Protein AF-A0A2N6SER6-F1 (afdb_monomer)

Radius of gyration: 41.35 Å; Cα contacts (8 Å, |Δi|>4): 1078; chains: 1; bounding box: 98×52×156 Å

Secondary structure (DSSP, 8-state):
--HHHHHHHHHHGGG--TT--EEE-SS-EEEEEEEEE-TTT--EEEEEEEE-TTS-B-TTEEEEEE-----TT-HHHHHHHHHH----TTSHHHHHHHHHHHHHHH-TTSEEEEEEETHHHHHHHHHHHHTT-EEEEESPPP-GGG--HHHHHHHHHSBTTEEEEE-TT-TTTTTT--TTS-EEE-----TT-------STHHHHHHHH-GGG---B-TTS-BB-TTS-B-----EEEE-SS-SSS-SEEEEGGGGS---SS-GGGEEEETTEEEE--SHHHHHHHHHHHHHHHHHHHHHHHHHHHHHHHHHHHHHTHHHHHHHHHHHHHHHHHHTTHHHHHHHHHHHHHHHHHHHHHHHHHHT--THHHHTT---BTTEEEEETTSPBP-HHHHHHHHHHHHHHHHHHHHTTPPPP-TT--PPPTT--S------SHHHHHHHHHHHTTHHHHHHTTS--GGGTT-SSTTHHHHHHHHHHHHHHHHHHHHHHHHHHHHHHHHHHHHHHTTTHHHHHTTTT---------------HHHHHHHHT--S-S-HHHHHHHHHHHHHHHHHHHHHHHHHHHHHHHHHHHHHHHHHHHHHHHHHHHHHTTTT-EEEEEETT-S-EEEEEETGGG-TTHHHHHHHHHHHHHHHHHHTTHHHHHHHHHHHGGGHHHHHHHHHHHHHHSIIIIIHHHHHHHHHHHHHHHHHHHHHHHHHHHHTS--HHHHHHHHHHHHHHHHHHHHHHHHHHHH---

Sequence (750 aa):
MSDKEYKSISEKVYDITNETKKISSDEKKYKVLYKESNSTNGMKAAAVAPVDDNGNVDTSKIIIAYAGTGDLNDVRVDRDEVVFGLKYPGSQIDTSEKFAKKMRQEYPNSDFNFTGHSLGGYLAVHNAAENKSQATVFNAPDASNSMNRDQIDFVLNNPGLIKNYRHPKDIIGNHGGDKLGIAIYVDSDTNGYGIPLISNAFDIGFKYHAIKSWNNFDKDGNLLDKNGNIVRKIDLKELDIDGDGKIDFRLDQKNLEEEPLFSPTFTEKINGGLEIKINYESLKYLSNQLMNAIRDLETALNMLNSAEVYNNELSNKKENRKETLEQYVINHLEQMNVISMIEKLDKLFNDIDDNKEKYSHVGDYNPKTFSIQFHNTGKTMWVEADDHLFNYSSVEGRLVEVVNSSNEVAKSLRRASIVDVIKSHANGPMISLNVRSEMGRAGEGIINSFKDRIRESFKGENNRSGFDDGIVDALKEVIRVEKQNVQTLINCFQYMNSAVQITAYSFNESDTDLGNKLKENQQVVGNYQVPTVTSDYNTFLKQTNVFDDIEVVKAFDKQVDTRTEELSGEMINKLGNYFNSVASRAKDILNKVTENKYYVENVVEKYPIQIYHKTIGSKDKTYYGSVESCISEAASIKEVGEISKGIEEKHSRLLPDIENVLLNLPRLNQSLKGSLEELIYGYDNLSGILKAHNSVNDILNKINRQASGFNSLLKENRGQTINKATVRLEEVINTTNNVNTMIEDCFGGH

Mean predicted aligned error: 17.4 Å

InterPro domains:
  IPR029058 Alpha/Beta hydrolase fold [G3DSA:3.40.50.1820] (3-194)
  IPR029058 Alpha/Beta hydrolase fold [SSF53474] (30-177)
  IPR058590 Tle-like phospholipase domain [PF26363] (9-142)

pLDDT: mean 78.22, std 17.26, range [31.58, 98.56]

Foldseek 3Di:
DFLQVQLQLQVCQVVDDPPDQWGDGPVWIKGFPDWDQDPPAGKTKTKIFTADPVRDTDQQEIEIFIEDDDDPVCVVVVCCCLVQLDDDPPHNLNVLLVVLVVSCVVRVNHAYEYEYAQCRRLSRLQNCLVVVHAYEYELYAANVNNDDPSSLCSLQVDAPSYAYEAEPLQPRSLHPHCSSQRYQYAAAPLVPDDDPDDDDPVVVNVSRRDSVSQDDADPVNAGAHNVRDGRDRQSFPFFDQQLPSDTPDTDGVVLLDFDFLFDPVQWDQDPNFIEGNDFLVRLVSNLVSLVSLLVLLVVLLVLLVVNLVNLVVLVVCLVVLLLLLLVLLVVLCVVLCLLVLLVLLLVLQVLLVVCLVLLVVLLPDQLVLLVVVADDDPWKAKAFPVRHGDPSVVLSVLSNLLNVLSVCSSCLLPDPDPPDQDDDDPPDFSDDDPGDDPLSVSSSSLSRVLSVLSQCLQAADDVRNVPSRSQSVLVSLVSVLLSVLSVVLSVLSVVVSVVSVVSSVCNVCCVPVVVVCVVPVDDDDDDDDDDDFDDDLVVSCVVSVRDPQLQAVVSVLVSLLVSLCVSLVSSLVSSLVSLVVSLVSSVSSLVSLVSSLVSLVVSVVQQATWMWMDTPPDPDIHTDGGSLVSRPCSVSSVVSNVSSVVSCVSCVCSNVSSVSSNVCSNCSSVSSSVSSCCSDCNSSHCVSVLSSLVSSLSSLVSVLVSLVVVLVSLVSYDDPVSVVSNVSSSSSNNSSVSSNSSSCSHRNDD

Solvent-accessible surface area (backbone atoms only — not comparable to full-atom values): 40789 Å² total; per-residue (Å²): 136,38,55,50,52,38,50,38,49,25,58,51,38,67,73,65,52,98,81,61,55,62,51,66,42,101,87,48,43,25,39,49,76,46,72,49,73,40,88,88,59,67,40,29,39,34,34,30,19,47,37,50,99,88,69,50,71,44,64,56,41,34,38,40,26,21,24,38,87,91,53,91,84,54,59,77,66,53,46,54,45,67,73,64,25,63,81,46,97,71,31,51,64,50,51,50,51,51,51,54,53,49,50,43,69,79,43,74,86,35,51,58,34,23,15,6,28,33,60,5,12,24,52,19,51,46,48,15,37,76,63,76,34,39,25,43,26,35,22,28,31,37,40,64,67,67,50,56,68,71,34,51,50,50,43,59,75,39,75,75,45,41,38,27,44,27,38,88,64,12,61,63,21,44,34,78,47,60,82,59,69,33,65,30,68,41,66,56,76,67,86,80,70,91,70,87,84,85,91,60,79,77,61,58,31,54,66,47,48,40,76,74,59,75,71,51,55,52,97,80,23,45,45,31,34,64,85,69,45,73,64,58,83,56,56,54,52,68,38,40,44,70,49,83,77,56,74,76,44,76,44,49,51,74,78,62,52,90,68,60,40,59,63,72,87,40,47,43,82,53,99,89,40,56,41,76,54,89,46,46,69,47,30,50,48,29,31,53,38,35,52,50,53,38,52,50,41,51,49,36,43,51,42,47,51,50,34,49,53,41,43,52,49,51,56,72,43,46,64,59,56,41,53,49,51,56,49,50,52,50,52,52,37,49,76,44,40,50,58,62,44,34,52,54,51,15,48,53,54,41,57,51,60,79,42,23,66,61,25,39,55,47,32,67,54,63,44,62,70,44,36,71,76,67,72,72,51,103,58,34,40,53,19,34,88,86,68,50,74,56,64,50,66,62,55,31,53,36,43,47,48,30,20,52,29,23,36,50,46,43,49,62,79,63,82,77,81,86,82,83,66,86,73,90,66,97,80,63,71,83,67,87,74,102,53,82,29,75,68,16,47,49,47,50,32,54,62,37,65,43,52,66,58,60,56,51,57,49,38,22,60,82,96,35,50,86,29,77,42,30,61,53,59,51,46,54,56,53,46,54,52,52,45,55,50,45,52,50,51,38,54,51,40,52,51,52,31,51,55,36,47,53,49,23,48,44,58,66,42,47,66,61,51,44,59,51,38,70,74,66,80,68,89,87,88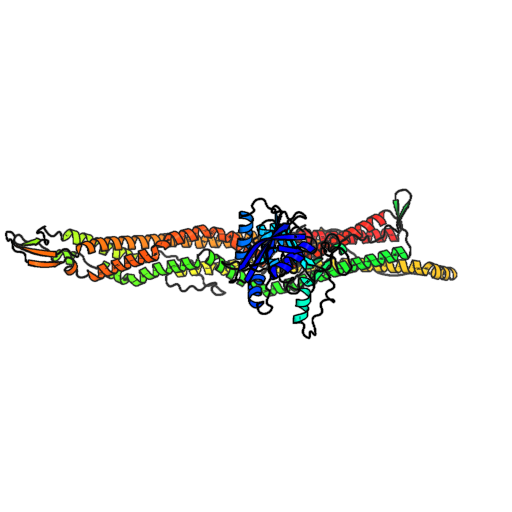,87,88,84,90,81,91,88,82,84,93,49,63,72,60,49,40,69,73,69,69,54,68,95,63,58,42,52,45,63,55,44,54,53,45,51,52,50,40,26,53,53,50,32,49,52,48,41,51,55,53,46,55,47,51,56,54,51,48,56,51,51,50,54,46,50,51,36,30,54,51,25,24,53,33,30,53,65,42,57,72,48,27,81,47,44,39,26,45,29,44,72,94,55,92,64,67,44,86,72,47,31,51,40,79,56,36,95,54,45,66,60,46,52,50,52,23,55,51,25,48,52,51,50,66,74,49,67,58,50,64,65,52,50,51,51,29,60,71,44,43,75,52,44,38,61,56,45,38,54,52,50,44,41,71,48,52,20,62,85,38,38,38,16,39,54,55,37,54,53,52,33,43,54,50,46,54,43,52,37,53,26,47,51,55,46,39,56,51,40,71,62,47,86,48,74,70,47,55,56,49,39,56,52,44,50,52,50,41,51,51,44,49,44,51,42,52,48,48,30,43,27,70,52,78,132

Nearest PDB structures (foldseek):
  9cys-assembly1_A  TM=5.393E-01  e=3.315E-03  Enterobacter cloacae
  8otz-assembly1_C7  TM=2.393E-01  e=9.138E-01  Bos taurus
  7ung-assembly1_D7  TM=1.408E-01  e=3.381E-01  Homo sapiens
  8otz-assembly1_Ct  TM=1.840E-01  e=6.121E+00  Bos taurus

Structure (mmCIF, N/CA/C/O backbone):
data_AF-A0A2N6SER6-F1
#
_entry.id   AF-A0A2N6SER6-F1
#
loop_
_atom_site.group_PDB
_atom_site.id
_atom_site.type_symbol
_atom_site.label_atom_id
_atom_site.label_alt_id
_atom_site.label_comp_id
_atom_site.label_asym_id
_atom_site.label_entity_id
_atom_site.label_seq_id
_atom_site.pdbx_PDB_ins_code
_atom_site.Cartn_x
_atom_site.Cartn_y
_atom_site.Cartn_z
_atom_site.occupancy
_atom_site.B_iso_or_equiv
_atom_site.auth_seq_id
_atom_site.auth_comp_id
_atom_site.auth_asym_id
_atom_site.auth_atom_id
_atom_site.pdbx_PDB_model_num
ATOM 1 N N . MET A 1 1 ? -39.442 9.627 3.695 1.00 77.12 1 MET A N 1
ATOM 2 C CA . MET A 1 1 ? -39.733 8.307 3.111 1.00 77.12 1 MET A CA 1
ATOM 3 C C . MET A 1 1 ? -39.563 7.312 4.228 1.00 77.12 1 MET A C 1
ATOM 5 O O . MET A 1 1 ? -38.607 7.478 4.980 1.00 77.12 1 MET A O 1
ATOM 9 N N . SER A 1 2 ? -40.507 6.398 4.395 1.00 87.00 2 SER A N 1
ATOM 10 C CA . SER A 1 2 ? -40.483 5.418 5.478 1.00 87.00 2 SER A CA 1
ATOM 11 C C . SER A 1 2 ? -39.595 4.220 5.126 1.00 87.00 2 SER A C 1
ATOM 13 O O . SER A 1 2 ? -39.329 3.951 3.950 1.00 87.00 2 SER A O 1
ATOM 15 N N . ASP A 1 3 ? -39.136 3.482 6.136 1.00 89.25 3 ASP A N 1
ATOM 16 C CA . ASP A 1 3 ? -38.327 2.273 5.930 1.00 89.25 3 ASP A CA 1
ATOM 17 C C . ASP A 1 3 ? -39.125 1.217 5.145 1.00 89.25 3 ASP A C 1
ATOM 19 O O . ASP A 1 3 ? -38.587 0.517 4.284 1.00 89.25 3 ASP A O 1
ATOM 23 N N . LYS A 1 4 ? -40.444 1.162 5.372 1.00 89.94 4 LYS A N 1
ATOM 24 C CA . LYS A 1 4 ? -41.382 0.305 4.637 1.00 89.94 4 LYS A CA 1
ATOM 25 C C . LYS A 1 4 ? -41.431 0.621 3.139 1.00 89.94 4 LYS A C 1
ATOM 27 O O . LYS A 1 4 ? -41.451 -0.300 2.317 1.00 89.94 4 LYS A O 1
ATOM 32 N N . GLU A 1 5 ? -41.425 1.904 2.765 1.00 90.00 5 GLU A N 1
ATOM 33 C CA . GLU A 1 5 ? -41.365 2.336 1.361 1.00 90.00 5 GLU A CA 1
ATOM 34 C C . GLU A 1 5 ? -40.058 1.857 0.699 1.00 90.00 5 GLU A C 1
ATOM 36 O O . GLU A 1 5 ? -40.102 1.241 -0.370 1.00 90.00 5 GLU A O 1
ATOM 41 N N . TYR A 1 6 ? -38.910 2.044 1.361 1.00 93.00 6 TYR A N 1
ATOM 42 C CA . TYR A 1 6 ? -37.607 1.582 0.863 1.00 93.00 6 TYR A CA 1
ATOM 43 C C . TYR A 1 6 ? -37.524 0.060 0.719 1.00 93.00 6 TYR A C 1
ATOM 45 O O . TYR A 1 6 ? -37.063 -0.436 -0.314 1.00 93.00 6 TYR A O 1
ATOM 53 N N . LYS A 1 7 ? -38.032 -0.692 1.703 1.00 92.50 7 LYS A N 1
ATOM 54 C CA . LYS A 1 7 ? -38.104 -2.159 1.641 1.00 92.50 7 LYS A CA 1
ATOM 55 C C . LYS A 1 7 ? -38.925 -2.614 0.441 1.00 92.50 7 LYS A C 1
ATOM 57 O O . LYS A 1 7 ? -38.507 -3.503 -0.299 1.00 92.50 7 LYS A O 1
ATOM 62 N N . SER A 1 8 ? -40.091 -2.000 0.230 1.00 91.12 8 SER A N 1
ATOM 63 C CA . SER A 1 8 ? -40.980 -2.354 -0.877 1.00 91.12 8 SER A CA 1
ATOM 64 C C . SER A 1 8 ? -40.336 -2.085 -2.236 1.00 91.12 8 SER A C 1
ATOM 66 O O . SER A 1 8 ? -40.486 -2.892 -3.151 1.00 91.12 8 SER A O 1
ATOM 68 N N . ILE A 1 9 ? -39.631 -0.964 -2.391 1.00 93.00 9 ILE A N 1
ATOM 69 C CA . ILE A 1 9 ? -38.927 -0.641 -3.637 1.00 93.00 9 ILE A CA 1
ATOM 70 C C . ILE A 1 9 ? -37.761 -1.624 -3.857 1.00 93.00 9 ILE A C 1
ATOM 72 O O . ILE A 1 9 ? -37.619 -2.158 -4.959 1.00 93.00 9 ILE A O 1
ATOM 76 N N . SER A 1 10 ? -36.992 -1.925 -2.804 1.00 92.81 10 SER A N 1
ATOM 77 C CA . SER A 1 10 ? -35.892 -2.905 -2.820 1.00 92.81 10 SER A CA 1
ATOM 78 C C . SER A 1 10 ? -36.342 -4.324 -3.176 1.00 92.81 10 SER A C 1
ATOM 80 O O . SER A 1 10 ? -35.598 -5.069 -3.803 1.00 92.81 10 SER A O 1
ATOM 82 N N . GLU A 1 11 ? -37.559 -4.719 -2.804 1.00 90.50 11 GLU A N 1
ATOM 83 C CA . GLU A 1 11 ? -38.125 -6.012 -3.200 1.00 90.50 11 GLU A CA 1
ATOM 84 C C . GLU A 1 11 ? -38.571 -6.006 -4.669 1.00 90.50 11 GLU A C 1
ATOM 86 O O . GLU A 1 11 ? -38.310 -6.948 -5.412 1.00 90.50 11 GLU A O 1
ATOM 91 N N . LYS A 1 12 ? -39.212 -4.923 -5.120 1.00 90.50 12 LYS A N 1
ATOM 92 C CA . LYS A 1 12 ? -39.826 -4.846 -6.455 1.00 90.50 12 LYS A CA 1
ATOM 93 C C . LYS A 1 12 ? -38.830 -4.665 -7.596 1.00 90.50 12 LYS A C 1
ATOM 95 O O . LYS A 1 12 ? -39.171 -4.972 -8.737 1.00 90.50 12 LYS A O 1
ATOM 100 N N . VAL A 1 13 ? -37.620 -4.179 -7.319 1.00 90.62 13 VAL A N 1
ATOM 101 C CA . VAL A 1 13 ? -36.584 -4.010 -8.350 1.00 90.62 13 VAL A CA 1
ATOM 102 C C . VAL A 1 13 ? -36.063 -5.351 -8.893 1.00 90.62 13 VAL A C 1
ATOM 104 O O . VAL A 1 13 ? -35.618 -5.395 -10.035 1.00 90.62 13 VAL A O 1
ATOM 107 N N . TYR A 1 14 ? -36.205 -6.463 -8.157 1.00 86.06 14 TYR A N 1
ATOM 108 C CA . TYR A 1 14 ? -35.884 -7.805 -8.674 1.00 86.06 14 TYR A CA 1
ATOM 109 C C . TYR A 1 14 ? -36.769 -8.202 -9.869 1.00 86.06 14 TYR A C 1
ATOM 111 O O . TYR A 1 14 ? -36.292 -8.837 -10.814 1.00 86.06 14 TYR A O 1
ATOM 119 N N . ASP A 1 15 ? -38.032 -7.763 -9.853 1.00 86.00 15 ASP A N 1
ATOM 120 C CA . ASP A 1 15 ? -39.075 -8.130 -10.819 1.00 86.00 15 ASP A CA 1
ATOM 121 C C . ASP A 1 15 ? -39.231 -7.108 -11.962 1.00 86.00 15 ASP A C 1
ATOM 123 O O . ASP A 1 15 ? -40.224 -7.119 -12.700 1.00 86.00 15 ASP A O 1
ATOM 127 N N . ILE A 1 16 ? -38.294 -6.165 -12.112 1.00 83.12 16 ILE A N 1
ATOM 128 C CA . ILE A 1 16 ? -38.415 -5.136 -13.143 1.00 83.12 16 ILE A CA 1
ATOM 129 C C . ILE A 1 16 ? -38.197 -5.720 -14.544 1.00 83.12 16 ILE A C 1
ATOM 131 O O . ILE A 1 16 ? -37.168 -6.317 -14.852 1.00 83.12 16 ILE A O 1
ATOM 135 N N . THR A 1 17 ? -39.178 -5.512 -15.423 1.00 79.62 17 THR A N 1
ATOM 136 C CA . THR A 1 17 ? -39.129 -5.900 -16.837 1.00 79.62 17 THR A CA 1
ATOM 137 C C . THR A 1 17 ? -39.272 -4.673 -17.731 1.00 79.62 17 THR A C 1
ATOM 139 O O . THR A 1 17 ? -39.630 -3.577 -17.279 1.00 79.62 17 THR A O 1
ATOM 142 N N . ASN A 1 18 ? -39.077 -4.850 -19.039 1.00 72.31 18 ASN A N 1
ATOM 143 C CA . ASN A 1 18 ? -39.295 -3.795 -20.034 1.00 72.31 18 ASN A CA 1
ATOM 144 C C . ASN A 1 18 ? -40.739 -3.257 -20.059 1.00 72.31 18 ASN A C 1
ATOM 146 O O . ASN A 1 18 ? -40.952 -2.114 -20.467 1.00 72.31 18 ASN A O 1
ATOM 150 N N . GLU A 1 19 ? -41.712 -3.975 -19.499 1.00 76.38 19 GLU A N 1
ATOM 151 C CA . GLU A 1 19 ? -43.117 -3.549 -19.438 1.00 76.38 19 GLU A CA 1
ATOM 152 C C . GLU A 1 19 ? -43.499 -2.849 -18.125 1.00 76.38 19 GLU A C 1
ATOM 154 O O . GLU A 1 19 ? -44.518 -2.159 -18.064 1.00 76.38 19 GLU A O 1
ATOM 159 N N . THR A 1 20 ? -42.666 -2.942 -17.082 1.00 82.62 20 THR A N 1
ATOM 160 C CA . THR A 1 20 ? -42.936 -2.313 -15.781 1.00 82.62 20 THR A CA 1
ATOM 161 C C . THR A 1 20 ? -42.982 -0.786 -15.904 1.00 82.62 20 THR A C 1
ATOM 163 O O . THR A 1 20 ? -41.977 -0.151 -16.236 1.00 82.62 20 THR A O 1
ATOM 166 N N . LYS A 1 21 ? -44.153 -0.189 -15.640 1.00 81.00 21 LYS A N 1
ATOM 167 C CA . LYS A 1 21 ? -44.389 1.273 -15.686 1.00 81.00 21 LYS A CA 1
ATOM 168 C C . LYS A 1 21 ? -44.593 1.908 -14.307 1.00 81.00 21 LYS A C 1
ATOM 170 O O . LYS A 1 21 ? -44.461 3.124 -14.164 1.00 81.00 21 LYS A O 1
ATOM 175 N N . LYS A 1 22 ? -44.956 1.110 -13.301 1.00 83.25 22 LYS A N 1
ATOM 176 C CA . LYS A 1 22 ? -45.242 1.557 -11.933 1.00 83.25 22 LYS A CA 1
ATOM 177 C C . LYS A 1 22 ? -44.760 0.513 -10.931 1.00 83.25 22 LYS A C 1
ATOM 179 O O . LYS A 1 22 ? -44.825 -0.678 -11.224 1.00 83.25 22 LYS A O 1
ATOM 184 N N . ILE A 1 23 ? -44.332 0.981 -9.766 1.00 84.19 23 ILE A N 1
ATOM 185 C CA . ILE A 1 23 ? -44.057 0.173 -8.575 1.00 84.19 23 ILE A CA 1
ATOM 186 C C . ILE A 1 23 ? -44.974 0.698 -7.467 1.00 84.19 23 ILE A C 1
ATOM 188 O O . ILE A 1 23 ? -45.236 1.897 -7.400 1.00 84.19 23 ILE A O 1
ATOM 192 N N . SER A 1 24 ? -45.518 -0.174 -6.627 1.00 74.69 24 SER A N 1
ATOM 193 C CA . SER A 1 24 ? -46.372 0.220 -5.502 1.00 74.69 24 SER A CA 1
ATOM 194 C C . SER A 1 24 ? -45.840 -0.373 -4.208 1.00 74.69 24 SER A C 1
ATOM 196 O O . SER A 1 24 ? -45.520 -1.563 -4.184 1.00 74.69 24 SER A O 1
ATOM 198 N N . SER A 1 25 ? -45.795 0.447 -3.160 1.00 69.50 25 SER A N 1
ATOM 199 C CA . SER A 1 25 ? -45.866 -0.024 -1.778 1.00 69.50 25 SER A CA 1
ATOM 200 C C . SER A 1 25 ? -47.334 -0.095 -1.344 1.00 69.50 25 SER A C 1
ATOM 202 O O . SER A 1 25 ? -48.220 0.380 -2.061 1.00 69.50 25 SER A O 1
ATOM 204 N N . ASP A 1 26 ? -47.600 -0.667 -0.170 1.00 63.31 26 ASP A N 1
ATOM 205 C CA . ASP A 1 26 ? -48.953 -0.724 0.404 1.00 63.31 26 ASP A CA 1
ATOM 206 C C . ASP A 1 26 ? -49.545 0.673 0.694 1.00 63.31 26 ASP A C 1
ATOM 208 O O . ASP A 1 26 ? -50.755 0.812 0.853 1.00 63.31 26 ASP A O 1
ATOM 212 N N . GLU A 1 27 ? -48.704 1.713 0.737 1.00 63.69 27 GLU A N 1
ATOM 213 C CA . GLU A 1 27 ? -49.062 3.078 1.151 1.00 63.69 27 GLU A CA 1
ATOM 214 C C . GLU A 1 27 ? -48.926 4.112 0.026 1.00 63.69 27 GLU A C 1
ATOM 216 O O . GLU A 1 27 ? -49.588 5.149 0.062 1.00 63.69 27 GLU A O 1
ATOM 221 N N . LYS A 1 28 ? -48.084 3.857 -0.988 1.00 77.69 28 LYS A N 1
ATOM 222 C CA . LYS A 1 28 ? -47.751 4.855 -2.010 1.00 77.69 28 LYS A CA 1
ATOM 223 C C . LYS A 1 28 ? -47.438 4.239 -3.368 1.00 77.69 28 LYS A C 1
ATOM 225 O O . LYS A 1 28 ? -46.836 3.170 -3.491 1.00 77.69 28 LYS A O 1
ATOM 230 N N . LYS A 1 29 ? -47.844 4.936 -4.430 1.00 86.25 29 LYS A N 1
ATOM 231 C CA . LYS A 1 29 ? -47.550 4.548 -5.816 1.00 86.25 29 LYS A CA 1
ATOM 232 C C . LYS A 1 29 ? -46.336 5.316 -6.316 1.00 86.25 29 LYS A C 1
ATOM 234 O O . LYS A 1 29 ? -46.199 6.505 -6.059 1.00 86.25 29 LYS A O 1
ATOM 239 N N . TYR A 1 30 ? -45.504 4.640 -7.093 1.00 91.38 30 TYR A N 1
ATOM 240 C CA . TYR A 1 30 ? -44.334 5.209 -7.739 1.00 91.38 30 TYR A CA 1
ATOM 241 C C . TYR A 1 30 ? -44.399 4.972 -9.244 1.00 91.38 30 TYR A C 1
ATOM 243 O O . TYR A 1 30 ? -44.766 3.890 -9.717 1.00 91.38 30 TYR A O 1
ATOM 251 N N . LYS A 1 31 ? -44.027 5.987 -10.019 1.00 93.00 31 LYS A N 1
ATOM 252 C CA . LYS A 1 31 ? -43.812 5.857 -11.458 1.00 93.00 31 LYS A CA 1
ATOM 253 C C . LYS A 1 31 ? -42.360 5.469 -11.699 1.00 93.00 31 LYS A C 1
ATOM 255 O O . LYS A 1 31 ? -41.461 6.107 -11.160 1.00 93.00 31 LYS A O 1
ATOM 260 N N . VAL A 1 32 ? -42.142 4.463 -12.542 1.00 93.69 32 VAL A N 1
ATOM 261 C CA . VAL A 1 32 ? -40.800 4.139 -13.038 1.00 93.69 32 VAL A CA 1
ATOM 262 C C . VAL A 1 32 ? -40.430 5.179 -14.090 1.00 93.69 32 VAL A C 1
ATOM 264 O O . VAL A 1 32 ? -41.098 5.276 -15.121 1.00 93.69 32 VAL A O 1
ATOM 267 N N . LEU A 1 33 ? -39.412 5.986 -13.798 1.00 92.81 33 LEU A N 1
ATOM 268 C CA . LEU A 1 33 ? -38.880 7.005 -14.702 1.00 92.81 33 LEU A CA 1
ATOM 269 C C . LEU A 1 33 ? -37.904 6.377 -15.692 1.00 92.81 33 LEU A C 1
ATOM 271 O O . LEU A 1 33 ? -38.012 6.592 -16.897 1.00 92.81 33 LEU A O 1
ATOM 275 N N . TYR A 1 34 ? -36.994 5.558 -15.169 1.00 93.56 34 TYR A N 1
ATOM 276 C CA . TYR A 1 34 ? -35.983 4.864 -15.946 1.00 93.56 34 TYR A CA 1
ATOM 277 C C . TYR A 1 34 ? -35.676 3.500 -15.330 1.00 93.56 34 TYR A C 1
ATOM 279 O O . TYR A 1 34 ? -35.906 3.274 -14.140 1.00 93.56 34 TYR A O 1
ATOM 287 N N . LYS A 1 35 ? -35.173 2.583 -16.151 1.00 92.06 35 LYS A N 1
ATOM 288 C CA . LYS A 1 35 ? -34.791 1.234 -15.738 1.00 92.06 35 LYS A CA 1
ATOM 289 C C . LYS A 1 35 ? -33.661 0.715 -16.598 1.00 92.06 35 LYS A C 1
ATOM 291 O O . LYS A 1 35 ? -33.603 1.025 -17.787 1.00 92.06 35 LYS A O 1
ATOM 296 N N . GLU A 1 36 ? -32.812 -0.094 -15.995 1.00 89.88 36 GLU A N 1
ATOM 297 C CA . GLU A 1 36 ? -31.690 -0.728 -16.666 1.00 89.88 36 GLU A CA 1
ATOM 298 C C . GLU A 1 36 ? -31.584 -2.183 -16.224 1.00 89.88 36 GLU A C 1
ATOM 300 O O . GLU A 1 36 ? -31.822 -2.514 -15.065 1.00 89.88 36 GLU A O 1
ATOM 305 N N . SER A 1 37 ? -31.281 -3.050 -17.186 1.00 87.50 37 SER A N 1
ATOM 306 C CA . SER A 1 37 ? -30.972 -4.458 -16.968 1.00 87.50 37 SER A CA 1
ATOM 307 C C . SER A 1 37 ? -29.798 -4.787 -17.876 1.00 87.50 37 SER A C 1
ATOM 309 O O . SER A 1 37 ? -29.972 -4.961 -19.084 1.00 87.50 37 SER A O 1
ATOM 311 N N . ASN A 1 38 ? -28.601 -4.819 -17.309 1.00 82.25 38 ASN A N 1
ATOM 312 C CA . ASN A 1 38 ? -27.372 -5.066 -18.036 1.00 82.25 38 ASN A CA 1
ATOM 313 C C . ASN A 1 38 ? -27.137 -6.578 -18.152 1.00 82.25 38 ASN A C 1
ATOM 315 O O . ASN A 1 38 ? -26.882 -7.263 -17.167 1.00 82.25 38 ASN A O 1
ATOM 319 N N . SER A 1 39 ? -27.236 -7.114 -19.369 1.00 77.50 39 SER A N 1
ATOM 320 C CA . SER A 1 39 ? -27.074 -8.551 -19.624 1.00 77.50 39 SER A CA 1
ATOM 321 C C . SER A 1 39 ? -25.631 -9.049 -19.504 1.00 77.50 39 SER A C 1
ATOM 323 O O . SER A 1 39 ? -25.421 -10.256 -19.499 1.00 77.50 39 SER A O 1
ATOM 325 N N . THR A 1 40 ? -24.646 -8.147 -19.469 1.00 76.00 40 THR A N 1
ATOM 326 C CA . THR A 1 40 ? -23.218 -8.493 -19.438 1.00 76.00 40 THR A CA 1
ATOM 327 C C . THR A 1 40 ? -22.726 -8.726 -18.017 1.00 76.00 40 THR A C 1
ATOM 329 O O . THR A 1 40 ? -21.958 -9.652 -17.793 1.00 76.00 40 THR A O 1
ATOM 332 N N . ASN A 1 41 ? -23.157 -7.891 -17.069 1.00 76.12 41 ASN A N 1
ATOM 333 C CA . ASN A 1 41 ? -22.707 -7.953 -15.676 1.00 76.12 41 ASN A CA 1
ATOM 334 C C . ASN A 1 41 ? -23.838 -8.209 -14.668 1.00 76.12 41 ASN A C 1
ATOM 336 O O . ASN A 1 41 ? -23.587 -8.209 -13.473 1.00 76.12 41 ASN A O 1
ATOM 340 N N . GLY A 1 42 ? -25.079 -8.391 -15.130 1.00 78.56 42 GLY A N 1
ATOM 341 C CA . GLY A 1 42 ? -26.218 -8.734 -14.279 1.00 78.56 42 GLY A CA 1
ATOM 342 C C . GLY A 1 42 ? -26.866 -7.562 -13.534 1.00 78.56 42 GLY A C 1
ATOM 343 O O . GLY A 1 42 ? -27.913 -7.767 -12.917 1.00 78.56 42 GLY A O 1
ATOM 344 N N . MET A 1 43 ? -26.324 -6.339 -13.626 1.00 88.56 43 MET A N 1
ATOM 345 C CA . MET A 1 43 ? -26.851 -5.182 -12.895 1.00 88.56 43 MET A CA 1
ATOM 346 C C . MET A 1 43 ? -28.293 -4.865 -13.312 1.00 88.56 43 MET A C 1
ATOM 348 O O . MET A 1 43 ? -28.601 -4.714 -14.499 1.00 88.56 43 MET A O 1
ATOM 352 N N . LYS A 1 44 ? -29.183 -4.723 -12.324 1.00 91.50 44 LYS A N 1
ATOM 353 C CA . LYS A 1 44 ? -30.558 -4.246 -12.515 1.00 91.50 44 LYS A CA 1
ATOM 354 C C . LYS A 1 44 ? -30.833 -3.039 -11.633 1.00 91.50 44 LYS A C 1
ATOM 356 O O . LYS A 1 44 ? -30.621 -3.091 -10.422 1.00 91.50 44 LYS A O 1
ATOM 361 N N . ALA A 1 45 ? -31.375 -1.985 -12.234 1.00 94.94 45 ALA A N 1
ATOM 362 C CA . ALA A 1 45 ? -31.671 -0.733 -11.552 1.00 94.94 45 ALA A CA 1
ATOM 363 C C . ALA A 1 45 ? -33.007 -0.128 -11.991 1.00 94.94 45 ALA A C 1
ATOM 365 O O . ALA A 1 45 ? -33.452 -0.291 -13.132 1.00 94.94 45 ALA A O 1
ATOM 366 N N . ALA A 1 46 ? -33.628 0.631 -11.091 1.00 96.50 46 ALA A N 1
ATOM 367 C CA . ALA A 1 46 ? -34.824 1.413 -11.365 1.00 96.50 46 ALA A CA 1
ATOM 368 C C . ALA A 1 46 ? -34.733 2.789 -10.703 1.00 96.50 46 ALA A C 1
ATOM 370 O O . ALA A 1 46 ? -34.477 2.887 -9.507 1.00 96.50 46 ALA A O 1
ATOM 371 N N . ALA A 1 47 ? -35.012 3.845 -11.466 1.00 96.50 47 ALA A N 1
ATOM 372 C CA . ALA A 1 47 ? -35.245 5.181 -10.935 1.00 96.50 47 ALA A CA 1
ATOM 373 C C . ALA A 1 47 ? -36.753 5.421 -10.864 1.00 96.50 47 ALA A C 1
ATOM 375 O O . ALA A 1 47 ? -37.455 5.321 -11.878 1.00 96.50 47 ALA A O 1
ATOM 376 N N . VAL A 1 48 ? -37.263 5.725 -9.675 1.00 95.06 48 VAL A N 1
ATOM 377 C CA . VAL A 1 48 ? -38.696 5.898 -9.434 1.00 95.06 48 VAL A CA 1
ATOM 378 C C . VAL A 1 48 ? -39.002 7.233 -8.770 1.00 95.06 48 VAL A C 1
ATOM 380 O O . VAL A 1 48 ? -38.196 7.746 -8.002 1.00 95.06 48 VAL A O 1
ATOM 383 N N . ALA A 1 49 ? -40.184 7.777 -9.051 1.00 93.75 49 ALA A N 1
ATOM 384 C CA . ALA A 1 49 ? -40.693 8.997 -8.428 1.00 93.75 49 ALA A CA 1
ATOM 385 C C . ALA A 1 49 ? -42.083 8.759 -7.819 1.00 93.75 49 ALA A C 1
ATOM 387 O O . ALA A 1 49 ? -42.892 8.041 -8.425 1.00 93.75 49 ALA A O 1
ATOM 388 N N . PRO A 1 50 ? -42.378 9.324 -6.635 1.00 90.88 50 PRO A N 1
ATOM 389 C CA . PRO A 1 50 ? -43.672 9.172 -5.988 1.00 90.88 50 PRO A CA 1
ATOM 390 C C . PRO A 1 50 ? -44.798 9.795 -6.821 1.00 90.88 50 PRO A C 1
ATOM 392 O O . PRO A 1 50 ? -44.605 10.760 -7.560 1.00 90.88 50 PRO A O 1
ATOM 395 N N . VAL A 1 51 ? -45.987 9.217 -6.696 1.00 89.56 51 VAL A N 1
ATOM 396 C CA . VAL A 1 51 ? -47.214 9.667 -7.354 1.00 89.56 51 VAL A CA 1
ATOM 397 C C . VAL A 1 51 ? -48.202 10.103 -6.278 1.00 89.56 51 VAL A C 1
ATOM 399 O O . VAL A 1 51 ? -48.423 9.357 -5.323 1.00 89.56 51 VAL A O 1
ATOM 402 N N . ASP A 1 52 ? -48.763 11.303 -6.417 1.00 82.75 52 ASP A N 1
ATOM 403 C CA . ASP A 1 52 ? -49.803 11.806 -5.516 1.00 82.75 52 ASP A CA 1
ATOM 404 C C . ASP A 1 52 ? -51.172 11.146 -5.786 1.00 82.75 52 ASP A C 1
ATOM 406 O O . ASP A 1 52 ? -51.360 10.414 -6.765 1.00 82.75 52 ASP A O 1
ATOM 410 N N . ASP A 1 53 ? -52.155 11.416 -4.925 1.00 80.00 53 ASP A N 1
ATOM 411 C CA . ASP A 1 53 ? -53.508 10.850 -5.045 1.00 80.00 53 ASP A CA 1
ATOM 412 C C . ASP A 1 53 ? -54.241 11.294 -6.325 1.00 80.00 53 ASP A C 1
ATOM 414 O O . ASP A 1 53 ? -55.158 10.613 -6.789 1.00 80.00 53 ASP A O 1
ATOM 418 N N . ASN A 1 54 ? -53.803 12.398 -6.939 1.00 80.06 54 ASN A N 1
ATOM 419 C CA . ASN A 1 54 ? -54.331 12.923 -8.197 1.00 80.06 54 ASN A CA 1
ATOM 420 C C . ASN A 1 54 ? -53.640 12.314 -9.433 1.00 80.06 54 ASN A C 1
ATOM 422 O O . ASN A 1 54 ? -54.035 12.595 -10.565 1.00 80.06 54 ASN A O 1
ATOM 426 N N . GLY A 1 55 ? -52.626 11.463 -9.242 1.00 81.12 55 GLY A N 1
ATOM 427 C CA . GLY A 1 55 ? -51.869 10.827 -10.315 1.00 81.12 55 GLY A CA 1
ATOM 428 C C . GLY A 1 55 ? -50.700 11.656 -10.858 1.00 81.12 55 GLY A C 1
ATOM 429 O O . GLY A 1 55 ? -50.084 11.235 -11.844 1.00 81.12 55 GLY A O 1
ATOM 430 N N . ASN A 1 56 ? -50.370 12.791 -10.236 1.00 86.50 56 ASN A N 1
ATOM 431 C CA . ASN A 1 56 ? -49.214 13.606 -10.601 1.00 86.50 56 ASN A CA 1
ATOM 432 C C . ASN A 1 56 ? -47.929 12.964 -10.085 1.00 86.50 56 ASN A C 1
ATOM 434 O O . ASN A 1 56 ? -47.877 12.421 -8.984 1.00 86.50 56 ASN A O 1
ATOM 438 N N . VAL A 1 57 ? -46.878 13.038 -10.895 1.00 91.38 57 VAL A N 1
ATOM 439 C CA . VAL A 1 57 ? -45.568 12.461 -10.582 1.00 91.38 57 VAL A CA 1
ATOM 440 C C . VAL A 1 57 ? -44.698 13.555 -9.984 1.00 91.38 57 VAL A C 1
ATOM 442 O O . VAL A 1 57 ? -44.407 14.538 -10.663 1.00 91.38 57 VAL A O 1
ATOM 445 N N . ASP A 1 58 ? -44.263 13.371 -8.745 1.00 90.19 58 ASP A N 1
ATOM 446 C CA . ASP A 1 58 ? -43.346 14.286 -8.075 1.00 90.19 58 ASP A CA 1
ATOM 447 C C . ASP A 1 58 ? -41.900 13.909 -8.409 1.00 90.19 58 ASP A C 1
ATOM 449 O O . ASP A 1 58 ? -41.262 13.110 -7.728 1.00 90.19 58 ASP A O 1
ATOM 453 N N . THR A 1 59 ? -41.378 14.482 -9.493 1.00 90.56 59 THR A N 1
ATOM 454 C CA . THR A 1 59 ? -39.986 14.273 -9.910 1.00 90.56 59 THR A CA 1
ATOM 455 C C . THR A 1 59 ? -38.989 15.071 -9.077 1.00 90.56 59 THR A C 1
ATOM 457 O O . THR A 1 59 ? -37.799 14.929 -9.324 1.00 90.56 59 THR A O 1
ATOM 460 N N . SER A 1 60 ? -39.413 15.895 -8.106 1.00 87.44 60 SER A N 1
ATOM 461 C CA . SER A 1 60 ? -38.468 16.565 -7.196 1.00 87.44 60 SER A CA 1
ATOM 462 C C . SER A 1 60 ? -37.778 15.578 -6.253 1.00 87.44 60 SER A C 1
ATOM 464 O O . SER A 1 60 ? -36.731 15.897 -5.705 1.00 87.44 60 SER A O 1
ATOM 466 N N . LYS A 1 61 ? -38.318 14.359 -6.111 1.00 89.38 61 LYS A N 1
ATOM 467 C CA . LYS A 1 61 ? -37.741 13.275 -5.311 1.00 89.38 61 LYS A CA 1
ATOM 468 C C . LYS A 1 61 ? -37.609 12.021 -6.157 1.00 89.38 61 LYS A C 1
ATOM 470 O O . LYS A 1 61 ? -38.610 11.471 -6.615 1.00 89.38 61 LYS A O 1
ATOM 475 N N . ILE A 1 62 ? -36.383 11.551 -6.340 1.00 94.88 62 ILE A N 1
ATOM 476 C CA . ILE A 1 62 ? -36.091 10.356 -7.130 1.00 94.88 62 ILE A CA 1
ATOM 477 C C . ILE A 1 62 ? -35.401 9.327 -6.248 1.00 94.88 62 ILE A C 1
ATOM 479 O O . ILE A 1 62 ? -34.453 9.629 -5.529 1.00 94.88 62 ILE A O 1
ATOM 483 N N . ILE A 1 63 ? -35.881 8.089 -6.322 1.00 95.81 63 ILE A N 1
ATOM 484 C CA . ILE A 1 63 ? -35.294 6.949 -5.627 1.00 95.81 63 ILE A CA 1
ATOM 485 C C . ILE A 1 63 ? -34.657 6.043 -6.659 1.00 95.81 63 ILE A C 1
ATOM 487 O O . ILE A 1 63 ? -35.334 5.587 -7.583 1.00 95.81 63 ILE A O 1
ATOM 491 N N . ILE A 1 64 ? -33.368 5.778 -6.490 1.00 97.75 64 ILE A N 1
ATOM 492 C CA . ILE A 1 64 ? -32.634 4.811 -7.292 1.00 97.75 64 ILE A CA 1
ATOM 493 C C . ILE A 1 64 ? -32.524 3.519 -6.492 1.00 97.75 64 ILE A C 1
ATOM 495 O O . ILE A 1 64 ? -31.952 3.485 -5.404 1.00 97.75 64 ILE A O 1
ATOM 499 N N . ALA A 1 65 ? -33.107 2.463 -7.042 1.00 96.94 65 ALA A N 1
ATOM 500 C CA . ALA A 1 65 ? -33.099 1.136 -6.464 1.00 96.94 65 ALA A CA 1
ATOM 501 C C . ALA A 1 65 ? -32.244 0.200 -7.306 1.00 96.94 65 ALA A C 1
ATOM 503 O O . ALA A 1 65 ? -32.397 0.183 -8.529 1.00 96.94 65 ALA A O 1
ATOM 504 N N . TYR A 1 66 ? -31.411 -0.604 -6.653 1.00 95.62 66 TYR A N 1
ATOM 505 C CA . TYR A 1 66 ? -30.630 -1.657 -7.298 1.00 95.62 66 TYR A CA 1
ATOM 506 C C . TYR A 1 66 ? -31.076 -3.028 -6.791 1.00 95.62 66 TYR A C 1
ATOM 508 O O . TYR A 1 66 ? -31.310 -3.213 -5.591 1.00 95.62 66 TYR A O 1
ATOM 516 N N . ALA A 1 67 ? -31.210 -3.991 -7.702 1.00 90.81 67 ALA A N 1
ATOM 517 C CA . ALA A 1 67 ? -31.446 -5.380 -7.328 1.00 90.81 67 ALA A CA 1
ATOM 518 C C . ALA A 1 67 ? -30.125 -6.058 -6.953 1.00 90.81 67 ALA A C 1
ATOM 520 O O . ALA A 1 67 ? -29.072 -5.711 -7.480 1.00 90.81 67 ALA A O 1
ATOM 521 N N . GLY A 1 68 ? -30.199 -7.039 -6.058 1.00 77.06 68 GLY A N 1
ATOM 522 C CA . GLY A 1 68 ? -29.132 -8.024 -5.902 1.00 77.06 68 GLY A CA 1
ATOM 523 C C . GLY A 1 68 ? -29.294 -9.172 -6.899 1.00 77.06 68 GLY A C 1
ATOM 524 O O . GLY A 1 68 ? -30.194 -9.165 -7.745 1.00 77.06 68 GLY A O 1
ATOM 525 N N . THR A 1 69 ? -28.447 -10.185 -6.778 1.00 69.25 69 THR A N 1
ATOM 526 C CA . THR A 1 69 ? -28.434 -11.323 -7.702 1.00 69.25 69 THR A CA 1
ATOM 527 C C . THR A 1 69 ? -29.576 -12.289 -7.398 1.00 69.25 69 THR A C 1
ATOM 529 O O . THR A 1 69 ? -29.759 -12.739 -6.269 1.00 69.25 69 THR A O 1
ATOM 532 N N . GLY A 1 70 ? -30.401 -12.566 -8.410 1.00 51.22 70 GLY A N 1
ATOM 533 C CA . GLY A 1 70 ? -31.642 -13.335 -8.269 1.00 51.22 70 GLY A CA 1
ATOM 534 C C . GLY A 1 70 ? -31.500 -14.857 -8.388 1.00 51.22 70 GLY A C 1
ATOM 535 O O . GLY A 1 70 ? -32.507 -15.543 -8.230 1.00 51.22 70 GLY A O 1
ATOM 536 N N . ASP A 1 71 ? -30.304 -15.387 -8.674 1.00 43.12 71 ASP A N 1
ATOM 537 C CA . ASP A 1 71 ? -30.080 -16.814 -8.943 1.00 43.12 71 ASP A CA 1
ATOM 538 C C . ASP A 1 71 ? -28.997 -17.393 -8.011 1.00 43.12 71 ASP A C 1
ATOM 540 O O . ASP A 1 71 ? -27.836 -16.987 -8.034 1.00 43.12 71 ASP A O 1
ATOM 544 N N . LEU A 1 72 ? -29.380 -18.352 -7.159 1.00 40.56 72 LEU A N 1
ATOM 545 C CA . LEU A 1 72 ? -28.542 -18.912 -6.081 1.00 40.56 72 LEU A CA 1
ATOM 546 C C . LEU A 1 72 ? -27.349 -19.755 -6.580 1.00 40.56 72 LEU A C 1
ATOM 548 O O . LEU A 1 72 ? -26.514 -20.165 -5.777 1.00 40.56 72 LEU A O 1
ATOM 552 N N . ASN A 1 73 ? -27.240 -20.003 -7.889 1.00 34.91 73 ASN A N 1
ATOM 553 C CA . ASN A 1 73 ? -26.080 -20.660 -8.503 1.00 34.91 73 ASN A CA 1
ATOM 554 C C . ASN A 1 73 ? -24.995 -19.671 -8.979 1.00 34.91 73 ASN A C 1
ATOM 556 O O . ASN A 1 73 ? -23.896 -20.112 -9.314 1.00 34.91 73 ASN A O 1
ATOM 560 N N . ASP A 1 74 ? -25.271 -18.361 -8.975 1.00 39.91 74 ASP A N 1
ATOM 561 C CA . ASP A 1 74 ? -24.372 -17.308 -9.486 1.00 39.91 74 ASP A CA 1
ATOM 562 C C . ASP A 1 74 ? -23.577 -16.581 -8.376 1.00 39.91 74 ASP A C 1
ATOM 564 O O . ASP A 1 74 ? -22.822 -15.644 -8.611 1.00 39.91 74 ASP A O 1
ATOM 568 N N . VAL A 1 75 ? -23.654 -17.081 -7.136 1.00 40.91 75 VAL A N 1
ATOM 569 C CA . VAL A 1 75 ? -22.957 -16.540 -5.944 1.00 40.91 75 VAL A CA 1
ATOM 570 C C . VAL A 1 75 ? -21.422 -16.545 -6.101 1.00 40.91 75 VAL A C 1
ATOM 572 O O . VAL A 1 75 ? -20.698 -15.893 -5.350 1.00 40.91 75 VAL A O 1
ATOM 575 N N . ARG A 1 76 ? -20.888 -17.286 -7.082 1.00 32.09 76 ARG A N 1
ATOM 576 C CA . ARG A 1 76 ? -19.446 -17.374 -7.342 1.00 32.09 76 ARG A CA 1
ATOM 577 C C . ARG A 1 76 ? -18.889 -16.144 -8.073 1.00 32.09 76 ARG A C 1
ATOM 579 O O . ARG A 1 76 ? -17.720 -15.850 -7.856 1.00 32.09 76 ARG A O 1
ATOM 586 N N . VAL A 1 77 ? -19.685 -15.452 -8.897 1.00 36.88 77 VAL A N 1
ATOM 587 C CA . VAL A 1 77 ? -19.258 -14.237 -9.623 1.00 36.88 77 VAL A CA 1
ATOM 588 C C . VAL A 1 77 ? -19.328 -13.005 -8.709 1.00 36.88 77 VAL A C 1
ATOM 590 O O . VAL A 1 77 ? -18.423 -12.175 -8.725 1.00 36.88 77 VAL A O 1
ATOM 593 N N . ASP A 1 78 ? -20.328 -12.941 -7.825 1.00 48.88 78 ASP A N 1
ATOM 594 C CA . ASP A 1 78 ? -20.560 -11.790 -6.935 1.00 48.88 78 ASP A CA 1
ATOM 595 C C . ASP A 1 78 ? -19.645 -11.741 -5.710 1.00 48.88 78 ASP A C 1
ATOM 597 O O . ASP A 1 78 ? -19.385 -10.667 -5.161 1.00 48.88 78 ASP A O 1
ATOM 601 N N . ARG A 1 79 ? -19.124 -12.897 -5.279 1.00 43.72 79 ARG A N 1
ATOM 602 C CA . ARG A 1 79 ? -18.160 -12.948 -4.178 1.00 43.72 79 ARG A CA 1
ATOM 603 C C . ARG A 1 79 ? -16.922 -12.120 -4.511 1.00 43.72 79 ARG A C 1
ATOM 605 O O . ARG A 1 79 ? -16.413 -11.455 -3.627 1.00 43.72 79 ARG A O 1
ATOM 612 N N . ASP A 1 80 ? -16.450 -12.122 -5.754 1.00 43.84 80 ASP A N 1
ATOM 613 C CA . ASP A 1 80 ? -15.208 -11.433 -6.097 1.00 43.84 80 ASP A CA 1
ATOM 614 C C . ASP A 1 80 ? -15.383 -9.892 -6.125 1.00 43.84 80 ASP A C 1
ATOM 616 O O . ASP A 1 80 ? -14.470 -9.175 -5.727 1.00 43.84 80 ASP A O 1
ATOM 620 N N . GLU A 1 81 ? -16.555 -9.350 -6.489 1.00 52.56 81 GLU A N 1
ATOM 621 C CA . GLU A 1 81 ? -16.810 -7.893 -6.447 1.00 52.56 81 GLU A CA 1
ATOM 622 C C . GLU A 1 81 ? -17.028 -7.393 -5.009 1.00 52.56 81 GLU A C 1
ATOM 624 O O . GLU A 1 81 ? -16.434 -6.393 -4.609 1.00 52.56 81 GLU A O 1
ATOM 629 N N . VAL A 1 82 ? -17.790 -8.134 -4.195 1.00 52.66 82 VAL A N 1
ATOM 630 C CA . VAL A 1 82 ? -18.024 -7.798 -2.780 1.00 52.66 82 VAL A CA 1
ATOM 631 C C . VAL A 1 82 ? -16.781 -8.029 -1.914 1.00 52.66 82 VAL A C 1
ATOM 633 O O . VAL A 1 82 ? -16.530 -7.228 -1.021 1.00 52.66 82 VAL A O 1
ATOM 636 N N . VAL A 1 83 ? -15.988 -9.080 -2.160 1.00 45.09 83 VAL A N 1
ATOM 637 C CA . VAL A 1 83 ? -14.755 -9.368 -1.398 1.00 45.09 83 VAL A CA 1
ATOM 638 C C . VAL A 1 83 ? -13.626 -8.422 -1.799 1.00 45.09 83 VAL A C 1
ATOM 640 O O . VAL A 1 83 ? -12.958 -7.873 -0.926 1.00 45.09 83 VAL A O 1
ATOM 643 N N . PHE A 1 84 ? -13.403 -8.202 -3.099 1.00 39.66 84 PHE A N 1
ATOM 644 C CA . PHE A 1 84 ? -12.219 -7.479 -3.577 1.00 39.66 84 PHE A CA 1
ATOM 645 C C . PHE A 1 84 ? -12.473 -6.017 -3.975 1.00 39.66 84 PHE A C 1
ATOM 647 O O . PHE A 1 84 ? -11.510 -5.314 -4.274 1.00 39.66 84 PHE A O 1
ATOM 654 N N . GLY A 1 85 ? -13.722 -5.536 -4.005 1.00 51.03 85 GLY A N 1
ATOM 655 C CA . GLY A 1 85 ? -14.036 -4.136 -4.328 1.00 51.03 85 GLY A CA 1
ATOM 656 C C . GLY A 1 85 ? -13.580 -3.709 -5.730 1.00 51.03 85 GLY A C 1
ATOM 657 O O . GLY A 1 85 ? -13.248 -2.546 -5.962 1.00 51.03 85 GLY A O 1
ATOM 658 N N . LEU A 1 86 ? -13.489 -4.653 -6.674 1.00 47.94 86 LEU A N 1
ATOM 659 C CA . LEU A 1 86 ? -12.827 -4.430 -7.960 1.00 47.94 86 LEU A CA 1
ATOM 660 C C . LEU A 1 86 ? -13.656 -3.526 -8.883 1.00 47.94 86 LEU A C 1
ATOM 662 O O . LEU A 1 86 ? -14.555 -3.972 -9.596 1.00 47.94 86 LEU A O 1
ATOM 666 N N . LYS A 1 87 ? -13.280 -2.246 -8.939 1.00 58.03 87 LYS A N 1
ATOM 667 C CA . LYS A 1 87 ? -13.749 -1.291 -9.947 1.00 58.03 87 LYS A CA 1
ATOM 668 C C . LYS A 1 87 ? -12.923 -1.425 -11.231 1.00 58.03 87 LYS A C 1
ATOM 670 O O . LYS A 1 87 ? -11.780 -0.981 -11.296 1.00 58.03 87 LYS A O 1
ATOM 675 N N . TYR A 1 88 ? -13.515 -1.997 -12.277 1.00 60.62 88 TYR A N 1
ATOM 676 C CA . TYR A 1 88 ? -12.943 -2.048 -13.627 1.00 60.62 88 TYR A CA 1
ATOM 677 C C . TYR A 1 88 ? -14.015 -1.717 -14.680 1.00 60.62 88 TYR A C 1
ATOM 679 O O . TYR A 1 88 ? -15.209 -1.816 -14.387 1.00 60.62 88 TYR A O 1
ATOM 687 N N . PRO A 1 89 ? -13.633 -1.305 -15.906 1.00 58.31 89 PRO A N 1
ATOM 688 C CA . PRO A 1 89 ? -14.600 -0.963 -16.947 1.00 58.31 89 PRO A CA 1
ATOM 689 C C . PRO A 1 89 ? -15.589 -2.109 -17.212 1.00 58.31 89 PRO A C 1
ATOM 691 O O . PRO A 1 89 ? -15.187 -3.181 -17.660 1.00 58.31 89 PRO A O 1
ATOM 694 N N . GLY A 1 90 ? -16.880 -1.869 -16.960 1.00 67.06 90 GLY A N 1
ATOM 695 C CA . GLY A 1 90 ? -17.950 -2.855 -17.146 1.00 67.06 90 GLY A CA 1
ATOM 696 C C . GLY A 1 90 ? -18.414 -3.608 -15.891 1.00 67.06 90 GLY A C 1
ATOM 697 O O . GLY A 1 90 ? -19.354 -4.394 -16.015 1.00 67.06 90 GLY A O 1
ATOM 698 N N . SER A 1 91 ? -17.841 -3.371 -14.704 1.00 79.12 91 SER A N 1
ATOM 699 C CA . SER A 1 91 ? -18.325 -3.973 -13.444 1.00 79.12 91 SER A CA 1
ATOM 700 C C . SER A 1 91 ? -19.711 -3.448 -13.014 1.00 79.12 91 SER A C 1
ATOM 702 O O . SER A 1 91 ? -20.221 -2.465 -13.576 1.00 79.12 91 SER A O 1
ATOM 704 N N . GLN A 1 92 ? -20.359 -4.092 -12.031 1.00 84.81 92 GLN A N 1
ATOM 705 C CA . GLN A 1 92 ? -21.661 -3.623 -11.538 1.00 84.81 92 GLN A CA 1
ATOM 706 C C . GLN A 1 92 ? -21.531 -2.263 -10.841 1.00 84.81 92 GLN A C 1
ATOM 708 O O . GLN A 1 92 ? -22.380 -1.397 -11.059 1.00 84.81 92 GLN A O 1
ATOM 713 N N . ILE A 1 93 ? -20.424 -2.012 -10.129 1.00 87.38 93 ILE A N 1
ATOM 714 C CA . ILE A 1 93 ? -20.079 -0.682 -9.595 1.00 87.38 93 ILE A CA 1
ATOM 715 C C . ILE A 1 93 ? -20.045 0.372 -10.719 1.00 87.38 93 ILE A C 1
ATOM 717 O O . ILE A 1 93 ? -20.816 1.330 -10.668 1.00 87.38 93 ILE A O 1
ATOM 721 N N . ASP A 1 94 ? -19.244 0.176 -11.776 1.00 87.50 94 ASP A N 1
ATOM 722 C CA . ASP A 1 94 ? -19.104 1.140 -12.891 1.00 87.50 94 ASP A CA 1
ATOM 723 C C . ASP A 1 94 ? -20.441 1.410 -13.605 1.00 87.50 94 ASP A C 1
ATOM 725 O O . ASP A 1 94 ? -20.794 2.549 -13.923 1.00 87.50 94 ASP A O 1
ATOM 729 N N . THR A 1 95 ? -21.230 0.364 -13.845 1.00 91.19 95 THR A N 1
ATOM 730 C CA . THR A 1 95 ? -22.540 0.529 -14.492 1.00 91.19 95 THR A CA 1
ATOM 731 C C . THR A 1 95 ? -23.573 1.193 -13.580 1.00 91.19 95 THR A C 1
ATOM 733 O O . THR A 1 95 ? -24.372 1.997 -14.065 1.00 91.19 95 THR A O 1
ATOM 736 N N . SER A 1 96 ? -23.534 0.940 -12.269 1.00 94.12 96 SER A N 1
ATOM 737 C CA . SER A 1 96 ? -24.406 1.615 -11.299 1.00 94.12 96 SER A CA 1
ATOM 738 C C . SER A 1 96 ? -24.094 3.115 -11.191 1.00 94.12 96 SER A C 1
ATOM 740 O O . SER A 1 96 ? -25.015 3.932 -11.243 1.00 94.12 96 SER A O 1
ATOM 742 N N . GLU A 1 97 ? -22.811 3.503 -11.181 1.00 94.44 97 GLU A N 1
ATOM 743 C CA . GLU A 1 97 ? -22.387 4.911 -11.200 1.00 94.44 97 GLU A CA 1
ATOM 744 C C . GLU A 1 97 ? -22.882 5.623 -12.468 1.00 94.44 97 GLU A C 1
ATOM 746 O O . GLU A 1 97 ? -23.396 6.745 -12.414 1.00 94.44 97 GLU A O 1
ATOM 751 N N . LYS A 1 98 ? -22.777 4.960 -13.629 1.00 95.06 98 LYS A N 1
ATOM 752 C CA . LYS A 1 98 ? -23.292 5.482 -14.906 1.00 95.06 98 LYS A CA 1
ATOM 753 C C . LYS A 1 98 ? -24.804 5.685 -14.867 1.00 95.06 98 LYS A C 1
ATOM 755 O O . LYS A 1 98 ? -25.279 6.724 -15.334 1.00 95.06 98 LYS A O 1
ATOM 760 N N . PHE A 1 99 ? -25.546 4.740 -14.291 1.00 96.19 99 PHE A N 1
ATOM 761 C CA . PHE A 1 99 ? -26.992 4.853 -14.115 1.00 96.19 99 PHE A CA 1
ATOM 762 C C . PHE A 1 99 ? -27.353 6.050 -13.226 1.00 96.19 99 PHE A C 1
ATOM 764 O O . PHE A 1 99 ? -28.143 6.906 -13.634 1.00 96.19 99 PHE A O 1
ATOM 771 N N . ALA A 1 100 ? -26.731 6.168 -12.048 1.00 96.06 100 ALA A N 1
ATOM 772 C CA . ALA A 1 100 ? -26.963 7.282 -11.130 1.00 96.06 100 ALA A CA 1
ATOM 773 C C . ALA A 1 100 ? -26.635 8.633 -11.780 1.00 96.0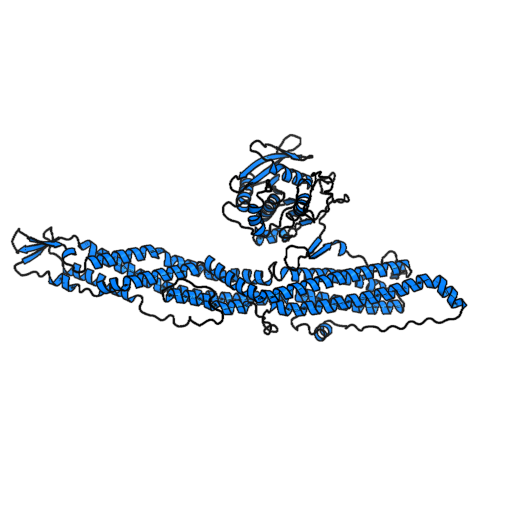6 100 ALA A C 1
ATOM 775 O O . ALA A 1 100 ? -27.452 9.558 -11.757 1.00 96.06 100 ALA A O 1
ATOM 776 N N . LYS A 1 101 ? -25.480 8.731 -12.447 1.00 95.94 101 LYS A N 1
ATOM 777 C CA . LYS A 1 101 ? -25.054 9.936 -13.168 1.00 95.94 101 LYS A CA 1
ATOM 778 C C . LYS A 1 101 ? -26.045 10.335 -14.258 1.00 95.94 101 LYS A C 1
ATOM 780 O O . LYS A 1 101 ? -26.374 11.515 -14.373 1.00 95.94 101 LYS A O 1
ATOM 785 N N . LYS A 1 102 ? -26.547 9.370 -15.033 1.00 95.94 102 LYS A N 1
ATOM 786 C CA . LYS A 1 102 ? -27.560 9.615 -16.064 1.00 95.94 102 LYS A CA 1
ATOM 787 C C . LYS A 1 102 ? -28.832 10.211 -15.465 1.00 95.94 102 LYS A C 1
ATOM 789 O O . LYS A 1 102 ? -29.336 11.209 -15.973 1.00 95.94 102 LYS A O 1
ATOM 794 N N . MET A 1 103 ? -29.325 9.648 -14.365 1.00 95.31 103 MET A N 1
ATOM 795 C CA . MET A 1 103 ? -30.532 10.154 -13.706 1.00 95.31 103 MET A CA 1
ATOM 796 C C . MET A 1 103 ? -30.353 11.573 -13.178 1.00 95.31 103 MET A C 1
ATOM 798 O O . MET A 1 103 ? -31.244 12.398 -13.351 1.00 95.31 103 MET A O 1
ATOM 802 N N . ARG A 1 104 ? -29.180 11.907 -12.637 1.00 89.62 104 ARG A N 1
ATOM 803 C CA . ARG A 1 104 ? -28.875 13.283 -12.216 1.00 89.62 104 ARG A CA 1
ATOM 804 C C . ARG A 1 104 ? -28.787 14.267 -13.379 1.00 89.62 104 ARG A C 1
ATOM 806 O O . ARG A 1 104 ? -29.131 15.430 -13.213 1.00 89.62 104 ARG A O 1
ATOM 813 N N . GLN A 1 105 ? -28.330 13.823 -14.548 1.00 92.69 105 GLN A N 1
ATOM 814 C CA . GLN A 1 105 ? -28.302 14.661 -15.750 1.00 92.69 105 GLN A CA 1
ATOM 815 C C . GLN A 1 105 ? -29.706 14.908 -16.309 1.00 92.69 105 GLN A C 1
ATOM 817 O O . GLN A 1 105 ? -30.003 16.021 -16.736 1.00 92.69 105 GLN A O 1
ATOM 822 N N . GLU A 1 106 ? -30.568 13.890 -16.298 1.00 94.25 106 GLU A N 1
ATOM 823 C CA . GLU A 1 106 ? -31.957 14.012 -16.754 1.00 94.25 106 GLU A CA 1
ATOM 824 C C . GLU A 1 106 ? -32.829 14.810 -15.768 1.00 94.25 106 GLU A C 1
ATOM 826 O O . GLU A 1 106 ? -33.731 15.533 -16.192 1.00 94.25 106 GLU A O 1
ATOM 831 N N . TYR A 1 107 ? -32.531 14.727 -14.468 1.00 91.44 107 TYR A N 1
ATOM 832 C CA . TYR A 1 107 ? -33.289 15.373 -13.396 1.00 91.44 107 TYR A CA 1
ATOM 833 C C . TYR A 1 107 ? -32.369 16.163 -12.439 1.00 91.44 107 TYR A C 1
ATOM 835 O O . TYR A 1 107 ? -32.179 15.777 -11.285 1.00 91.44 107 TYR A O 1
ATOM 843 N N . PRO A 1 108 ? -31.783 17.290 -12.886 1.00 86.69 108 PRO A N 1
ATOM 844 C CA . PRO A 1 108 ? -30.740 18.006 -12.139 1.00 86.69 108 PRO A CA 1
ATOM 845 C C . PRO A 1 108 ? -31.222 18.729 -10.873 1.00 86.69 108 PRO A C 1
ATOM 847 O O . PRO A 1 108 ? -30.400 19.085 -10.035 1.00 86.69 108 PRO A O 1
ATOM 850 N N . ASN A 1 109 ? -32.534 18.943 -10.728 1.00 86.31 109 ASN A N 1
ATOM 851 C CA . ASN A 1 109 ? -33.140 19.668 -9.601 1.00 86.31 109 ASN A CA 1
ATOM 852 C C . ASN A 1 109 ? -33.823 18.737 -8.586 1.00 86.31 109 ASN A C 1
ATOM 854 O O . ASN A 1 109 ? -34.669 19.190 -7.816 1.00 86.31 109 ASN A O 1
ATOM 858 N N . SER A 1 110 ? -33.525 17.441 -8.639 1.00 89.75 110 SER A N 1
ATOM 859 C CA . SER A 1 110 ? -34.169 16.431 -7.804 1.00 89.75 110 SER A CA 1
ATOM 860 C C . SER A 1 110 ? -33.290 16.026 -6.628 1.00 89.75 110 SER A C 1
ATOM 862 O O . SER A 1 110 ? -32.073 15.897 -6.766 1.00 89.75 110 SER A O 1
ATOM 864 N N . ASP A 1 111 ? -33.928 15.744 -5.497 1.00 89.31 111 ASP A N 1
ATOM 865 C CA . ASP A 1 111 ? -33.312 15.058 -4.369 1.00 89.31 111 ASP A CA 1
ATOM 866 C C . ASP A 1 111 ? -33.235 13.559 -4.685 1.00 89.31 111 ASP A C 1
ATOM 868 O O . ASP A 1 111 ? -34.254 12.919 -4.973 1.00 89.31 111 ASP A O 1
ATOM 872 N N . PHE A 1 112 ? -32.024 13.001 -4.645 1.00 93.88 112 PHE A N 1
ATOM 873 C CA . PHE A 1 112 ? -31.766 11.593 -4.941 1.00 93.88 112 PHE A CA 1
ATOM 874 C C . PHE A 1 112 ? -31.555 10.796 -3.664 1.00 93.88 112 PHE A C 1
ATOM 876 O O . PHE A 1 112 ? -30.657 11.102 -2.886 1.00 93.88 112 PHE A O 1
ATOM 883 N N . ASN A 1 113 ? -32.330 9.726 -3.507 1.00 95.81 113 ASN A N 1
ATOM 884 C CA . ASN A 1 113 ? -32.144 8.740 -2.449 1.00 95.81 113 ASN A CA 1
ATOM 885 C C . ASN A 1 113 ? -31.890 7.358 -3.048 1.00 95.81 113 ASN A C 1
ATOM 887 O O . ASN A 1 113 ? -32.336 7.054 -4.156 1.00 95.81 113 ASN A O 1
ATOM 891 N N . PHE A 1 114 ? -31.209 6.503 -2.293 1.00 97.75 114 PHE A N 1
ATOM 892 C CA . PHE A 1 114 ? -30.788 5.188 -2.764 1.00 97.75 114 PHE A CA 1
ATOM 893 C C . PHE A 1 114 ? -31.344 4.064 -1.891 1.00 97.75 114 PHE A C 1
ATOM 895 O O . PHE A 1 114 ? -31.536 4.214 -0.683 1.00 97.75 114 PHE A O 1
ATOM 902 N N . THR A 1 115 ? -31.625 2.919 -2.508 1.00 97.69 115 THR A N 1
ATOM 903 C CA . THR A 1 115 ? -32.106 1.735 -1.794 1.00 97.69 115 THR A CA 1
ATOM 904 C C . THR A 1 115 ? -31.731 0.452 -2.521 1.00 97.69 115 THR A C 1
ATOM 906 O O . THR A 1 115 ? -31.409 0.456 -3.709 1.00 97.69 115 THR A O 1
ATOM 909 N N . GLY A 1 116 ? -31.757 -0.657 -1.801 1.00 95.38 116 GLY A N 1
ATOM 910 C CA . GLY A 1 116 ? -31.410 -1.953 -2.347 1.00 95.38 116 GLY A CA 1
ATOM 911 C C . GLY A 1 116 ? -31.315 -3.017 -1.267 1.00 95.38 116 GLY A C 1
ATOM 912 O O . GLY A 1 116 ? -31.309 -2.736 -0.066 1.00 95.38 116 GLY A O 1
ATOM 913 N N . HIS A 1 117 ? -31.228 -4.257 -1.729 1.00 93.00 117 HIS A N 1
ATOM 914 C CA . HIS A 1 117 ? -31.086 -5.439 -0.894 1.00 93.00 117 HIS A CA 1
ATOM 915 C C . HIS A 1 117 ? -29.896 -6.276 -1.358 1.00 93.00 117 HIS A C 1
ATOM 917 O O . HIS A 1 117 ? -29.712 -6.414 -2.572 1.00 93.00 117 HIS A O 1
ATOM 923 N N . SER A 1 118 ? -29.152 -6.887 -0.428 1.00 89.31 118 SER A N 1
ATOM 924 C CA . SER A 1 118 ? -27.994 -7.733 -0.755 1.00 89.31 118 SER A CA 1
ATOM 925 C C . SER A 1 118 ? -26.954 -6.944 -1.571 1.00 89.31 118 SER A C 1
ATOM 927 O O . SER A 1 118 ? -26.657 -5.798 -1.222 1.00 89.31 118 SER A O 1
ATOM 929 N N . LEU A 1 119 ? -26.451 -7.485 -2.684 1.00 87.31 119 LEU A N 1
ATOM 930 C CA . LEU A 1 119 ? -25.566 -6.773 -3.616 1.00 87.31 119 LEU A CA 1
ATOM 931 C C . LEU A 1 119 ? -26.168 -5.448 -4.125 1.00 87.31 119 LEU A C 1
ATOM 933 O O . LEU A 1 119 ? -25.467 -4.449 -4.251 1.00 87.31 119 LEU A O 1
ATOM 937 N N . GLY A 1 120 ? -27.486 -5.376 -4.331 1.00 91.81 120 GLY A N 1
ATOM 938 C CA . GLY A 1 120 ? -28.143 -4.117 -4.693 1.00 91.81 120 GLY A CA 1
ATOM 939 C C . GLY A 1 120 ? -28.040 -3.062 -3.586 1.00 91.81 120 GLY A C 1
ATOM 940 O O . GLY A 1 120 ? -27.922 -1.868 -3.851 1.00 91.81 120 GLY A O 1
ATOM 941 N N . GLY A 1 121 ? -28.029 -3.496 -2.325 1.00 94.25 121 GLY A N 1
ATOM 942 C CA . GLY A 1 121 ? -27.769 -2.619 -1.189 1.00 94.25 121 GLY A CA 1
ATOM 943 C C . GLY A 1 121 ? -26.322 -2.118 -1.163 1.00 94.25 121 GLY A C 1
ATOM 944 O O . GLY A 1 121 ? -26.103 -0.935 -0.927 1.00 94.25 121 GLY A O 1
ATOM 945 N N . TYR A 1 122 ? -25.352 -2.977 -1.489 1.00 93.38 122 TYR A N 1
ATOM 946 C CA . TYR A 1 122 ? -23.937 -2.605 -1.630 1.00 93.38 122 TYR A CA 1
ATOM 947 C C . TYR A 1 122 ? -23.749 -1.503 -2.691 1.00 93.38 122 TYR A C 1
ATOM 949 O O . TYR A 1 122 ? -23.171 -0.453 -2.407 1.00 93.38 122 TYR A O 1
ATOM 957 N N . LEU A 1 123 ? -24.349 -1.673 -3.877 1.00 94.75 123 LEU A N 1
ATOM 958 C CA . LEU A 1 123 ? -24.325 -0.666 -4.949 1.00 94.75 123 LEU A CA 1
ATOM 959 C C . LEU A 1 123 ? -25.036 0.635 -4.543 1.00 94.75 123 LEU A C 1
ATOM 961 O O . LEU A 1 123 ? -24.577 1.730 -4.876 1.00 94.75 123 LEU A O 1
ATOM 965 N N . ALA A 1 124 ? -26.148 0.537 -3.809 1.00 97.50 124 ALA A N 1
ATOM 966 C CA . ALA A 1 124 ? -26.875 1.698 -3.302 1.00 97.50 124 ALA A CA 1
ATOM 967 C C . ALA A 1 124 ? -26.044 2.509 -2.297 1.00 97.50 124 ALA A C 1
ATOM 969 O O . ALA A 1 124 ? -26.034 3.734 -2.387 1.00 97.50 124 ALA A O 1
ATOM 970 N N . VAL A 1 125 ? -25.330 1.846 -1.381 1.00 96.94 125 VAL A N 1
ATOM 971 C CA . VAL A 1 125 ? -24.440 2.500 -0.407 1.00 96.94 125 VAL A CA 1
ATOM 972 C C . VAL A 1 125 ? -23.269 3.180 -1.116 1.00 96.94 125 VAL A C 1
ATOM 974 O O . VAL A 1 125 ? -23.019 4.359 -0.867 1.00 96.94 125 VAL A O 1
ATOM 977 N N . HIS A 1 126 ? -22.616 2.485 -2.054 1.00 95.69 126 HIS A N 1
ATOM 978 C CA . HIS A 1 126 ? -21.560 3.052 -2.897 1.00 95.69 126 HIS A CA 1
ATOM 979 C C . HIS A 1 126 ? -22.013 4.344 -3.597 1.00 95.69 126 HIS A C 1
ATOM 981 O O . HIS A 1 126 ? -21.402 5.405 -3.451 1.00 95.69 126 HIS A O 1
ATOM 987 N N . ASN A 1 127 ? -23.145 4.285 -4.304 1.00 97.25 127 ASN A N 1
ATOM 988 C CA . ASN A 1 127 ? -23.665 5.437 -5.035 1.00 97.25 127 ASN A CA 1
ATOM 989 C C . ASN A 1 127 ? -24.152 6.555 -4.108 1.00 97.25 127 ASN A C 1
ATOM 991 O O . ASN A 1 127 ? -24.018 7.726 -4.456 1.00 97.25 127 ASN A O 1
ATOM 995 N N . ALA A 1 128 ? -24.700 6.236 -2.937 1.00 97.12 128 ALA A N 1
ATOM 996 C CA . ALA A 1 128 ? -25.104 7.246 -1.968 1.00 97.12 128 ALA A CA 1
ATOM 997 C C . ALA A 1 128 ? -23.905 8.027 -1.420 1.00 97.12 128 ALA A C 1
ATOM 999 O O . ALA A 1 128 ? -23.993 9.251 -1.314 1.00 97.12 128 ALA A O 1
ATOM 1000 N N . ALA A 1 129 ? -22.781 7.354 -1.149 1.00 95.94 129 ALA A N 1
ATOM 1001 C CA . ALA A 1 129 ? -21.545 7.999 -0.714 1.00 95.94 129 ALA A CA 1
ATOM 1002 C C . ALA A 1 129 ? -20.961 8.912 -1.807 1.00 95.94 129 ALA A C 1
ATOM 1004 O O . ALA A 1 129 ? -20.730 10.094 -1.556 1.00 95.94 129 ALA A O 1
ATOM 1005 N N . GLU A 1 130 ? -20.828 8.409 -3.042 1.00 94.50 130 GLU A N 1
ATOM 1006 C CA . GLU A 1 130 ? -20.366 9.196 -4.202 1.00 94.50 130 GLU A CA 1
ATOM 1007 C C . GLU A 1 130 ? -21.234 10.443 -4.436 1.00 94.50 130 GLU A C 1
ATOM 1009 O O . GLU A 1 130 ? -20.743 11.529 -4.743 1.00 94.50 130 GLU A O 1
ATOM 1014 N N . ASN A 1 131 ? -22.548 10.308 -4.249 1.00 92.56 131 ASN A N 1
ATOM 1015 C CA . ASN A 1 131 ? -23.510 11.376 -4.507 1.00 92.56 131 ASN A CA 1
ATOM 1016 C C . ASN A 1 131 ? -23.870 12.203 -3.265 1.00 92.56 131 ASN A C 1
ATOM 1018 O O . ASN A 1 131 ? -24.793 13.020 -3.341 1.00 92.56 131 ASN A O 1
ATOM 1022 N N . LYS A 1 132 ? -23.189 11.992 -2.133 1.00 93.44 132 LYS A N 1
ATOM 1023 C CA . LYS A 1 132 ? -23.452 12.658 -0.847 1.00 93.44 132 LYS A CA 1
ATOM 1024 C C . LYS A 1 132 ? -24.938 12.671 -0.462 1.00 93.44 132 LYS A C 1
ATOM 1026 O O . LYS A 1 132 ? -25.508 13.711 -0.140 1.00 93.44 132 LYS A O 1
ATOM 1031 N N . SER A 1 133 ? -25.585 11.519 -0.594 1.00 93.88 133 SER A N 1
ATOM 1032 C CA . SER A 1 133 ? -27.042 11.357 -0.573 1.00 93.88 133 SER A CA 1
ATOM 1033 C C . SER A 1 133 ? -27.500 10.343 0.480 1.00 93.88 133 SER A C 1
ATOM 1035 O O . SER A 1 133 ? -26.700 9.575 1.011 1.00 93.88 133 SER A O 1
ATOM 1037 N N . GLN A 1 134 ? -28.802 10.325 0.779 1.00 93.81 134 GLN A N 1
ATOM 1038 C CA . GLN A 1 134 ? -29.381 9.391 1.747 1.00 93.81 134 GLN A CA 1
ATOM 1039 C C . GLN A 1 134 ? -29.541 7.990 1.141 1.00 93.81 134 GLN A C 1
ATOM 1041 O O . GLN A 1 134 ? -29.946 7.848 -0.018 1.00 93.81 134 GLN A O 1
ATOM 1046 N N . ALA A 1 135 ? -29.331 6.951 1.953 1.00 96.31 135 ALA A N 1
ATOM 1047 C CA . ALA A 1 135 ? -29.712 5.590 1.590 1.00 96.31 135 ALA A CA 1
ATOM 1048 C C . ALA A 1 135 ? -30.366 4.819 2.735 1.00 96.31 135 ALA A C 1
ATOM 1050 O O . ALA A 1 135 ? -30.071 5.013 3.914 1.00 96.31 135 ALA A O 1
ATOM 1051 N N . THR A 1 136 ? -31.264 3.910 2.378 1.00 95.56 136 THR A N 1
ATOM 1052 C CA . THR A 1 136 ? -31.795 2.903 3.299 1.00 95.56 136 THR A CA 1
ATOM 1053 C C . THR A 1 136 ? -31.807 1.570 2.580 1.00 95.56 136 THR A C 1
ATOM 1055 O O . THR A 1 136 ? -32.501 1.401 1.576 1.00 95.56 136 THR A O 1
ATOM 1058 N N . VAL A 1 137 ? -30.981 0.653 3.064 1.00 96.12 137 VAL A N 1
ATOM 1059 C CA . VAL A 1 137 ? -30.714 -0.643 2.442 1.00 96.12 137 VAL A CA 1
ATOM 1060 C C . VAL A 1 137 ? -30.940 -1.767 3.445 1.00 96.12 137 VAL A C 1
ATOM 1062 O O . VAL A 1 137 ? -31.029 -1.539 4.653 1.00 96.12 137 VAL A O 1
ATOM 1065 N N . PHE A 1 138 ? -31.063 -2.983 2.927 1.00 93.25 138 PHE A N 1
ATOM 1066 C CA . PHE A 1 138 ? -31.404 -4.163 3.713 1.00 93.25 138 PHE A CA 1
ATOM 1067 C C . PHE A 1 138 ? -30.412 -5.278 3.417 1.00 93.25 138 PHE A C 1
ATOM 1069 O O . PHE A 1 138 ? -30.222 -5.641 2.254 1.00 93.25 138 PHE A O 1
ATOM 1076 N N . ASN A 1 139 ? -29.814 -5.846 4.461 1.00 88.25 139 ASN A N 1
ATOM 1077 C CA . ASN A 1 139 ? -28.877 -6.960 4.369 1.00 88.25 139 ASN A CA 1
ATOM 1078 C C . ASN A 1 139 ? -27.756 -6.710 3.345 1.00 88.25 139 ASN A C 1
ATOM 1080 O O . ASN A 1 139 ? -27.374 -7.606 2.594 1.00 88.25 139 ASN A O 1
ATOM 1084 N N . ALA A 1 140 ? -27.262 -5.473 3.263 1.00 90.88 140 ALA A N 1
ATOM 1085 C CA . ALA A 1 140 ? -26.182 -5.135 2.347 1.00 90.88 140 ALA A CA 1
ATOM 1086 C C . ALA A 1 140 ? -24.823 -5.481 2.984 1.00 90.88 140 ALA A C 1
ATOM 1088 O O . ALA A 1 140 ? -24.594 -5.054 4.122 1.00 90.88 140 ALA A O 1
ATOM 1089 N N . PRO A 1 141 ? -23.915 -6.179 2.279 1.00 86.25 141 PRO A N 1
ATOM 1090 C CA . PRO A 1 141 ? -22.514 -6.294 2.686 1.00 86.25 141 PRO A CA 1
ATOM 1091 C C . PRO A 1 141 ? -21.853 -4.922 2.880 1.00 86.25 141 PRO A C 1
ATOM 1093 O O . PRO A 1 141 ? -22.373 -3.904 2.411 1.00 86.25 141 PRO A O 1
ATOM 1096 N N . ASP A 1 142 ? -20.714 -4.880 3.570 1.00 86.19 142 ASP A N 1
ATOM 1097 C CA . ASP A 1 142 ? -19.929 -3.647 3.684 1.00 86.19 142 ASP A CA 1
ATOM 1098 C C . ASP A 1 142 ? -19.432 -3.178 2.309 1.00 86.19 142 ASP A C 1
ATOM 1100 O O . ASP A 1 142 ? -18.926 -3.977 1.524 1.00 86.19 142 ASP A O 1
ATOM 1104 N N . ALA A 1 143 ? -19.593 -1.885 2.015 1.00 90.00 143 ALA A N 1
ATOM 1105 C CA . ALA A 1 143 ? -19.248 -1.302 0.719 1.00 90.00 143 ALA A CA 1
ATOM 1106 C C . ALA A 1 143 ? -17.952 -0.481 0.729 1.00 90.00 143 ALA A C 1
ATOM 1108 O O . ALA A 1 143 ? -17.610 0.112 -0.298 1.00 90.00 143 ALA A O 1
ATOM 1109 N N . SER A 1 144 ? -17.220 -0.422 1.849 1.00 85.06 144 SER A N 1
ATOM 1110 C CA . SER A 1 144 ? -16.069 0.477 1.993 1.00 85.06 144 SER A CA 1
ATOM 1111 C C . SER A 1 144 ? -14.947 0.150 1.008 1.00 85.06 144 SER A C 1
ATOM 1113 O O . SER A 1 144 ? -14.230 1.046 0.576 1.00 85.06 144 SER A O 1
ATOM 1115 N N . ASN A 1 145 ? -14.809 -1.116 0.607 1.00 79.75 145 ASN A N 1
ATOM 1116 C CA . ASN A 1 145 ? -13.791 -1.559 -0.350 1.00 79.75 145 ASN A CA 1
ATOM 1117 C C . ASN A 1 145 ? -14.002 -1.036 -1.782 1.00 79.75 145 ASN A C 1
ATOM 1119 O O . ASN A 1 145 ? -13.076 -1.089 -2.583 1.00 79.75 145 ASN A O 1
ATOM 1123 N N . SER A 1 146 ? -15.189 -0.516 -2.107 1.00 82.62 146 SER A N 1
ATOM 1124 C CA . SER A 1 146 ? -15.469 0.133 -3.396 1.00 82.62 146 SER A CA 1
ATOM 1125 C C . SER A 1 146 ? -15.231 1.642 -3.387 1.00 82.62 146 SER A C 1
ATOM 1127 O O . SER A 1 146 ? -15.412 2.292 -4.418 1.00 82.62 146 SER A O 1
ATOM 1129 N N . MET A 1 147 ? -14.891 2.215 -2.231 1.00 87.25 147 MET A N 1
ATOM 1130 C CA . MET A 1 147 ? -14.887 3.655 -2.013 1.00 87.25 147 MET A CA 1
ATOM 1131 C C . MET A 1 147 ? -13.474 4.235 -1.911 1.00 87.25 147 MET A C 1
ATOM 1133 O O . MET A 1 147 ? -12.526 3.575 -1.493 1.00 87.25 147 MET A O 1
ATOM 1137 N N . ASN A 1 148 ? -13.342 5.512 -2.262 1.00 81.81 148 ASN A N 1
ATOM 1138 C CA . ASN A 1 148 ? -12.181 6.327 -1.925 1.00 81.81 148 ASN A CA 1
ATOM 1139 C C . ASN A 1 148 ? -12.336 6.960 -0.528 1.00 81.81 148 ASN A C 1
ATOM 1141 O O . ASN A 1 148 ? -13.403 6.917 0.087 1.00 81.81 148 ASN A O 1
ATOM 1145 N N . ARG A 1 149 ? -11.263 7.585 -0.036 1.00 76.19 149 ARG A N 1
ATOM 1146 C CA . ARG A 1 149 ? -11.223 8.193 1.300 1.00 76.19 149 ARG A CA 1
ATOM 1147 C C . ARG A 1 149 ? -12.292 9.272 1.511 1.00 76.19 149 ARG A C 1
ATOM 1149 O O . ARG A 1 149 ? -12.968 9.232 2.527 1.00 76.19 149 ARG A O 1
ATOM 1156 N N . ASP A 1 150 ? -12.511 10.166 0.545 1.00 82.44 150 ASP A N 1
ATOM 1157 C CA . ASP A 1 150 ? -13.497 11.254 0.670 1.00 82.44 150 ASP A CA 1
ATOM 1158 C C . ASP A 1 150 ? -14.933 10.724 0.815 1.00 82.44 150 ASP A C 1
ATOM 1160 O O . ASP A 1 150 ? -15.754 11.297 1.534 1.00 82.44 150 ASP A O 1
ATOM 1164 N N . GLN A 1 151 ? -15.248 9.626 0.124 1.00 89.25 151 GLN A N 1
ATOM 1165 C CA . GLN A 1 151 ? -16.538 8.947 0.227 1.00 89.25 151 GLN A CA 1
ATOM 1166 C C . GLN A 1 151 ? -16.703 8.278 1.596 1.00 89.25 151 GLN A C 1
ATOM 1168 O O . GLN A 1 151 ? -17.744 8.445 2.228 1.00 89.25 151 GLN A O 1
ATOM 1173 N N . ILE A 1 152 ? -15.679 7.561 2.069 1.00 81.12 152 ILE A N 1
ATOM 1174 C CA . ILE A 1 152 ? -15.685 6.927 3.396 1.00 81.12 152 ILE A CA 1
ATOM 1175 C C . ILE A 1 152 ? -15.841 7.994 4.486 1.00 81.12 152 ILE A C 1
ATOM 1177 O O . ILE A 1 152 ? -16.742 7.896 5.319 1.00 81.12 152 ILE A O 1
ATOM 1181 N N . ASP A 1 153 ? -15.040 9.060 4.427 1.00 74.81 153 ASP A N 1
ATOM 1182 C CA . ASP A 1 153 ? -15.086 10.177 5.371 1.00 74.81 153 ASP A CA 1
ATOM 1183 C C . ASP A 1 153 ? -16.459 10.859 5.358 1.00 74.81 153 ASP A C 1
ATOM 1185 O O . ASP A 1 153 ? -16.978 11.233 6.409 1.00 74.81 153 ASP A O 1
ATOM 1189 N N . PHE A 1 154 ? -17.094 11.008 4.191 1.00 85.81 154 PHE A N 1
ATOM 1190 C CA . PHE A 1 154 ? -18.458 11.530 4.115 1.00 85.81 154 PHE A CA 1
ATOM 1191 C C . PHE A 1 154 ? -19.447 10.655 4.894 1.00 85.81 154 PHE A C 1
ATOM 1193 O O . PHE A 1 154 ? -20.250 11.195 5.656 1.00 85.81 154 PHE A O 1
ATOM 1200 N N . VAL A 1 155 ? -19.397 9.332 4.721 1.00 85.19 155 VAL A N 1
ATOM 1201 C CA . VAL A 1 155 ? -20.317 8.415 5.408 1.00 85.19 155 VAL A CA 1
ATOM 1202 C C . VAL A 1 155 ? -20.094 8.457 6.919 1.00 85.19 155 VAL A C 1
ATOM 1204 O O . VAL A 1 155 ? -21.053 8.652 7.667 1.00 85.19 155 VAL A O 1
ATOM 1207 N N . LEU A 1 156 ? -18.837 8.374 7.362 1.00 73.75 156 LEU A N 1
ATOM 1208 C CA . LEU A 1 156 ? -18.475 8.394 8.782 1.00 73.75 156 LEU A CA 1
ATOM 1209 C C . LEU A 1 156 ? -18.854 9.718 9.468 1.00 73.75 156 LEU A C 1
ATOM 1211 O O . LEU A 1 156 ? -19.330 9.712 10.602 1.00 73.75 156 LEU A O 1
ATOM 1215 N N . ASN A 1 157 ? -18.716 10.851 8.771 1.00 73.38 157 ASN A N 1
ATOM 1216 C CA . ASN A 1 157 ? -19.064 12.173 9.305 1.00 73.38 157 ASN A CA 1
ATOM 1217 C C . ASN A 1 157 ? -20.572 12.487 9.281 1.00 73.38 157 ASN A C 1
ATOM 1219 O O . ASN A 1 157 ? -20.989 13.503 9.837 1.00 73.38 157 ASN A O 1
ATOM 1223 N N . ASN A 1 158 ? -21.402 11.655 8.642 1.00 74.31 158 ASN A N 1
ATOM 1224 C CA . ASN A 1 158 ? -22.852 11.861 8.540 1.00 74.31 158 ASN A CA 1
ATOM 1225 C C . ASN A 1 158 ? -23.628 10.647 9.092 1.00 74.31 158 ASN A C 1
ATOM 1227 O O . ASN A 1 158 ? -24.377 9.995 8.351 1.00 74.31 158 ASN A O 1
ATOM 1231 N N . PRO A 1 159 ? -23.484 10.329 10.395 1.00 73.81 159 PRO A N 1
ATOM 1232 C CA . PRO A 1 159 ? -24.085 9.138 10.982 1.00 73.81 159 PRO A CA 1
ATOM 1233 C C . PRO A 1 159 ? -25.612 9.148 10.834 1.00 73.81 159 PRO A C 1
ATOM 1235 O O . PRO A 1 159 ? -26.290 10.129 11.142 1.00 73.81 159 PRO A O 1
ATOM 1238 N N . GLY A 1 160 ? -26.167 8.030 10.363 1.00 73.50 160 GLY A N 1
ATOM 1239 C CA . GLY A 1 160 ? -27.610 7.848 10.168 1.00 73.50 160 GLY A CA 1
ATOM 1240 C C . GLY A 1 160 ? -28.170 8.378 8.842 1.00 73.50 160 GLY A C 1
ATOM 1241 O O . GLY A 1 160 ? -29.346 8.129 8.558 1.00 73.50 160 GLY A O 1
ATOM 1242 N N . LEU A 1 161 ? -27.358 9.051 8.014 1.00 84.69 161 LEU A N 1
ATOM 1243 C CA . LEU A 1 161 ? -27.742 9.441 6.652 1.00 84.69 161 LEU A CA 1
ATOM 1244 C C . LEU A 1 161 ? -27.835 8.223 5.718 1.00 84.69 161 LEU A C 1
ATOM 1246 O O . LEU A 1 161 ? -28.701 8.154 4.847 1.00 84.69 161 LEU A O 1
ATOM 1250 N N . ILE A 1 162 ? -26.975 7.231 5.928 1.00 93.62 162 ILE A N 1
ATOM 1251 C CA . ILE A 1 162 ? -27.067 5.916 5.297 1.00 93.62 162 ILE A CA 1
ATOM 1252 C C . ILE A 1 162 ? -27.403 4.902 6.389 1.00 93.62 162 ILE A C 1
ATOM 1254 O O . ILE A 1 162 ? -26.762 4.877 7.437 1.00 93.62 162 ILE A O 1
ATOM 1258 N N . LYS A 1 163 ? -28.430 4.085 6.148 1.00 91.81 163 LYS A N 1
ATOM 1259 C CA . LYS A 1 163 ? -28.883 3.033 7.064 1.00 91.81 163 LYS A CA 1
ATOM 1260 C C . LYS A 1 163 ? -28.859 1.684 6.370 1.00 91.81 163 LYS A C 1
ATOM 1262 O O . LYS A 1 163 ? -29.397 1.560 5.269 1.00 91.81 163 LYS A O 1
ATOM 1267 N N . ASN A 1 164 ? -28.314 0.677 7.036 1.00 92.88 164 ASN A N 1
ATOM 1268 C CA . ASN A 1 164 ? -28.290 -0.694 6.551 1.00 92.88 164 ASN A CA 1
ATOM 1269 C C . ASN A 1 164 ? -28.899 -1.634 7.590 1.00 92.88 164 ASN A C 1
ATOM 1271 O O . ASN A 1 164 ? -28.237 -2.019 8.549 1.00 92.88 164 ASN A O 1
ATOM 1275 N N . TYR A 1 165 ? -30.170 -1.995 7.423 1.00 91.38 165 TYR A N 1
ATOM 1276 C CA . TYR A 1 165 ? -30.821 -2.938 8.330 1.00 91.38 165 TYR A CA 1
ATOM 1277 C C . TYR A 1 165 ? -30.287 -4.345 8.084 1.00 91.38 165 TYR A C 1
ATOM 1279 O O . TYR A 1 165 ? -30.428 -4.867 6.980 1.00 91.38 165 TYR A O 1
ATOM 1287 N N . ARG A 1 166 ? -29.689 -4.962 9.106 1.00 86.12 166 ARG A N 1
ATOM 1288 C CA . ARG A 1 166 ? -29.070 -6.290 9.019 1.00 86.12 166 ARG A CA 1
ATOM 1289 C C . ARG A 1 166 ? -29.665 -7.243 10.037 1.00 86.12 166 ARG A C 1
ATOM 1291 O O . ARG A 1 166 ? -29.932 -6.873 11.180 1.00 86.12 166 ARG A O 1
ATOM 1298 N N . HIS A 1 167 ? -29.839 -8.499 9.650 1.00 76.69 167 HIS A N 1
ATOM 1299 C CA . HIS A 1 167 ? -30.150 -9.534 10.625 1.00 76.69 167 HIS A CA 1
ATOM 1300 C C . HIS A 1 167 ? -28.843 -10.042 11.281 1.00 76.69 167 HIS A C 1
ATOM 1302 O O . HIS A 1 167 ? -27.914 -10.413 10.563 1.00 76.69 167 HIS A O 1
ATOM 1308 N N . PRO A 1 168 ? -28.738 -10.164 12.624 1.00 66.88 168 PRO A N 1
ATOM 1309 C CA . PRO A 1 168 ? -27.501 -10.593 13.307 1.00 66.88 168 PRO A CA 1
ATOM 1310 C C . PRO A 1 168 ? -26.942 -11.961 12.881 1.00 66.88 168 PRO A C 1
ATOM 1312 O O . PRO A 1 168 ? -25.790 -12.281 13.154 1.00 66.88 168 PRO A O 1
ATOM 1315 N N . LYS A 1 169 ? -27.786 -12.794 12.264 1.00 63.47 169 LYS A N 1
ATOM 1316 C CA . LYS A 1 169 ? -27.459 -14.139 11.751 1.00 63.47 169 LYS A CA 1
ATOM 1317 C C . LYS A 1 169 ? -27.337 -14.208 10.222 1.00 63.47 169 LYS A C 1
ATOM 1319 O O . LYS A 1 169 ? -27.241 -15.303 9.675 1.00 63.47 169 LYS A O 1
ATOM 1324 N N . ASP A 1 170 ? -27.408 -13.073 9.533 1.00 67.75 170 ASP A N 1
ATOM 1325 C CA . ASP A 1 170 ? -27.218 -13.007 8.087 1.00 67.75 170 ASP A CA 1
ATOM 1326 C C . ASP A 1 170 ? -25.725 -12.985 7.737 1.00 67.75 170 ASP A C 1
ATOM 1328 O O . ASP A 1 170 ? -25.042 -11.983 7.909 1.00 67.75 170 ASP A O 1
ATOM 1332 N N . ILE A 1 171 ? -25.215 -14.101 7.224 1.00 59.25 171 ILE A N 1
ATOM 1333 C CA . ILE A 1 171 ? -23.796 -14.252 6.876 1.00 59.25 171 ILE A CA 1
ATOM 1334 C C . ILE A 1 171 ? -23.410 -13.366 5.680 1.00 59.25 171 ILE A C 1
ATOM 1336 O O . ILE A 1 171 ? -22.273 -12.913 5.598 1.00 59.25 171 ILE A O 1
ATOM 1340 N N . ILE A 1 172 ? -24.341 -13.106 4.757 1.00 65.25 172 ILE A N 1
ATOM 1341 C CA . ILE A 1 172 ? -24.059 -12.351 3.530 1.00 65.25 172 ILE A CA 1
ATOM 1342 C C . ILE A 1 172 ? -24.113 -10.855 3.825 1.00 65.25 172 ILE A C 1
ATOM 1344 O O . ILE A 1 172 ? -23.182 -10.131 3.492 1.00 65.25 172 ILE A O 1
ATOM 1348 N N . GLY A 1 173 ? -25.169 -10.389 4.493 1.00 68.81 173 GLY A N 1
ATOM 1349 C CA . GLY A 1 173 ? -25.292 -8.984 4.881 1.00 68.81 173 GLY A CA 1
ATOM 1350 C C . GLY A 1 173 ? -24.188 -8.529 5.837 1.00 68.81 173 GLY A C 1
ATOM 1351 O O . GLY A 1 173 ? -23.780 -7.375 5.773 1.00 68.81 173 GLY A O 1
ATOM 1352 N N . ASN A 1 174 ? -23.662 -9.428 6.675 1.00 68.94 174 ASN A N 1
ATOM 1353 C CA . ASN A 1 174 ? -22.581 -9.117 7.620 1.00 68.94 174 ASN A CA 1
ATOM 1354 C C . ASN A 1 174 ? -21.177 -9.311 7.025 1.00 68.94 174 ASN A C 1
ATOM 1356 O O . ASN A 1 174 ? -20.178 -9.103 7.712 1.00 68.94 174 ASN A O 1
ATOM 1360 N N . HIS A 1 175 ? -21.084 -9.703 5.754 1.00 64.69 175 HIS A N 1
ATOM 1361 C CA . HIS A 1 175 ? -19.807 -9.863 5.080 1.00 64.69 175 HIS A CA 1
ATOM 1362 C C . HIS A 1 175 ? -19.079 -8.514 4.953 1.00 64.69 175 HIS A C 1
ATOM 1364 O O . HIS A 1 175 ? -19.671 -7.514 4.539 1.00 64.69 175 HIS A O 1
ATOM 1370 N N . GLY A 1 176 ? -17.791 -8.495 5.308 1.00 61.56 176 GLY A N 1
ATOM 1371 C CA . GLY A 1 176 ? -16.959 -7.287 5.319 1.00 61.56 176 GLY A CA 1
ATOM 1372 C C . GLY A 1 176 ? -17.090 -6.413 6.577 1.00 61.56 176 GLY A C 1
ATOM 1373 O O . GLY A 1 176 ? -16.425 -5.381 6.651 1.00 61.56 176 GLY A O 1
ATOM 1374 N N . GLY A 1 177 ? -17.899 -6.820 7.565 1.00 73.50 177 GLY A N 1
ATOM 1375 C CA . GLY A 1 177 ? -18.099 -6.083 8.818 1.00 73.50 177 GLY A CA 1
ATOM 1376 C C . GLY A 1 177 ? -18.999 -4.851 8.658 1.00 73.50 177 GLY A C 1
ATOM 1377 O O . GLY A 1 177 ? -19.869 -4.813 7.788 1.00 73.50 177 GLY A O 1
ATOM 1378 N N . ASP A 1 178 ? -18.833 -3.846 9.518 1.00 81.31 178 ASP A N 1
ATOM 1379 C CA . ASP A 1 178 ? -19.500 -2.534 9.414 1.00 81.31 178 ASP A CA 1
ATOM 1380 C C . ASP A 1 178 ? -18.458 -1.407 9.445 1.00 81.31 178 ASP A C 1
ATOM 1382 O O . ASP A 1 178 ? -18.392 -0.602 10.375 1.00 81.31 178 ASP A O 1
ATOM 1386 N N . LYS A 1 179 ? -17.586 -1.374 8.431 1.00 74.19 179 LYS A N 1
ATOM 1387 C CA . LYS A 1 179 ? -16.486 -0.399 8.330 1.00 74.19 179 LYS A CA 1
ATOM 1388 C C . LYS A 1 179 ? -17.007 1.030 8.167 1.00 74.19 179 LYS A C 1
ATOM 1390 O O . LYS A 1 179 ? -16.309 1.976 8.520 1.00 74.19 179 LYS A O 1
ATOM 1395 N N . LEU A 1 180 ? -18.229 1.178 7.656 1.00 80.31 180 LEU A N 1
ATOM 1396 C CA . LEU A 1 180 ? -18.906 2.457 7.446 1.00 80.31 180 LEU A CA 1
ATOM 1397 C C . LEU A 1 180 ? -19.765 2.917 8.642 1.00 80.31 180 LEU A C 1
ATOM 1399 O O . LEU A 1 180 ? -20.257 4.044 8.618 1.00 80.31 180 LEU A O 1
ATOM 1403 N N . GLY A 1 181 ? -19.963 2.087 9.675 1.00 75.88 181 GLY A N 1
ATOM 1404 C CA . GLY A 1 181 ? -20.771 2.436 10.854 1.00 75.88 181 GLY A CA 1
ATOM 1405 C C . GLY A 1 181 ? -22.261 2.666 10.555 1.00 75.88 181 GLY A C 1
ATOM 1406 O O . GLY A 1 181 ? -22.911 3.486 11.214 1.00 75.88 181 GLY A O 1
ATOM 1407 N N . ILE A 1 182 ? -22.792 2.004 9.521 1.00 84.62 182 ILE A N 1
ATOM 1408 C CA . ILE A 1 182 ? -24.160 2.193 9.004 1.00 84.62 182 ILE A CA 1
ATOM 1409 C C . ILE A 1 182 ? -25.089 1.019 9.328 1.00 84.62 182 ILE A C 1
ATOM 1411 O O . ILE A 1 182 ? -26.287 1.094 9.021 1.00 84.62 182 ILE A O 1
ATOM 1415 N N . ALA A 1 183 ? -24.567 -0.074 9.894 1.00 84.50 183 ALA A N 1
ATOM 1416 C CA . ALA A 1 183 ? -25.354 -1.259 10.195 1.00 84.50 183 ALA A CA 1
ATOM 1417 C C . ALA A 1 183 ? -26.318 -1.011 11.363 1.00 84.50 183 ALA A C 1
ATOM 1419 O O . ALA A 1 183 ? -25.969 -0.471 12.409 1.00 84.50 183 ALA A O 1
ATOM 1420 N N . ILE A 1 184 ? -27.562 -1.446 11.184 1.00 82.44 184 ILE A N 1
ATOM 1421 C CA . ILE A 1 184 ? -28.596 -1.453 12.213 1.00 82.44 184 ILE A CA 1
ATOM 1422 C C . ILE A 1 184 ? -29.065 -2.892 12.360 1.00 82.44 184 ILE A C 1
ATOM 1424 O O . ILE A 1 184 ? -29.826 -3.405 11.535 1.00 82.44 184 ILE A O 1
ATOM 1428 N N . TYR A 1 185 ? -28.589 -3.552 13.410 1.00 76.31 185 TYR A N 1
ATOM 1429 C CA . TYR A 1 185 ? -28.929 -4.939 13.680 1.00 76.31 185 TYR A CA 1
ATOM 1430 C C . TYR A 1 185 ? -30.324 -5.072 14.268 1.00 76.31 185 TYR A C 1
ATOM 1432 O O . TYR A 1 185 ? -30.657 -4.442 15.270 1.00 76.31 185 TYR A O 1
ATOM 1440 N N . VAL A 1 186 ? -31.133 -5.935 13.661 1.00 74.00 186 VAL A N 1
ATOM 1441 C CA . VAL A 1 186 ? -32.520 -6.143 14.073 1.00 74.00 186 VAL A CA 1
ATOM 1442 C C . VAL A 1 186 ? -32.764 -7.610 14.361 1.00 74.00 186 VAL A C 1
ATOM 1444 O O . VAL A 1 186 ? -32.614 -8.473 13.496 1.00 74.00 186 VAL A O 1
ATOM 1447 N N . ASP A 1 187 ? -33.191 -7.881 15.587 1.00 67.75 187 ASP A N 1
ATOM 1448 C CA . ASP A 1 187 ? -33.730 -9.178 15.968 1.00 67.75 187 ASP A CA 1
ATOM 1449 C C . ASP A 1 187 ? -35.186 -9.259 15.485 1.00 67.75 187 ASP A C 1
ATOM 1451 O O . ASP A 1 187 ? -36.098 -8.756 16.146 1.00 67.75 187 ASP A O 1
ATOM 1455 N N . SER A 1 188 ? -35.391 -9.802 14.282 1.00 64.62 188 SER A N 1
ATOM 1456 C CA . SER A 1 188 ? -36.709 -9.963 13.658 1.00 64.62 188 SER A CA 1
ATOM 1457 C C . SER A 1 188 ? -37.206 -11.410 13.770 1.00 64.62 188 SER A C 1
ATOM 1459 O O . SER A 1 188 ? -36.440 -12.371 13.648 1.00 64.62 188 SER A O 1
ATOM 1461 N N . ASP A 1 189 ? -38.508 -11.595 14.021 1.00 58.62 189 ASP A N 1
ATOM 1462 C CA . ASP A 1 189 ? -39.092 -12.938 14.083 1.00 58.62 189 ASP A CA 1
ATOM 1463 C C . ASP A 1 189 ? -39.195 -13.541 12.673 1.00 58.62 189 ASP A C 1
ATOM 1465 O O . ASP A 1 189 ? -40.074 -13.219 11.875 1.00 58.62 189 ASP A O 1
ATOM 1469 N N . THR A 1 190 ? -38.262 -14.434 12.353 1.00 54.44 190 THR A N 1
ATOM 1470 C CA . THR A 1 190 ? -38.185 -15.114 11.052 1.00 54.44 190 THR A CA 1
ATOM 1471 C C . THR A 1 190 ? -38.918 -16.461 11.032 1.00 54.44 190 THR A C 1
ATOM 1473 O O . THR A 1 190 ? -38.842 -17.189 10.038 1.00 54.44 190 THR A O 1
ATOM 1476 N N . ASN A 1 191 ? -39.633 -16.845 12.099 1.00 45.25 191 ASN A N 1
ATOM 1477 C CA . ASN A 1 191 ? -40.267 -18.169 12.205 1.00 45.25 191 ASN A CA 1
ATOM 1478 C C . ASN A 1 191 ? -41.507 -18.376 11.315 1.00 45.25 191 ASN A C 1
ATOM 1480 O O . ASN A 1 191 ? -41.963 -19.509 11.186 1.00 45.25 191 ASN A O 1
ATOM 1484 N N . GLY A 1 192 ? -42.020 -17.332 10.654 1.00 40.81 192 GLY A N 1
ATOM 1485 C CA . GLY A 1 192 ? -43.228 -17.398 9.817 1.00 40.81 192 GLY A CA 1
ATOM 1486 C C . GLY A 1 192 ? -43.038 -17.790 8.342 1.00 40.81 192 GLY A C 1
ATOM 1487 O O . GLY A 1 192 ? -44.031 -17.984 7.643 1.00 40.81 192 GLY A O 1
ATOM 1488 N N . TYR A 1 193 ? -41.806 -17.917 7.835 1.00 45.03 193 TYR A N 1
ATOM 1489 C CA . TYR A 1 193 ? -41.573 -18.286 6.431 1.00 45.03 193 TYR A CA 1
ATOM 1490 C C . TYR A 1 193 ? -41.500 -19.807 6.273 1.00 45.03 193 TYR A C 1
ATOM 1492 O O . TYR A 1 193 ? -40.469 -20.427 6.529 1.00 45.03 193 TYR A O 1
ATOM 1500 N N . GLY A 1 194 ? -42.618 -20.413 5.867 1.00 36.97 194 GLY A N 1
ATOM 1501 C CA . GLY A 1 194 ? -42.713 -21.839 5.561 1.00 36.97 194 GLY A CA 1
ATOM 1502 C C . GLY A 1 194 ? -41.843 -22.226 4.365 1.00 36.97 194 GLY A C 1
ATOM 1503 O O . GLY A 1 194 ? -42.302 -22.180 3.227 1.00 36.97 194 GLY A O 1
ATOM 1504 N N . ILE A 1 195 ? -40.602 -22.633 4.630 1.00 38.81 195 ILE A N 1
ATOM 1505 C CA . ILE A 1 195 ? -39.777 -23.402 3.694 1.00 38.81 195 ILE A CA 1
ATOM 1506 C C . ILE A 1 195 ? -39.843 -24.873 4.139 1.00 38.81 195 ILE A C 1
ATOM 1508 O O . ILE A 1 195 ? -39.504 -25.167 5.289 1.00 38.81 195 ILE A O 1
ATOM 1512 N N . PRO A 1 196 ? -40.331 -25.804 3.295 1.00 31.58 196 PRO A N 1
ATOM 1513 C CA . PRO A 1 196 ? -40.467 -27.202 3.678 1.00 31.58 196 PRO A CA 1
ATOM 1514 C C . PRO A 1 196 ? -39.091 -27.870 3.807 1.00 31.58 196 PRO A C 1
ATOM 1516 O O . PRO A 1 196 ? -38.337 -27.889 2.844 1.00 31.58 196 PRO A O 1
ATOM 1519 N N . LEU A 1 197 ? -38.835 -28.455 4.986 1.00 36.12 197 LEU A N 1
ATOM 1520 C CA . LEU A 1 197 ? -37.792 -29.445 5.317 1.00 36.12 197 LEU A CA 1
ATOM 1521 C C . LEU A 1 197 ? -36.346 -29.068 4.935 1.00 36.12 197 LEU A C 1
ATOM 1523 O O . LEU A 1 197 ? -35.908 -29.280 3.811 1.00 36.12 197 LEU A O 1
ATOM 1527 N N . ILE A 1 198 ? -35.573 -28.607 5.923 1.00 39.06 198 ILE A N 1
ATOM 1528 C CA . ILE A 1 198 ? -34.173 -28.186 5.765 1.00 39.06 198 ILE A CA 1
ATOM 1529 C C . ILE A 1 198 ? -33.259 -29.044 6.648 1.00 39.06 198 ILE A C 1
ATOM 1531 O O . ILE A 1 198 ? -33.564 -29.235 7.826 1.00 39.06 198 ILE A O 1
ATOM 1535 N N . SER A 1 199 ? -32.148 -29.552 6.098 1.00 34.06 199 SER A N 1
ATOM 1536 C CA . SER A 1 199 ? -31.263 -30.519 6.772 1.00 34.06 199 SER A CA 1
ATOM 1537 C C . SER A 1 199 ? -29.794 -30.094 6.952 1.00 34.06 199 SER A C 1
ATOM 1539 O O . SER A 1 199 ? -29.059 -30.860 7.565 1.00 34.06 199 SER A O 1
ATOM 1541 N N . ASN A 1 200 ? -29.344 -28.906 6.505 1.00 34.31 200 ASN A N 1
ATOM 1542 C CA . ASN A 1 200 ? -27.923 -28.498 6.567 1.00 34.31 200 ASN A CA 1
ATOM 1543 C C . ASN A 1 200 ? -27.706 -27.039 7.046 1.00 34.31 200 ASN A C 1
ATOM 1545 O O . ASN A 1 200 ? -28.539 -26.167 6.815 1.00 34.31 200 ASN A O 1
ATOM 1549 N N . ALA A 1 201 ? -26.546 -26.750 7.661 1.00 34.91 201 ALA A N 1
ATOM 1550 C CA . ALA A 1 201 ? -26.167 -25.426 8.194 1.00 34.91 201 ALA A CA 1
ATOM 1551 C C . ALA A 1 201 ? -26.035 -24.310 7.131 1.00 34.91 201 ALA A C 1
ATOM 1553 O O . ALA A 1 201 ? -26.195 -23.135 7.456 1.00 34.91 201 ALA A O 1
ATOM 1554 N N . PHE A 1 202 ? -25.798 -24.679 5.867 1.00 34.97 202 PHE A N 1
ATOM 1555 C CA . PHE A 1 202 ? -25.707 -23.759 4.726 1.00 34.97 202 PHE A CA 1
ATOM 1556 C C . PHE A 1 202 ? -27.035 -23.032 4.439 1.00 34.97 202 PHE A C 1
ATOM 1558 O O . PHE A 1 202 ? -27.021 -21.860 4.083 1.00 34.97 202 PHE A O 1
ATOM 1565 N N . ASP A 1 203 ? -28.183 -23.674 4.674 1.00 39.16 203 ASP A N 1
ATOM 1566 C CA . ASP A 1 203 ? -29.506 -23.093 4.394 1.00 39.16 203 ASP A CA 1
ATOM 1567 C C . ASP A 1 203 ? -30.021 -22.162 5.511 1.00 39.16 203 ASP A C 1
ATOM 1569 O O . ASP A 1 203 ? -30.943 -21.369 5.305 1.00 39.16 203 ASP A O 1
ATOM 1573 N N . ILE A 1 204 ? -29.422 -22.217 6.709 1.00 40.81 204 ILE A N 1
ATOM 1574 C CA . ILE A 1 204 ? -29.839 -21.401 7.863 1.00 40.81 204 ILE A CA 1
ATOM 1575 C C . ILE A 1 204 ? -29.441 -19.928 7.664 1.00 40.81 204 ILE A C 1
ATOM 1577 O O . ILE A 1 204 ? -30.212 -19.041 8.029 1.00 40.81 204 ILE A O 1
ATOM 1581 N N . GLY A 1 205 ? -28.285 -19.657 7.043 1.00 43.97 205 GLY A N 1
ATOM 1582 C CA . GLY A 1 205 ? -27.822 -18.294 6.740 1.00 43.97 205 GLY A CA 1
ATOM 1583 C C . GLY A 1 205 ? -28.723 -17.558 5.739 1.00 43.97 205 GLY A C 1
ATOM 1584 O O . GLY A 1 205 ? -29.026 -16.380 5.926 1.00 43.97 205 GLY A O 1
ATOM 1585 N N . PHE A 1 206 ? -29.254 -18.266 4.734 1.00 53.34 206 PHE A N 1
ATOM 1586 C CA . PHE A 1 206 ? -30.136 -17.687 3.710 1.00 53.34 206 PHE A CA 1
ATOM 1587 C C . PHE A 1 206 ? -31.535 -17.326 4.226 1.00 53.34 206 PHE A C 1
ATOM 1589 O O . PHE A 1 206 ? -32.163 -16.406 3.699 1.00 53.34 206 PHE A O 1
ATOM 1596 N N . LYS A 1 207 ? -32.015 -17.986 5.292 1.00 59.22 207 LYS A N 1
ATOM 1597 C CA . LYS A 1 207 ? -33.292 -17.637 5.941 1.00 59.22 207 LYS A CA 1
ATOM 1598 C C . LYS A 1 207 ? -33.293 -16.193 6.457 1.00 59.22 207 LYS A C 1
ATOM 1600 O O . LYS A 1 207 ? -34.315 -15.513 6.388 1.00 59.22 207 LYS A O 1
ATOM 1605 N N . TYR A 1 208 ? -32.151 -15.734 6.962 1.00 68.56 208 TYR A N 1
ATOM 1606 C CA . TYR A 1 208 ? -31.979 -14.402 7.540 1.00 68.56 208 TYR A CA 1
ATO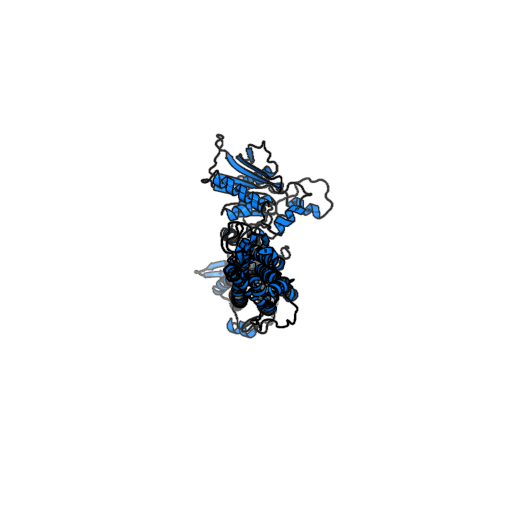M 1607 C C . TYR A 1 208 ? -31.629 -13.335 6.499 1.00 68.56 208 TYR A C 1
ATOM 1609 O O . TYR A 1 208 ? -31.935 -12.160 6.703 1.00 68.56 208 TYR A O 1
ATOM 1617 N N . HIS A 1 209 ? -31.059 -13.752 5.366 1.00 79.19 209 HIS A N 1
ATOM 1618 C CA . HIS A 1 209 ? -30.694 -12.848 4.285 1.00 79.19 209 HIS A CA 1
ATOM 1619 C C . HIS A 1 209 ? -31.896 -12.351 3.474 1.00 79.19 209 HIS A C 1
ATOM 1621 O O . HIS A 1 209 ? -31.829 -11.274 2.913 1.00 79.19 209 HIS A O 1
ATOM 1627 N N . ALA A 1 210 ? -33.015 -13.074 3.400 1.00 79.00 210 ALA A N 1
ATOM 1628 C CA . ALA A 1 210 ? -34.113 -12.720 2.494 1.00 79.00 210 ALA A CA 1
ATOM 1629 C C . ALA A 1 210 ? -34.764 -11.348 2.785 1.00 79.00 210 ALA A C 1
ATOM 1631 O O . ALA A 1 210 ? -35.261 -11.133 3.884 1.00 79.00 210 ALA A O 1
ATOM 1632 N N . ILE A 1 211 ? -34.937 -10.490 1.765 1.00 83.88 211 ILE A N 1
ATOM 1633 C CA . ILE A 1 211 ? -35.636 -9.184 1.867 1.00 83.88 211 ILE A CA 1
ATOM 1634 C C . ILE A 1 211 ? -37.042 -9.272 2.483 1.00 83.88 211 ILE A C 1
ATOM 1636 O O . ILE A 1 211 ? -37.545 -8.323 3.083 1.00 83.88 211 ILE A O 1
ATOM 1640 N N . LYS A 1 212 ? -37.697 -10.429 2.348 1.00 79.69 212 LYS A N 1
ATOM 1641 C CA . LYS A 1 212 ? -39.029 -10.679 2.903 1.00 79.69 212 LYS A CA 1
ATOM 1642 C C . LYS A 1 212 ? -39.026 -10.757 4.434 1.00 79.69 212 LYS A C 1
ATOM 1644 O O . LYS A 1 212 ? -40.066 -10.499 5.033 1.00 79.69 212 LYS A O 1
ATOM 1649 N N . SER A 1 213 ? -37.892 -11.044 5.077 1.00 75.81 213 SER A N 1
ATOM 1650 C CA . SER A 1 213 ? -37.773 -11.063 6.545 1.00 75.81 213 SER A CA 1
ATOM 1651 C C . SER A 1 213 ? -38.078 -9.700 7.188 1.00 75.81 213 SER A C 1
ATOM 1653 O O . SER A 1 213 ? -38.477 -9.639 8.347 1.00 75.81 213 SER A O 1
ATOM 1655 N N . TRP A 1 214 ? -37.983 -8.616 6.416 1.00 85.88 214 TRP A N 1
ATOM 1656 C CA . TRP A 1 214 ? -38.281 -7.248 6.826 1.00 85.88 214 TRP A CA 1
ATOM 1657 C C . TRP A 1 214 ? -39.764 -6.910 6.610 1.00 85.88 214 TRP A C 1
ATOM 1659 O O . TRP A 1 214 ? -40.123 -6.279 5.615 1.00 85.88 214 TRP A O 1
ATOM 1669 N N . ASN A 1 215 ? -40.655 -7.377 7.490 1.00 84.06 215 ASN A N 1
ATOM 1670 C CA . ASN A 1 215 ? -42.112 -7.205 7.337 1.00 84.06 215 ASN A CA 1
ATOM 1671 C C . ASN A 1 215 ? -42.824 -6.534 8.527 1.00 84.06 215 ASN A C 1
ATOM 1673 O O . ASN A 1 215 ? -44.007 -6.216 8.406 1.00 84.06 215 ASN A O 1
ATOM 1677 N N . ASN A 1 216 ? -42.131 -6.298 9.642 1.00 86.62 216 ASN A N 1
ATOM 1678 C CA . ASN A 1 216 ? -42.723 -5.724 10.847 1.00 86.62 216 ASN A CA 1
ATOM 1679 C C . ASN A 1 216 ? -42.504 -4.206 10.886 1.00 86.62 216 ASN A C 1
ATOM 1681 O O . ASN A 1 216 ? -41.381 -3.757 11.095 1.00 86.62 216 ASN A O 1
ATOM 1685 N N . PHE A 1 217 ? -43.558 -3.418 10.673 1.00 87.50 217 PHE A N 1
ATOM 1686 C CA . PHE A 1 217 ? -43.495 -1.954 10.648 1.00 87.50 217 PHE A CA 1
ATOM 1687 C C . PHE A 1 217 ? -44.642 -1.346 11.456 1.00 87.50 217 PHE A C 1
ATOM 1689 O O . PHE A 1 217 ? -45.729 -1.926 11.523 1.00 87.50 217 PHE A O 1
ATOM 1696 N N . ASP A 1 218 ? -44.420 -0.169 12.040 1.00 84.19 218 ASP A N 1
ATOM 1697 C CA . ASP A 1 218 ? -45.492 0.605 12.663 1.00 84.19 218 ASP A CA 1
ATOM 1698 C C . ASP A 1 218 ? -46.384 1.305 11.620 1.00 84.19 218 ASP A C 1
ATOM 1700 O O . ASP A 1 218 ? -46.182 1.220 10.407 1.00 84.19 218 ASP A O 1
ATOM 1704 N N . LYS A 1 219 ? -47.404 2.014 12.114 1.00 83.69 219 LYS A N 1
ATOM 1705 C CA . LYS A 1 219 ? -48.353 2.786 11.297 1.00 83.69 219 LYS A CA 1
ATOM 1706 C C . LYS A 1 219 ? -47.712 3.939 10.509 1.00 83.69 219 LYS A C 1
ATOM 1708 O O . LYS A 1 219 ? -48.335 4.425 9.572 1.00 83.69 219 LYS A O 1
ATOM 1713 N N . ASP A 1 220 ? -46.528 4.389 10.920 1.00 78.69 220 ASP A N 1
ATOM 1714 C CA . ASP A 1 220 ? -45.789 5.494 10.308 1.00 78.69 220 ASP A CA 1
ATOM 1715 C C . ASP A 1 220 ? -44.701 4.956 9.343 1.00 78.69 220 ASP A C 1
ATOM 1717 O O . ASP A 1 220 ? -43.985 5.723 8.696 1.00 78.69 220 ASP A O 1
ATOM 1721 N N . GLY A 1 221 ? -44.604 3.624 9.209 1.00 82.44 221 GLY A N 1
ATOM 1722 C CA . GLY A 1 221 ? -43.703 2.909 8.312 1.00 82.44 221 GLY A CA 1
ATOM 1723 C C . GLY A 1 221 ? -42.276 2.738 8.843 1.00 82.44 221 GLY A C 1
ATOM 1724 O O . GLY A 1 221 ? -41.381 2.428 8.051 1.00 82.44 221 GLY A O 1
ATOM 1725 N N . ASN A 1 222 ? -42.050 2.925 10.148 1.00 85.56 222 ASN A N 1
ATOM 1726 C CA . ASN A 1 222 ? -40.769 2.636 10.797 1.00 85.56 222 ASN A CA 1
ATOM 1727 C C . ASN A 1 222 ? -40.643 1.136 11.070 1.00 85.56 222 ASN A C 1
ATOM 1729 O O . ASN A 1 222 ? -41.614 0.493 11.475 1.00 85.56 222 ASN A O 1
ATOM 1733 N N . LEU A 1 223 ? -39.451 0.577 10.870 1.00 86.56 223 LEU A N 1
ATOM 1734 C CA . LEU A 1 223 ? -39.196 -0.841 11.134 1.00 86.56 223 LEU A CA 1
ATOM 1735 C C . LEU A 1 223 ? -39.306 -1.154 12.640 1.00 86.56 223 LEU A C 1
ATOM 1737 O O . LEU A 1 223 ? -38.849 -0.370 13.470 1.00 86.56 223 LEU A O 1
ATOM 1741 N N . LEU A 1 224 ? -39.891 -2.303 12.992 1.00 83.44 224 LEU A N 1
ATOM 1742 C CA . LEU A 1 224 ? -40.063 -2.787 14.366 1.00 83.44 224 LEU A CA 1
ATOM 1743 C C . LEU A 1 224 ? -39.241 -4.061 14.630 1.00 83.44 224 LEU A C 1
ATOM 1745 O O . LEU A 1 224 ? -39.154 -4.943 13.773 1.00 83.44 224 LEU A O 1
ATOM 1749 N N . ASP A 1 225 ? -38.675 -4.182 15.834 1.00 78.31 225 ASP A N 1
ATOM 1750 C CA . ASP A 1 225 ? -38.027 -5.413 16.306 1.00 78.31 225 ASP A CA 1
ATOM 1751 C C . ASP A 1 225 ? -39.065 -6.501 16.668 1.00 78.31 225 ASP A C 1
ATOM 1753 O O . ASP A 1 225 ? -40.280 -6.270 16.644 1.00 78.31 225 ASP A O 1
ATOM 1757 N N . LYS A 1 226 ? -38.612 -7.710 17.028 1.00 76.56 226 LYS A N 1
ATOM 1758 C CA . LYS A 1 226 ? -39.499 -8.813 17.455 1.00 76.56 226 LYS A CA 1
ATOM 1759 C C . LYS A 1 226 ? -40.367 -8.495 18.683 1.00 76.56 226 LYS A C 1
ATOM 1761 O O . LYS A 1 226 ? -41.349 -9.190 18.922 1.00 76.56 226 LYS A O 1
ATOM 1766 N N . ASN A 1 227 ? -39.999 -7.488 19.473 1.00 71.12 227 ASN A N 1
ATOM 1767 C CA . ASN A 1 227 ? -40.709 -7.076 20.683 1.00 71.12 227 ASN A CA 1
ATOM 1768 C C . ASN A 1 227 ? -41.695 -5.925 20.410 1.00 71.12 227 ASN A C 1
ATOM 1770 O O . ASN A 1 227 ? -42.366 -5.467 21.334 1.00 71.12 227 ASN A O 1
ATOM 1774 N N . GLY A 1 228 ? -41.795 -5.457 19.161 1.00 74.25 228 GLY A N 1
ATOM 1775 C CA . GLY A 1 228 ? -42.674 -4.359 18.763 1.00 74.25 228 GLY A CA 1
ATOM 1776 C C . GLY A 1 228 ? -42.112 -2.967 19.057 1.00 74.25 228 GLY A C 1
ATOM 1777 O O . GLY A 1 228 ? -42.858 -1.990 18.979 1.00 74.25 228 GLY A O 1
ATOM 1778 N N . ASN A 1 229 ? -40.822 -2.845 19.383 1.00 76.19 229 ASN A N 1
ATOM 1779 C CA . ASN A 1 229 ? -40.176 -1.545 19.540 1.00 76.19 229 ASN A CA 1
ATOM 1780 C C . ASN A 1 229 ? -39.708 -1.025 18.184 1.00 76.19 229 ASN A C 1
ATOM 1782 O O . ASN A 1 229 ? -39.196 -1.790 17.368 1.00 76.19 229 ASN A O 1
ATOM 1786 N N . ILE A 1 230 ? -39.822 0.289 17.968 1.00 76.19 230 ILE A N 1
ATOM 1787 C CA . ILE A 1 230 ? -39.221 0.938 16.797 1.00 76.19 230 ILE A CA 1
ATOM 1788 C C . ILE A 1 230 ? -37.726 0.650 16.809 1.00 76.19 230 ILE A C 1
ATOM 1790 O O . ILE A 1 230 ? -37.041 0.975 17.784 1.00 76.19 230 ILE A O 1
ATOM 1794 N N . VAL A 1 231 ? -37.240 0.072 15.713 1.00 71.44 231 VAL A N 1
ATOM 1795 C CA . VAL A 1 231 ? -35.821 -0.120 15.444 1.00 71.44 231 VAL A CA 1
ATOM 1796 C C . VAL A 1 231 ? -35.204 1.261 15.311 1.00 71.44 231 VAL A C 1
ATOM 1798 O O . VAL A 1 231 ? -35.215 1.908 14.264 1.00 71.44 231 VAL A O 1
ATOM 1801 N N . ARG A 1 232 ? -34.688 1.737 16.432 1.00 60.84 232 ARG A N 1
ATOM 1802 C CA . ARG A 1 232 ? -33.741 2.841 16.473 1.00 60.84 232 ARG A CA 1
ATOM 1803 C C . ARG A 1 232 ? -32.360 2.245 16.258 1.00 60.84 232 ARG A C 1
ATOM 1805 O O . ARG A 1 232 ? -32.198 1.031 16.372 1.00 60.84 232 ARG A O 1
ATOM 1812 N N . LYS A 1 233 ? -31.374 3.084 15.945 1.00 47.59 233 LYS A N 1
ATOM 1813 C CA . LYS A 1 233 ? -29.972 2.674 16.018 1.00 47.59 233 LYS A CA 1
ATOM 1814 C C . LYS A 1 233 ? -29.773 2.035 17.400 1.00 47.59 233 LYS A C 1
ATOM 1816 O O . LYS A 1 233 ? -29.876 2.722 18.413 1.00 47.59 233 LYS A O 1
ATOM 1821 N N . ILE A 1 234 ? -29.657 0.709 17.450 1.00 45.91 234 ILE A N 1
ATOM 1822 C CA . ILE A 1 234 ? -29.023 0.060 18.584 1.00 45.91 234 ILE A CA 1
ATOM 1823 C C . ILE A 1 234 ? -27.563 0.292 18.255 1.00 45.91 234 ILE A C 1
ATOM 1825 O O . ILE A 1 234 ? -27.053 -0.298 17.304 1.00 45.91 234 ILE A O 1
ATOM 1829 N N . ASP A 1 235 ? -26.942 1.246 18.933 1.00 50.00 235 ASP A N 1
ATOM 1830 C CA . ASP A 1 235 ? -25.509 1.477 18.827 1.00 50.00 235 ASP A CA 1
ATOM 1831 C C . ASP A 1 235 ? -24.797 0.285 19.483 1.00 50.00 235 ASP A C 1
ATOM 1833 O O . ASP A 1 235 ? -24.329 0.339 20.615 1.00 50.00 235 ASP A O 1
ATOM 1837 N N . LEU A 1 236 ? -24.808 -0.857 18.795 1.00 50.34 236 LEU A N 1
ATOM 1838 C CA . LEU A 1 236 ? -23.977 -1.998 19.129 1.00 50.34 236 LEU A CA 1
ATOM 1839 C C . LEU A 1 236 ? -22.597 -1.701 18.561 1.00 50.34 236 LEU A C 1
ATOM 1841 O O . LEU A 1 236 ? -22.396 -1.752 17.349 1.00 50.34 236 LEU A O 1
ATOM 1845 N N . LYS A 1 237 ? -21.643 -1.391 19.437 1.00 61.78 237 LYS A N 1
ATOM 1846 C CA . LYS A 1 237 ? -20.231 -1.362 19.068 1.00 61.78 237 LYS A CA 1
ATOM 1847 C C . LYS A 1 237 ? -19.793 -2.818 18.931 1.00 61.78 237 LYS A C 1
ATOM 1849 O O . LYS A 1 237 ? -19.553 -3.509 19.925 1.00 61.78 237 LYS A O 1
ATOM 1854 N N . GLU A 1 238 ? -19.814 -3.309 17.696 1.00 66.00 238 GLU A N 1
ATOM 1855 C CA . GLU A 1 238 ? -19.244 -4.603 17.345 1.00 66.00 238 GLU A CA 1
ATOM 1856 C C . GLU A 1 238 ? -17.732 -4.461 17.207 1.00 66.00 238 GLU A C 1
ATOM 1858 O O . GLU A 1 238 ? -17.228 -3.516 16.595 1.00 66.00 238 GLU A O 1
ATOM 1863 N N . LEU A 1 239 ? -17.013 -5.395 17.812 1.00 69.25 239 LEU A N 1
ATOM 1864 C CA . LEU A 1 239 ? -15.567 -5.407 17.826 1.00 69.25 239 LEU A CA 1
ATOM 1865 C C . LEU A 1 239 ? -15.090 -6.766 17.325 1.00 69.25 239 LEU A C 1
ATOM 1867 O O . LEU A 1 239 ? -15.378 -7.789 17.942 1.00 69.25 239 LEU A O 1
ATOM 1871 N N . ASP A 1 240 ? -14.399 -6.724 16.197 1.00 69.00 240 ASP A N 1
ATOM 1872 C CA . ASP A 1 240 ? -13.593 -7.792 15.615 1.00 69.00 240 ASP A CA 1
ATOM 1873 C C . ASP A 1 240 ? -12.140 -7.335 15.802 1.00 69.00 240 ASP A C 1
ATOM 1875 O O . ASP A 1 240 ? -11.717 -6.332 15.213 1.00 69.00 240 ASP A O 1
ATOM 1879 N N . ILE A 1 241 ? -11.450 -7.937 16.770 1.00 74.38 241 ILE A N 1
ATOM 1880 C CA . ILE A 1 241 ? -10.111 -7.511 17.182 1.00 74.38 241 ILE A CA 1
ATOM 1881 C C . ILE A 1 241 ? -9.064 -8.113 16.256 1.00 74.38 241 ILE A C 1
ATOM 1883 O O . ILE A 1 241 ? -8.095 -7.419 15.947 1.00 74.38 241 ILE A O 1
ATOM 1887 N N . ASP A 1 242 ? -9.248 -9.368 15.841 1.00 66.94 242 ASP A N 1
ATOM 1888 C CA . ASP A 1 242 ? -8.287 -10.118 15.032 1.00 66.94 242 ASP A CA 1
ATOM 1889 C C . ASP A 1 242 ? -8.506 -10.003 13.514 1.00 66.94 242 ASP A C 1
ATOM 1891 O O . ASP A 1 242 ? -7.667 -10.447 12.725 1.00 66.94 242 ASP A O 1
ATOM 1895 N N . GLY A 1 243 ? -9.591 -9.347 13.103 1.00 57.56 243 GLY A N 1
ATOM 1896 C CA . GLY A 1 243 ? -9.911 -9.091 11.708 1.00 57.56 243 GLY A CA 1
ATOM 1897 C C . GLY A 1 243 ? -10.364 -10.341 10.955 1.00 57.56 243 GLY A C 1
ATOM 1898 O O . GLY A 1 243 ? -10.368 -10.326 9.722 1.00 57.56 243 GLY A O 1
ATOM 1899 N N . ASP A 1 244 ? -10.739 -11.427 11.641 1.00 55.53 244 ASP A N 1
ATOM 1900 C CA . ASP A 1 244 ? -11.137 -12.686 10.999 1.00 55.53 244 ASP A CA 1
ATOM 1901 C C . ASP A 1 244 ? -12.549 -12.633 10.367 1.00 55.53 244 ASP A C 1
ATOM 1903 O O . ASP A 1 244 ? -12.976 -13.567 9.673 1.00 55.53 244 ASP A O 1
ATOM 1907 N N . GLY A 1 245 ? -13.268 -11.520 10.558 1.00 48.22 245 GLY A N 1
ATOM 1908 C CA . GLY A 1 245 ? -14.627 -11.299 10.074 1.00 48.22 245 GLY A CA 1
ATOM 1909 C C . GLY A 1 245 ? -15.713 -11.851 11.002 1.00 48.22 245 GLY A C 1
ATOM 1910 O O . GLY A 1 245 ? -16.897 -11.826 10.644 1.00 48.22 245 GLY A O 1
ATOM 1911 N N . LYS A 1 246 ? -15.349 -12.348 12.187 1.00 59.34 246 LYS A N 1
ATOM 1912 C CA . LYS A 1 246 ? -16.244 -12.783 13.256 1.00 59.34 246 LYS A CA 1
ATOM 1913 C C . LYS A 1 246 ? -16.184 -11.772 14.399 1.00 59.34 246 LYS A C 1
ATOM 1915 O O . LYS A 1 246 ? -15.142 -11.363 14.874 1.00 59.34 246 LYS A O 1
ATOM 1920 N N . ILE A 1 247 ? -17.355 -11.389 14.896 1.00 60.72 247 ILE A N 1
ATOM 1921 C CA . ILE A 1 247 ? -17.437 -10.439 16.007 1.00 60.72 247 ILE A CA 1
ATOM 1922 C C . ILE A 1 247 ? -17.036 -11.116 17.325 1.00 60.72 247 ILE A C 1
ATOM 1924 O O . ILE A 1 247 ? -17.709 -12.060 17.759 1.00 60.72 247 ILE A O 1
ATOM 1928 N N . ASP A 1 248 ? -16.005 -10.582 17.981 1.00 65.25 248 ASP A N 1
ATOM 1929 C CA . ASP A 1 248 ? -15.532 -11.002 19.304 1.00 65.25 248 ASP A CA 1
ATOM 1930 C C . ASP A 1 248 ? -16.409 -10.441 20.423 1.00 65.25 248 ASP A C 1
ATOM 1932 O O . ASP A 1 248 ? -16.818 -11.160 21.339 1.00 65.25 248 ASP A O 1
ATOM 1936 N N . PHE A 1 249 ? -16.733 -9.145 20.339 1.00 70.94 249 PHE A N 1
ATOM 1937 C CA . PHE A 1 249 ? -17.503 -8.437 21.361 1.00 70.94 249 PHE A CA 1
ATOM 1938 C C . PHE A 1 249 ? -18.631 -7.605 20.760 1.00 70.94 249 PHE A C 1
ATOM 1940 O O . PHE A 1 249 ? -18.496 -6.982 19.709 1.00 70.94 249 PHE A O 1
ATOM 1947 N N . ARG A 1 250 ? -19.753 -7.558 21.481 1.00 67.38 250 ARG A N 1
ATOM 1948 C CA . ARG A 1 250 ? -20.887 -6.675 21.197 1.00 67.38 250 ARG A CA 1
ATOM 1949 C C . ARG A 1 250 ? -21.181 -5.840 22.433 1.00 67.38 250 ARG A C 1
ATOM 1951 O O . ARG A 1 250 ? -21.671 -6.373 23.428 1.00 67.38 250 ARG A O 1
ATOM 1958 N N . LEU A 1 251 ? -20.881 -4.549 22.371 1.00 64.38 251 LEU A N 1
ATOM 1959 C CA . LEU A 1 251 ? -21.208 -3.588 23.422 1.00 64.38 251 LEU A CA 1
ATOM 1960 C C . LEU A 1 251 ? -22.457 -2.809 23.022 1.00 64.38 251 LEU A C 1
ATOM 1962 O O . LEU A 1 251 ? -22.426 -2.055 22.058 1.00 64.38 251 LEU A O 1
ATOM 1966 N N . ASP A 1 252 ? -23.550 -2.975 23.761 1.00 61.47 252 ASP A N 1
ATOM 1967 C CA . ASP A 1 252 ? -24.724 -2.109 23.615 1.00 61.47 252 ASP A CA 1
ATOM 1968 C C . ASP A 1 252 ? -24.412 -0.743 24.239 1.00 61.47 252 ASP A C 1
ATOM 1970 O O . ASP A 1 252 ? -24.064 -0.672 25.418 1.00 61.47 252 ASP A O 1
ATOM 1974 N N . GLN A 1 253 ? -24.546 0.350 23.487 1.00 55.84 253 GLN A N 1
ATOM 1975 C CA . GLN A 1 253 ? -24.351 1.697 24.021 1.00 55.84 253 GLN A CA 1
ATOM 1976 C C . GLN A 1 253 ? -25.335 2.026 25.157 1.00 55.84 253 GLN A C 1
ATOM 1978 O O . GLN A 1 253 ? -24.994 2.818 26.032 1.00 55.84 253 GLN A O 1
ATOM 1983 N N . LYS A 1 254 ? -26.496 1.356 25.248 1.00 53.59 254 LYS A N 1
ATOM 1984 C CA . LYS A 1 254 ? -27.360 1.437 26.442 1.00 53.59 254 LYS A CA 1
ATOM 1985 C C . LYS A 1 254 ? -26.703 0.862 27.691 1.00 53.59 254 LYS A C 1
ATOM 1987 O O . LYS A 1 254 ? -26.930 1.363 28.784 1.00 53.59 254 LYS A O 1
ATOM 1992 N N . ASN A 1 255 ? -25.840 -0.142 27.548 1.00 54.59 255 ASN A N 1
ATOM 1993 C CA . ASN A 1 255 ? -25.043 -0.647 28.667 1.00 54.59 255 ASN A CA 1
ATOM 1994 C C . ASN A 1 255 ? -23.914 0.326 29.056 1.00 54.59 255 ASN A C 1
ATOM 1996 O O . ASN A 1 255 ? -23.289 0.122 30.094 1.00 54.59 255 ASN A O 1
ATOM 2000 N N . LEU A 1 256 ? -23.651 1.377 28.267 1.00 60.72 256 LEU A N 1
ATOM 2001 C CA . LEU A 1 256 ? -22.755 2.489 28.612 1.00 60.72 256 LEU A CA 1
ATOM 2002 C C . LEU A 1 256 ? -23.503 3.685 29.245 1.00 60.72 256 LEU A C 1
ATOM 2004 O O . LEU A 1 256 ? -22.851 4.639 29.688 1.00 60.72 256 LEU A O 1
ATOM 2008 N N . GLU A 1 257 ? -24.843 3.639 29.323 1.00 60.91 257 GLU A N 1
ATOM 2009 C CA . GLU A 1 257 ? -25.656 4.637 30.032 1.00 60.91 257 GLU A CA 1
ATOM 2010 C C . GLU A 1 257 ? -25.447 4.556 31.558 1.00 60.91 257 GLU A C 1
ATOM 2012 O O . GLU A 1 257 ? -25.117 3.515 32.135 1.00 60.91 257 GLU A O 1
ATOM 2017 N N . GLU A 1 258 ? -25.584 5.706 32.223 1.00 60.56 258 GLU A N 1
ATOM 2018 C CA . GLU A 1 258 ? -25.259 5.885 33.639 1.00 60.56 258 GLU A CA 1
ATOM 2019 C C . GLU A 1 258 ? -26.341 5.308 34.560 1.00 60.56 258 GLU A C 1
ATOM 2021 O O . GLU A 1 258 ? -27.308 5.986 34.912 1.00 60.56 258 GLU A O 1
ATOM 2026 N N . GLU A 1 259 ? -26.143 4.085 35.048 1.00 70.69 259 GLU A N 1
ATOM 2027 C CA . GLU A 1 259 ? -26.824 3.641 36.267 1.00 70.69 259 GLU A CA 1
ATOM 2028 C C . GLU A 1 259 ? -25.986 4.023 37.497 1.00 70.69 259 GLU A C 1
ATOM 2030 O O . GLU A 1 259 ? -24.845 3.568 37.621 1.00 70.69 259 GLU A O 1
ATOM 2035 N N . PRO A 1 260 ? -26.493 4.846 38.433 1.00 81.50 260 PRO A N 1
ATOM 2036 C CA . PRO A 1 260 ? -25.734 5.206 39.623 1.00 81.50 260 PRO A CA 1
ATOM 2037 C C . PRO A 1 260 ? -25.550 3.985 40.537 1.00 81.50 260 PRO A C 1
ATOM 2039 O O . PRO A 1 260 ? -26.497 3.225 40.765 1.00 81.50 260 PRO A O 1
ATOM 2042 N N . LEU A 1 261 ? -24.356 3.843 41.140 1.00 84.62 261 LEU A N 1
ATOM 2043 C CA . LEU A 1 261 ? -24.070 2.761 42.104 1.00 84.62 261 LEU A CA 1
ATOM 2044 C C . LEU A 1 261 ? -25.059 2.749 43.275 1.00 84.62 261 LEU A C 1
ATOM 2046 O O . LEU A 1 261 ? -25.325 1.702 43.860 1.00 84.62 261 LEU A O 1
ATOM 2050 N N . PHE A 1 262 ? -25.617 3.912 43.613 1.00 83.44 262 PHE A N 1
ATOM 2051 C CA . PHE A 1 262 ? -26.603 4.069 44.669 1.00 83.44 262 PHE A CA 1
ATOM 2052 C C . PHE A 1 262 ? -27.847 4.784 44.142 1.00 83.44 262 PHE A C 1
ATOM 2054 O O . PHE A 1 262 ? -27.744 5.840 43.519 1.00 83.44 262 PHE A O 1
ATOM 2061 N N . SER A 1 263 ? -29.028 4.209 44.381 1.00 82.75 263 SER A N 1
ATOM 2062 C CA . SER A 1 263 ? -30.275 4.759 43.845 1.00 82.75 263 SER A CA 1
ATOM 2063 C C . SER A 1 263 ? -30.701 6.033 44.594 1.00 82.75 263 SER A C 1
ATOM 2065 O O . SER A 1 263 ? -30.751 6.022 45.830 1.00 82.75 263 SER A O 1
ATOM 2067 N N . PRO A 1 264 ? -31.113 7.099 43.876 1.00 79.94 264 PRO A N 1
ATOM 2068 C CA . PRO A 1 264 ? -31.722 8.288 44.474 1.00 79.94 264 PRO A CA 1
ATOM 2069 C C . PRO A 1 264 ? -32.992 7.994 45.285 1.00 79.94 264 PRO A C 1
ATOM 2071 O O . PRO A 1 264 ? -33.380 8.785 46.135 1.00 79.94 264 PRO A O 1
ATOM 2074 N N . THR A 1 265 ? -33.659 6.857 45.063 1.00 83.44 265 THR A N 1
ATOM 2075 C CA . THR A 1 265 ? -34.834 6.453 45.856 1.00 83.44 265 THR A CA 1
ATOM 2076 C C . THR A 1 265 ? -34.480 6.197 47.327 1.00 83.44 265 THR A C 1
ATOM 2078 O O . THR A 1 265 ? -35.340 6.304 48.202 1.00 83.44 265 THR A O 1
ATOM 2081 N N . PHE A 1 266 ? -33.212 5.890 47.614 1.00 83.44 266 PHE A N 1
ATOM 2082 C CA . PHE A 1 266 ? -32.693 5.681 48.965 1.00 83.44 266 PHE A CA 1
ATOM 2083 C C . PHE A 1 266 ? -31.994 6.924 49.528 1.00 83.44 266 PHE A C 1
ATOM 2085 O O . PHE A 1 266 ? -31.172 6.797 50.432 1.00 83.44 266 PHE A O 1
ATOM 2092 N N . THR A 1 267 ? -32.293 8.120 49.015 1.00 81.94 267 THR A N 1
ATOM 2093 C CA . THR A 1 267 ? -31.773 9.382 49.555 1.00 81.94 267 THR A CA 1
ATOM 2094 C C . THR A 1 267 ? -32.906 10.305 49.998 1.00 81.94 267 THR A C 1
ATOM 2096 O O . THR A 1 267 ? -34.032 10.239 49.501 1.00 81.94 267 THR A O 1
ATOM 2099 N N . GLU A 1 268 ? -32.625 11.152 50.985 1.00 81.94 268 GLU A N 1
ATOM 2100 C CA . GLU A 1 268 ? -33.562 12.134 51.535 1.00 81.94 268 GLU A CA 1
ATOM 2101 C C . GLU A 1 268 ? -32.909 13.510 51.566 1.00 81.94 268 GLU A C 1
ATOM 2103 O O . GLU A 1 268 ? -31.736 13.636 51.904 1.00 81.94 268 GLU A O 1
ATOM 2108 N N . LYS A 1 269 ? -33.661 14.568 51.251 1.00 77.88 269 LYS A N 1
ATOM 2109 C CA . LYS A 1 269 ? -33.175 15.936 51.463 1.00 77.88 269 LYS A CA 1
ATOM 2110 C C . LYS A 1 269 ? -33.462 16.361 52.896 1.00 77.88 269 LYS A C 1
ATOM 2112 O O . LYS A 1 269 ? -34.619 16.596 53.241 1.00 77.88 269 LYS A O 1
ATOM 2117 N N . ILE A 1 270 ? -32.412 16.521 53.696 1.00 71.44 270 ILE A N 1
ATOM 2118 C CA . ILE A 1 270 ? -32.499 16.968 55.089 1.00 71.44 270 ILE A CA 1
ATOM 2119 C C . ILE A 1 270 ? -31.597 18.194 55.258 1.00 71.44 270 ILE A C 1
ATOM 2121 O O . ILE A 1 270 ? -30.406 18.159 54.969 1.00 71.44 270 ILE A O 1
ATOM 2125 N N . ASN A 1 271 ? -32.178 19.321 55.691 1.00 69.56 271 ASN A N 1
ATOM 2126 C CA . ASN A 1 271 ? -31.469 20.590 55.933 1.00 69.56 271 ASN A CA 1
ATOM 2127 C C . ASN A 1 271 ? -30.549 21.062 54.783 1.00 69.56 271 ASN A C 1
ATOM 2129 O O . ASN A 1 271 ? -29.520 21.688 55.022 1.00 69.56 271 ASN A O 1
ATOM 2133 N N . GLY A 1 272 ? -30.928 20.782 53.532 1.00 69.06 272 GLY A N 1
ATOM 2134 C CA . GLY A 1 272 ? -30.178 21.194 52.342 1.00 69.06 272 GLY A CA 1
ATOM 2135 C C . GLY A 1 272 ? -29.081 20.227 51.877 1.00 69.06 272 GLY A C 1
ATOM 2136 O O . GLY A 1 272 ? -28.534 20.471 50.807 1.00 69.06 272 GLY A O 1
ATOM 2137 N N . GLY A 1 273 ? -28.802 19.139 52.609 1.00 67.75 273 GLY A N 1
ATOM 2138 C CA . GLY A 1 273 ? -27.915 18.042 52.182 1.00 67.75 273 GLY A CA 1
ATOM 2139 C C . GLY A 1 273 ? -28.680 16.758 51.834 1.00 67.75 273 GLY A C 1
ATOM 2140 O O . GLY A 1 273 ? -29.837 16.598 52.241 1.00 67.75 273 GLY A O 1
ATOM 2141 N N . LEU A 1 274 ? -28.058 15.859 51.062 1.00 78.19 274 LEU A N 1
ATOM 2142 C CA . LEU A 1 274 ? -28.592 14.524 50.764 1.00 78.19 274 LEU A CA 1
ATOM 2143 C C . LEU A 1 274 ? -28.134 13.507 51.820 1.00 78.19 274 LEU A C 1
ATOM 2145 O O . LEU A 1 274 ? -26.957 13.158 51.896 1.00 78.19 274 LEU A O 1
ATOM 2149 N N . GLU A 1 275 ? -29.075 12.981 52.600 1.00 79.00 275 GLU A N 1
ATOM 2150 C CA . GLU A 1 275 ? -28.822 11.920 53.578 1.00 79.00 275 GLU A CA 1
ATOM 2151 C C . GLU A 1 275 ? -29.173 10.544 52.987 1.00 79.00 275 GLU A C 1
ATOM 2153 O O . GLU A 1 275 ? -30.213 10.383 52.340 1.00 79.00 275 GLU A O 1
ATOM 2158 N N . ILE A 1 276 ? -28.301 9.546 53.171 1.00 82.19 276 ILE A N 1
ATOM 2159 C CA . ILE A 1 276 ? -28.523 8.184 52.660 1.00 82.19 276 ILE A CA 1
ATOM 2160 C C . ILE A 1 276 ? -29.361 7.343 53.626 1.00 82.19 276 ILE A C 1
ATOM 2162 O O . ILE A 1 276 ? -29.074 7.246 54.818 1.00 82.19 276 ILE A O 1
ATOM 2166 N N . LYS A 1 277 ? -30.357 6.632 53.092 1.00 80.00 277 LYS A N 1
ATOM 2167 C CA . LYS A 1 277 ? -31.076 5.581 53.815 1.00 80.00 277 LYS A CA 1
ATOM 2168 C C . LYS A 1 277 ? -30.291 4.277 53.720 1.00 80.00 277 LYS A C 1
ATOM 2170 O O . LYS A 1 277 ? -30.284 3.618 52.677 1.00 80.00 277 LYS A O 1
ATOM 2175 N N . ILE A 1 278 ? -29.647 3.873 54.810 1.00 75.31 278 ILE A N 1
ATOM 2176 C CA . ILE A 1 278 ? -28.965 2.575 54.888 1.00 75.31 278 ILE A CA 1
ATOM 2177 C C . ILE A 1 278 ? -29.947 1.535 55.426 1.00 75.31 278 ILE A C 1
ATOM 2179 O O . ILE A 1 278 ? -30.321 1.569 56.595 1.00 75.31 278 ILE A O 1
ATOM 2183 N N . ASN A 1 279 ? -30.371 0.612 54.567 1.00 73.19 279 ASN A N 1
ATOM 2184 C CA . ASN A 1 279 ? -31.204 -0.528 54.930 1.00 73.19 279 ASN A CA 1
ATOM 2185 C C . ASN A 1 279 ? -30.859 -1.733 54.038 1.00 73.19 279 ASN A C 1
ATOM 2187 O O . ASN A 1 279 ? -30.009 -1.644 53.149 1.00 73.19 279 ASN A O 1
ATOM 2191 N N . TYR A 1 280 ? -31.503 -2.876 54.279 1.00 72.31 280 TYR A N 1
ATOM 2192 C CA . TYR A 1 280 ? -31.246 -4.086 53.496 1.00 72.31 280 TYR A CA 1
ATOM 2193 C C . TYR A 1 280 ? -31.455 -3.875 51.984 1.00 72.31 280 TYR A C 1
ATOM 2195 O O . TYR A 1 280 ? -30.630 -4.315 51.185 1.00 72.31 280 TYR A O 1
ATOM 2203 N N . GLU A 1 281 ? -32.517 -3.173 51.581 1.00 79.31 281 GLU A N 1
ATOM 2204 C CA . GLU A 1 281 ? -32.847 -2.944 50.169 1.00 79.31 281 GLU A CA 1
ATOM 2205 C C . GLU A 1 281 ? -31.830 -2.034 49.472 1.00 79.31 281 GLU A C 1
ATOM 2207 O O . GLU A 1 281 ? -31.397 -2.343 48.360 1.00 79.31 281 GLU A O 1
ATOM 2212 N N . SER A 1 282 ? -31.388 -0.960 50.132 1.00 83.12 282 SER A N 1
ATOM 2213 C CA . SER A 1 282 ? -30.412 -0.024 49.569 1.00 83.12 282 SER A CA 1
ATOM 2214 C C . SER A 1 282 ? -29.019 -0.638 49.447 1.00 83.12 282 SER A C 1
ATOM 2216 O O . SER A 1 282 ? -28.335 -0.436 48.443 1.00 83.12 282 SER A O 1
ATOM 2218 N N . LEU A 1 283 ? -28.622 -1.476 50.408 1.00 78.62 283 LEU A N 1
ATOM 2219 C CA . LEU A 1 283 ? -27.366 -2.224 50.347 1.00 78.62 283 LEU A CA 1
ATOM 2220 C C . LEU A 1 283 ? -27.419 -3.358 49.316 1.00 78.62 283 LEU A C 1
ATOM 2222 O O . LEU A 1 283 ? -26.433 -3.602 48.623 1.00 78.62 283 LEU A O 1
ATOM 2226 N N . LYS A 1 284 ? -28.569 -4.023 49.159 1.00 80.62 284 LYS A N 1
ATOM 2227 C CA . LYS A 1 284 ? -28.775 -5.023 48.101 1.00 80.62 284 LYS A CA 1
ATOM 2228 C C . LYS A 1 284 ? -28.712 -4.386 46.712 1.00 80.62 284 LYS A C 1
ATOM 2230 O O . LYS A 1 284 ? -28.089 -4.956 45.819 1.00 80.62 284 LYS A O 1
ATOM 2235 N N . TYR A 1 285 ? -29.304 -3.203 46.540 1.00 85.62 285 TYR A N 1
ATOM 2236 C CA . TYR A 1 285 ? -29.178 -2.425 45.308 1.00 85.62 285 TYR A CA 1
ATOM 2237 C C . TYR A 1 285 ? -27.710 -2.089 45.015 1.00 85.62 285 TYR A C 1
ATOM 2239 O O . TYR A 1 285 ? -27.221 -2.406 43.933 1.00 85.62 285 TYR A O 1
ATOM 2247 N N . LEU A 1 286 ? -26.989 -1.536 45.999 1.00 83.50 286 LEU A N 1
ATOM 2248 C CA . LEU A 1 286 ? -25.568 -1.209 45.862 1.00 83.50 286 LEU A CA 1
ATOM 2249 C C . LEU A 1 286 ? -24.724 -2.443 45.512 1.00 83.50 286 LEU A C 1
ATOM 2251 O O . LEU A 1 286 ? -23.887 -2.378 44.619 1.00 83.50 286 LEU A O 1
ATOM 2255 N N . SER A 1 287 ? -24.968 -3.585 46.162 1.00 78.50 287 SER A N 1
ATOM 2256 C CA . SER A 1 287 ? -24.279 -4.845 45.852 1.00 78.50 287 SER A CA 1
ATOM 2257 C C . SER A 1 287 ? -24.514 -5.287 44.404 1.00 78.50 287 SER A C 1
ATOM 2259 O O . SER A 1 287 ? -23.567 -5.652 43.709 1.00 78.50 287 SER A O 1
ATOM 2261 N N . ASN A 1 288 ? -25.754 -5.203 43.913 1.00 83.62 288 ASN A N 1
ATOM 2262 C CA . ASN A 1 288 ? -26.069 -5.530 42.523 1.00 83.62 288 ASN A CA 1
ATOM 2263 C C . ASN A 1 288 ? -25.354 -4.600 41.534 1.00 83.62 288 ASN A C 1
ATOM 2265 O O . ASN A 1 288 ? -24.799 -5.080 40.548 1.00 83.62 288 ASN A O 1
ATOM 2269 N N . GLN A 1 289 ? -25.315 -3.297 41.817 1.00 87.19 289 GLN A N 1
ATOM 2270 C CA . GLN A 1 289 ? -24.624 -2.331 40.964 1.00 87.19 289 GLN A CA 1
ATOM 2271 C C . GLN A 1 289 ? -23.101 -2.518 40.980 1.00 87.19 289 GLN A C 1
ATOM 2273 O O . GLN A 1 289 ? -22.465 -2.468 39.931 1.00 87.19 289 GLN A O 1
ATOM 2278 N N . LEU A 1 290 ? -22.510 -2.840 42.136 1.00 82.00 290 LEU A N 1
ATOM 2279 C CA . LEU A 1 290 ? -21.095 -3.212 42.225 1.00 82.00 290 LEU A CA 1
ATOM 2280 C C . LEU A 1 290 ? -20.793 -4.497 41.438 1.00 82.00 290 LEU A C 1
ATOM 2282 O O . LEU A 1 290 ? -19.757 -4.574 40.787 1.00 82.00 290 LEU A O 1
ATOM 2286 N N . MET A 1 291 ? -21.689 -5.492 41.442 1.00 81.75 291 MET A N 1
ATOM 2287 C CA . MET A 1 291 ? -21.538 -6.687 40.598 1.00 81.75 291 MET A CA 1
ATOM 2288 C C . MET A 1 291 ? -21.631 -6.373 39.103 1.00 81.75 291 MET A C 1
ATOM 2290 O O . MET A 1 291 ? -20.912 -6.988 38.319 1.00 81.75 291 MET A O 1
ATOM 2294 N N . ASN A 1 292 ? -22.481 -5.430 38.696 1.00 85.81 292 ASN A N 1
ATOM 2295 C CA . ASN A 1 292 ? -22.535 -4.977 37.305 1.00 85.81 292 ASN A CA 1
ATOM 2296 C C . ASN A 1 292 ? -21.226 -4.282 36.905 1.00 85.81 292 ASN A C 1
ATOM 2298 O O . ASN A 1 292 ? -20.644 -4.645 35.889 1.00 85.81 292 ASN A O 1
ATOM 2302 N N . ALA A 1 293 ? -20.700 -3.397 37.756 1.00 85.06 293 ALA A N 1
ATOM 2303 C CA . ALA A 1 293 ? -19.395 -2.767 37.552 1.00 85.06 293 ALA A CA 1
ATOM 2304 C C . ALA A 1 293 ? -18.247 -3.792 37.433 1.00 85.06 293 ALA A C 1
ATOM 2306 O O . ALA A 1 293 ? -17.367 -3.642 36.590 1.00 85.06 293 ALA A O 1
ATOM 2307 N N . ILE A 1 294 ? -18.266 -4.866 38.235 1.00 82.69 294 ILE A N 1
ATOM 2308 C CA . ILE A 1 294 ? -17.292 -5.967 38.125 1.00 82.69 294 ILE A CA 1
ATOM 2309 C C . ILE A 1 294 ? -17.394 -6.654 36.758 1.00 82.69 294 ILE A C 1
ATOM 2311 O O . ILE A 1 294 ? -16.367 -6.865 36.124 1.00 82.69 294 ILE A O 1
ATOM 2315 N N . ARG A 1 295 ? -18.606 -6.964 36.279 1.00 86.31 295 ARG A N 1
ATOM 2316 C CA . ARG A 1 295 ? -18.816 -7.599 34.962 1.00 86.31 295 ARG A CA 1
ATOM 2317 C C . ARG A 1 295 ? -18.363 -6.711 33.804 1.00 86.31 295 ARG A C 1
ATOM 2319 O O . ARG A 1 295 ? -17.817 -7.211 32.822 1.00 86.31 295 ARG A O 1
ATOM 2326 N N . ASP A 1 296 ? -18.570 -5.403 33.922 1.00 87.06 296 ASP A N 1
ATOM 2327 C CA . ASP A 1 296 ? -18.081 -4.431 32.944 1.00 87.06 296 ASP A CA 1
ATOM 2328 C C . ASP A 1 296 ? -16.541 -4.429 32.913 1.00 87.06 296 ASP A C 1
ATOM 2330 O O . ASP A 1 296 ? -15.939 -4.542 31.845 1.00 87.06 296 ASP A O 1
ATOM 2334 N N . LEU A 1 297 ? -15.885 -4.409 34.080 1.00 86.25 297 LEU A N 1
ATOM 2335 C CA . LEU A 1 297 ? -14.423 -4.506 34.181 1.00 86.25 297 LEU A CA 1
ATOM 2336 C C . LEU A 1 297 ? -13.876 -5.856 33.678 1.00 86.25 297 LEU A C 1
ATOM 2338 O O . LEU A 1 297 ? -12.835 -5.890 33.027 1.00 86.25 297 LEU A O 1
ATOM 2342 N N . GLU A 1 298 ? -14.573 -6.967 33.929 1.00 88.81 298 GLU A N 1
ATOM 2343 C CA . GLU A 1 298 ? -14.243 -8.284 33.362 1.00 88.81 298 GLU A CA 1
ATOM 2344 C C . GLU A 1 298 ? -14.364 -8.280 31.830 1.00 88.81 298 GLU A C 1
ATOM 2346 O O . GLU A 1 298 ? -13.539 -8.878 31.140 1.00 88.81 298 GLU A O 1
ATOM 2351 N N . THR A 1 299 ? -15.350 -7.563 31.282 1.00 87.69 299 THR A N 1
ATOM 2352 C CA . THR A 1 299 ? -15.507 -7.371 29.832 1.00 87.69 299 THR A CA 1
ATOM 2353 C C . THR A 1 299 ? -14.328 -6.591 29.252 1.00 87.69 299 THR A C 1
ATOM 2355 O O . THR A 1 299 ? -13.730 -7.042 28.274 1.00 87.69 299 THR A O 1
ATOM 2358 N N . ALA A 1 300 ? -13.927 -5.488 29.893 1.00 88.19 300 ALA A N 1
ATOM 2359 C CA . ALA A 1 300 ? -12.722 -4.745 29.524 1.00 88.19 300 ALA A CA 1
ATOM 2360 C C . ALA A 1 300 ? -11.461 -5.629 29.576 1.00 88.19 300 ALA A C 1
ATOM 2362 O O . ALA A 1 300 ? -10.676 -5.646 28.630 1.00 88.19 300 ALA A O 1
ATOM 2363 N N . LEU A 1 301 ? -11.287 -6.432 30.632 1.00 88.00 301 LEU A N 1
ATOM 2364 C CA . LEU A 1 301 ? -10.147 -7.346 30.746 1.00 88.00 301 LEU A CA 1
ATOM 2365 C C . LEU A 1 301 ? -10.125 -8.395 29.621 1.00 88.00 301 LEU A C 1
ATOM 2367 O O . LEU A 1 301 ? -9.061 -8.707 29.087 1.00 88.00 301 LEU A O 1
ATOM 2371 N N . ASN A 1 302 ? -11.287 -8.923 29.230 1.00 89.56 302 ASN A N 1
ATOM 2372 C CA . ASN A 1 302 ? -11.401 -9.879 28.128 1.00 89.56 302 ASN A CA 1
ATOM 2373 C C . ASN A 1 302 ? -11.071 -9.255 26.762 1.00 89.56 302 ASN A C 1
ATOM 2375 O O . ASN A 1 302 ? -10.437 -9.918 25.937 1.00 89.56 302 ASN A O 1
ATOM 2379 N N . MET A 1 303 ? -11.431 -7.988 26.536 1.00 89.44 303 MET A N 1
ATOM 2380 C CA . MET A 1 303 ? -11.021 -7.243 25.336 1.00 89.44 303 MET A CA 1
ATOM 2381 C C . MET A 1 303 ? -9.499 -7.096 25.276 1.00 89.44 303 MET A C 1
ATOM 2383 O O . MET A 1 303 ? -8.899 -7.394 24.247 1.00 89.44 303 MET A O 1
ATOM 2387 N N . LEU A 1 304 ? -8.860 -6.741 26.396 1.00 89.31 304 LEU A N 1
ATOM 2388 C CA . LEU A 1 304 ? -7.399 -6.641 26.477 1.00 89.31 304 LEU A CA 1
ATOM 2389 C C . LEU A 1 304 ? -6.698 -7.991 26.287 1.00 89.31 304 LEU A C 1
ATOM 2391 O O . LEU A 1 304 ? -5.649 -8.057 25.652 1.00 89.31 304 LEU A O 1
ATOM 2395 N N . ASN A 1 305 ? -7.272 -9.082 26.802 1.00 91.56 305 ASN A N 1
ATOM 2396 C CA . ASN A 1 305 ? -6.762 -10.433 26.547 1.00 91.56 305 ASN A CA 1
ATOM 2397 C C . ASN A 1 305 ? -6.812 -10.786 25.056 1.00 91.56 305 ASN A C 1
ATOM 2399 O O . ASN A 1 305 ? -5.864 -11.361 24.531 1.00 91.56 305 ASN A O 1
ATOM 2403 N N . SER A 1 306 ? -7.896 -10.427 24.374 1.00 88.06 306 SER A N 1
ATOM 2404 C CA . SER A 1 306 ? -8.060 -10.694 22.942 1.00 88.06 306 SER A CA 1
ATOM 2405 C C . SER A 1 306 ? -7.105 -9.832 22.105 1.00 88.06 306 SER A C 1
ATOM 2407 O O . SER A 1 306 ? -6.437 -10.345 21.210 1.00 88.06 306 SER A O 1
ATOM 2409 N N . ALA A 1 307 ? -6.931 -8.558 22.475 1.00 88.44 307 ALA A N 1
ATOM 2410 C CA . ALA A 1 307 ? -5.930 -7.673 21.878 1.00 88.44 307 ALA A CA 1
ATOM 2411 C C . ALA A 1 307 ? -4.495 -8.195 22.070 1.00 88.44 307 ALA A C 1
ATOM 2413 O O . ALA A 1 307 ? -3.692 -8.136 21.143 1.00 88.44 307 ALA A O 1
ATOM 2414 N N . GLU A 1 308 ? -4.166 -8.759 23.238 1.00 92.12 308 GLU A N 1
ATOM 2415 C CA . GLU A 1 308 ? -2.863 -9.390 23.489 1.00 92.12 308 GLU A CA 1
ATOM 2416 C C . GLU A 1 308 ? -2.626 -10.602 22.581 1.00 92.12 308 GLU A C 1
ATOM 2418 O O . GLU A 1 308 ? -1.548 -10.735 21.997 1.00 92.12 308 GLU A O 1
ATOM 2423 N N . VAL A 1 309 ? -3.623 -11.489 22.467 1.00 90.00 309 VAL A N 1
ATOM 2424 C CA . VAL A 1 309 ? -3.553 -12.672 21.598 1.00 90.00 309 VAL A CA 1
ATOM 2425 C C . VAL A 1 309 ? -3.272 -12.234 20.169 1.00 90.00 309 VAL A C 1
ATOM 2427 O O . VAL A 1 309 ? -2.288 -12.684 19.580 1.00 90.00 309 VAL A O 1
ATOM 2430 N N . TYR A 1 310 ? -4.052 -11.288 19.655 1.00 88.06 310 TYR A N 1
ATOM 2431 C CA . TYR A 1 310 ? -3.883 -10.828 18.288 1.00 88.06 310 TYR A CA 1
ATOM 2432 C C . TYR A 1 310 ? -2.565 -10.073 18.060 1.00 88.06 310 TYR A C 1
ATOM 2434 O O . TYR A 1 310 ? -1.868 -10.315 17.075 1.00 88.06 310 TYR A O 1
ATOM 2442 N N . ASN A 1 311 ? -2.125 -9.240 19.008 1.00 89.88 311 ASN A N 1
ATOM 2443 C CA . ASN A 1 311 ? -0.822 -8.578 18.921 1.00 89.88 311 ASN A CA 1
ATOM 2444 C C . ASN A 1 311 ? 0.340 -9.595 18.862 1.00 89.88 311 ASN A C 1
ATOM 2446 O O . ASN A 1 311 ? 1.318 -9.409 18.133 1.00 89.88 311 ASN A O 1
ATOM 2450 N N . ASN A 1 312 ? 0.229 -10.721 19.575 1.00 89.12 312 ASN A N 1
ATOM 2451 C CA . ASN A 1 312 ? 1.197 -11.814 19.472 1.00 89.12 312 ASN A CA 1
ATOM 2452 C C . ASN A 1 312 ? 1.147 -12.513 18.103 1.00 89.12 312 ASN A C 1
ATOM 2454 O O . ASN A 1 312 ? 2.197 -12.878 17.568 1.00 89.12 312 ASN A O 1
ATOM 2458 N N . GLU A 1 313 ? -0.031 -12.655 17.495 1.00 87.81 313 GLU A N 1
ATOM 2459 C CA . GLU A 1 313 ? -0.151 -13.152 16.121 1.00 87.81 313 GLU A CA 1
ATOM 2460 C C . GLU A 1 313 ? 0.494 -12.211 15.100 1.00 87.81 313 GLU A C 1
ATOM 2462 O O . GLU A 1 313 ? 1.240 -12.671 14.231 1.00 87.81 313 GLU A O 1
ATOM 2467 N N . LEU A 1 314 ? 0.293 -10.896 15.231 1.00 85.25 314 LEU A N 1
ATOM 2468 C CA . LEU A 1 314 ? 0.972 -9.897 14.399 1.00 85.25 314 LEU A CA 1
ATOM 2469 C C . LEU A 1 314 ? 2.496 -9.987 14.543 1.00 85.25 314 LEU A C 1
ATOM 2471 O O . LEU A 1 314 ? 3.225 -9.861 13.552 1.00 85.25 314 LEU A O 1
ATOM 2475 N N . SER A 1 315 ? 2.988 -10.282 15.751 1.00 86.50 315 SER A N 1
ATOM 2476 C CA . SER A 1 315 ? 4.413 -10.530 16.002 1.00 86.50 315 SER A CA 1
ATOM 2477 C C . SER A 1 315 ? 4.933 -11.720 15.191 1.00 86.50 315 SER A C 1
ATOM 2479 O O . SER A 1 315 ? 6.001 -11.633 14.582 1.00 86.50 315 SER A O 1
ATOM 2481 N N . ASN A 1 316 ? 4.149 -12.798 15.104 1.00 85.81 316 ASN A N 1
ATOM 2482 C CA . ASN A 1 316 ? 4.486 -13.979 14.304 1.00 85.81 316 ASN A CA 1
ATOM 2483 C C . ASN A 1 316 ? 4.408 -13.706 12.790 1.00 85.81 316 ASN A C 1
ATOM 2485 O O . ASN A 1 316 ? 5.187 -14.272 12.026 1.00 85.81 316 ASN A O 1
ATOM 2489 N N . LYS A 1 317 ? 3.521 -12.801 12.350 1.00 84.94 317 LYS A N 1
ATOM 2490 C CA . LYS A 1 317 ? 3.367 -12.368 10.945 1.00 84.94 317 LYS A CA 1
ATOM 2491 C C . LYS A 1 317 ? 4.342 -11.252 10.527 1.00 84.94 317 LYS A C 1
ATOM 2493 O O . LYS A 1 317 ? 4.212 -10.707 9.433 1.00 84.94 317 LYS A O 1
ATOM 2498 N N . LYS A 1 318 ? 5.314 -10.881 11.369 1.00 85.88 318 LYS A N 1
ATOM 2499 C CA . LYS A 1 318 ? 6.262 -9.779 11.106 1.00 85.88 318 LYS A CA 1
ATOM 2500 C C . LYS A 1 318 ? 6.984 -9.907 9.764 1.00 85.88 318 LYS A C 1
ATOM 2502 O O . LYS A 1 318 ? 7.091 -8.927 9.035 1.00 85.88 318 LYS A O 1
ATOM 2507 N N . GLU A 1 319 ? 7.484 -11.099 9.445 1.00 87.50 319 GLU A N 1
ATOM 2508 C CA . GLU A 1 319 ? 8.212 -11.318 8.192 1.00 87.50 319 GLU A CA 1
ATOM 2509 C C . GLU A 1 319 ? 7.289 -11.152 6.980 1.00 87.50 319 GLU A C 1
ATOM 2511 O O . GLU A 1 319 ? 7.620 -10.409 6.063 1.00 87.50 319 GLU A O 1
ATOM 2516 N N . ASN A 1 320 ? 6.075 -11.705 7.051 1.00 83.31 320 ASN A N 1
ATOM 2517 C CA . ASN A 1 320 ? 5.062 -11.537 6.010 1.00 83.31 320 ASN A CA 1
ATOM 2518 C C . ASN A 1 320 ? 4.723 -10.055 5.783 1.00 83.31 320 ASN A C 1
ATOM 2520 O O . ASN A 1 320 ? 4.598 -9.631 4.644 1.00 83.31 320 ASN A O 1
ATOM 2524 N N . ARG A 1 321 ? 4.613 -9.236 6.841 1.00 84.69 321 ARG A N 1
ATOM 2525 C CA . ARG A 1 321 ? 4.364 -7.786 6.696 1.00 84.69 321 ARG A CA 1
ATOM 2526 C C . ARG A 1 321 ? 5.518 -7.063 5.995 1.00 84.69 321 ARG A C 1
ATOM 2528 O O . ARG A 1 321 ? 5.268 -6.175 5.181 1.00 84.69 321 ARG A O 1
ATOM 2535 N N . LYS A 1 322 ? 6.768 -7.466 6.256 1.00 87.81 322 LYS A N 1
ATOM 2536 C CA . LYS A 1 322 ? 7.950 -6.950 5.544 1.00 87.81 322 LYS A CA 1
ATOM 2537 C C . LYS A 1 322 ? 7.913 -7.336 4.062 1.00 87.81 322 LYS A C 1
ATOM 2539 O O . LYS A 1 322 ? 8.087 -6.465 3.216 1.00 87.81 322 LYS A O 1
ATOM 2544 N N . GLU A 1 323 ? 7.614 -8.595 3.750 1.00 83.25 323 GLU A N 1
ATOM 2545 C CA . GLU A 1 323 ? 7.465 -9.082 2.370 1.00 83.25 323 GLU A CA 1
ATOM 2546 C C . GLU A 1 323 ? 6.307 -8.393 1.627 1.00 83.25 323 GLU A C 1
ATOM 2548 O O . GLU A 1 323 ? 6.460 -7.994 0.473 1.00 83.25 323 GLU A O 1
ATOM 2553 N N . THR A 1 324 ? 5.169 -8.162 2.288 1.00 80.88 324 THR A N 1
ATOM 2554 C CA . THR A 1 324 ? 4.048 -7.419 1.694 1.00 80.88 324 THR A CA 1
ATOM 2555 C C . THR A 1 324 ? 4.436 -5.977 1.377 1.00 80.88 324 THR A C 1
ATOM 2557 O O . THR A 1 324 ? 4.079 -5.477 0.311 1.00 80.88 324 THR A O 1
ATOM 2560 N N . LEU A 1 325 ? 5.210 -5.307 2.242 1.00 85.00 325 LEU A N 1
ATOM 2561 C CA . LEU A 1 325 ? 5.717 -3.966 1.940 1.00 85.00 325 LEU A CA 1
ATOM 2562 C C . LEU A 1 325 ? 6.684 -3.983 0.747 1.00 85.00 325 LEU A C 1
ATOM 2564 O O . LEU A 1 325 ? 6.602 -3.101 -0.108 1.00 85.00 325 LEU A O 1
ATOM 2568 N N . GLU A 1 326 ? 7.560 -4.992 0.654 1.00 86.00 326 GLU A N 1
ATOM 2569 C CA . GLU A 1 326 ? 8.420 -5.200 -0.521 1.00 86.00 326 GLU A CA 1
ATOM 2570 C C . GLU A 1 326 ? 7.572 -5.316 -1.805 1.00 86.00 326 GLU A C 1
ATOM 2572 O O . GLU A 1 326 ? 7.872 -4.655 -2.803 1.00 86.00 326 GLU A O 1
ATOM 2577 N N . GLN A 1 327 ? 6.462 -6.062 -1.768 1.00 80.44 327 GLN A N 1
ATOM 2578 C CA . GLN A 1 327 ? 5.552 -6.203 -2.908 1.00 80.44 327 GLN A CA 1
ATOM 2579 C C . GLN A 1 327 ? 4.786 -4.912 -3.232 1.00 80.44 327 GLN A C 1
ATOM 2581 O O . GLN A 1 327 ? 4.644 -4.560 -4.403 1.00 80.44 327 GLN A O 1
ATOM 2586 N N . TYR A 1 328 ? 4.314 -4.172 -2.226 1.00 80.94 328 TYR A N 1
ATOM 2587 C CA . TYR A 1 328 ? 3.677 -2.868 -2.434 1.00 80.94 328 TYR A CA 1
ATOM 2588 C C . TYR A 1 328 ? 4.628 -1.880 -3.101 1.00 80.94 328 TYR A C 1
ATOM 2590 O O . TYR A 1 328 ? 4.238 -1.199 -4.048 1.00 80.94 328 TYR A O 1
ATOM 2598 N N . VAL A 1 329 ? 5.893 -1.852 -2.677 1.00 87.75 329 VAL A N 1
ATOM 2599 C CA . VAL A 1 329 ? 6.931 -1.047 -3.325 1.00 87.75 329 VAL A CA 1
ATOM 2600 C C . VAL A 1 329 ? 7.080 -1.432 -4.799 1.00 87.75 329 VAL A C 1
ATOM 2602 O O . VAL A 1 329 ? 7.066 -0.543 -5.650 1.00 87.75 329 VAL A O 1
ATOM 2605 N N . ILE A 1 330 ? 7.171 -2.727 -5.122 1.00 82.94 330 ILE A N 1
ATOM 2606 C CA . ILE A 1 330 ? 7.246 -3.202 -6.515 1.00 82.94 330 ILE A CA 1
ATOM 2607 C C . ILE A 1 330 ? 6.027 -2.723 -7.312 1.00 82.94 330 ILE A C 1
ATOM 2609 O O . ILE A 1 330 ? 6.196 -2.113 -8.367 1.00 82.94 330 ILE A O 1
ATOM 2613 N N . ASN A 1 331 ? 4.817 -2.901 -6.780 1.00 77.19 331 ASN A N 1
ATOM 2614 C CA . ASN A 1 331 ? 3.579 -2.493 -7.445 1.00 77.19 331 ASN A CA 1
ATOM 2615 C C . ASN A 1 331 ? 3.540 -0.979 -7.716 1.00 77.19 331 ASN A C 1
ATOM 2617 O O . ASN A 1 331 ? 3.146 -0.554 -8.802 1.00 77.19 331 ASN A O 1
ATOM 2621 N N . HIS A 1 332 ? 3.987 -0.145 -6.770 1.00 83.25 332 HIS A N 1
ATOM 2622 C CA . HIS A 1 332 ? 4.074 1.308 -6.980 1.00 83.25 332 HIS A CA 1
ATOM 2623 C C . HIS A 1 332 ? 5.076 1.662 -8.078 1.00 83.25 332 HIS A C 1
ATOM 2625 O O . HIS A 1 332 ? 4.801 2.521 -8.917 1.00 83.25 332 HIS A O 1
ATOM 2631 N N . LEU A 1 333 ? 6.224 0.981 -8.117 1.00 89.38 333 LEU A N 1
ATOM 2632 C CA . LEU A 1 333 ? 7.219 1.166 -9.172 1.00 89.38 333 LEU A CA 1
ATOM 2633 C C . LEU A 1 333 ? 6.686 0.729 -10.547 1.00 89.38 333 LEU A C 1
ATOM 2635 O O . LEU A 1 333 ? 6.973 1.395 -11.545 1.00 89.38 333 LEU A O 1
ATOM 2639 N N . GLU A 1 334 ? 5.879 -0.331 -10.618 1.00 82.50 334 GLU A N 1
ATOM 2640 C CA . GLU A 1 334 ? 5.177 -0.734 -11.844 1.00 82.50 334 GLU A CA 1
ATOM 2641 C C . GLU A 1 334 ? 4.159 0.321 -12.290 1.00 82.50 334 GLU A C 1
ATOM 2643 O O . GLU A 1 334 ? 4.190 0.744 -13.447 1.00 82.50 334 GLU A O 1
ATOM 2648 N N . GLN A 1 335 ? 3.314 0.816 -11.378 1.00 78.94 335 GLN A N 1
ATOM 2649 C CA . GLN A 1 335 ? 2.323 1.863 -11.665 1.00 78.94 335 GLN A CA 1
ATOM 2650 C C . GLN A 1 335 ? 2.970 3.161 -12.167 1.00 78.94 335 GLN A C 1
ATOM 2652 O O . GLN A 1 335 ? 2.424 3.850 -13.031 1.00 78.94 335 GLN A O 1
ATOM 2657 N N . MET A 1 336 ? 4.161 3.484 -11.660 1.00 83.19 336 MET A N 1
ATOM 2658 C CA . MET A 1 336 ? 4.953 4.636 -12.101 1.00 83.19 336 MET A CA 1
ATOM 2659 C C . MET A 1 336 ? 5.770 4.365 -13.369 1.00 83.19 336 MET A C 1
ATOM 2661 O O . MET A 1 336 ? 6.501 5.245 -13.816 1.00 83.19 336 MET A O 1
ATOM 2665 N N . ASN A 1 337 ? 5.632 3.182 -13.976 1.00 89.25 337 ASN A N 1
ATOM 2666 C CA . ASN A 1 337 ? 6.376 2.718 -15.148 1.00 89.25 337 ASN A CA 1
ATOM 2667 C C . ASN A 1 337 ? 7.900 2.649 -14.952 1.00 89.25 337 ASN A C 1
ATOM 2669 O O . ASN A 1 337 ? 8.639 2.631 -15.931 1.00 89.25 337 ASN A O 1
ATOM 2673 N N . VAL A 1 338 ? 8.402 2.583 -13.716 1.00 95.75 338 VAL A N 1
ATOM 2674 C CA . VAL A 1 338 ? 9.846 2.500 -13.441 1.00 95.75 338 VAL A CA 1
ATOM 2675 C C . VAL A 1 338 ? 10.424 1.204 -14.009 1.00 95.75 338 VAL A C 1
ATOM 2677 O O . VAL A 1 338 ? 11.410 1.240 -14.745 1.00 95.75 338 VAL A O 1
ATOM 2680 N N . ILE A 1 339 ? 9.785 0.068 -13.716 1.00 92.12 339 ILE A N 1
ATOM 2681 C CA . ILE A 1 339 ? 10.252 -1.257 -14.153 1.00 92.12 339 ILE A CA 1
ATOM 2682 C C . ILE A 1 339 ? 10.210 -1.374 -15.680 1.00 92.12 339 ILE A C 1
ATOM 2684 O O . ILE A 1 339 ? 11.225 -1.674 -16.308 1.00 92.12 339 ILE A O 1
ATOM 2688 N N . SER A 1 340 ? 9.075 -1.034 -16.297 1.00 94.12 340 SER A N 1
ATOM 2689 C CA . SER A 1 340 ? 8.937 -1.079 -17.757 1.00 94.12 340 SER A CA 1
ATOM 2690 C C . SER A 1 340 ? 9.884 -0.102 -18.467 1.00 94.12 340 SER A C 1
ATOM 2692 O O . SER A 1 340 ? 10.330 -0.373 -19.584 1.00 94.12 340 SER A O 1
ATOM 2694 N N . MET A 1 341 ? 10.249 1.016 -17.829 1.00 96.94 341 MET A N 1
ATOM 2695 C CA . MET A 1 341 ? 11.234 1.949 -18.374 1.00 96.94 341 MET A CA 1
ATOM 2696 C C . MET A 1 341 ? 12.650 1.380 -18.375 1.00 96.94 341 MET A C 1
ATOM 2698 O O . MET A 1 341 ? 13.367 1.549 -19.360 1.00 96.94 341 MET A O 1
ATOM 2702 N N . ILE A 1 342 ? 13.047 0.677 -17.311 1.00 95.56 342 ILE A N 1
ATOM 2703 C CA . ILE A 1 342 ? 14.343 -0.014 -17.249 1.00 95.56 342 ILE A CA 1
ATOM 2704 C C . ILE A 1 342 ? 14.447 -1.042 -18.384 1.00 95.56 342 ILE A C 1
ATOM 2706 O O . ILE A 1 342 ? 15.469 -1.098 -19.064 1.00 95.56 342 ILE A O 1
ATOM 2710 N N . GLU A 1 343 ? 13.379 -1.791 -18.666 1.00 94.81 343 GLU A N 1
ATOM 2711 C CA . GLU A 1 343 ? 13.342 -2.740 -19.788 1.00 94.81 343 GLU A CA 1
ATOM 2712 C C . GLU A 1 343 ? 13.391 -2.054 -21.164 1.00 94.81 343 GLU A C 1
ATOM 2714 O O . GLU A 1 343 ? 14.043 -2.546 -22.087 1.00 94.81 343 GLU A O 1
ATOM 2719 N N . LYS A 1 344 ? 12.702 -0.916 -21.337 1.00 96.06 344 LYS A N 1
ATOM 2720 C CA . LYS A 1 344 ? 12.763 -0.119 -22.577 1.00 96.06 344 LYS A CA 1
ATOM 2721 C C . LYS A 1 344 ? 14.170 0.429 -22.818 1.00 96.06 344 LYS A C 1
ATOM 2723 O O . LYS A 1 344 ? 14.668 0.346 -23.940 1.00 96.06 344 LYS A O 1
ATOM 2728 N N . LEU A 1 345 ? 14.814 0.941 -21.770 1.00 94.31 345 LEU A N 1
ATOM 2729 C CA . LEU A 1 345 ? 16.210 1.365 -21.807 1.00 94.31 345 LEU A CA 1
ATOM 2730 C C . LEU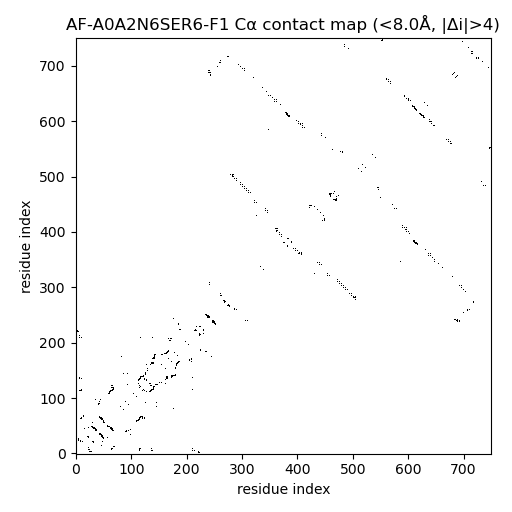 A 1 345 ? 17.111 0.193 -22.194 1.00 94.31 345 LEU A C 1
ATOM 2732 O O . LEU A 1 345 ? 17.876 0.316 -23.145 1.00 94.31 345 LEU A O 1
ATOM 2736 N N . ASP A 1 346 ? 16.968 -0.956 -21.530 1.00 94.38 346 ASP A N 1
ATOM 2737 C CA . ASP A 1 346 ? 17.752 -2.156 -21.831 1.00 94.38 346 ASP A CA 1
ATOM 2738 C C . ASP A 1 346 ? 17.692 -2.524 -23.319 1.00 94.38 346 ASP A C 1
ATOM 2740 O O . ASP A 1 346 ? 18.723 -2.773 -23.942 1.00 94.38 346 ASP A O 1
ATOM 2744 N N . LYS A 1 347 ? 16.495 -2.456 -23.917 1.00 96.00 347 LYS A N 1
ATOM 2745 C CA . LYS A 1 347 ? 16.282 -2.709 -25.348 1.00 96.00 347 LYS A CA 1
ATOM 2746 C C . LYS A 1 347 ? 17.047 -1.740 -26.251 1.00 96.00 347 LYS A C 1
ATOM 2748 O O . LYS A 1 347 ? 17.642 -2.212 -27.212 1.00 96.00 347 LYS A O 1
ATOM 2753 N N . LEU A 1 348 ? 17.074 -0.433 -25.964 1.00 95.81 348 LEU A N 1
ATOM 2754 C CA . LEU A 1 348 ? 17.860 0.522 -26.764 1.00 95.81 348 LEU A CA 1
ATOM 2755 C C . LEU A 1 348 ? 19.346 0.158 -26.746 1.00 95.81 348 LEU A C 1
ATOM 2757 O O . LEU A 1 348 ? 19.974 0.060 -27.797 1.00 95.81 348 LEU A O 1
ATOM 2761 N N . PHE A 1 349 ? 19.908 -0.057 -25.555 1.00 93.31 349 PHE A N 1
ATOM 2762 C CA . PHE A 1 349 ? 21.330 -0.381 -25.422 1.00 93.31 349 PHE A CA 1
ATOM 2763 C C . PHE A 1 349 ? 21.671 -1.717 -26.091 1.00 93.31 349 PHE A C 1
ATOM 2765 O O . PHE A 1 349 ? 22.709 -1.825 -26.739 1.00 93.31 349 PHE A O 1
ATOM 2772 N N . ASN A 1 350 ? 20.779 -2.704 -25.991 1.00 94.50 350 ASN A N 1
ATOM 2773 C CA . ASN A 1 350 ? 20.917 -3.983 -26.679 1.00 94.50 350 ASN A CA 1
ATOM 2774 C C . ASN A 1 350 ? 20.868 -3.840 -28.204 1.00 94.50 350 ASN A C 1
ATOM 2776 O O . ASN A 1 350 ? 21.716 -4.419 -28.870 1.00 94.50 350 ASN A O 1
ATOM 2780 N N . ASP A 1 351 ? 19.940 -3.048 -28.750 1.00 96.12 351 ASP A N 1
ATOM 2781 C CA . ASP A 1 351 ? 19.822 -2.848 -30.200 1.00 96.12 351 ASP A CA 1
ATOM 2782 C C . ASP A 1 351 ? 21.093 -2.212 -30.794 1.00 96.12 351 ASP A C 1
ATOM 2784 O O . ASP A 1 351 ? 21.497 -2.552 -31.909 1.00 96.12 351 ASP A O 1
ATOM 2788 N N . ILE A 1 352 ? 21.749 -1.311 -30.054 1.00 94.94 352 ILE A N 1
ATOM 2789 C CA . ILE A 1 352 ? 23.039 -0.736 -30.461 1.00 94.94 352 ILE A CA 1
ATOM 2790 C C . ILE A 1 352 ? 24.157 -1.777 -30.373 1.00 94.94 352 ILE A C 1
ATOM 2792 O O . ILE A 1 352 ? 24.962 -1.876 -31.298 1.00 94.94 352 ILE A O 1
ATOM 2796 N N . ASP A 1 353 ? 24.214 -2.554 -29.288 1.00 93.44 353 ASP A N 1
ATOM 2797 C CA . ASP A 1 353 ? 25.260 -3.562 -29.082 1.00 93.44 353 ASP A CA 1
ATOM 2798 C C . ASP A 1 353 ? 25.185 -4.674 -30.138 1.00 93.44 353 ASP A C 1
ATOM 2800 O O . ASP A 1 353 ? 26.194 -4.997 -30.765 1.00 93.44 353 ASP A O 1
ATOM 2804 N N . ASP A 1 354 ? 23.976 -5.160 -30.436 1.00 95.56 354 ASP A N 1
ATOM 2805 C CA . ASP A 1 354 ? 23.724 -6.215 -31.425 1.00 95.56 354 ASP A CA 1
ATOM 2806 C C . ASP A 1 354 ? 24.103 -5.796 -32.858 1.00 95.56 354 ASP A C 1
ATOM 2808 O O . ASP A 1 354 ? 24.396 -6.647 -33.698 1.00 95.56 354 ASP A O 1
ATOM 2812 N N . ASN A 1 355 ? 24.120 -4.491 -33.155 1.00 96.75 355 ASN A N 1
ATOM 2813 C CA . ASN A 1 355 ? 24.454 -3.960 -34.484 1.00 96.75 355 ASN A CA 1
ATOM 2814 C C . ASN A 1 355 ? 25.822 -3.269 -34.545 1.00 96.75 355 ASN A C 1
ATOM 2816 O O . ASN A 1 355 ? 26.231 -2.790 -35.606 1.00 96.75 355 ASN A O 1
ATOM 2820 N N . LYS A 1 356 ? 26.557 -3.228 -33.433 1.00 94.56 356 LYS A N 1
ATOM 2821 C CA . LYS A 1 356 ? 27.825 -2.507 -33.309 1.00 94.56 356 LYS A CA 1
ATOM 2822 C C . LYS A 1 356 ? 28.859 -2.925 -34.353 1.00 94.56 356 LYS A C 1
ATOM 2824 O O . LYS A 1 356 ? 29.526 -2.061 -34.916 1.00 94.56 356 LYS A O 1
ATOM 2829 N N . GLU A 1 357 ? 28.984 -4.223 -34.627 1.00 96.06 357 GLU A N 1
ATOM 2830 C CA . GLU A 1 357 ? 29.949 -4.740 -35.607 1.00 96.06 357 GLU A CA 1
ATOM 2831 C C . GLU A 1 357 ? 29.637 -4.268 -37.031 1.00 96.06 357 GLU A C 1
ATOM 2833 O O . GLU A 1 357 ? 30.556 -3.940 -37.777 1.00 96.06 357 GLU A O 1
ATOM 2838 N N . LYS A 1 358 ? 28.354 -4.133 -37.390 1.00 97.94 358 LYS A N 1
ATOM 2839 C CA . LYS A 1 358 ? 27.932 -3.623 -38.705 1.00 97.94 358 LYS A CA 1
ATOM 2840 C C . LYS A 1 358 ? 28.286 -2.147 -38.871 1.00 97.94 358 LYS A C 1
ATOM 2842 O O . LYS A 1 358 ? 28.836 -1.750 -39.897 1.00 97.94 358 LYS A O 1
ATOM 2847 N N . TYR A 1 359 ? 28.041 -1.346 -37.834 1.00 97.88 359 TYR A N 1
ATOM 2848 C CA . TYR A 1 359 ? 28.467 0.053 -37.809 1.00 97.88 359 TYR A CA 1
ATOM 2849 C C . TYR A 1 359 ? 29.994 0.193 -37.851 1.00 97.88 359 TYR A C 1
ATOM 2851 O O . TYR A 1 359 ? 30.499 1.061 -38.557 1.00 97.88 359 TYR A O 1
ATOM 2859 N N . SER A 1 360 ? 30.740 -0.657 -37.133 1.00 96.75 360 SER A N 1
ATOM 2860 C CA . SER A 1 360 ? 32.209 -0.678 -37.204 1.00 96.75 360 SER A CA 1
ATOM 2861 C C . SER A 1 360 ? 32.712 -1.047 -38.597 1.00 96.75 360 SER A C 1
ATOM 2863 O O . SER A 1 360 ? 33.586 -0.359 -39.107 1.00 96.75 360 SER A O 1
ATOM 2865 N N . HIS A 1 361 ? 32.114 -2.049 -39.247 1.00 97.75 361 HIS A N 1
ATOM 2866 C CA . HIS A 1 361 ? 32.477 -2.455 -40.607 1.00 97.75 361 HIS A CA 1
ATOM 2867 C C . HIS A 1 361 ? 32.333 -1.304 -41.612 1.00 97.75 361 HIS A C 1
AT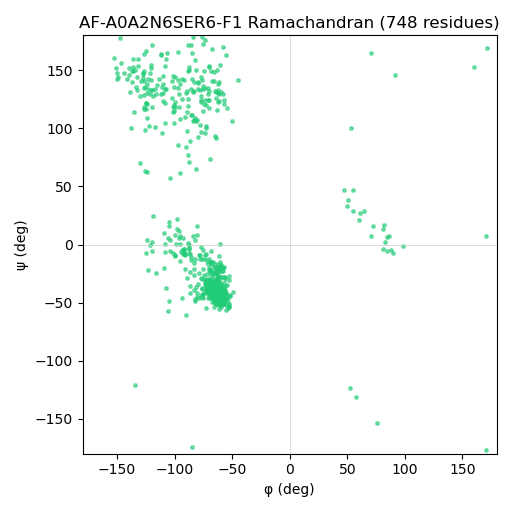OM 2869 O O . HIS A 1 361 ? 33.269 -0.996 -42.346 1.00 97.75 361 HIS A O 1
ATOM 2875 N N . VAL A 1 362 ? 31.201 -0.589 -41.588 1.00 98.06 362 VAL A N 1
ATOM 2876 C CA . VAL A 1 362 ? 31.025 0.624 -42.410 1.00 98.06 362 VAL A CA 1
ATOM 2877 C C . VAL A 1 362 ? 31.975 1.742 -41.969 1.00 98.06 362 VAL A C 1
ATOM 2879 O O . VAL A 1 362 ? 32.509 2.463 -42.808 1.00 98.06 362 VAL A O 1
ATOM 2882 N N . GLY A 1 363 ? 32.232 1.874 -40.668 1.00 96.56 363 GLY A N 1
ATOM 2883 C CA . GLY A 1 363 ? 33.185 2.830 -40.103 1.00 96.56 363 GLY A CA 1
ATOM 2884 C C . GLY A 1 363 ? 34.653 2.584 -40.483 1.00 96.56 363 GLY A C 1
ATOM 2885 O O . GLY A 1 363 ? 35.458 3.511 -40.393 1.00 96.56 363 GLY A O 1
ATOM 2886 N N . ASP A 1 364 ? 35.009 1.383 -40.933 1.00 97.06 364 ASP A N 1
ATOM 2887 C CA . ASP A 1 364 ? 36.362 1.039 -41.385 1.00 97.06 364 ASP A CA 1
ATOM 2888 C C . ASP A 1 364 ? 36.533 1.189 -42.909 1.00 97.06 364 ASP A C 1
ATOM 2890 O O . ASP A 1 364 ? 37.648 1.087 -43.436 1.00 97.06 364 ASP A O 1
ATOM 2894 N N . TYR A 1 365 ? 35.447 1.473 -43.639 1.00 97.44 365 TYR A N 1
ATOM 2895 C CA . TYR A 1 365 ? 35.501 1.719 -45.076 1.00 97.44 365 TYR A CA 1
ATOM 2896 C C . TYR A 1 365 ? 36.363 2.948 -45.390 1.00 97.44 365 TYR A C 1
ATOM 2898 O O . TYR A 1 365 ? 36.265 3.985 -44.739 1.00 97.44 365 TYR A O 1
ATOM 2906 N N . ASN A 1 366 ? 37.195 2.853 -46.432 1.00 97.19 366 ASN A N 1
ATOM 2907 C CA . ASN A 1 366 ? 38.014 3.961 -46.918 1.00 97.19 366 ASN A CA 1
ATOM 2908 C C . ASN A 1 366 ? 37.368 4.601 -48.162 1.00 97.19 366 ASN A C 1
ATOM 2910 O O . ASN A 1 366 ? 37.519 4.052 -49.262 1.00 97.19 366 ASN A O 1
ATOM 2914 N N . PRO A 1 367 ? 36.737 5.789 -48.046 1.00 96.69 367 PRO A N 1
ATOM 2915 C CA . PRO A 1 367 ? 36.050 6.449 -49.160 1.00 96.69 367 PRO A CA 1
ATOM 2916 C C . PRO A 1 367 ? 36.938 6.758 -50.368 1.00 96.69 367 PRO A C 1
ATOM 2918 O O . PRO A 1 367 ? 36.444 6.846 -51.489 1.00 96.69 367 PRO A O 1
ATOM 2921 N N . LYS A 1 368 ? 38.263 6.855 -50.192 1.00 94.12 368 LYS A N 1
ATOM 2922 C CA . LYS A 1 368 ? 39.194 7.089 -51.311 1.00 94.12 368 LYS A CA 1
ATOM 2923 C C . LYS A 1 368 ? 39.216 5.945 -52.320 1.00 94.12 368 LYS A C 1
ATOM 2925 O O . LYS A 1 368 ? 39.560 6.154 -53.479 1.00 94.12 368 LYS A O 1
ATOM 2930 N N . THR A 1 369 ? 38.852 4.734 -51.901 1.00 94.38 369 THR A N 1
ATOM 2931 C CA . THR A 1 369 ? 38.751 3.583 -52.813 1.00 94.38 369 THR A CA 1
ATOM 2932 C C . THR A 1 369 ? 37.690 3.799 -53.895 1.00 94.38 369 THR A C 1
ATOM 2934 O O . THR A 1 369 ? 37.848 3.311 -55.013 1.00 94.38 369 THR A O 1
ATOM 2937 N N . PHE A 1 370 ? 36.651 4.585 -53.601 1.00 95.56 370 PHE A N 1
ATOM 2938 C CA . PHE A 1 370 ? 35.673 5.030 -54.585 1.00 95.56 370 PHE A CA 1
ATOM 2939 C C . PHE A 1 370 ? 36.273 6.083 -55.527 1.00 95.56 370 PHE A C 1
ATOM 2941 O O . PHE A 1 370 ? 36.270 5.900 -56.743 1.00 95.56 370 PHE A O 1
ATOM 2948 N N . SER A 1 371 ? 36.839 7.169 -54.992 1.00 93.00 371 SER A N 1
ATOM 2949 C CA . SER A 1 371 ? 37.263 8.307 -55.819 1.00 93.00 371 SER A CA 1
ATOM 2950 C C . SER A 1 371 ? 38.476 8.029 -56.704 1.00 93.00 371 SER A C 1
ATOM 2952 O O . SER A 1 371 ? 38.551 8.568 -57.806 1.00 93.00 371 SER A O 1
ATOM 2954 N N . ILE A 1 372 ? 39.397 7.151 -56.289 1.00 92.56 372 ILE A N 1
ATOM 2955 C CA . ILE A 1 372 ? 40.590 6.787 -57.078 1.00 92.56 372 ILE A CA 1
ATOM 2956 C C . ILE A 1 372 ? 40.225 6.137 -58.426 1.00 92.56 372 ILE A C 1
ATOM 2958 O O . ILE A 1 372 ? 41.012 6.211 -59.371 1.00 92.56 372 ILE A O 1
ATOM 2962 N N . GLN A 1 373 ? 39.027 5.559 -58.557 1.00 91.44 373 GLN A N 1
ATOM 2963 C CA . GLN A 1 373 ? 38.534 5.011 -59.827 1.00 91.44 373 GLN A CA 1
ATOM 2964 C C . GLN A 1 373 ? 38.292 6.108 -60.881 1.00 91.44 373 GLN A C 1
ATOM 2966 O O . GLN A 1 373 ? 38.354 5.844 -62.083 1.00 91.44 373 GLN A O 1
ATOM 2971 N N . PHE A 1 374 ? 38.057 7.348 -60.443 1.00 89.94 374 PHE A N 1
ATOM 2972 C CA . PHE A 1 374 ? 37.661 8.464 -61.293 1.00 89.94 374 PHE A CA 1
ATOM 2973 C C . PHE A 1 374 ? 38.788 9.493 -61.381 1.00 89.94 374 PHE A C 1
ATOM 2975 O O . PHE A 1 374 ? 38.944 10.374 -60.537 1.00 89.94 374 PHE A O 1
ATOM 2982 N N . HIS A 1 375 ? 39.588 9.397 -62.443 1.00 81.69 375 HIS A N 1
ATOM 2983 C CA . HIS A 1 375 ? 40.593 10.406 -62.771 1.00 81.69 375 HIS A CA 1
ATOM 2984 C C . HIS A 1 375 ? 40.380 10.928 -64.190 1.00 81.69 375 HIS A C 1
ATOM 2986 O O . HIS A 1 375 ? 40.414 10.165 -65.159 1.00 81.69 375 HIS A O 1
ATOM 2992 N N . ASN A 1 376 ? 40.153 12.235 -64.319 1.00 79.25 376 ASN A N 1
ATOM 2993 C CA . ASN A 1 376 ? 40.098 12.878 -65.627 1.00 79.25 376 ASN A CA 1
ATOM 2994 C C . ASN A 1 376 ? 41.521 13.018 -66.170 1.00 79.25 376 ASN A C 1
ATOM 2996 O O . ASN A 1 376 ? 42.428 13.464 -65.469 1.00 79.25 376 ASN A O 1
ATOM 3000 N N . THR A 1 377 ? 41.716 12.659 -67.434 1.00 78.44 377 THR A N 1
ATOM 3001 C CA . THR A 1 377 ? 42.977 12.895 -68.141 1.00 78.44 377 THR A CA 1
ATOM 3002 C C . THR A 1 377 ? 42.779 14.031 -69.137 1.00 78.44 377 THR A C 1
ATOM 3004 O O . THR A 1 377 ? 41.654 14.335 -69.524 1.00 78.44 377 THR A O 1
ATOM 3007 N N . GLY A 1 378 ? 43.863 14.612 -69.657 1.00 74.19 378 GLY A N 1
ATOM 3008 C CA . GLY A 1 378 ? 43.774 15.598 -70.744 1.00 74.19 378 GLY A CA 1
ATOM 3009 C C . GLY A 1 378 ? 43.140 15.077 -72.050 1.00 74.19 378 GLY A C 1
ATOM 3010 O O . GLY A 1 378 ? 43.064 15.828 -73.015 1.00 74.19 378 GLY A O 1
ATOM 3011 N N . LYS A 1 379 ? 42.715 13.802 -72.110 1.00 79.75 379 LYS A N 1
ATOM 3012 C CA . LYS A 1 379 ? 42.075 13.159 -73.272 1.00 79.75 379 LYS A CA 1
ATOM 3013 C C . LYS A 1 379 ? 40.690 12.569 -72.972 1.00 79.75 379 LYS A C 1
ATOM 3015 O O . LYS A 1 379 ? 39.908 12.371 -73.901 1.00 79.75 379 LYS A O 1
ATOM 3020 N N . THR A 1 380 ? 40.376 12.269 -71.713 1.00 85.50 380 THR A N 1
ATOM 3021 C CA . THR A 1 380 ? 39.149 11.557 -71.320 1.00 85.50 380 THR A CA 1
ATOM 3022 C C . THR A 1 380 ? 38.573 12.120 -70.030 1.00 85.50 380 THR A C 1
ATOM 3024 O O . THR A 1 380 ? 39.325 12.420 -69.103 1.00 85.50 380 THR A O 1
ATOM 3027 N N . MET A 1 381 ? 37.247 12.192 -69.947 1.00 91.38 381 MET A N 1
ATOM 3028 C CA . MET A 1 381 ? 36.518 12.709 -68.793 1.00 91.38 381 MET A CA 1
ATOM 3029 C C . MET A 1 381 ? 35.380 11.778 -68.360 1.00 91.38 381 MET A C 1
ATOM 3031 O O . MET A 1 381 ? 34.825 11.039 -69.176 1.00 91.38 381 MET A O 1
ATOM 3035 N N . TRP A 1 382 ? 35.035 11.851 -67.077 1.00 94.00 382 TRP A N 1
ATOM 3036 C CA . TRP A 1 382 ? 33.887 11.172 -66.480 1.00 94.00 382 TRP A CA 1
ATOM 3037 C C . TRP A 1 382 ? 32.672 12.095 -66.475 1.00 94.00 382 TRP A C 1
ATOM 3039 O O . TRP A 1 382 ? 32.744 13.216 -65.969 1.00 94.00 382 TRP A O 1
ATOM 3049 N N . VAL A 1 383 ? 31.564 11.635 -67.052 1.00 93.38 383 VAL A N 1
ATOM 3050 C CA . VAL A 1 383 ? 30.326 12.416 -67.176 1.00 93.38 383 VAL A CA 1
ATOM 3051 C C . VAL A 1 383 ? 29.110 11.620 -66.732 1.00 93.38 383 VAL A C 1
ATOM 3053 O O . VAL A 1 383 ? 29.127 10.389 -66.717 1.00 93.38 383 VAL A O 1
ATOM 3056 N N . GLU A 1 384 ? 28.046 12.338 -66.409 1.00 94.56 384 GLU A N 1
ATOM 3057 C CA . GLU A 1 384 ? 26.732 11.775 -66.121 1.00 94.56 384 GLU A CA 1
ATOM 3058 C C . GLU A 1 384 ? 25.927 11.518 -67.415 1.00 94.56 384 GLU A C 1
ATOM 3060 O O . GLU A 1 384 ? 26.372 11.764 -68.550 1.00 94.56 384 GLU A O 1
ATOM 3065 N N . ALA A 1 385 ? 24.715 10.978 -67.267 1.00 91.50 385 ALA A N 1
ATOM 3066 C CA . ALA A 1 385 ? 23.829 10.657 -68.389 1.00 91.50 385 ALA A CA 1
ATOM 3067 C C . ALA A 1 385 ? 23.475 11.883 -69.255 1.00 91.50 385 ALA A C 1
ATOM 3069 O O . ALA A 1 385 ? 23.288 11.742 -70.464 1.00 91.50 385 ALA A O 1
ATOM 3070 N N . ASP A 1 386 ? 23.472 13.079 -68.676 1.00 91.56 386 ASP A N 1
ATOM 3071 C CA . ASP A 1 386 ? 23.165 14.357 -69.324 1.00 91.56 386 ASP A CA 1
ATOM 3072 C C . ASP A 1 386 ? 24.415 15.160 -69.748 1.00 91.56 386 ASP A C 1
ATOM 3074 O O . ASP A 1 386 ? 24.304 16.324 -70.122 1.00 91.56 386 ASP A O 1
ATOM 3078 N N . ASP A 1 387 ? 25.593 14.522 -69.741 1.00 89.12 387 ASP A N 1
ATOM 3079 C CA . ASP A 1 387 ? 26.901 15.093 -70.100 1.00 89.12 387 ASP A CA 1
ATOM 3080 C C . ASP A 1 387 ? 27.494 16.125 -69.116 1.00 89.12 387 ASP A C 1
ATOM 3082 O O . ASP A 1 387 ? 28.570 16.665 -69.396 1.00 89.12 387 ASP A O 1
ATOM 3086 N N . HIS A 1 388 ? 26.892 16.352 -67.941 1.00 92.25 388 HIS A N 1
ATOM 3087 C CA . HIS A 1 388 ? 27.566 17.101 -66.873 1.00 92.25 388 HIS A CA 1
ATOM 3088 C C . HIS A 1 388 ? 28.792 16.342 -66.340 1.00 92.25 388 HIS A C 1
ATOM 3090 O O . HIS A 1 388 ? 28.833 15.110 -66.336 1.00 92.25 388 HIS A O 1
ATOM 3096 N N . LEU A 1 389 ? 29.816 17.080 -65.894 1.00 92.06 389 LEU A N 1
ATOM 3097 C CA . LEU A 1 389 ? 31.017 16.488 -65.300 1.00 92.06 389 LEU A CA 1
ATOM 3098 C C . LEU A 1 389 ? 30.651 15.763 -64.001 1.00 92.06 389 LEU A C 1
ATOM 3100 O O . LEU A 1 389 ? 30.104 16.381 -63.089 1.00 92.06 389 LEU A O 1
ATOM 3104 N N . PHE A 1 390 ? 31.023 14.488 -63.893 1.00 94.62 390 PHE A N 1
ATOM 3105 C CA . PHE A 1 390 ? 30.723 13.702 -62.705 1.00 94.62 390 PHE A CA 1
ATOM 3106 C C . PHE A 1 390 ? 31.550 14.178 -61.500 1.00 94.62 390 PHE A C 1
ATOM 3108 O O . PHE A 1 390 ? 32.783 14.095 -61.494 1.00 94.62 390 PHE A O 1
ATOM 3115 N N . ASN A 1 391 ? 30.868 14.663 -60.460 1.00 92.69 391 ASN A N 1
ATOM 3116 C CA . ASN A 1 391 ? 31.492 15.205 -59.254 1.00 92.69 391 ASN A CA 1
ATOM 3117 C C . ASN A 1 391 ? 31.777 14.108 -58.209 1.00 92.69 391 ASN A C 1
ATOM 3119 O O . ASN A 1 391 ? 31.145 14.039 -57.151 1.00 92.69 391 ASN A O 1
ATOM 3123 N N . TYR A 1 392 ? 32.751 13.247 -58.502 1.00 92.81 392 TYR A N 1
ATOM 3124 C CA . TYR A 1 392 ? 33.119 12.130 -57.625 1.00 92.81 392 TYR A CA 1
ATOM 3125 C C . TYR A 1 392 ? 33.620 12.573 -56.234 1.00 92.81 392 TYR A C 1
ATOM 3127 O O . TYR A 1 392 ? 33.440 11.836 -55.266 1.00 92.81 392 TYR A O 1
ATOM 3135 N N . SER A 1 393 ? 34.196 13.776 -56.092 1.00 92.25 393 SER A N 1
ATOM 3136 C CA . SER A 1 393 ? 34.652 14.291 -54.790 1.00 92.25 393 SER A CA 1
ATOM 3137 C C . SER A 1 393 ? 33.492 14.661 -53.863 1.00 92.25 393 SER A C 1
ATOM 3139 O O . SER A 1 393 ? 33.611 14.518 -52.647 1.00 92.25 393 SER A O 1
ATOM 3141 N N . SER A 1 394 ? 32.341 15.070 -54.412 1.00 94.31 394 SER A N 1
ATOM 3142 C CA . SER A 1 394 ? 31.127 15.277 -53.615 1.00 94.31 394 SER A CA 1
ATOM 3143 C C . SER A 1 394 ? 30.603 13.968 -53.021 1.00 94.31 394 SER A C 1
ATOM 3145 O O . SER A 1 394 ? 30.177 13.959 -51.867 1.00 94.31 394 SER A O 1
ATOM 3147 N N . VAL A 1 395 ? 30.655 12.867 -53.777 1.00 96.38 395 VAL A N 1
ATOM 3148 C CA . VAL A 1 395 ? 30.251 11.545 -53.275 1.00 96.38 395 VAL A CA 1
ATOM 3149 C C . VAL A 1 395 ? 31.247 11.027 -52.234 1.00 96.38 395 VAL A C 1
ATOM 3151 O O . VAL A 1 395 ? 30.816 10.548 -51.189 1.00 96.38 395 VAL A O 1
ATOM 3154 N N . GLU A 1 396 ? 32.559 11.196 -52.454 1.00 96.75 396 GLU A N 1
ATOM 3155 C CA . GLU A 1 396 ? 33.585 10.873 -51.446 1.00 96.75 396 GLU A CA 1
ATOM 3156 C C . GLU A 1 396 ? 33.333 11.613 -50.124 1.00 96.75 396 GLU A C 1
ATOM 3158 O O . GLU A 1 396 ? 33.354 10.988 -49.067 1.00 96.75 396 GLU A O 1
ATOM 3163 N N . GLY A 1 397 ? 33.038 12.917 -50.172 1.00 97.56 397 GLY A N 1
ATOM 3164 C CA . GLY A 1 397 ? 32.746 13.709 -48.974 1.00 97.56 397 GLY A CA 1
ATOM 3165 C C . GLY A 1 397 ? 31.562 13.167 -48.169 1.00 97.56 397 GLY A C 1
ATOM 3166 O O . GLY A 1 397 ? 31.663 13.023 -46.955 1.00 97.56 397 GLY A O 1
ATOM 3167 N N . ARG A 1 398 ? 30.473 12.780 -48.841 1.00 98.19 398 ARG A N 1
ATOM 3168 C CA . ARG A 1 398 ? 29.298 12.181 -48.183 1.00 98.19 398 ARG A CA 1
ATOM 3169 C C . ARG A 1 398 ? 29.601 10.789 -47.611 1.00 98.19 398 ARG A C 1
ATOM 3171 O O . ARG A 1 398 ? 29.138 10.446 -46.528 1.00 98.19 398 ARG A O 1
ATOM 3178 N N . LEU A 1 399 ? 30.419 9.990 -48.303 1.00 98.19 399 LEU A N 1
ATOM 3179 C CA . LEU A 1 399 ? 30.893 8.699 -47.790 1.00 98.19 399 LEU A CA 1
ATOM 3180 C C . LEU A 1 399 ? 31.742 8.872 -46.522 1.00 98.19 399 LEU A C 1
ATOM 3182 O O . LEU A 1 399 ? 31.608 8.078 -45.598 1.00 98.19 399 LEU A O 1
ATOM 3186 N N . VAL A 1 400 ? 32.566 9.923 -46.437 1.00 98.31 400 VAL A N 1
ATOM 3187 C CA . VAL A 1 400 ? 33.301 10.266 -45.206 1.00 98.31 400 VAL A CA 1
ATOM 3188 C C . VAL A 1 400 ? 32.341 10.564 -44.048 1.00 98.31 400 VAL A C 1
ATOM 3190 O O . VAL A 1 400 ? 32.583 10.107 -42.933 1.00 98.31 400 VAL A O 1
ATOM 3193 N N . GLU A 1 401 ? 31.237 11.277 -44.286 1.00 98.44 401 GLU A N 1
ATOM 3194 C CA . GLU A 1 401 ? 30.224 11.545 -43.251 1.00 98.44 401 GLU A CA 1
ATOM 3195 C C . GLU A 1 401 ? 29.531 10.259 -42.764 1.00 98.44 401 GLU A C 1
ATOM 3197 O O . GLU A 1 401 ? 29.353 10.071 -41.557 1.00 98.44 401 GLU A O 1
ATOM 3202 N N . VAL A 1 402 ? 29.212 9.327 -43.671 1.00 98.44 402 VAL A N 1
ATOM 3203 C CA . VAL A 1 402 ? 28.671 7.999 -43.317 1.00 98.44 402 VAL A CA 1
ATOM 3204 C C . VAL A 1 402 ? 29.666 7.197 -42.479 1.00 98.44 402 VAL A C 1
ATOM 3206 O O . VAL A 1 402 ? 29.296 6.641 -41.445 1.00 98.44 402 VAL A O 1
ATOM 3209 N N . VAL A 1 403 ? 30.935 7.157 -42.886 1.00 98.25 403 VAL A N 1
ATOM 3210 C CA . VAL A 1 403 ? 32.007 6.448 -42.166 1.00 98.25 403 VAL A CA 1
ATOM 3211 C C . VAL A 1 403 ? 32.200 7.027 -40.760 1.00 98.25 403 VAL A C 1
ATOM 3213 O O . VAL A 1 403 ? 32.279 6.284 -39.777 1.00 98.25 403 VAL A O 1
ATOM 3216 N N . ASN A 1 404 ? 32.236 8.355 -40.637 1.00 97.94 404 ASN A N 1
ATOM 3217 C CA . ASN A 1 404 ? 32.401 9.033 -39.352 1.00 97.94 404 ASN A CA 1
ATOM 3218 C C . ASN A 1 404 ? 31.196 8.802 -38.431 1.00 97.94 404 ASN A C 1
ATOM 3220 O O . ASN A 1 404 ? 31.375 8.389 -37.289 1.00 97.94 404 ASN A O 1
ATOM 3224 N N . SER A 1 405 ? 29.973 9.004 -38.925 1.00 98.12 405 SER A N 1
ATOM 3225 C CA . SER A 1 405 ? 28.757 8.800 -38.125 1.00 98.12 405 SER A CA 1
ATOM 3226 C C . SER A 1 405 ? 28.561 7.335 -37.711 1.00 98.12 405 SER A C 1
ATOM 3228 O O . SER A 1 405 ? 28.194 7.072 -36.567 1.00 98.12 405 SER A O 1
ATOM 3230 N N . SER A 1 406 ? 28.897 6.366 -38.573 1.00 97.88 406 SER A N 1
ATOM 3231 C CA . SER A 1 406 ? 28.845 4.933 -38.225 1.00 97.88 406 SER A CA 1
ATOM 3232 C C . SER A 1 406 ? 29.828 4.599 -37.098 1.00 97.88 406 SER A C 1
ATOM 3234 O O . SER A 1 406 ? 29.496 3.885 -36.151 1.00 97.88 406 SER A O 1
ATOM 3236 N N . ASN A 1 407 ? 31.027 5.187 -37.137 1.00 95.38 407 ASN A N 1
ATOM 3237 C CA . ASN A 1 407 ? 32.000 5.084 -36.053 1.00 95.38 407 ASN A CA 1
ATOM 3238 C C . ASN A 1 407 ? 31.489 5.667 -34.726 1.00 95.38 407 ASN A C 1
ATOM 3240 O O . ASN A 1 407 ? 31.757 5.088 -33.671 1.00 95.38 407 ASN A O 1
ATOM 3244 N N . GLU A 1 408 ? 30.782 6.798 -34.761 1.00 95.19 408 GLU A N 1
ATOM 3245 C CA . GLU A 1 408 ? 30.209 7.420 -33.561 1.00 95.19 408 GLU A CA 1
ATOM 3246 C C . GLU A 1 408 ? 29.123 6.543 -32.928 1.00 95.19 408 GLU A C 1
ATOM 3248 O O . GLU A 1 408 ? 29.134 6.344 -31.709 1.00 95.19 408 GLU A O 1
ATOM 3253 N N . VAL A 1 409 ? 28.250 5.930 -33.737 1.00 95.44 409 VAL A N 1
ATOM 3254 C CA . VAL A 1 409 ? 27.261 4.952 -33.249 1.00 95.44 409 VAL A CA 1
ATOM 3255 C C . VAL A 1 409 ? 27.958 3.727 -32.651 1.00 95.44 409 VAL A C 1
ATOM 3257 O O . VAL A 1 409 ? 27.674 3.366 -31.509 1.00 95.44 409 VAL A O 1
ATOM 3260 N N . ALA A 1 410 ? 28.939 3.132 -33.339 1.00 93.19 410 ALA A N 1
ATOM 3261 C CA . ALA A 1 410 ? 29.669 1.961 -32.834 1.00 93.19 410 ALA A CA 1
ATOM 3262 C C . ALA A 1 410 ? 30.425 2.222 -31.512 1.00 93.19 410 ALA A C 1
ATOM 3264 O O . ALA A 1 410 ? 30.637 1.313 -30.700 1.00 93.19 410 ALA A O 1
ATOM 3265 N N . LYS A 1 411 ? 30.855 3.469 -31.281 1.00 90.00 411 LYS A N 1
ATOM 3266 C CA . LYS A 1 411 ? 31.570 3.898 -30.067 1.00 90.00 411 LYS A CA 1
ATOM 3267 C C . LYS A 1 411 ? 30.646 4.443 -28.979 1.00 90.00 411 LYS A C 1
ATOM 3269 O O . LYS A 1 411 ? 31.129 4.648 -27.868 1.00 90.00 411 LYS A O 1
ATOM 3274 N N . SER A 1 412 ? 29.356 4.632 -29.253 1.00 86.31 412 SER A N 1
ATOM 3275 C CA . SER A 1 412 ? 28.382 5.212 -28.315 1.00 86.31 412 SER A CA 1
ATOM 3276 C C . SER A 1 412 ? 28.216 4.413 -27.014 1.00 86.31 412 SER A C 1
ATOM 3278 O O . SER A 1 412 ? 27.867 4.976 -25.980 1.00 86.31 412 SER A O 1
ATOM 3280 N N . LEU A 1 413 ? 28.571 3.123 -27.030 1.00 77.81 413 LEU A N 1
ATOM 3281 C CA . LEU A 1 413 ? 28.585 2.253 -25.850 1.00 77.81 413 LEU A CA 1
ATOM 3282 C C . LEU A 1 413 ? 29.907 2.292 -25.051 1.00 77.81 413 LEU A C 1
ATOM 3284 O O . LEU A 1 413 ? 30.040 1.583 -24.051 1.00 77.81 413 LEU A O 1
ATOM 3288 N N . ARG A 1 414 ? 30.927 3.070 -25.459 1.00 66.88 414 ARG A N 1
ATOM 3289 C CA . ARG A 1 414 ? 32.211 3.134 -24.729 1.00 66.88 414 ARG A CA 1
ATOM 3290 C C . ARG A 1 414 ? 32.055 3.853 -23.378 1.00 66.88 414 ARG A C 1
ATOM 3292 O O . ARG A 1 414 ? 31.477 4.928 -23.274 1.00 66.88 414 ARG A O 1
ATOM 3299 N N . ARG A 1 415 ? 32.607 3.214 -22.338 1.00 54.84 415 ARG A N 1
ATOM 3300 C CA . ARG A 1 415 ? 32.361 3.438 -20.902 1.00 54.84 415 ARG A CA 1
ATOM 3301 C C . ARG A 1 415 ? 32.615 4.864 -20.396 1.00 54.84 415 ARG A C 1
ATOM 3303 O O . ARG A 1 415 ? 33.761 5.287 -20.289 1.00 54.84 415 ARG A O 1
ATOM 3310 N N . ALA A 1 416 ? 31.568 5.476 -19.848 1.00 44.69 416 ALA A N 1
ATOM 3311 C CA . ALA A 1 416 ? 31.661 6.148 -18.554 1.00 44.69 416 ALA A CA 1
ATOM 3312 C C . ALA A 1 416 ? 31.041 5.210 -17.509 1.00 44.69 416 ALA A C 1
ATOM 3314 O O . ALA A 1 416 ? 29.870 4.828 -17.623 1.00 44.69 416 ALA A O 1
ATOM 3315 N N . SER A 1 417 ? 31.852 4.787 -16.543 1.00 48.56 417 SER A N 1
ATOM 3316 C CA . SER A 1 417 ? 31.452 3.851 -15.496 1.00 48.56 417 SER A CA 1
ATOM 3317 C C . SER A 1 417 ? 30.250 4.424 -14.721 1.00 48.56 417 SER A C 1
ATOM 3319 O O . SER A 1 417 ? 30.262 5.583 -14.316 1.00 48.56 417 SER A O 1
ATOM 3321 N N . ILE A 1 418 ? 29.187 3.634 -14.558 1.00 53.06 418 ILE A N 1
ATOM 3322 C CA . ILE A 1 418 ? 28.235 3.824 -13.454 1.00 53.06 418 ILE A CA 1
ATOM 3323 C C . ILE A 1 418 ? 28.711 2.857 -12.364 1.00 53.06 418 ILE A C 1
ATOM 3325 O O . ILE A 1 418 ? 28.079 1.847 -12.071 1.00 53.06 418 ILE A O 1
ATOM 3329 N N . VAL A 1 419 ? 29.934 3.070 -11.877 1.00 44.69 419 VAL A N 1
ATOM 3330 C CA . VAL A 1 419 ? 30.479 2.303 -10.753 1.00 44.69 419 VAL A CA 1
ATOM 3331 C C . VAL A 1 419 ? 29.930 2.941 -9.488 1.00 44.69 419 VAL A C 1
ATOM 3333 O O . VAL A 1 419 ? 30.258 4.087 -9.212 1.00 44.69 419 VAL A O 1
ATOM 3336 N N . ASP A 1 420 ? 29.014 2.220 -8.829 1.00 41.69 420 ASP A N 1
ATOM 3337 C CA . ASP A 1 420 ? 28.985 2.023 -7.362 1.00 41.69 420 ASP A CA 1
ATOM 3338 C C . ASP A 1 420 ? 27.705 1.338 -6.820 1.00 41.69 420 ASP A C 1
ATOM 3340 O O . ASP A 1 420 ? 27.552 1.217 -5.607 1.00 41.69 420 ASP A O 1
ATOM 3344 N N . VAL A 1 421 ? 26.780 0.829 -7.651 1.00 48.84 421 VAL A N 1
ATOM 3345 C CA . VAL A 1 421 ? 25.468 0.364 -7.122 1.00 48.84 421 VAL A CA 1
ATOM 3346 C C . VAL A 1 421 ? 25.328 -1.153 -6.903 1.00 48.84 421 VAL A C 1
ATOM 3348 O O . VAL A 1 421 ? 24.395 -1.591 -6.237 1.00 48.84 421 VAL A O 1
ATOM 3351 N N . ILE A 1 422 ? 26.256 -1.996 -7.359 1.00 46.12 422 ILE A N 1
ATOM 3352 C CA . ILE A 1 422 ? 26.102 -3.452 -7.176 1.00 46.12 422 ILE A CA 1
ATOM 3353 C C . ILE A 1 422 ? 26.737 -3.888 -5.848 1.00 46.12 422 ILE A C 1
ATOM 3355 O O . ILE A 1 422 ? 27.882 -4.335 -5.809 1.00 46.12 422 ILE A O 1
ATOM 3359 N N . LYS A 1 423 ? 25.988 -3.760 -4.746 1.00 48.94 423 LYS A N 1
ATOM 3360 C CA . LYS A 1 423 ? 26.276 -4.487 -3.499 1.00 48.94 423 LYS A CA 1
ATOM 3361 C C . LYS A 1 423 ? 25.513 -5.814 -3.481 1.00 48.94 423 LYS A C 1
ATOM 3363 O O . LYS A 1 423 ? 24.376 -5.901 -3.933 1.00 48.94 423 LYS A O 1
ATOM 3368 N N . SER A 1 424 ? 26.162 -6.858 -2.971 1.00 43.59 424 SER A N 1
ATOM 3369 C CA . SER A 1 424 ? 25.547 -8.157 -2.692 1.00 43.59 424 SER A CA 1
ATOM 3370 C C . SER A 1 424 ? 24.600 -8.047 -1.494 1.00 43.59 424 SER A C 1
ATOM 3372 O O . SER A 1 424 ? 25.018 -7.564 -0.442 1.00 43.59 424 SER A O 1
ATOM 3374 N N . HIS A 1 425 ? 23.364 -8.528 -1.642 1.00 51.75 425 HIS A N 1
ATOM 3375 C CA . HIS A 1 425 ? 22.329 -8.485 -0.604 1.00 51.75 425 HIS A CA 1
ATOM 3376 C C . HIS A 1 425 ? 22.295 -9.802 0.181 1.00 51.75 425 HIS A C 1
ATOM 3378 O O . HIS A 1 425 ? 22.364 -10.877 -0.415 1.00 51.75 425 HIS A O 1
ATOM 3384 N N . ALA A 1 426 ? 22.155 -9.727 1.507 1.00 45.50 426 ALA A N 1
ATOM 3385 C CA . ALA A 1 426 ? 22.140 -10.902 2.383 1.00 45.50 426 ALA A CA 1
ATOM 3386 C C . ALA A 1 426 ? 20.875 -11.779 2.227 1.00 45.50 426 ALA A C 1
ATOM 3388 O O . ALA A 1 426 ? 20.942 -12.975 2.488 1.00 45.50 426 ALA A O 1
ATOM 3389 N N . ASN A 1 427 ? 19.757 -11.210 1.747 1.00 54.88 427 ASN A N 1
ATOM 3390 C CA . ASN A 1 427 ? 18.428 -11.851 1.723 1.00 54.88 427 ASN A CA 1
ATOM 3391 C C . ASN A 1 427 ? 17.837 -12.042 0.307 1.00 54.88 427 ASN A C 1
ATOM 3393 O O . ASN A 1 427 ? 16.618 -12.094 0.145 1.00 54.88 427 ASN A O 1
ATOM 3397 N N . GLY A 1 428 ? 18.676 -12.115 -0.732 1.00 68.38 428 GLY A N 1
ATOM 3398 C CA . GLY A 1 428 ? 18.227 -12.250 -2.128 1.00 68.38 428 GLY A CA 1
ATOM 3399 C C . GLY A 1 428 ? 17.549 -10.988 -2.700 1.00 68.38 428 GLY A C 1
ATOM 3400 O O . GLY A 1 428 ? 17.212 -10.073 -1.944 1.00 68.38 428 GLY A O 1
ATOM 3401 N N . PRO A 1 429 ? 17.379 -10.895 -4.032 1.00 81.69 429 PRO A N 1
ATOM 3402 C CA . PRO A 1 429 ? 16.790 -9.720 -4.681 1.00 81.69 429 PRO A CA 1
ATOM 3403 C C . PRO A 1 429 ? 15.283 -9.594 -4.396 1.00 81.69 429 PRO A C 1
ATOM 3405 O O . PRO A 1 429 ? 14.613 -10.597 -4.164 1.00 81.69 429 PRO A O 1
ATOM 3408 N N . MET A 1 430 ? 14.754 -8.367 -4.426 1.00 85.19 430 MET A N 1
ATOM 3409 C CA . MET A 1 430 ? 13.307 -8.097 -4.451 1.00 85.19 430 MET A CA 1
ATOM 3410 C C . MET A 1 430 ? 12.705 -8.442 -5.815 1.00 85.19 430 MET A C 1
ATOM 3412 O O . MET A 1 430 ? 11.600 -8.963 -5.901 1.00 85.19 430 MET A O 1
ATOM 3416 N N . ILE A 1 431 ? 13.439 -8.146 -6.888 1.00 86.75 431 ILE A N 1
ATOM 3417 C CA . ILE A 1 431 ? 13.012 -8.373 -8.266 1.00 86.75 431 ILE A CA 1
ATOM 3418 C C . ILE A 1 431 ? 14.177 -8.894 -9.102 1.00 86.75 431 ILE A C 1
ATOM 3420 O O . ILE A 1 431 ? 15.329 -8.503 -8.894 1.00 86.75 431 ILE A O 1
ATOM 3424 N N . SER A 1 432 ? 13.864 -9.758 -10.066 1.00 90.00 432 SER A N 1
ATOM 3425 C CA . SER A 1 432 ? 14.792 -10.146 -11.122 1.00 90.00 432 SER A CA 1
ATOM 3426 C C . SER A 1 432 ? 14.211 -9.758 -12.476 1.00 90.00 432 SER A C 1
ATOM 3428 O O . SER A 1 432 ? 13.140 -10.230 -12.855 1.00 90.00 432 SER A O 1
ATOM 3430 N N . LEU A 1 433 ? 14.911 -8.881 -13.188 1.00 87.75 433 LEU A N 1
ATOM 3431 C CA . LEU A 1 433 ? 14.545 -8.420 -14.520 1.00 87.75 433 LEU A CA 1
ATOM 3432 C C . LEU A 1 433 ? 15.358 -9.182 -15.569 1.00 87.75 433 LEU A C 1
ATOM 3434 O O . LEU A 1 433 ? 16.542 -9.459 -15.388 1.00 87.75 433 LEU A O 1
ATOM 3438 N N . ASN A 1 434 ? 14.747 -9.486 -16.715 1.00 89.56 434 ASN A N 1
ATOM 3439 C CA . ASN A 1 434 ? 15.454 -10.109 -17.835 1.00 89.56 434 ASN A CA 1
ATOM 3440 C C . ASN A 1 434 ? 16.230 -9.056 -18.653 1.00 89.56 434 ASN A C 1
ATOM 3442 O O . ASN A 1 434 ? 15.894 -8.783 -19.805 1.00 89.56 434 ASN A O 1
ATOM 3446 N N . VAL A 1 435 ? 17.231 -8.428 -18.028 1.00 88.31 435 VAL A N 1
ATOM 3447 C CA . VAL A 1 435 ? 18.022 -7.322 -18.597 1.00 88.31 435 VAL A CA 1
ATOM 3448 C C . VAL A 1 435 ? 19.459 -7.742 -18.918 1.00 88.31 435 VAL A C 1
ATOM 3450 O O . VAL A 1 435 ? 20.126 -8.436 -18.142 1.00 88.31 435 VAL A O 1
ATOM 3453 N N . ARG A 1 436 ? 19.976 -7.306 -20.073 1.00 90.31 436 ARG A N 1
ATOM 3454 C CA . ARG A 1 436 ? 21.325 -7.674 -20.552 1.00 90.31 436 ARG A CA 1
ATOM 3455 C C . ARG A 1 436 ? 22.328 -6.528 -20.456 1.00 90.31 436 ARG A C 1
ATOM 3457 O O . ARG A 1 436 ? 23.490 -6.774 -20.128 1.00 90.31 436 ARG A O 1
ATOM 3464 N N . SER A 1 437 ? 21.896 -5.303 -20.729 1.00 88.19 437 SER A N 1
ATOM 3465 C CA . SER A 1 437 ? 22.760 -4.128 -20.777 1.00 88.19 437 SER A CA 1
ATOM 3466 C C . SER A 1 437 ? 23.258 -3.722 -19.385 1.00 88.19 437 SER A C 1
ATOM 3468 O O . SER A 1 437 ? 22.594 -3.937 -18.367 1.00 88.19 437 SER A O 1
ATOM 3470 N N . GLU A 1 438 ? 24.424 -3.065 -19.334 1.00 84.25 438 GLU A N 1
ATOM 3471 C CA . GLU A 1 438 ? 24.952 -2.488 -18.087 1.00 84.25 438 GLU A CA 1
ATOM 3472 C C . GLU A 1 438 ? 23.953 -1.487 -17.462 1.00 84.25 438 GLU A C 1
ATOM 3474 O O . GLU A 1 438 ? 23.841 -1.413 -16.241 1.00 84.25 438 GLU A O 1
ATOM 3479 N N . MET A 1 439 ? 23.185 -0.758 -18.285 1.00 85.44 439 MET A N 1
ATOM 3480 C CA . MET A 1 439 ? 22.189 0.217 -17.820 1.00 85.44 439 MET A CA 1
ATOM 3481 C C . MET A 1 439 ? 20.945 -0.451 -17.231 1.00 85.44 439 MET A C 1
ATOM 3483 O O . MET A 1 439 ? 20.448 -0.000 -16.198 1.00 85.44 439 MET A O 1
ATOM 3487 N N . GLY A 1 440 ? 20.458 -1.526 -17.858 1.00 89.56 440 GLY A N 1
ATOM 3488 C CA . GLY A 1 440 ? 19.335 -2.316 -17.356 1.00 89.56 440 GLY A CA 1
ATOM 3489 C C . GLY A 1 440 ? 19.667 -2.959 -16.009 1.00 89.56 440 GLY A C 1
ATOM 3490 O O . GLY A 1 440 ? 18.928 -2.786 -15.042 1.00 89.56 440 GLY A O 1
ATOM 3491 N N . ARG A 1 441 ? 20.846 -3.591 -15.904 1.00 88.25 441 ARG A N 1
ATOM 3492 C CA . ARG A 1 441 ? 21.346 -4.177 -14.644 1.00 88.25 441 ARG A CA 1
ATOM 3493 C C . ARG A 1 441 ? 21.558 -3.137 -13.546 1.00 88.25 441 ARG A C 1
ATOM 3495 O O . ARG A 1 441 ? 21.308 -3.418 -12.378 1.00 88.25 441 ARG A O 1
ATOM 3502 N N . ALA A 1 442 ? 22.006 -1.931 -13.899 1.00 86.94 442 ALA A N 1
ATOM 3503 C CA . ALA A 1 442 ? 22.113 -0.838 -12.936 1.00 86.94 442 ALA A CA 1
ATOM 3504 C C . ALA A 1 442 ? 20.734 -0.418 -12.394 1.00 86.94 442 ALA A C 1
ATOM 3506 O O . ALA A 1 442 ? 20.601 -0.213 -11.191 1.00 86.94 442 ALA A O 1
ATOM 3507 N N . GLY A 1 443 ? 19.710 -0.347 -13.252 1.00 90.88 443 GLY A N 1
ATOM 3508 C CA . GLY A 1 443 ? 18.331 -0.058 -12.842 1.00 90.88 443 GLY A CA 1
ATOM 3509 C C . GLY A 1 443 ? 17.757 -1.131 -11.911 1.00 90.88 443 GLY A C 1
ATOM 3510 O O . GLY A 1 443 ? 17.249 -0.808 -10.839 1.00 90.88 443 GLY A O 1
ATOM 3511 N N . GLU A 1 444 ? 17.916 -2.407 -12.273 1.00 91.50 444 GLU A N 1
ATOM 3512 C CA . GLU A 1 444 ? 17.555 -3.554 -11.423 1.00 91.50 444 GLU A CA 1
ATOM 3513 C C . GLU A 1 444 ? 18.269 -3.497 -10.060 1.00 91.50 444 GLU A C 1
ATOM 3515 O O . GLU A 1 444 ? 17.648 -3.672 -9.009 1.00 91.50 444 GLU A O 1
ATOM 3520 N N . GLY A 1 445 ? 19.572 -3.200 -10.061 1.00 88.56 445 GLY A N 1
ATOM 3521 C CA . GLY A 1 445 ? 20.375 -3.067 -8.847 1.00 88.56 445 GLY A CA 1
ATOM 3522 C C . GLY A 1 445 ? 19.894 -1.947 -7.923 1.00 88.56 445 GLY A C 1
ATOM 3523 O O . GLY A 1 445 ? 19.887 -2.128 -6.707 1.00 88.56 445 GLY A O 1
ATOM 3524 N N . ILE A 1 446 ? 19.441 -0.816 -8.475 1.00 90.88 446 ILE A N 1
ATOM 3525 C CA . ILE A 1 446 ? 18.877 0.287 -7.683 1.00 90.88 446 ILE A CA 1
ATOM 3526 C C . ILE A 1 446 ? 17.595 -0.146 -6.982 1.00 90.88 446 ILE A C 1
ATOM 3528 O O . ILE A 1 446 ? 17.484 0.089 -5.780 1.00 90.88 446 ILE A O 1
ATOM 3532 N N . ILE A 1 447 ? 16.667 -0.800 -7.692 1.00 92.31 447 ILE A N 1
ATOM 3533 C CA . ILE A 1 447 ? 15.417 -1.295 -7.092 1.00 92.31 447 ILE A CA 1
ATOM 3534 C C . ILE A 1 447 ? 15.736 -2.255 -5.945 1.00 92.31 447 ILE A C 1
ATOM 3536 O O . ILE A 1 447 ? 15.253 -2.079 -4.830 1.00 92.31 447 ILE A O 1
ATOM 3540 N N . ASN A 1 448 ? 16.619 -3.220 -6.197 1.00 91.50 448 ASN A N 1
ATOM 3541 C CA . ASN A 1 448 ? 17.017 -4.197 -5.189 1.00 91.50 448 ASN A CA 1
ATOM 3542 C C . ASN A 1 448 ? 17.752 -3.566 -3.993 1.00 91.50 448 ASN A C 1
ATOM 3544 O O . ASN A 1 448 ? 17.661 -4.094 -2.886 1.00 91.50 448 ASN A O 1
ATOM 3548 N N . SER A 1 449 ? 18.405 -2.411 -4.178 1.00 89.31 449 SER A N 1
ATOM 3549 C CA . SER A 1 449 ? 19.094 -1.695 -3.096 1.00 89.31 449 SER A CA 1
ATOM 3550 C C . SER A 1 449 ? 18.165 -1.140 -2.013 1.00 89.31 449 SER A C 1
ATOM 3552 O O . SER A 1 449 ? 18.645 -0.786 -0.938 1.00 89.31 449 SER A O 1
ATOM 3554 N N . PHE A 1 450 ? 16.854 -1.063 -2.268 1.00 91.25 450 PHE A N 1
ATOM 3555 C CA . PHE A 1 450 ? 15.884 -0.563 -1.291 1.00 91.25 450 PHE A CA 1
ATOM 3556 C C . PHE A 1 450 ? 15.455 -1.615 -0.266 1.00 91.25 450 PHE A C 1
ATOM 3558 O O . PHE A 1 450 ? 14.873 -1.248 0.752 1.00 91.25 450 PHE A O 1
ATOM 3565 N N . LYS A 1 451 ? 15.766 -2.900 -0.489 1.00 90.62 451 LYS A N 1
ATOM 3566 C CA . LYS A 1 451 ? 15.269 -4.015 0.330 1.00 90.62 451 LYS A CA 1
ATOM 3567 C C . LYS A 1 451 ? 15.520 -3.822 1.821 1.00 90.62 451 LYS A C 1
ATOM 3569 O O . LYS A 1 451 ? 14.591 -3.882 2.620 1.00 90.62 451 LYS A O 1
ATOM 3574 N N . ASP A 1 452 ? 16.765 -3.559 2.202 1.00 88.31 452 ASP A N 1
ATOM 3575 C CA . ASP A 1 452 ? 17.121 -3.431 3.616 1.00 88.31 452 ASP A CA 1
ATOM 3576 C C . ASP A 1 452 ? 16.406 -2.231 4.258 1.00 88.31 452 ASP A C 1
ATOM 3578 O O . ASP A 1 452 ? 15.840 -2.362 5.342 1.00 88.31 452 ASP A O 1
ATOM 3582 N N . ARG A 1 453 ? 16.314 -1.100 3.545 1.00 89.44 453 ARG A N 1
ATOM 3583 C CA . ARG A 1 453 ? 15.622 0.111 4.016 1.00 89.44 453 ARG A CA 1
ATOM 3584 C C . ARG A 1 453 ? 14.116 -0.103 4.195 1.00 89.44 453 ARG A C 1
ATOM 3586 O O . ARG A 1 453 ? 13.530 0.364 5.171 1.00 89.44 453 ARG A O 1
ATOM 3593 N N . ILE A 1 454 ? 13.489 -0.842 3.282 1.00 90.19 454 ILE A N 1
ATOM 3594 C CA . ILE A 1 454 ? 12.078 -1.243 3.379 1.00 90.19 454 ILE A CA 1
ATOM 3595 C C . ILE A 1 454 ? 11.861 -2.063 4.651 1.00 90.19 454 ILE A C 1
ATOM 3597 O O . ILE A 1 454 ? 10.968 -1.778 5.446 1.00 90.19 454 ILE A O 1
ATOM 3601 N N . ARG A 1 455 ? 12.728 -3.043 4.901 1.00 89.25 455 ARG A N 1
ATOM 3602 C CA . ARG A 1 455 ? 12.624 -3.926 6.069 1.00 89.25 455 ARG A CA 1
ATOM 3603 C C . ARG A 1 455 ? 12.895 -3.197 7.387 1.00 89.25 455 ARG A C 1
ATOM 3605 O O . ARG A 1 455 ? 12.279 -3.534 8.399 1.00 89.25 455 ARG A O 1
ATOM 3612 N N . GLU A 1 456 ? 13.771 -2.194 7.374 1.00 88.62 456 GLU A N 1
ATOM 3613 C CA . GLU A 1 456 ? 14.038 -1.296 8.507 1.00 88.62 456 GLU A CA 1
ATOM 3614 C C . GLU A 1 456 ? 12.867 -0.361 8.838 1.00 88.62 456 GLU A C 1
ATOM 3616 O O . GLU A 1 456 ? 12.815 0.162 9.950 1.00 88.62 456 GLU A O 1
ATOM 3621 N N . SER A 1 457 ? 11.891 -0.193 7.940 1.00 87.81 457 SER A N 1
ATOM 3622 C CA . SER A 1 457 ? 10.743 0.699 8.171 1.00 87.81 457 SER A CA 1
ATOM 3623 C C . SER A 1 457 ? 9.852 0.245 9.339 1.00 87.81 457 SER A C 1
ATOM 3625 O O . SER A 1 457 ? 9.192 1.071 9.963 1.00 87.81 457 SER A O 1
ATOM 3627 N N . PHE A 1 458 ? 9.896 -1.040 9.709 1.00 85.00 458 PHE A N 1
ATOM 3628 C CA . PHE A 1 458 ? 9.193 -1.580 10.883 1.00 85.00 458 PHE A CA 1
ATOM 3629 C C . PHE A 1 458 ? 9.981 -1.445 12.197 1.00 85.00 458 PHE A C 1
ATOM 3631 O O . PHE A 1 458 ? 9.429 -1.673 13.273 1.00 85.00 458 PHE A O 1
ATOM 3638 N N . LYS A 1 459 ? 11.268 -1.085 12.146 1.00 86.31 459 LYS A N 1
ATOM 3639 C CA . LYS A 1 459 ? 12.128 -1.020 13.333 1.00 86.31 459 LYS A CA 1
ATOM 3640 C C . LYS A 1 459 ? 11.807 0.212 14.175 1.00 86.31 459 LYS A C 1
ATOM 3642 O O . LYS A 1 459 ? 11.684 1.314 13.635 1.00 86.31 459 LYS A O 1
ATOM 3647 N N . GLY A 1 460 ? 11.735 0.035 15.495 1.00 80.25 460 GLY A N 1
ATOM 3648 C CA . GLY A 1 460 ? 11.451 1.126 16.427 1.00 80.25 460 GLY A CA 1
ATOM 3649 C C . GLY A 1 460 ? 12.483 2.259 16.385 1.00 80.25 460 GLY A C 1
ATOM 3650 O O . GLY A 1 460 ? 13.642 2.070 16.009 1.00 80.25 460 GLY A O 1
ATOM 3651 N N . GLU A 1 461 ? 12.055 3.457 16.777 1.00 74.00 461 GLU A N 1
ATOM 3652 C CA . GLU A 1 461 ? 12.899 4.654 16.893 1.00 74.00 461 GLU A CA 1
ATOM 3653 C C . GLU A 1 461 ? 13.088 5.098 18.347 1.00 74.00 461 GLU A C 1
ATOM 3655 O O . GLU A 1 461 ? 12.323 4.716 19.233 1.00 74.00 461 GLU A O 1
ATOM 3660 N N . ASN A 1 462 ? 14.092 5.947 18.594 1.00 78.25 462 ASN A N 1
ATOM 3661 C CA . ASN A 1 462 ? 14.369 6.548 19.904 1.00 78.25 462 ASN A CA 1
ATOM 3662 C C . ASN A 1 462 ? 14.473 5.483 21.013 1.00 78.25 462 ASN A C 1
ATOM 3664 O O . ASN A 1 462 ? 15.256 4.535 20.891 1.00 78.25 462 ASN A O 1
ATOM 3668 N N . ASN A 1 463 ? 13.666 5.601 22.067 1.00 67.50 463 ASN A N 1
ATOM 3669 C CA . ASN A 1 463 ? 13.638 4.665 23.192 1.00 67.50 463 ASN A CA 1
ATOM 3670 C C . ASN A 1 463 ? 13.174 3.253 22.785 1.00 67.50 463 ASN A C 1
ATOM 3672 O O . ASN A 1 463 ? 13.440 2.288 23.495 1.00 67.50 463 ASN A O 1
ATOM 3676 N N . ARG A 1 464 ? 12.546 3.110 21.609 1.00 70.88 464 ARG A N 1
ATOM 3677 C CA . ARG A 1 464 ? 12.104 1.840 21.010 1.00 70.88 464 ARG A CA 1
ATOM 3678 C C . ARG A 1 464 ? 13.103 1.272 20.001 1.00 70.88 464 ARG A C 1
ATOM 3680 O O . ARG A 1 464 ? 12.817 0.268 19.364 1.00 70.88 464 ARG A O 1
ATOM 3687 N N . SER A 1 465 ? 14.281 1.876 19.835 1.00 78.44 465 SER A N 1
ATOM 3688 C CA . SER A 1 465 ? 15.297 1.425 18.862 1.00 78.44 465 SER A CA 1
ATOM 3689 C C . SER A 1 465 ? 15.819 0.000 19.086 1.00 78.44 465 SER A C 1
ATOM 3691 O O . SER A 1 465 ? 16.356 -0.612 18.158 1.00 78.44 465 SER A O 1
ATOM 3693 N N . GLY A 1 466 ? 15.638 -0.536 20.299 1.00 80.25 466 GLY A N 1
ATOM 3694 C CA . GLY A 1 466 ? 15.900 -1.936 20.633 1.00 80.25 466 GLY A CA 1
ATOM 3695 C C . GLY A 1 466 ? 14.836 -2.921 20.131 1.00 80.25 466 GLY A C 1
ATOM 3696 O O . GLY A 1 466 ? 15.088 -4.123 20.151 1.00 80.25 466 GLY A O 1
ATOM 3697 N N . PHE A 1 467 ? 13.677 -2.440 19.672 1.00 81.50 467 PHE A N 1
ATOM 3698 C CA . PHE A 1 467 ? 12.597 -3.270 19.144 1.00 81.50 467 PHE A CA 1
ATOM 3699 C C . PHE A 1 467 ? 12.763 -3.514 17.648 1.00 81.50 467 PHE A C 1
ATOM 3701 O O . PHE A 1 467 ? 12.873 -2.579 16.849 1.00 81.50 467 PHE A O 1
ATOM 3708 N N . ASP A 1 468 ? 12.769 -4.794 17.276 1.00 81.44 468 ASP A N 1
ATOM 3709 C CA . ASP A 1 468 ? 12.844 -5.217 15.876 1.00 81.44 468 ASP A CA 1
ATOM 3710 C C . ASP A 1 468 ? 11.518 -4.969 15.142 1.00 81.44 468 ASP A C 1
ATOM 3712 O O . ASP A 1 468 ? 11.517 -4.683 13.944 1.00 81.44 468 ASP A O 1
ATOM 3716 N N . ASP A 1 469 ? 10.399 -5.027 15.870 1.00 84.56 469 ASP A N 1
ATOM 3717 C CA . ASP A 1 469 ? 9.121 -4.460 15.454 1.00 84.56 469 ASP A CA 1
ATOM 3718 C C . ASP A 1 469 ? 8.725 -3.369 16.445 1.00 84.56 469 ASP A C 1
ATOM 3720 O O . ASP A 1 469 ? 8.252 -3.642 17.548 1.00 84.56 469 ASP A O 1
ATOM 3724 N N . GLY A 1 470 ? 8.940 -2.114 16.052 1.00 78.00 470 GLY A N 1
ATOM 3725 C CA . GLY A 1 470 ? 8.714 -0.967 16.922 1.00 78.00 470 GLY A CA 1
ATOM 3726 C C . GLY A 1 470 ? 7.296 -0.894 17.478 1.00 78.00 470 GLY A C 1
ATOM 3727 O O . GLY A 1 470 ? 7.128 -0.374 18.578 1.00 78.00 470 GLY A O 1
ATOM 3728 N N . ILE A 1 471 ? 6.312 -1.413 16.735 1.00 75.88 471 ILE A N 1
ATOM 3729 C CA . ILE A 1 471 ? 4.882 -1.296 17.029 1.00 75.88 471 ILE A CA 1
ATOM 3730 C C . ILE A 1 471 ? 4.411 -2.444 17.897 1.00 75.88 471 ILE A C 1
ATOM 3732 O O . ILE A 1 471 ? 3.975 -2.235 19.031 1.00 75.88 471 ILE A O 1
ATOM 3736 N N . VAL A 1 472 ? 4.545 -3.663 17.383 1.00 83.94 472 VAL A N 1
ATOM 3737 C CA . VAL A 1 472 ? 4.022 -4.849 18.059 1.00 83.94 472 VAL A CA 1
ATOM 3738 C C . VAL A 1 472 ? 4.713 -5.063 19.402 1.00 83.94 472 VAL A C 1
ATOM 3740 O O . VAL A 1 472 ? 4.053 -5.421 20.380 1.00 83.94 472 VAL A O 1
ATOM 3743 N N . ASP A 1 473 ? 6.023 -4.810 19.485 1.00 84.44 473 ASP A N 1
ATOM 3744 C CA . ASP A 1 473 ? 6.770 -5.021 20.725 1.00 84.44 473 ASP A CA 1
ATOM 3745 C C . ASP A 1 473 ? 6.451 -3.960 21.789 1.00 84.44 473 ASP A C 1
ATOM 3747 O O . ASP A 1 473 ? 6.372 -4.299 22.968 1.00 84.44 473 ASP A O 1
ATOM 3751 N N . ALA A 1 474 ? 6.170 -2.711 21.405 1.00 77.00 474 ALA A N 1
ATOM 3752 C CA . ALA A 1 474 ? 5.733 -1.701 22.371 1.00 77.00 474 ALA A CA 1
ATOM 3753 C C . ALA A 1 474 ? 4.319 -1.985 22.900 1.00 77.00 474 ALA A C 1
ATOM 3755 O O . ALA A 1 474 ? 4.055 -1.827 24.091 1.00 77.00 474 ALA A O 1
ATOM 3756 N N . LEU A 1 475 ? 3.411 -2.443 22.034 1.00 80.31 475 LEU A N 1
ATOM 3757 C CA . LEU A 1 475 ? 2.033 -2.752 22.423 1.00 80.31 475 LEU A CA 1
ATOM 3758 C C . LEU A 1 475 ? 1.938 -3.916 23.401 1.00 80.31 475 LEU A C 1
ATOM 3760 O O . LEU A 1 475 ? 1.057 -3.908 24.257 1.00 80.31 475 LEU A O 1
ATOM 3764 N N . LYS A 1 476 ? 2.865 -4.882 23.336 1.00 85.31 476 LYS A N 1
ATOM 3765 C CA . LYS A 1 476 ? 2.951 -5.946 24.350 1.00 85.31 476 LYS A CA 1
ATOM 3766 C C . LYS A 1 476 ? 3.086 -5.360 25.755 1.00 85.31 476 LYS A C 1
ATOM 3768 O O . LYS A 1 476 ? 2.412 -5.827 26.669 1.00 85.31 476 LYS A O 1
ATOM 3773 N N . GLU A 1 477 ? 3.911 -4.328 25.927 1.00 76.00 477 GLU A N 1
ATOM 3774 C CA . GLU A 1 477 ? 4.100 -3.690 27.233 1.00 76.00 477 GLU A CA 1
ATOM 3775 C C . GLU A 1 477 ? 2.880 -2.873 27.669 1.00 76.00 477 GLU A C 1
ATOM 3777 O O . GLU A 1 477 ? 2.473 -2.968 28.829 1.00 76.00 477 GLU A O 1
ATOM 3782 N N . VAL A 1 478 ? 2.256 -2.131 26.748 1.00 78.31 478 VAL A N 1
ATOM 3783 C CA . VAL A 1 478 ? 1.044 -1.344 27.041 1.00 78.31 478 VAL A CA 1
ATOM 3784 C C . VAL A 1 478 ? -0.103 -2.257 27.481 1.00 78.31 478 VAL A C 1
ATOM 3786 O O . VAL A 1 478 ? -0.651 -2.084 28.571 1.00 78.31 478 VAL A O 1
ATOM 3789 N N . ILE A 1 479 ? -0.406 -3.293 26.692 1.00 83.25 479 ILE A N 1
ATOM 3790 C CA . ILE A 1 479 ? -1.484 -4.247 26.985 1.00 83.25 479 ILE A CA 1
ATOM 3791 C C . ILE A 1 479 ? -1.235 -4.956 28.325 1.00 83.25 479 ILE A C 1
ATOM 3793 O O . ILE A 1 479 ? -2.155 -5.103 29.134 1.00 83.25 479 ILE A O 1
ATOM 3797 N N . ARG A 1 480 ? 0.015 -5.353 28.609 1.00 84.75 480 ARG A N 1
ATOM 3798 C CA . ARG A 1 480 ? 0.391 -5.987 29.883 1.00 84.75 480 ARG A CA 1
ATOM 3799 C C . ARG A 1 480 ? 0.030 -5.109 31.083 1.00 84.75 480 ARG A C 1
ATOM 3801 O O . ARG A 1 480 ? -0.497 -5.614 32.078 1.00 84.75 480 ARG A O 1
ATOM 3808 N N . VAL A 1 481 ? 0.318 -3.812 31.004 1.00 72.81 481 VAL A N 1
ATOM 3809 C CA . VAL A 1 481 ? 0.068 -2.859 32.093 1.00 72.81 481 VAL A CA 1
ATOM 3810 C C . VAL A 1 481 ? -1.425 -2.601 32.262 1.00 72.81 481 VAL A C 1
ATOM 3812 O O . VAL A 1 481 ? -1.928 -2.667 33.385 1.00 72.81 481 VAL A O 1
ATOM 3815 N N . GLU A 1 482 ? -2.155 -2.360 31.172 1.00 78.31 482 GLU A N 1
ATOM 3816 C CA . GLU A 1 482 ? -3.604 -2.146 31.236 1.00 78.31 482 GLU A CA 1
ATOM 3817 C C . GLU A 1 482 ? -4.320 -3.323 31.890 1.00 78.31 482 GLU A C 1
ATOM 3819 O O . GLU A 1 482 ? -5.114 -3.130 32.813 1.00 78.31 482 GLU A O 1
ATOM 3824 N N . LYS A 1 483 ? -3.966 -4.553 31.501 1.00 85.06 483 LYS A N 1
ATOM 3825 C CA . LYS A 1 483 ? -4.514 -5.771 32.109 1.00 85.06 483 LYS A CA 1
ATOM 3826 C C . LYS A 1 483 ? -4.269 -5.821 33.613 1.00 85.06 483 LYS A C 1
ATOM 3828 O O . LYS A 1 483 ? -5.191 -6.111 34.377 1.00 85.06 483 LYS A O 1
ATOM 3833 N N . GLN A 1 484 ? -3.043 -5.530 34.053 1.00 75.31 484 GLN A N 1
ATOM 3834 C CA . GLN A 1 484 ? -2.691 -5.525 35.475 1.00 75.31 484 GLN A CA 1
ATOM 3835 C C . GLN A 1 484 ? -3.526 -4.502 36.265 1.00 75.31 484 GLN A C 1
ATOM 3837 O O . GLN A 1 484 ? -3.959 -4.776 37.391 1.00 75.31 484 GLN A O 1
ATOM 3842 N N . ASN A 1 485 ? -3.798 -3.345 35.669 1.00 69.62 485 ASN A N 1
ATOM 3843 C CA . ASN A 1 485 ? -4.565 -2.286 36.313 1.00 69.62 485 ASN A CA 1
ATOM 3844 C C . ASN A 1 485 ? -6.069 -2.578 36.341 1.00 69.62 485 ASN A C 1
ATOM 3846 O O . ASN A 1 485 ? -6.686 -2.459 37.401 1.00 69.62 485 ASN A O 1
ATOM 3850 N N . VAL A 1 486 ? -6.653 -3.036 35.229 1.00 77.50 486 VAL A N 1
ATOM 3851 C CA . VAL A 1 486 ? -8.061 -3.470 35.185 1.00 77.50 486 VAL A CA 1
ATOM 3852 C C . VAL A 1 486 ? -8.295 -4.610 36.181 1.00 77.50 486 VAL A C 1
ATOM 3854 O O . VAL A 1 486 ? -9.263 -4.577 36.939 1.00 77.50 486 VAL A O 1
ATOM 3857 N N . GLN A 1 487 ? -7.365 -5.565 36.289 1.00 77.81 487 GLN A N 1
ATOM 3858 C CA . GLN A 1 487 ? -7.438 -6.627 37.296 1.00 77.81 487 GLN A CA 1
ATOM 3859 C C . GLN A 1 487 ? -7.397 -6.083 38.734 1.00 77.81 487 GLN A C 1
ATOM 3861 O O . GLN A 1 487 ? -8.091 -6.592 39.617 1.00 77.81 487 GLN A O 1
ATOM 3866 N N . THR A 1 488 ? -6.609 -5.036 38.983 1.00 68.94 488 THR A N 1
ATOM 3867 C CA . THR A 1 488 ? -6.566 -4.366 40.290 1.00 68.94 488 THR A CA 1
ATOM 3868 C C . THR A 1 488 ? -7.910 -3.706 40.616 1.00 68.94 488 THR A C 1
ATOM 3870 O O . THR A 1 488 ? -8.412 -3.874 41.728 1.00 68.94 488 THR A O 1
ATOM 3873 N N . LEU A 1 489 ? -8.546 -3.040 39.643 1.00 71.50 489 LEU A N 1
ATOM 3874 C CA . LEU A 1 489 ? -9.888 -2.465 39.800 1.00 71.50 489 LEU A CA 1
ATOM 3875 C C . LEU A 1 489 ? -10.939 -3.540 40.111 1.00 71.50 489 LEU A C 1
ATOM 3877 O O . LEU A 1 489 ? -11.723 -3.364 41.046 1.00 71.50 489 LEU A O 1
ATOM 3881 N N . ILE A 1 490 ? -10.917 -4.677 39.402 1.00 72.75 490 ILE A N 1
ATOM 3882 C CA . ILE A 1 490 ? -11.805 -5.821 39.678 1.00 72.75 490 ILE A CA 1
ATOM 3883 C C . ILE A 1 490 ? -11.685 -6.245 41.147 1.00 72.75 490 ILE A C 1
ATOM 3885 O O . ILE A 1 490 ? -12.694 -6.340 41.850 1.00 72.75 490 ILE A O 1
ATOM 3889 N N . ASN A 1 491 ? -10.456 -6.423 41.641 1.00 66.19 491 ASN A N 1
ATOM 3890 C CA . ASN A 1 491 ? -10.203 -6.827 43.025 1.00 66.19 491 ASN A CA 1
ATOM 3891 C C . ASN A 1 491 ? -10.754 -5.796 44.035 1.00 66.19 491 ASN A C 1
ATOM 3893 O O . ASN A 1 491 ? -11.334 -6.171 45.058 1.00 66.19 491 ASN A O 1
ATOM 3897 N N . CYS A 1 492 ? -10.621 -4.496 43.747 1.00 63.00 492 CYS A N 1
ATOM 3898 C CA . CYS A 1 492 ? -11.172 -3.425 44.581 1.00 63.00 492 CYS A CA 1
ATOM 3899 C C . CYS A 1 492 ? -12.707 -3.468 44.646 1.00 63.00 492 CYS A C 1
ATOM 3901 O O . CYS A 1 492 ? -13.278 -3.408 45.739 1.00 63.00 492 CYS A O 1
ATOM 3903 N N . PHE A 1 493 ? -13.390 -3.604 43.505 1.00 70.00 493 PHE A N 1
ATOM 3904 C CA . PHE A 1 493 ? -14.853 -3.685 43.472 1.00 70.00 493 PHE A CA 1
ATOM 3905 C C . PHE A 1 493 ? -15.386 -4.966 44.127 1.00 70.00 493 PHE A C 1
ATOM 3907 O O . PHE A 1 493 ? -16.386 -4.909 44.847 1.00 70.00 493 PHE A O 1
ATOM 3914 N N . GLN A 1 494 ? -14.698 -6.103 43.973 1.00 68.94 494 GLN A N 1
ATOM 3915 C CA . GLN A 1 494 ? -15.034 -7.351 44.672 1.00 68.94 494 GLN A CA 1
ATOM 3916 C C . GLN A 1 494 ? -14.939 -7.200 46.197 1.00 68.94 494 GLN A C 1
ATOM 3918 O O . GLN A 1 494 ? -15.829 -7.652 46.929 1.00 68.94 494 GLN A O 1
ATOM 3923 N N . TYR A 1 495 ? -13.902 -6.515 46.685 1.00 60.12 495 TYR A N 1
ATOM 3924 C CA . TYR A 1 495 ? -13.760 -6.193 48.104 1.00 60.12 495 TYR A CA 1
ATOM 3925 C C . TYR A 1 495 ? -14.898 -5.288 48.601 1.00 60.12 495 TYR A C 1
ATOM 3927 O O . TYR A 1 495 ? -15.525 -5.589 49.621 1.00 60.12 495 TYR A O 1
ATOM 3935 N N . MET A 1 496 ? -15.215 -4.213 47.866 1.00 65.62 496 MET A N 1
ATOM 3936 C CA . MET A 1 496 ? -16.326 -3.313 48.206 1.00 65.62 496 MET A CA 1
ATOM 3937 C C . MET A 1 496 ? -17.659 -4.063 48.264 1.00 65.62 496 MET A C 1
ATOM 3939 O O . MET A 1 496 ? -18.402 -3.924 49.236 1.00 65.62 496 MET A O 1
ATOM 3943 N N . ASN A 1 497 ? -17.938 -4.906 47.269 1.00 69.81 497 ASN A N 1
ATOM 3944 C CA . ASN A 1 497 ? -19.157 -5.705 47.226 1.00 69.81 497 ASN A CA 1
ATOM 3945 C C . ASN A 1 497 ? -19.254 -6.663 48.424 1.00 69.81 497 ASN A C 1
ATOM 3947 O O . ASN A 1 497 ? -20.303 -6.750 49.059 1.00 69.81 497 ASN A O 1
ATOM 3951 N N . SER A 1 498 ? -18.148 -7.314 48.795 1.00 58.94 498 SER A N 1
ATOM 3952 C CA . SER A 1 498 ? -18.092 -8.198 49.969 1.00 58.94 498 SER A CA 1
ATOM 3953 C C . SER A 1 498 ? -18.424 -7.446 51.264 1.00 58.94 498 SER A C 1
ATOM 3955 O O . SER A 1 498 ? -19.222 -7.915 52.076 1.00 58.94 498 SER A O 1
ATOM 3957 N N . ALA A 1 499 ? -17.877 -6.239 51.443 1.00 59.34 499 ALA A N 1
ATOM 3958 C CA . ALA A 1 499 ? -18.175 -5.394 52.599 1.00 59.34 499 ALA A CA 1
ATOM 3959 C C . ALA A 1 499 ? -19.651 -4.949 52.640 1.00 59.34 499 ALA A C 1
ATOM 3961 O O . ALA A 1 499 ? -20.280 -4.976 53.703 1.00 59.34 499 ALA A O 1
ATOM 3962 N N . VAL A 1 500 ? -20.225 -4.579 51.489 1.00 67.19 500 VAL A N 1
ATOM 3963 C CA . VAL A 1 500 ? -21.649 -4.222 51.360 1.00 67.19 500 VAL A CA 1
ATOM 3964 C C . VAL A 1 500 ? -22.544 -5.414 51.688 1.00 67.19 500 VAL A C 1
ATOM 3966 O O . VAL A 1 500 ? -23.498 -5.254 52.444 1.00 67.19 500 VAL A O 1
ATOM 3969 N N . GLN A 1 501 ? -22.220 -6.613 51.199 1.00 61.41 501 GLN A N 1
ATOM 3970 C CA . GLN A 1 501 ? -22.983 -7.829 51.487 1.00 61.41 501 GLN A CA 1
ATOM 3971 C C . GLN A 1 501 ? -22.948 -8.204 52.968 1.00 61.41 501 GLN A C 1
ATOM 3973 O O . GLN A 1 501 ? -23.994 -8.518 53.529 1.00 61.41 501 GLN A O 1
ATOM 3978 N N . ILE A 1 502 ? -21.789 -8.109 53.629 1.00 58.06 502 ILE A N 1
ATOM 3979 C CA . ILE A 1 502 ? -21.678 -8.343 55.079 1.00 58.06 502 ILE A CA 1
ATOM 3980 C C . ILE A 1 502 ? -22.520 -7.324 55.847 1.00 58.06 502 ILE A C 1
ATOM 3982 O O . ILE A 1 502 ? -23.206 -7.680 56.804 1.00 58.06 502 ILE A O 1
ATOM 3986 N N . THR A 1 503 ? -22.500 -6.063 55.417 1.00 61.81 503 THR A N 1
ATOM 3987 C CA . THR A 1 503 ? -23.296 -5.000 56.037 1.00 61.81 503 THR A CA 1
ATOM 3988 C C . THR A 1 503 ? -24.788 -5.267 55.832 1.00 61.81 503 THR A C 1
ATOM 3990 O O . THR A 1 503 ? -25.544 -5.218 56.795 1.00 61.81 503 THR A O 1
ATOM 3993 N N . ALA A 1 504 ? -25.213 -5.646 54.623 1.00 64.44 504 ALA A N 1
ATOM 3994 C CA . ALA A 1 504 ? -26.597 -6.007 54.314 1.00 64.44 504 ALA A CA 1
ATOM 3995 C C . ALA A 1 504 ? -27.064 -7.225 55.119 1.00 64.44 504 ALA A C 1
ATOM 3997 O O . ALA A 1 504 ? -28.162 -7.210 55.666 1.00 64.44 504 ALA A O 1
ATOM 3998 N N . TYR A 1 505 ? -26.217 -8.253 55.224 1.00 55.53 505 TYR A N 1
ATOM 3999 C CA . TYR A 1 505 ? -26.462 -9.437 56.044 1.00 55.53 505 TYR A CA 1
ATOM 4000 C C . TYR A 1 505 ? -26.594 -9.057 57.514 1.00 55.53 505 TYR A C 1
ATOM 4002 O O . TYR A 1 505 ? -27.541 -9.473 58.169 1.00 55.53 505 TYR A O 1
ATOM 4010 N N . SER A 1 506 ? -25.699 -8.193 58.001 1.00 56.31 506 SER A N 1
ATOM 4011 C CA . SER A 1 506 ? -25.773 -7.651 59.350 1.00 56.31 506 SER A CA 1
ATOM 4012 C C . SER A 1 506 ? -27.104 -6.935 59.532 1.00 56.31 506 SER A C 1
ATOM 4014 O O . SER A 1 506 ? -27.828 -7.325 60.422 1.00 56.31 506 SER A O 1
ATOM 4016 N N . PHE A 1 507 ? -27.528 -6.008 58.668 1.00 59.53 507 PHE A N 1
ATOM 4017 C CA . PHE A 1 507 ? -28.847 -5.354 58.766 1.00 59.53 507 PHE A CA 1
ATOM 4018 C C . PHE A 1 507 ? -30.045 -6.319 58.692 1.00 59.53 507 PHE A C 1
ATOM 4020 O O . PHE A 1 507 ? -31.044 -6.078 59.361 1.00 59.53 507 PHE A O 1
ATOM 4027 N N . ASN A 1 508 ? -29.958 -7.397 57.907 1.00 54.06 508 ASN A N 1
ATOM 4028 C CA . ASN A 1 508 ? -31.034 -8.383 57.759 1.00 54.06 508 ASN A CA 1
ATOM 4029 C C . ASN A 1 508 ? -31.136 -9.335 58.963 1.00 54.06 508 ASN A C 1
ATOM 4031 O O . ASN A 1 508 ? -32.231 -9.703 59.374 1.00 54.06 508 ASN A O 1
ATOM 4035 N N . GLU A 1 509 ? -30.000 -9.727 59.543 1.00 44.91 509 GLU A N 1
ATOM 4036 C CA . GLU A 1 509 ? -29.950 -10.621 60.703 1.00 44.91 509 GLU A CA 1
ATOM 4037 C C . GLU A 1 509 ? -30.012 -9.860 62.033 1.00 44.91 509 GLU A C 1
ATOM 4039 O O . GLU A 1 509 ? -30.545 -10.382 63.004 1.00 44.91 509 GLU A O 1
ATOM 4044 N N . SER A 1 510 ? -29.542 -8.612 62.105 1.00 47.50 510 SER A N 1
ATOM 4045 C CA . SER A 1 510 ? -29.374 -7.847 63.356 1.00 47.50 510 SER A CA 1
ATOM 4046 C C . SER A 1 510 ? -30.636 -7.190 63.918 1.00 47.50 510 SER A C 1
ATOM 4048 O O . SER A 1 510 ? -30.535 -6.517 64.936 1.00 47.50 510 SER A O 1
ATOM 4050 N N . ASP A 1 511 ? -31.827 -7.447 63.378 1.00 46.75 511 ASP A N 1
ATOM 4051 C CA . ASP A 1 511 ? -33.056 -7.217 64.158 1.00 46.75 511 ASP A CA 1
ATOM 4052 C C . ASP A 1 511 ? -33.410 -8.455 65.007 1.00 46.75 511 ASP A C 1
ATOM 4054 O O . ASP A 1 511 ? -33.810 -8.352 66.165 1.00 46.75 511 ASP A O 1
ATOM 4058 N N . THR A 1 512 ? -33.146 -9.660 64.483 1.00 48.34 512 THR A N 1
ATOM 4059 C CA . THR A 1 512 ? -33.481 -10.926 65.161 1.00 48.34 512 THR A CA 1
ATOM 4060 C C . THR A 1 512 ? -32.310 -11.469 65.994 1.00 48.34 512 THR A C 1
ATOM 4062 O O . THR A 1 512 ? -32.482 -11.831 67.155 1.00 48.34 512 THR A O 1
ATOM 4065 N N . ASP A 1 513 ? -31.095 -11.483 65.446 1.00 42.56 513 ASP A N 1
ATOM 4066 C CA . ASP A 1 513 ? -29.874 -12.008 66.068 1.00 42.56 513 ASP A CA 1
ATOM 4067 C C . ASP A 1 513 ? -29.245 -11.024 67.069 1.00 42.56 513 ASP A C 1
ATOM 4069 O O . ASP A 1 513 ? -28.772 -11.454 68.113 1.00 42.56 513 ASP A O 1
ATOM 4073 N N . LEU A 1 514 ? -29.315 -9.702 66.848 1.00 44.25 514 LEU A N 1
ATOM 4074 C CA . LEU A 1 514 ? -28.883 -8.708 67.849 1.00 44.25 514 LEU A CA 1
ATOM 4075 C C . LEU A 1 514 ? -29.863 -8.650 69.028 1.00 44.25 514 LEU A C 1
ATOM 4077 O O . LEU A 1 514 ? -29.428 -8.562 70.174 1.00 44.25 514 LEU A O 1
ATOM 4081 N N . GLY A 1 515 ? -31.171 -8.780 68.766 1.00 47.16 515 GLY A N 1
ATOM 4082 C CA . GLY A 1 515 ? -32.192 -8.941 69.805 1.00 47.16 515 GLY A CA 1
ATOM 4083 C C . GLY A 1 515 ? -31.974 -10.198 70.657 1.00 47.16 515 GLY A C 1
ATOM 4084 O O . GLY A 1 515 ? -32.177 -10.165 71.872 1.00 47.16 515 GLY A O 1
ATOM 4085 N N . ASN A 1 516 ? -31.484 -11.281 70.045 1.00 50.22 516 ASN A N 1
ATOM 4086 C CA . ASN A 1 516 ? -31.151 -12.525 70.742 1.00 50.22 516 ASN A CA 1
ATOM 4087 C C . ASN A 1 516 ? -29.778 -12.471 71.448 1.00 50.22 516 ASN A C 1
ATOM 4089 O O . ASN A 1 516 ? -29.679 -12.868 72.605 1.00 50.22 516 ASN A O 1
ATOM 4093 N N . LYS A 1 517 ? -28.735 -11.903 70.830 1.00 44.69 517 LYS A N 1
ATOM 4094 C CA . LYS A 1 517 ? -27.373 -11.805 71.397 1.00 44.69 517 LYS A CA 1
ATOM 4095 C C . LYS A 1 517 ? -27.225 -10.726 72.475 1.00 44.69 517 LYS A C 1
ATOM 4097 O O . LYS A 1 517 ? -26.448 -10.920 73.409 1.00 44.69 517 LYS A O 1
ATOM 4102 N N . LEU A 1 518 ? -28.002 -9.637 72.431 1.00 43.56 518 LEU A N 1
ATOM 4103 C CA . LEU A 1 518 ? -28.110 -8.667 73.539 1.00 43.56 518 LEU A CA 1
ATOM 4104 C C . LEU A 1 518 ? -28.845 -9.249 74.755 1.00 43.56 518 LEU A C 1
ATOM 4106 O O . LEU A 1 518 ? -28.639 -8.791 75.876 1.00 43.56 518 LEU A O 1
ATOM 4110 N N . LYS A 1 519 ? -29.660 -10.291 74.554 1.00 47.44 519 LYS A N 1
ATOM 4111 C CA . LYS A 1 519 ? -30.247 -11.094 75.634 1.00 47.44 519 LYS A CA 1
ATOM 4112 C C . LYS A 1 519 ? -29.201 -11.964 76.353 1.00 47.44 519 LYS A C 1
ATOM 4114 O O . LYS A 1 519 ? -29.442 -12.362 77.489 1.00 47.44 519 LYS A O 1
ATOM 4119 N N . GLU A 1 520 ? -28.055 -12.232 75.717 1.00 46.59 520 GLU A N 1
ATOM 4120 C CA . GLU A 1 520 ? -27.060 -13.228 76.153 1.00 46.59 520 GLU A CA 1
ATOM 4121 C C . GLU A 1 520 ? -25.624 -12.679 76.360 1.00 46.59 520 GLU A C 1
ATOM 4123 O O . GLU A 1 520 ? -24.731 -13.440 76.728 1.00 46.59 520 GLU A O 1
ATOM 4128 N N . ASN A 1 521 ? -25.384 -11.366 76.210 1.00 38.91 521 ASN A N 1
ATOM 4129 C CA . ASN A 1 521 ? -24.104 -10.683 76.503 1.00 38.91 521 ASN A CA 1
ATOM 4130 C C . ASN A 1 521 ? -22.849 -11.259 75.794 1.00 38.91 521 ASN A C 1
ATOM 4132 O O . ASN A 1 521 ? -21.803 -11.428 76.424 1.00 38.91 521 ASN A O 1
ATOM 4136 N N . GLN A 1 522 ? -22.899 -11.523 74.483 1.00 37.78 522 GLN A N 1
ATOM 4137 C CA . GLN A 1 522 ? -21.719 -11.976 73.717 1.00 37.78 522 GLN A CA 1
ATOM 4138 C C . GLN A 1 522 ? -21.174 -10.933 72.722 1.00 37.78 522 GLN A C 1
ATOM 4140 O O . GLN A 1 522 ? -21.926 -10.176 72.113 1.00 37.78 522 GLN A O 1
ATOM 4145 N N . GLN A 1 523 ? -19.842 -10.913 72.551 1.00 35.34 523 GLN A N 1
ATOM 4146 C CA . GLN A 1 523 ? -19.093 -10.015 71.654 1.00 35.34 523 GLN A CA 1
ATOM 4147 C C . GLN A 1 523 ? -18.838 -10.655 70.277 1.00 35.34 523 GLN A C 1
ATOM 4149 O O . GLN A 1 523 ? -18.511 -11.837 70.196 1.00 35.34 523 GLN A O 1
ATOM 4154 N N . VAL A 1 524 ? -18.905 -9.859 69.201 1.00 36.91 524 VAL A N 1
ATOM 4155 C CA . VAL A 1 524 ? -18.637 -10.292 67.814 1.00 36.91 524 VAL A CA 1
ATOM 4156 C C . VAL A 1 524 ? -17.456 -9.495 67.240 1.00 36.91 524 VAL A C 1
ATOM 4158 O O . VAL A 1 524 ? -17.469 -8.267 67.289 1.00 36.91 524 VAL A O 1
ATOM 4161 N N . VAL A 1 525 ? -16.434 -10.176 66.698 1.00 34.06 525 VAL A N 1
ATOM 4162 C CA . VAL A 1 525 ? -15.228 -9.567 66.092 1.00 34.06 525 VAL A CA 1
ATOM 4163 C C . VAL A 1 525 ? -14.927 -10.228 64.741 1.00 34.06 525 VAL A C 1
ATOM 4165 O O . VAL A 1 525 ? -14.949 -11.453 64.646 1.00 34.06 525 VAL A O 1
ATOM 4168 N N . GLY A 1 526 ? -14.606 -9.434 63.712 1.00 34.31 526 GLY A N 1
ATOM 4169 C CA . GLY A 1 526 ? -14.133 -9.906 62.403 1.00 34.31 526 GLY A CA 1
ATOM 4170 C C . GLY A 1 526 ? -12.747 -9.343 62.058 1.00 34.31 526 GLY A C 1
ATOM 4171 O O . GLY A 1 526 ? -12.536 -8.137 62.146 1.00 34.31 526 GLY A O 1
ATOM 4172 N N . ASN A 1 527 ? -11.815 -10.216 61.665 1.00 32.28 527 ASN A N 1
ATOM 4173 C CA . ASN A 1 527 ? -10.435 -9.896 61.270 1.00 32.28 527 ASN A CA 1
ATOM 4174 C C . ASN A 1 527 ? -10.264 -10.070 59.756 1.00 32.28 527 ASN A C 1
ATOM 4176 O O . ASN A 1 527 ? -10.413 -11.200 59.308 1.00 32.28 527 ASN A O 1
ATOM 4180 N N . TYR A 1 528 ? -9.858 -9.039 59.000 1.00 43.72 528 TYR A N 1
ATOM 4181 C CA . TYR A 1 528 ? -9.339 -9.205 57.627 1.00 43.72 528 TYR A CA 1
ATOM 4182 C C . TYR A 1 528 ? -8.308 -8.125 57.240 1.00 43.72 528 TYR A C 1
ATOM 4184 O O . TYR A 1 528 ? -8.428 -6.966 57.637 1.00 43.72 528 TYR A O 1
ATOM 4192 N N . GLN A 1 529 ? -7.278 -8.534 56.484 1.00 36.38 529 GLN A N 1
ATOM 4193 C CA . GLN A 1 529 ? -6.181 -7.693 55.976 1.00 36.38 529 GLN A CA 1
ATOM 4194 C C . GLN A 1 529 ? -6.511 -7.048 54.622 1.00 36.38 529 GLN A C 1
ATOM 4196 O O . GLN A 1 529 ? -7.238 -7.613 53.811 1.00 36.38 529 GLN A O 1
ATOM 4201 N N . VAL A 1 530 ? -5.938 -5.863 54.393 1.00 35.53 530 VAL A N 1
ATOM 4202 C CA . VAL A 1 530 ? -6.317 -4.909 53.341 1.00 35.53 530 VAL A CA 1
ATOM 4203 C C . VAL A 1 530 ? -5.157 -4.704 52.348 1.00 35.53 530 VAL A C 1
ATOM 4205 O O . VAL A 1 530 ? -4.040 -4.472 52.811 1.00 35.53 530 VAL A O 1
ATOM 4208 N N . PRO A 1 531 ? -5.380 -4.732 51.018 1.00 38.47 531 PRO A N 1
ATOM 4209 C CA . PRO A 1 531 ? -4.367 -4.353 50.027 1.00 38.47 531 PRO A CA 1
ATOM 4210 C C . PRO A 1 531 ? -4.151 -2.828 49.944 1.00 38.47 531 PRO A C 1
ATOM 4212 O O . PRO A 1 531 ? -5.073 -2.031 50.153 1.00 38.47 531 PRO A O 1
ATOM 4215 N N . THR A 1 532 ? -2.928 -2.418 49.607 1.00 41.44 532 THR A N 1
ATOM 4216 C CA . THR A 1 532 ? -2.513 -1.011 49.445 1.00 41.44 532 THR A CA 1
ATOM 4217 C C . THR A 1 532 ? -2.472 -0.641 47.959 1.00 41.44 532 THR A C 1
ATOM 4219 O O . THR A 1 532 ? -1.924 -1.410 47.174 1.00 41.44 532 THR A O 1
ATOM 4222 N N . VAL A 1 533 ? -3.004 0.527 47.576 1.00 44.16 533 VAL A N 1
ATOM 4223 C CA . VAL A 1 533 ? -2.985 1.053 46.193 1.00 44.16 533 VAL A CA 1
ATOM 4224 C C . VAL A 1 533 ? -2.420 2.482 46.199 1.00 44.16 533 VAL A C 1
ATOM 4226 O O . VAL A 1 533 ? -2.551 3.196 47.193 1.00 44.16 533 VAL A O 1
ATOM 4229 N N . THR A 1 534 ? -1.708 2.872 45.141 1.00 43.81 534 THR A N 1
ATOM 4230 C CA . THR A 1 534 ? -0.835 4.061 45.083 1.00 43.81 534 THR A CA 1
ATOM 4231 C C . THR A 1 534 ? -1.538 5.358 44.676 1.00 43.81 534 THR A C 1
ATOM 4233 O O . THR A 1 534 ? -2.528 5.342 43.953 1.00 43.81 534 THR A O 1
ATOM 4236 N N . SER A 1 535 ? -1.001 6.493 45.138 1.00 53.00 535 SER A N 1
ATOM 4237 C CA . SER A 1 535 ? -1.713 7.773 45.267 1.00 53.00 535 SER A CA 1
ATOM 4238 C C . SER A 1 535 ? -1.501 8.826 44.164 1.00 53.00 535 SER A C 1
ATOM 4240 O O . SER A 1 535 ? -2.219 9.822 44.191 1.00 53.00 535 SER A O 1
ATOM 4242 N N . ASP A 1 536 ? -0.570 8.668 43.210 1.00 53.72 536 ASP A N 1
ATOM 4243 C CA . ASP A 1 536 ? -0.389 9.641 42.109 1.00 53.72 536 ASP A CA 1
ATOM 4244 C C . ASP A 1 536 ? 0.157 9.028 40.797 1.00 53.72 536 ASP A C 1
ATOM 4246 O O . ASP A 1 536 ? 0.867 8.021 40.823 1.00 53.72 536 ASP A O 1
ATOM 4250 N N . TYR A 1 537 ? -0.183 9.654 39.659 1.00 47.06 537 TYR A N 1
ATOM 4251 C CA . TYR A 1 537 ? 0.085 9.186 38.286 1.00 47.06 537 TYR A CA 1
ATOM 4252 C C . TYR A 1 537 ? 1.578 8.989 37.969 1.00 47.06 537 TYR A C 1
ATOM 4254 O O . TYR A 1 537 ? 1.964 7.980 37.385 1.00 47.06 537 TYR A O 1
ATOM 4262 N N . ASN A 1 538 ? 2.455 9.891 38.421 1.00 51.38 538 ASN A N 1
ATOM 4263 C CA . ASN A 1 538 ? 3.893 9.792 38.142 1.00 51.38 538 ASN A CA 1
ATOM 4264 C C . ASN A 1 538 ? 4.558 8.681 38.966 1.00 51.38 538 ASN A C 1
ATOM 4266 O O . ASN A 1 538 ? 5.490 8.020 38.502 1.00 51.38 538 ASN A O 1
ATOM 4270 N N . THR A 1 539 ? 4.081 8.456 40.191 1.00 56.78 539 THR A N 1
ATOM 4271 C CA . THR A 1 539 ? 4.489 7.302 41.002 1.00 56.78 539 THR A CA 1
ATOM 4272 C C . THR A 1 539 ? 3.958 5.991 40.412 1.00 56.78 539 THR A C 1
ATOM 4274 O O . THR A 1 539 ? 4.678 4.993 40.408 1.00 56.78 539 THR A O 1
ATOM 4277 N N . PHE A 1 540 ? 2.744 6.004 39.854 1.00 54.69 540 PHE A N 1
ATOM 4278 C CA . PHE A 1 540 ? 2.126 4.874 39.152 1.00 54.69 540 PHE A CA 1
ATOM 4279 C C . PHE A 1 540 ? 2.928 4.436 37.912 1.00 54.69 540 PHE A C 1
ATOM 4281 O O . PHE A 1 540 ? 3.235 3.250 37.782 1.00 54.69 540 PHE A O 1
ATOM 4288 N N . LEU A 1 541 ? 3.365 5.373 37.063 1.00 54.06 541 LEU A N 1
ATOM 4289 C CA . LEU A 1 541 ? 4.193 5.071 35.884 1.00 54.06 541 LEU A CA 1
ATOM 4290 C C . LEU A 1 541 ? 5.556 4.464 36.269 1.00 54.06 541 LEU A C 1
ATOM 4292 O O . LEU A 1 541 ? 5.965 3.434 35.734 1.00 54.06 541 LEU A O 1
ATOM 4296 N N . LYS A 1 542 ? 6.228 5.030 37.283 1.00 56.94 542 LYS A N 1
ATOM 4297 C CA . LYS A 1 542 ? 7.533 4.533 37.764 1.00 56.94 542 LYS A CA 1
ATOM 4298 C C . LYS A 1 542 ? 7.479 3.139 38.388 1.00 56.94 542 LYS A C 1
ATOM 4300 O O . LYS A 1 542 ? 8.461 2.407 38.322 1.00 56.94 542 LYS A O 1
ATOM 4305 N N . GLN A 1 543 ? 6.376 2.777 39.043 1.00 51.19 543 GLN A N 1
ATOM 4306 C CA . GLN A 1 543 ? 6.236 1.476 39.711 1.00 51.19 543 GLN A CA 1
ATOM 4307 C C . GLN A 1 543 ? 5.810 0.352 38.765 1.00 51.19 543 GLN A C 1
ATOM 4309 O O . GLN A 1 543 ? 6.112 -0.812 39.022 1.00 51.19 543 GLN A O 1
ATOM 4314 N N . THR A 1 544 ? 5.115 0.692 37.682 1.00 47.31 544 THR A N 1
ATOM 4315 C CA . THR A 1 544 ? 4.641 -0.263 36.670 1.00 47.31 544 THR A CA 1
ATOM 4316 C C . THR A 1 544 ? 5.683 -0.545 35.584 1.00 47.31 544 THR A C 1
ATOM 4318 O O . THR A 1 544 ? 5.503 -1.480 34.798 1.00 47.31 544 THR A O 1
ATOM 4321 N N . ASN A 1 545 ? 6.795 0.209 35.579 1.00 50.75 545 ASN A N 1
ATOM 4322 C CA . ASN A 1 545 ? 7.844 0.150 34.557 1.00 50.75 545 ASN A CA 1
ATOM 4323 C C . ASN A 1 545 ? 7.277 0.365 33.136 1.00 50.75 545 ASN A C 1
ATOM 4325 O O . ASN A 1 545 ? 7.799 -0.175 32.162 1.00 50.75 545 ASN A O 1
ATOM 4329 N N . VAL A 1 546 ? 6.178 1.124 33.037 1.00 46.12 546 VAL A N 1
ATOM 4330 C CA . VAL A 1 546 ? 5.631 1.624 31.771 1.00 46.12 546 VAL A CA 1
ATOM 4331 C C . VAL A 1 546 ? 6.682 2.526 31.136 1.00 46.12 546 VAL A C 1
ATOM 4333 O O . VAL A 1 546 ? 7.364 3.261 31.847 1.00 46.12 546 VAL A O 1
ATOM 4336 N N . PHE A 1 547 ? 6.835 2.436 29.815 1.00 47.28 547 PHE A N 1
ATOM 4337 C CA . PHE A 1 547 ? 7.756 3.266 29.039 1.00 47.28 547 PHE A CA 1
ATOM 4338 C C . PHE A 1 547 ? 7.682 4.747 29.449 1.00 47.28 547 PHE A C 1
ATOM 4340 O O . PHE A 1 547 ? 6.595 5.280 29.650 1.00 47.28 547 PHE A O 1
ATOM 4347 N N . ASP A 1 548 ? 8.832 5.431 29.481 1.00 45.12 548 ASP A N 1
ATOM 4348 C CA . ASP A 1 548 ? 8.906 6.891 29.680 1.00 45.12 548 ASP A CA 1
ATOM 4349 C C . ASP A 1 548 ? 8.191 7.684 28.552 1.00 45.12 548 ASP A C 1
ATOM 4351 O O . ASP A 1 548 ? 7.967 8.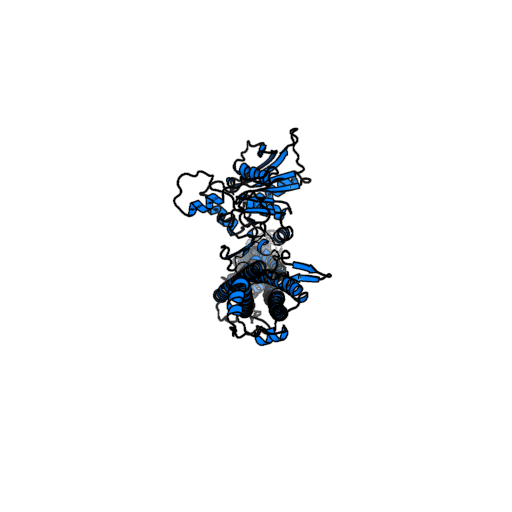888 28.680 1.00 45.12 548 ASP A O 1
ATOM 4355 N N . ASP A 1 549 ? 7.795 7.011 27.465 1.00 45.81 549 ASP A N 1
ATOM 4356 C CA . ASP A 1 549 ? 7.053 7.570 26.335 1.00 45.81 549 ASP A CA 1
ATOM 4357 C C . ASP A 1 549 ? 5.548 7.299 26.489 1.00 45.81 549 ASP A C 1
ATOM 4359 O O . ASP A 1 549 ? 5.004 6.335 25.955 1.00 45.81 549 ASP A O 1
ATOM 4363 N N . ILE A 1 550 ? 4.877 8.188 27.218 1.00 50.41 550 ILE A N 1
ATOM 4364 C CA . ILE A 1 550 ? 3.428 8.186 27.479 1.00 50.41 550 ILE A CA 1
ATOM 4365 C C . ILE A 1 550 ? 2.585 8.308 26.175 1.00 50.41 550 ILE A C 1
ATOM 4367 O O . ILE A 1 550 ? 1.426 7.915 26.152 1.00 50.41 550 ILE A O 1
ATOM 4371 N N . GLU A 1 551 ? 3.174 8.749 25.051 1.00 53.75 551 GLU A N 1
ATOM 4372 C CA . GLU A 1 551 ? 2.510 8.963 23.748 1.00 53.75 551 GLU A CA 1
ATOM 4373 C C . GLU A 1 551 ? 2.809 7.871 22.689 1.00 53.75 551 GLU A C 1
ATOM 4375 O O . GLU A 1 551 ? 3.308 8.152 21.595 1.00 53.75 551 GLU A O 1
ATOM 4380 N N . VAL A 1 552 ? 2.525 6.603 22.990 1.00 55.75 552 VAL A N 1
ATOM 4381 C CA . VAL A 1 552 ? 2.936 5.445 22.166 1.00 55.75 552 VAL A CA 1
ATOM 4382 C C . VAL A 1 552 ? 2.421 5.486 20.711 1.00 55.75 552 VAL A C 1
ATOM 4384 O O . VAL A 1 552 ? 3.227 5.310 19.791 1.00 55.75 552 VAL A O 1
ATOM 4387 N N . VAL A 1 553 ? 1.130 5.763 20.469 1.00 54.16 553 VAL A N 1
ATOM 4388 C CA . VAL A 1 553 ? 0.535 5.825 19.112 1.00 54.16 553 VAL A CA 1
ATOM 4389 C C . VAL A 1 553 ? 0.897 7.103 18.361 1.00 54.16 553 VAL A C 1
ATOM 4391 O O . VAL A 1 553 ? 1.249 7.024 17.189 1.00 54.16 553 VAL A O 1
ATOM 4394 N N . LYS A 1 554 ? 0.957 8.267 19.017 1.00 60.22 554 LYS A N 1
ATOM 4395 C CA . LYS A 1 554 ? 1.473 9.491 18.364 1.00 60.22 554 LYS A CA 1
ATOM 4396 C C . LYS A 1 554 ? 2.943 9.338 17.965 1.00 60.22 554 LYS A C 1
ATOM 4398 O O . LYS A 1 554 ? 3.366 9.809 16.909 1.00 60.22 554 LYS A O 1
ATOM 4403 N N . ALA A 1 555 ? 3.732 8.641 18.784 1.00 58.69 555 ALA A N 1
ATOM 4404 C CA . ALA A 1 555 ? 5.094 8.270 18.433 1.00 58.69 555 ALA A CA 1
ATOM 4405 C C . ALA A 1 555 ? 5.139 7.256 17.277 1.00 58.69 555 ALA A C 1
ATOM 4407 O O . ALA A 1 555 ? 6.164 7.173 16.603 1.00 58.69 555 ALA A O 1
ATOM 4408 N N . PHE A 1 556 ? 4.077 6.479 17.030 1.00 63.66 556 PHE A N 1
ATOM 4409 C CA . PHE A 1 556 ? 3.959 5.640 15.834 1.00 63.66 556 PHE A CA 1
ATOM 4410 C C . PHE A 1 556 ? 3.583 6.432 14.592 1.00 63.66 556 PHE A C 1
ATOM 4412 O O . PHE A 1 556 ? 4.263 6.260 13.588 1.00 63.66 556 PHE A O 1
ATOM 4419 N N . ASP A 1 557 ? 2.632 7.363 14.666 1.00 63.25 557 ASP A N 1
ATOM 4420 C CA . ASP A 1 557 ? 2.282 8.226 13.529 1.00 63.25 557 ASP A CA 1
ATOM 4421 C C . ASP A 1 557 ? 3.501 9.009 13.043 1.00 63.25 557 ASP A C 1
ATOM 4423 O O . ASP A 1 557 ? 3.852 8.996 11.862 1.00 63.25 557 ASP A O 1
ATOM 4427 N N . LYS A 1 558 ? 4.241 9.594 13.990 1.00 71.56 558 LYS A N 1
ATOM 4428 C CA . LYS A 1 558 ? 5.492 10.292 13.695 1.00 71.56 558 LYS A CA 1
ATOM 4429 C C . LYS A 1 558 ? 6.558 9.367 13.101 1.00 71.56 558 LYS A C 1
ATOM 4431 O O . LYS A 1 558 ? 7.324 9.794 12.238 1.00 71.56 558 LYS A O 1
ATOM 4436 N N . GLN A 1 559 ? 6.634 8.120 13.564 1.00 72.69 559 GLN A N 1
ATOM 4437 C CA . GLN A 1 559 ? 7.565 7.134 13.021 1.00 72.69 559 GLN A CA 1
ATOM 4438 C C . GLN A 1 559 ? 7.159 6.715 11.600 1.00 72.69 559 GLN A C 1
ATOM 4440 O O . GLN A 1 559 ? 8.029 6.611 10.744 1.00 72.69 559 GLN A O 1
ATOM 4445 N N . VAL A 1 560 ? 5.868 6.529 11.309 1.00 72.25 560 VAL A N 1
ATOM 4446 C CA . VAL A 1 560 ? 5.373 6.247 9.950 1.00 72.25 560 VAL A CA 1
ATOM 4447 C C . VAL A 1 560 ? 5.735 7.381 9.001 1.00 72.25 560 VAL A C 1
ATOM 4449 O O . VAL A 1 560 ? 6.285 7.118 7.930 1.00 72.25 560 VAL A O 1
ATOM 4452 N N . ASP A 1 561 ? 5.509 8.629 9.408 1.00 77.19 561 ASP A N 1
ATOM 4453 C CA . ASP A 1 561 ? 5.897 9.803 8.624 1.00 77.19 561 ASP A CA 1
ATOM 4454 C C . ASP A 1 561 ? 7.411 9.841 8.385 1.00 77.19 561 ASP A C 1
ATOM 4456 O O . ASP A 1 561 ? 7.860 9.929 7.241 1.00 77.19 561 ASP A O 1
ATOM 4460 N N . THR A 1 562 ? 8.204 9.673 9.445 1.00 84.31 562 THR A N 1
ATOM 4461 C CA . THR A 1 562 ? 9.673 9.714 9.374 1.00 84.31 562 THR A CA 1
ATOM 4462 C C . THR A 1 562 ? 10.215 8.610 8.459 1.00 84.31 562 THR A C 1
ATOM 4464 O O . THR A 1 562 ? 10.993 8.886 7.546 1.00 84.31 562 THR A O 1
ATOM 4467 N N . ARG A 1 563 ? 9.759 7.362 8.631 1.00 84.00 563 ARG A N 1
ATOM 4468 C CA . ARG A 1 563 ? 10.165 6.215 7.800 1.00 84.00 563 ARG A CA 1
ATOM 4469 C C . ARG A 1 563 ? 9.730 6.364 6.350 1.00 84.00 563 ARG A C 1
ATOM 4471 O O . ARG A 1 563 ? 10.487 6.009 5.447 1.00 84.00 563 ARG A O 1
ATOM 4478 N N . THR A 1 564 ? 8.546 6.925 6.117 1.00 83.38 564 THR A N 1
ATOM 4479 C CA . THR A 1 564 ? 8.064 7.234 4.769 1.00 83.38 564 THR A CA 1
ATOM 4480 C C . THR A 1 564 ? 8.961 8.264 4.096 1.00 83.38 564 THR A C 1
ATOM 4482 O O . THR A 1 564 ? 9.384 8.052 2.959 1.00 83.38 564 THR A O 1
ATOM 4485 N N . GLU A 1 565 ? 9.266 9.377 4.762 1.00 87.81 565 GLU A N 1
ATOM 4486 C CA . GLU A 1 565 ? 10.140 10.426 4.224 1.00 87.81 565 GLU A CA 1
ATOM 4487 C C . GLU A 1 565 ? 11.539 9.888 3.923 1.00 87.81 565 GLU A C 1
ATOM 4489 O O . GLU A 1 565 ? 12.082 10.119 2.843 1.00 87.81 565 GLU A O 1
ATOM 4494 N N . GLU A 1 566 ? 12.089 9.105 4.844 1.00 90.12 566 GLU A N 1
ATOM 4495 C CA . GLU A 1 566 ? 13.378 8.443 4.712 1.00 90.12 566 GLU A CA 1
ATOM 4496 C C . GLU A 1 566 ? 13.442 7.490 3.509 1.00 90.12 566 GLU A C 1
ATOM 4498 O O . GLU A 1 566 ? 14.345 7.602 2.675 1.00 90.12 566 GLU A O 1
ATOM 4503 N N . LEU A 1 567 ? 12.498 6.549 3.413 1.00 91.88 567 LEU A N 1
ATOM 4504 C CA . LEU A 1 567 ? 12.453 5.559 2.338 1.00 91.88 567 LEU A CA 1
ATOM 4505 C C . LEU A 1 567 ? 12.143 6.221 0.989 1.00 91.88 567 LEU A C 1
ATOM 4507 O O . LEU A 1 567 ? 12.864 6.010 0.012 1.00 91.88 567 LEU A O 1
ATOM 4511 N N . SER A 1 568 ? 11.100 7.054 0.931 1.00 92.06 568 SER A N 1
ATOM 4512 C CA . SER A 1 568 ? 10.703 7.740 -0.303 1.00 92.06 568 SER A CA 1
ATOM 4513 C C . SER A 1 568 ? 11.785 8.700 -0.792 1.00 92.06 568 SER A C 1
ATOM 4515 O O . SER A 1 568 ? 12.073 8.727 -1.987 1.00 92.06 568 SER A O 1
ATOM 4517 N N . GLY A 1 569 ? 12.438 9.433 0.113 1.00 92.75 569 GLY A N 1
ATOM 4518 C CA . GLY A 1 569 ? 13.537 10.334 -0.209 1.00 92.75 569 GLY A CA 1
ATOM 4519 C C . GLY A 1 569 ? 14.727 9.597 -0.819 1.00 92.75 569 GLY A C 1
ATOM 4520 O O . GLY A 1 569 ? 15.255 10.028 -1.846 1.00 92.75 569 GLY A O 1
ATOM 4521 N N . GLU A 1 570 ? 15.114 8.452 -0.249 1.00 93.38 570 GLU A N 1
ATOM 4522 C CA . GLU A 1 570 ? 16.177 7.613 -0.808 1.00 93.38 570 GLU A CA 1
ATOM 4523 C C . GLU A 1 570 ? 15.804 7.068 -2.196 1.00 93.38 570 GLU A C 1
ATOM 4525 O O . GLU A 1 570 ? 16.615 7.136 -3.128 1.00 93.38 570 GLU A O 1
ATOM 4530 N N . MET A 1 571 ? 14.569 6.582 -2.357 1.00 94.38 571 MET A N 1
ATOM 4531 C CA . MET A 1 571 ? 14.068 6.046 -3.624 1.00 94.38 571 MET A CA 1
ATOM 4532 C C . MET A 1 571 ? 14.013 7.098 -4.727 1.00 94.38 571 MET A C 1
ATOM 4534 O O . MET A 1 571 ? 14.569 6.885 -5.807 1.00 94.38 571 MET A O 1
ATOM 4538 N N . ILE A 1 572 ? 13.395 8.247 -4.449 1.00 93.50 572 ILE A N 1
ATOM 4539 C CA . ILE A 1 572 ? 13.271 9.367 -5.388 1.00 93.50 572 ILE A CA 1
ATOM 4540 C C . ILE A 1 572 ? 14.657 9.852 -5.813 1.00 93.50 572 ILE A C 1
ATOM 4542 O O . ILE A 1 572 ? 14.892 10.071 -7.000 1.00 93.50 572 ILE A O 1
ATOM 4546 N N . ASN A 1 573 ? 15.593 9.974 -4.869 1.00 93.19 573 ASN A N 1
ATOM 4547 C CA . ASN A 1 573 ? 16.949 10.427 -5.155 1.00 93.19 573 ASN A CA 1
ATOM 4548 C C . ASN A 1 573 ? 17.705 9.426 -6.047 1.00 93.19 573 ASN A C 1
ATOM 4550 O O . ASN A 1 573 ? 18.177 9.792 -7.126 1.00 93.19 573 ASN A O 1
ATOM 4554 N N . LYS A 1 574 ? 17.778 8.146 -5.654 1.00 93.88 574 LYS A N 1
ATOM 4555 C CA . LYS A 1 574 ? 18.518 7.128 -6.419 1.00 93.88 574 LYS A CA 1
ATOM 4556 C C . LYS A 1 574 ? 17.907 6.876 -7.802 1.00 93.88 574 LYS A C 1
ATOM 4558 O O . LYS A 1 574 ? 18.646 6.859 -8.788 1.00 93.88 574 LYS A O 1
ATOM 4563 N N . LEU A 1 575 ? 16.582 6.723 -7.896 1.00 94.56 575 LEU A N 1
ATOM 4564 C CA . LEU A 1 575 ? 15.891 6.522 -9.177 1.00 94.56 575 LEU A CA 1
ATOM 4565 C C . LEU A 1 575 ? 15.960 7.775 -10.053 1.00 94.56 575 LEU A C 1
ATOM 4567 O O . LEU A 1 575 ? 16.231 7.665 -11.246 1.00 94.56 575 LEU A O 1
ATOM 4571 N N . GLY A 1 576 ? 15.783 8.965 -9.474 1.00 93.25 576 GLY A N 1
ATOM 4572 C CA . GLY A 1 576 ? 15.888 10.232 -10.195 1.00 93.25 576 GLY A CA 1
ATOM 4573 C C . GLY A 1 576 ? 17.279 10.442 -10.792 1.00 93.25 576 GLY A C 1
ATOM 4574 O O . GLY A 1 576 ? 17.405 10.748 -11.978 1.00 93.25 576 GLY A O 1
ATOM 4575 N N . ASN A 1 577 ? 18.338 10.207 -10.013 1.00 90.69 577 ASN A N 1
ATOM 4576 C CA . ASN A 1 577 ? 19.717 10.297 -10.504 1.00 90.69 577 ASN A CA 1
ATOM 4577 C C . ASN A 1 577 ? 19.993 9.292 -11.624 1.00 90.69 577 ASN A C 1
ATOM 4579 O O . ASN A 1 577 ? 20.622 9.637 -12.627 1.00 90.69 577 ASN A O 1
ATOM 4583 N N . TYR A 1 578 ? 19.500 8.062 -11.473 1.00 92.81 578 TYR A N 1
ATOM 4584 C CA . TYR A 1 578 ? 19.619 7.038 -12.501 1.00 92.81 578 TYR A CA 1
ATOM 4585 C C . TYR A 1 578 ? 18.925 7.446 -13.794 1.00 92.81 578 TYR A C 1
ATOM 4587 O O . TYR A 1 578 ? 19.591 7.510 -14.827 1.00 92.81 578 TYR A O 1
ATOM 4595 N N . PHE A 1 579 ? 17.636 7.791 -13.737 1.00 94.19 579 PHE A N 1
ATOM 4596 C CA . PHE A 1 579 ? 16.860 8.147 -14.923 1.00 94.19 579 PHE A CA 1
ATOM 4597 C C . PHE A 1 579 ? 17.396 9.400 -15.621 1.00 94.19 579 PHE A C 1
ATOM 4599 O O . PHE A 1 579 ? 17.485 9.407 -16.845 1.00 94.19 579 PHE A O 1
ATOM 4606 N N . ASN A 1 580 ? 17.859 10.411 -14.882 1.00 91.06 580 ASN A N 1
ATOM 4607 C CA . ASN A 1 580 ? 18.517 11.582 -15.473 1.00 91.06 580 ASN A CA 1
ATOM 4608 C C . ASN A 1 580 ? 19.821 11.215 -16.203 1.00 91.06 580 ASN A C 1
ATOM 4610 O O . ASN A 1 580 ? 20.076 11.681 -17.317 1.00 91.06 580 ASN A O 1
ATOM 4614 N N . SER A 1 581 ? 20.643 10.355 -15.594 1.00 87.88 581 SER A N 1
ATOM 4615 C CA . SER A 1 581 ? 21.908 9.903 -16.183 1.00 87.88 581 SER A CA 1
ATOM 4616 C C . SER A 1 581 ? 21.680 9.091 -17.461 1.00 87.88 581 SER A C 1
ATOM 4618 O O . SER A 1 581 ? 22.282 9.374 -18.502 1.00 87.88 581 SER A O 1
ATOM 4620 N N . VAL A 1 582 ? 20.771 8.112 -17.420 1.00 89.06 582 VAL A N 1
ATOM 4621 C CA . VAL A 1 582 ? 20.475 7.260 -18.582 1.00 89.06 582 VAL A CA 1
ATOM 4622 C C . VAL A 1 582 ? 19.689 7.999 -19.664 1.00 89.06 582 VAL A C 1
ATOM 4624 O O . VAL A 1 582 ? 19.929 7.723 -20.835 1.00 89.06 582 VAL A O 1
ATOM 4627 N N . ALA A 1 583 ? 18.841 8.979 -19.328 1.00 90.50 583 ALA A N 1
ATOM 4628 C CA . ALA A 1 583 ? 18.165 9.830 -20.314 1.00 90.50 583 ALA A CA 1
ATOM 4629 C C . ALA A 1 583 ? 19.167 10.622 -21.159 1.00 90.50 583 ALA A C 1
ATOM 4631 O O . ALA A 1 583 ? 19.058 10.656 -22.384 1.00 90.50 583 ALA A O 1
ATOM 4632 N N . SER A 1 584 ? 20.179 11.214 -20.516 1.00 89.44 584 SER A N 1
ATOM 4633 C CA . SER A 1 584 ? 21.246 11.940 -21.212 1.00 89.44 584 SER A CA 1
ATOM 4634 C C . SER A 1 584 ? 21.998 11.032 -22.195 1.00 89.44 584 SER A C 1
ATOM 4636 O O . SER A 1 584 ? 22.202 11.393 -23.354 1.00 89.44 584 SER A O 1
ATOM 4638 N N . ARG A 1 585 ? 22.326 9.804 -21.770 1.00 88.94 585 ARG A N 1
ATOM 4639 C CA . ARG A 1 585 ? 22.990 8.806 -22.626 1.00 88.94 585 ARG A CA 1
ATOM 4640 C C . ARG A 1 585 ? 22.100 8.321 -23.767 1.00 88.94 585 ARG A C 1
ATOM 4642 O O . ARG A 1 585 ? 22.557 8.242 -24.900 1.00 88.94 585 ARG A O 1
ATOM 4649 N N . ALA A 1 586 ? 20.837 8.014 -23.481 1.00 92.88 586 ALA A N 1
ATOM 4650 C CA . ALA A 1 586 ? 19.875 7.587 -24.491 1.00 92.88 586 ALA A CA 1
ATOM 4651 C C . ALA A 1 586 ? 19.685 8.673 -25.558 1.00 92.88 586 ALA A C 1
ATOM 4653 O O . ALA A 1 586 ? 19.665 8.366 -26.746 1.00 92.88 586 ALA A O 1
ATOM 4654 N N . LYS A 1 587 ? 19.623 9.945 -25.149 1.00 94.19 587 LYS A N 1
ATOM 4655 C CA . LYS A 1 587 ? 19.538 11.085 -26.066 1.00 94.19 587 LYS A CA 1
ATOM 4656 C C . LYS A 1 587 ? 20.761 11.194 -26.975 1.00 94.19 587 LYS A C 1
ATOM 4658 O O . LYS A 1 587 ? 20.596 11.375 -28.175 1.00 94.19 587 LYS A O 1
ATOM 4663 N N . ASP A 1 588 ? 21.967 11.067 -26.424 1.00 92.44 588 ASP A N 1
ATOM 4664 C CA . ASP A 1 588 ? 23.207 11.080 -27.212 1.00 92.44 588 ASP A CA 1
ATOM 4665 C C . ASP A 1 588 ? 23.245 9.940 -28.245 1.00 92.44 588 ASP A C 1
ATOM 4667 O O . ASP A 1 588 ? 23.531 10.173 -29.418 1.00 92.44 588 ASP A O 1
ATOM 4671 N N . ILE A 1 589 ? 22.875 8.722 -27.834 1.00 94.25 589 ILE A N 1
ATOM 4672 C CA . ILE A 1 589 ? 22.781 7.557 -28.724 1.00 94.25 589 ILE A CA 1
ATOM 4673 C C . ILE A 1 589 ? 21.774 7.806 -29.850 1.00 94.25 589 ILE A C 1
ATOM 4675 O O . ILE A 1 589 ? 22.110 7.625 -31.018 1.00 94.25 589 ILE A O 1
ATOM 4679 N N . LEU A 1 590 ? 20.554 8.231 -29.511 1.00 96.06 590 LEU A N 1
ATOM 4680 C CA . LEU A 1 590 ? 19.498 8.459 -30.497 1.00 96.06 590 LEU A CA 1
ATOM 4681 C C . LEU A 1 590 ? 19.889 9.558 -31.490 1.00 96.06 590 LEU A C 1
ATOM 4683 O O . LEU A 1 590 ? 19.691 9.374 -32.684 1.00 96.06 590 LEU A O 1
ATOM 4687 N N . ASN A 1 591 ? 20.531 10.637 -31.034 1.00 96.31 591 ASN A N 1
ATOM 4688 C CA . ASN A 1 591 ? 21.039 11.681 -31.926 1.00 96.31 591 ASN A CA 1
ATOM 4689 C C . ASN A 1 591 ? 22.071 11.132 -32.923 1.00 96.31 591 ASN A C 1
ATOM 4691 O O . ASN A 1 591 ? 21.960 11.397 -34.117 1.00 96.31 591 ASN A O 1
ATOM 4695 N N . LYS A 1 592 ? 23.037 10.328 -32.459 1.00 96.69 592 LYS A N 1
ATOM 4696 C CA . LYS A 1 592 ? 24.053 9.704 -33.328 1.00 96.69 592 LYS A CA 1
ATOM 4697 C C . LYS A 1 592 ? 23.434 8.759 -34.357 1.00 96.69 592 LYS A C 1
ATOM 4699 O O . LYS A 1 592 ? 23.870 8.729 -35.505 1.00 96.69 592 LYS A O 1
ATOM 4704 N N . VAL A 1 593 ? 22.408 8.006 -33.958 1.00 97.81 593 VAL A N 1
ATOM 4705 C CA . VAL A 1 593 ? 21.640 7.131 -34.856 1.00 97.81 593 VAL A CA 1
ATOM 4706 C C . VAL A 1 593 ? 20.881 7.951 -35.904 1.00 97.81 593 VAL A C 1
ATOM 4708 O O . VAL A 1 593 ? 20.977 7.655 -37.095 1.00 97.81 593 VAL A O 1
ATOM 4711 N N . THR A 1 594 ? 20.180 9.012 -35.495 1.00 97.44 594 THR A N 1
ATOM 4712 C CA . THR A 1 594 ? 19.471 9.915 -36.417 1.00 97.44 594 THR A CA 1
ATOM 4713 C C . THR A 1 594 ? 20.436 10.588 -37.400 1.00 97.44 594 THR A C 1
ATOM 4715 O O . THR A 1 594 ? 20.143 10.660 -38.595 1.00 97.44 594 THR A O 1
ATOM 4718 N N . GLU A 1 595 ? 21.605 11.039 -36.936 1.00 97.69 595 GLU A N 1
ATOM 4719 C CA . GLU A 1 595 ? 22.652 11.601 -37.797 1.00 97.69 595 GLU A CA 1
ATOM 4720 C C . GLU A 1 595 ? 23.169 10.572 -38.807 1.00 97.69 595 GLU A C 1
ATOM 4722 O O . GLU A 1 595 ? 23.256 10.874 -39.999 1.00 97.69 595 GLU A O 1
ATOM 4727 N N . ASN A 1 596 ? 23.464 9.342 -38.371 1.00 98.38 596 ASN A N 1
ATOM 4728 C CA . ASN A 1 596 ? 23.899 8.284 -39.280 1.00 98.38 596 ASN A CA 1
ATOM 4729 C C . ASN A 1 596 ? 22.849 7.991 -40.357 1.00 98.38 596 ASN A C 1
ATOM 4731 O O . ASN A 1 596 ? 23.193 7.979 -41.540 1.00 98.38 596 ASN A O 1
ATOM 4735 N N . LYS A 1 597 ? 21.574 7.849 -39.968 1.00 98.25 597 LYS A N 1
ATOM 4736 C CA . LYS A 1 597 ? 20.460 7.676 -40.912 1.00 98.25 597 LYS A CA 1
ATOM 4737 C C . LYS A 1 597 ? 20.463 8.778 -41.970 1.00 98.25 597 LYS A C 1
ATOM 4739 O O . LYS A 1 597 ? 20.455 8.486 -43.163 1.00 98.25 597 LYS A O 1
ATOM 4744 N N . TYR A 1 598 ? 20.538 10.035 -41.534 1.00 98.25 598 TYR A N 1
ATOM 4745 C CA . TYR A 1 598 ? 20.552 11.192 -42.424 1.00 98.25 598 TYR A CA 1
ATOM 4746 C C . TYR A 1 598 ? 21.727 11.153 -43.413 1.00 98.25 598 TYR A C 1
ATOM 4748 O O . TYR A 1 598 ? 21.537 11.385 -44.610 1.00 98.25 598 TYR A O 1
ATOM 4756 N N . TYR A 1 599 ? 22.944 10.845 -42.956 1.00 98.56 599 TYR A N 1
ATOM 4757 C CA . TYR A 1 599 ? 24.109 10.773 -43.844 1.00 98.56 599 TYR A CA 1
ATOM 4758 C C . TYR A 1 599 ? 24.032 9.600 -44.825 1.00 98.56 599 TYR A C 1
ATOM 4760 O O . TYR A 1 599 ? 24.406 9.750 -45.992 1.00 98.56 599 TYR A O 1
ATOM 4768 N N . VAL A 1 600 ? 23.497 8.455 -44.394 1.00 98.50 600 VAL A N 1
ATOM 4769 C CA . VAL A 1 600 ? 23.273 7.304 -45.276 1.00 98.50 600 VAL A CA 1
ATOM 4770 C C . VAL A 1 600 ? 22.242 7.643 -46.349 1.00 98.50 600 VAL A C 1
ATOM 4772 O O . VAL A 1 600 ? 22.529 7.456 -47.530 1.00 98.50 600 VAL A O 1
ATOM 4775 N N . GLU A 1 601 ? 21.090 8.210 -45.980 1.00 98.06 601 GLU A N 1
ATOM 4776 C CA . GLU A 1 601 ? 20.057 8.654 -46.931 1.00 98.06 601 GLU A CA 1
ATOM 4777 C C . GLU A 1 601 ? 20.641 9.628 -47.972 1.00 98.06 601 GLU A C 1
ATOM 4779 O O . GLU A 1 601 ? 20.412 9.483 -49.175 1.00 98.06 601 GLU A O 1
ATOM 4784 N N . ASN A 1 602 ? 21.493 10.557 -47.528 1.00 97.50 602 ASN A N 1
ATOM 4785 C CA . ASN A 1 602 ? 22.199 11.518 -48.380 1.00 97.50 602 ASN A CA 1
ATOM 4786 C C . ASN A 1 602 ? 23.168 10.892 -49.394 1.00 97.50 602 ASN A C 1
ATOM 4788 O O . ASN A 1 602 ? 23.394 11.476 -50.461 1.00 97.50 602 ASN A O 1
ATOM 4792 N N . VAL A 1 603 ? 23.805 9.771 -49.052 1.00 97.06 603 VAL A N 1
ATOM 4793 C CA . VAL A 1 603 ? 24.687 9.011 -49.953 1.00 97.06 603 VAL A CA 1
ATOM 4794 C C . VAL A 1 603 ? 23.861 8.134 -50.892 1.00 97.06 603 VAL A C 1
ATOM 4796 O O . VAL A 1 603 ? 24.113 8.120 -52.099 1.00 97.06 603 VAL A O 1
ATOM 4799 N N . VAL A 1 604 ? 22.854 7.441 -50.356 1.00 97.44 604 VAL A N 1
ATOM 4800 C CA . VAL A 1 604 ? 21.979 6.525 -51.100 1.00 97.44 604 VAL A CA 1
ATOM 4801 C C . VAL A 1 604 ? 21.169 7.266 -52.166 1.00 97.44 604 VAL A C 1
ATOM 4803 O O . VAL A 1 604 ? 20.958 6.728 -53.247 1.00 97.44 604 VAL A O 1
ATOM 4806 N N . GLU A 1 605 ? 20.805 8.533 -51.953 1.00 97.31 605 GLU A N 1
ATOM 4807 C CA . GLU A 1 605 ? 20.168 9.367 -52.984 1.00 97.31 605 GLU A CA 1
ATOM 4808 C C . GLU A 1 605 ? 21.021 9.485 -54.268 1.00 97.31 605 GLU A C 1
ATOM 4810 O O . GLU A 1 605 ? 20.493 9.652 -55.368 1.00 97.31 605 GLU A O 1
ATOM 4815 N N . LYS A 1 606 ? 22.353 9.371 -54.161 1.00 96.75 606 LYS A N 1
ATOM 4816 C CA . LYS A 1 606 ? 23.274 9.465 -55.309 1.00 96.75 606 LYS A CA 1
ATOM 4817 C C . LYS A 1 606 ? 23.469 8.142 -56.039 1.00 96.75 606 LYS A C 1
ATOM 4819 O O . LYS A 1 606 ? 23.988 8.140 -57.151 1.00 96.75 606 LYS A O 1
ATOM 4824 N N . TYR A 1 607 ? 23.042 7.026 -55.458 1.00 97.44 607 TYR A N 1
ATOM 4825 C CA . TYR A 1 607 ? 23.265 5.682 -55.998 1.00 97.44 607 TYR A CA 1
ATOM 4826 C C . TYR A 1 607 ? 22.751 5.467 -57.428 1.00 97.44 607 TYR A C 1
ATOM 4828 O O . TYR A 1 607 ? 23.478 4.843 -58.208 1.00 97.44 607 TYR A O 1
ATOM 4836 N N . PRO A 1 608 ? 21.576 6.000 -57.826 1.00 97.38 608 PRO A N 1
ATOM 4837 C CA . PRO A 1 608 ? 21.059 5.831 -59.184 1.00 97.38 608 PRO A CA 1
ATOM 4838 C C . PRO A 1 608 ? 21.831 6.592 -60.270 1.00 97.38 608 PRO A C 1
ATOM 4840 O O . PRO A 1 608 ? 21.596 6.342 -61.454 1.00 97.38 608 PRO A O 1
ATOM 4843 N N . ILE A 1 609 ? 22.727 7.523 -59.909 1.00 96.44 609 ILE A N 1
ATOM 4844 C CA . ILE A 1 609 ? 23.479 8.326 -60.882 1.00 96.44 609 ILE A CA 1
ATOM 4845 C C . ILE A 1 609 ? 24.345 7.398 -61.738 1.00 96.44 609 ILE A C 1
ATOM 4847 O O . ILE A 1 609 ? 25.170 6.639 -61.228 1.00 96.44 609 ILE A O 1
ATOM 4851 N N . GLN A 1 610 ? 24.142 7.464 -63.054 1.00 97.25 610 GLN A N 1
ATOM 4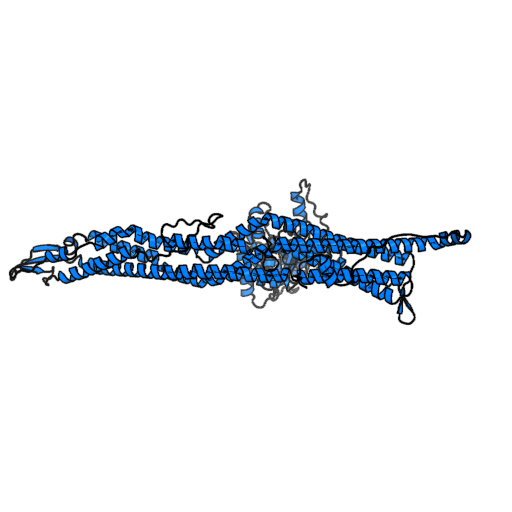852 C CA . GLN A 1 610 ? 24.867 6.674 -64.043 1.00 97.25 610 GLN A CA 1
ATOM 4853 C C . GLN A 1 610 ? 26.117 7.414 -64.517 1.00 97.25 610 GLN A C 1
ATOM 4855 O O . GLN A 1 610 ? 26.048 8.568 -64.936 1.00 97.25 610 GLN A O 1
ATOM 4860 N N . ILE A 1 611 ? 27.243 6.713 -64.502 1.00 96.25 611 ILE A N 1
ATOM 4861 C CA . ILE A 1 611 ? 28.569 7.228 -64.813 1.00 96.25 611 ILE A CA 1
ATOM 4862 C C . ILE A 1 611 ? 29.005 6.689 -66.176 1.00 96.25 611 ILE A C 1
ATOM 4864 O O . ILE A 1 611 ? 28.900 5.492 -66.466 1.00 96.25 611 ILE A O 1
ATOM 4868 N N . TYR A 1 612 ? 29.525 7.585 -67.009 1.00 94.94 612 TYR A N 1
ATOM 4869 C CA . TYR A 1 612 ? 30.002 7.294 -68.353 1.00 94.94 612 TYR A CA 1
ATOM 4870 C C . TYR A 1 612 ? 31.433 7.803 -68.541 1.00 94.94 612 TYR A C 1
ATOM 4872 O O . TYR A 1 612 ? 31.823 8.846 -68.014 1.00 94.94 612 TYR A O 1
ATOM 4880 N N . HIS A 1 613 ? 32.205 7.090 -69.356 1.00 92.06 613 HIS A N 1
ATOM 4881 C CA . HIS A 1 613 ? 33.518 7.519 -69.832 1.00 92.06 613 HIS A CA 1
ATOM 4882 C C . HIS A 1 613 ? 33.387 8.161 -71.217 1.00 92.06 613 HIS A C 1
ATOM 4884 O O . HIS A 1 613 ? 32.761 7.587 -72.115 1.00 92.06 613 HIS A O 1
ATOM 4890 N N . LYS A 1 614 ? 33.954 9.360 -71.396 1.00 91.62 614 LYS A N 1
ATOM 4891 C CA . LYS A 1 614 ? 33.839 10.152 -72.630 1.00 91.62 614 LYS A CA 1
ATOM 4892 C C . LYS A 1 614 ? 35.195 10.690 -73.082 1.00 91.62 614 LYS A C 1
ATOM 4894 O O . LYS A 1 614 ? 35.947 11.268 -72.296 1.00 91.62 614 LYS A O 1
ATOM 4899 N N . THR A 1 615 ? 35.508 10.546 -74.367 1.00 89.00 615 THR A N 1
ATOM 4900 C CA . THR A 1 615 ? 36.679 11.193 -74.982 1.00 89.00 615 THR A CA 1
ATOM 4901 C C . THR A 1 615 ? 36.384 12.668 -75.246 1.00 89.00 615 THR A C 1
ATOM 4903 O O . THR A 1 615 ? 35.340 13.006 -75.805 1.00 89.00 615 THR A O 1
ATOM 4906 N N . ILE A 1 616 ? 37.309 13.555 -74.873 1.00 82.56 616 ILE A N 1
ATOM 4907 C CA . ILE A 1 616 ? 37.140 15.005 -75.042 1.00 82.56 616 ILE A CA 1
ATOM 4908 C C . ILE A 1 616 ? 36.997 15.333 -76.538 1.00 82.56 616 ILE A C 1
ATOM 4910 O O . ILE A 1 616 ? 37.856 14.977 -77.342 1.00 82.56 616 ILE A O 1
ATOM 4914 N N . GLY A 1 617 ? 35.897 15.996 -76.908 1.00 79.38 617 GLY A N 1
ATOM 4915 C CA . GLY A 1 617 ? 35.561 16.343 -78.296 1.00 79.38 617 GLY A CA 1
ATOM 4916 C C . GLY A 1 617 ? 34.733 15.297 -79.061 1.00 79.38 617 GLY A C 1
ATOM 4917 O O . GLY A 1 617 ? 34.271 15.598 -80.159 1.00 79.38 617 GLY A O 1
ATOM 4918 N N . SER A 1 618 ? 34.498 14.106 -78.493 1.00 83.31 618 SER A N 1
ATOM 4919 C CA . SER A 1 618 ? 33.592 13.097 -79.066 1.00 83.31 618 SER A CA 1
ATOM 4920 C C . SER A 1 618 ? 32.145 13.298 -78.601 1.00 83.31 618 SER A C 1
ATOM 4922 O O . SER A 1 618 ? 31.896 13.766 -77.487 1.00 83.31 618 SER A O 1
ATOM 4924 N N . LYS A 1 619 ? 31.181 12.913 -79.448 1.00 80.75 619 LYS A N 1
ATOM 4925 C CA . LYS A 1 619 ? 29.766 12.782 -79.058 1.00 80.75 619 LYS A CA 1
ATOM 4926 C C . LYS A 1 619 ? 29.466 11.438 -78.390 1.00 80.75 619 LYS A C 1
ATOM 4928 O O . LYS A 1 619 ? 28.494 11.349 -77.647 1.00 80.75 619 LYS A O 1
ATOM 4933 N N . ASP A 1 620 ? 30.309 10.435 -78.613 1.00 87.00 620 ASP A N 1
ATOM 4934 C CA . ASP A 1 620 ? 30.116 9.089 -78.085 1.00 87.00 620 ASP A CA 1
ATOM 4935 C C . ASP A 1 620 ? 30.634 8.986 -76.645 1.00 87.00 620 ASP A C 1
ATOM 4937 O O . ASP A 1 620 ? 31.697 9.520 -76.306 1.00 87.00 620 ASP A O 1
ATOM 4941 N N . LYS A 1 621 ? 29.890 8.268 -75.801 1.00 91.69 621 LYS A N 1
ATOM 4942 C CA . LYS A 1 621 ? 30.271 7.926 -74.427 1.00 91.69 621 LYS A CA 1
ATOM 4943 C C . LYS A 1 621 ? 29.955 6.465 -74.135 1.00 91.69 621 LYS A C 1
ATOM 4945 O O . LYS A 1 621 ? 29.002 5.916 -74.682 1.00 91.69 621 LYS A O 1
ATOM 4950 N N . THR A 1 622 ? 30.747 5.848 -73.265 1.00 93.62 622 THR A N 1
ATOM 4951 C CA . THR A 1 622 ? 30.598 4.436 -72.886 1.00 93.62 622 THR A CA 1
ATOM 4952 C C . THR A 1 622 ? 30.101 4.345 -71.452 1.00 93.62 622 THR A C 1
ATOM 4954 O O . THR A 1 622 ? 30.657 4.999 -70.570 1.00 93.62 622 THR A O 1
ATOM 4957 N N . TYR A 1 623 ? 29.051 3.558 -71.215 1.00 95.69 623 TYR A N 1
ATOM 4958 C CA . TYR A 1 623 ? 28.544 3.311 -69.865 1.00 95.69 623 TYR A CA 1
ATOM 4959 C C . TYR A 1 623 ? 29.594 2.576 -69.026 1.00 95.69 623 TYR A C 1
ATOM 4961 O O . TYR A 1 623 ? 30.157 1.582 -69.485 1.00 95.69 623 TYR A O 1
ATOM 4969 N N . TYR A 1 624 ? 29.857 3.074 -67.819 1.00 94.56 624 TYR A N 1
ATOM 4970 C CA . TYR A 1 624 ? 30.813 2.476 -66.887 1.00 94.56 624 TYR A CA 1
ATOM 4971 C C . TYR A 1 624 ? 30.111 1.735 -65.750 1.00 94.56 624 TYR A C 1
ATOM 4973 O O . TYR A 1 624 ? 30.432 0.586 -65.469 1.00 94.56 624 TYR A O 1
ATOM 4981 N N . GLY A 1 625 ? 29.132 2.383 -65.120 1.00 95.50 625 GLY A N 1
ATOM 4982 C CA . GLY A 1 625 ? 28.419 1.856 -63.960 1.00 95.50 625 GLY A CA 1
ATOM 4983 C C . GLY A 1 625 ? 27.526 2.922 -63.334 1.00 95.50 625 GLY A C 1
ATOM 4984 O O . GLY A 1 625 ? 27.417 4.032 -63.850 1.00 95.50 625 GLY A O 1
ATOM 4985 N N . SER A 1 626 ? 26.869 2.605 -62.225 1.00 97.06 626 SER A N 1
ATOM 4986 C CA . SER A 1 626 ? 26.249 3.602 -61.346 1.00 97.06 626 SER A CA 1
ATOM 4987 C C . SER A 1 626 ? 27.166 3.948 -60.173 1.00 97.06 626 SER A C 1
ATOM 4989 O O . SER A 1 626 ? 28.104 3.203 -59.877 1.00 97.06 626 SER A O 1
ATOM 4991 N N . VAL A 1 627 ? 26.878 5.041 -59.461 1.00 97.12 627 VAL A N 1
ATOM 4992 C CA . VAL A 1 627 ? 27.554 5.360 -58.190 1.00 97.12 627 VAL A CA 1
ATOM 4993 C C . VAL A 1 627 ? 27.500 4.171 -57.230 1.00 97.12 627 VAL A C 1
ATOM 4995 O O . VAL A 1 627 ? 28.531 3.809 -56.672 1.00 97.12 627 VAL A O 1
ATOM 4998 N N . GLU A 1 628 ? 26.339 3.520 -57.103 1.00 97.81 628 GLU A N 1
ATOM 4999 C CA . GLU A 1 628 ? 26.167 2.330 -56.258 1.00 97.81 628 GLU A CA 1
ATOM 5000 C C . GLU A 1 628 ? 27.139 1.207 -56.622 1.00 97.81 628 GLU A C 1
ATOM 5002 O O . GLU A 1 628 ? 27.838 0.692 -55.756 1.00 97.81 628 GLU A O 1
ATOM 5007 N N . SER A 1 629 ? 27.228 0.857 -57.911 1.00 97.00 629 SER A N 1
ATOM 5008 C CA . SER A 1 629 ? 28.082 -0.248 -58.366 1.00 97.00 629 SER A CA 1
ATOM 5009 C C . SER A 1 629 ? 29.579 0.006 -58.167 1.00 97.00 629 SER A C 1
ATOM 5011 O O . SER A 1 629 ? 30.367 -0.935 -58.168 1.00 97.00 629 SER A O 1
ATOM 5013 N N . CYS A 1 630 ? 29.972 1.270 -57.998 1.00 96.25 630 CYS A N 1
ATOM 5014 C CA . CYS A 1 630 ? 31.362 1.682 -57.830 1.00 96.25 630 CYS A CA 1
ATOM 5015 C C . CYS A 1 630 ? 31.794 1.755 -56.354 1.00 96.25 630 CYS A C 1
ATOM 5017 O O . CYS A 1 630 ? 32.979 1.957 -56.078 1.00 96.25 630 CYS A O 1
ATOM 5019 N N . ILE A 1 631 ? 30.862 1.606 -55.405 1.00 97.25 631 ILE A N 1
ATOM 5020 C CA . ILE A 1 631 ? 31.128 1.601 -53.962 1.00 97.25 631 ILE A CA 1
ATOM 5021 C C . ILE A 1 631 ? 31.115 0.147 -53.480 1.00 97.25 631 ILE A C 1
ATOM 5023 O O . ILE A 1 631 ? 30.073 -0.502 -53.470 1.00 97.25 631 ILE A O 1
ATOM 5027 N N . SER A 1 632 ? 32.264 -0.366 -53.034 1.00 95.25 632 SER A N 1
ATOM 5028 C CA . SER A 1 632 ? 32.391 -1.772 -52.612 1.00 95.25 632 SER A CA 1
ATOM 5029 C C . SER A 1 632 ? 31.511 -2.139 -51.412 1.00 95.25 632 SER A C 1
ATOM 5031 O O . SER A 1 632 ? 31.110 -3.289 -51.285 1.00 95.25 632 SER A O 1
ATOM 5033 N N . GLU A 1 633 ? 31.189 -1.163 -50.560 1.00 96.94 633 GLU A N 1
ATOM 5034 C CA . GLU A 1 633 ? 30.391 -1.332 -49.336 1.00 96.94 633 GLU A CA 1
ATOM 5035 C C . GLU A 1 633 ? 28.949 -0.807 -49.469 1.00 96.94 633 GLU A C 1
ATOM 5037 O O . GLU A 1 633 ? 28.286 -0.546 -48.468 1.00 96.94 633 GLU A O 1
ATOM 5042 N N . ALA A 1 634 ? 28.430 -0.626 -50.691 1.00 97.38 634 ALA A N 1
ATOM 5043 C CA . ALA A 1 634 ? 27.113 -0.013 -50.904 1.00 97.38 634 ALA A CA 1
ATOM 5044 C C . ALA A 1 634 ? 25.963 -0.753 -50.192 1.00 97.38 634 ALA A C 1
ATOM 5046 O O . ALA A 1 634 ? 25.051 -0.122 -49.655 1.00 97.38 634 ALA A O 1
ATOM 5047 N N . ALA A 1 635 ? 26.012 -2.089 -50.167 1.00 97.88 635 ALA A N 1
ATOM 5048 C CA . ALA A 1 635 ? 25.017 -2.911 -49.481 1.00 97.88 635 ALA A CA 1
ATOM 5049 C C . ALA A 1 635 ? 25.086 -2.730 -47.955 1.00 97.88 635 ALA A C 1
ATOM 5051 O O . ALA A 1 635 ? 24.059 -2.486 -47.327 1.00 97.88 635 ALA A O 1
ATOM 5052 N N . SER A 1 636 ? 26.294 -2.767 -47.386 1.00 98.31 636 SER A N 1
ATOM 5053 C CA . SER A 1 636 ? 26.553 -2.543 -45.959 1.00 98.31 636 SER A CA 1
ATOM 5054 C C . SER A 1 636 ? 26.098 -1.146 -45.516 1.00 98.31 636 SER A C 1
ATOM 5056 O O . SER A 1 636 ? 25.483 -0.997 -44.463 1.00 98.31 636 SER A O 1
ATOM 5058 N N . ILE A 1 637 ? 26.336 -0.120 -46.347 1.00 98.50 637 ILE A N 1
ATOM 5059 C CA . ILE A 1 637 ? 25.887 1.260 -46.100 1.00 98.50 637 ILE A CA 1
ATOM 5060 C C . ILE A 1 637 ? 24.356 1.344 -46.063 1.00 98.50 637 ILE A C 1
ATOM 5062 O O . ILE A 1 637 ? 23.803 1.941 -45.142 1.00 98.50 637 ILE A O 1
ATOM 5066 N N . LYS A 1 638 ? 23.653 0.725 -47.023 1.00 98.12 638 LYS A N 1
ATOM 5067 C CA . LYS A 1 638 ? 22.181 0.654 -46.991 1.00 98.12 638 LYS A CA 1
ATOM 5068 C C . LYS A 1 638 ? 21.680 -0.059 -45.736 1.00 98.12 638 LYS A C 1
ATOM 5070 O O . LYS A 1 638 ? 20.741 0.417 -45.106 1.00 98.12 638 LYS A O 1
ATOM 5075 N N . GLU A 1 639 ? 22.315 -1.169 -45.363 1.00 98.44 639 GLU A N 1
ATOM 5076 C CA . GLU A 1 639 ? 21.929 -1.955 -44.191 1.00 98.44 639 GLU A CA 1
ATOM 5077 C C . GLU A 1 639 ? 22.005 -1.133 -42.895 1.00 98.44 639 GLU A C 1
ATOM 5079 O O . GLU A 1 639 ? 21.034 -1.111 -42.139 1.00 98.44 639 GLU A O 1
ATOM 5084 N N . VAL A 1 640 ? 23.103 -0.406 -42.648 1.00 97.81 640 VAL A N 1
ATOM 5085 C CA . VAL A 1 640 ? 23.220 0.434 -41.437 1.00 97.81 640 VAL A CA 1
ATOM 5086 C C . VAL A 1 640 ? 22.235 1.609 -41.429 1.00 97.81 640 VAL A C 1
ATOM 5088 O O . VAL A 1 640 ? 21.775 2.005 -40.357 1.00 97.81 640 VAL A O 1
ATOM 5091 N N . GLY A 1 641 ? 21.843 2.121 -42.602 1.00 97.81 641 GLY A N 1
ATOM 5092 C CA . GLY A 1 641 ? 20.778 3.121 -42.729 1.00 97.81 641 GLY A CA 1
ATOM 5093 C C . GLY A 1 641 ? 19.408 2.588 -42.309 1.00 97.81 641 GLY A C 1
ATOM 5094 O O . GLY A 1 641 ? 18.720 3.222 -41.510 1.00 97.81 641 GLY A O 1
ATOM 5095 N N . GLU A 1 642 ? 19.033 1.399 -42.789 1.00 98.31 642 GLU A N 1
ATOM 5096 C CA . GLU A 1 642 ? 17.771 0.748 -42.405 1.00 98.31 642 GLU A CA 1
ATOM 5097 C C . GLU A 1 642 ? 17.756 0.355 -40.921 1.00 98.31 642 GLU A C 1
ATOM 5099 O O . GLU A 1 642 ? 16.742 0.530 -40.243 1.00 98.31 642 GLU A O 1
ATOM 5104 N N . ILE A 1 643 ? 18.890 -0.108 -40.377 1.00 98.44 643 ILE A N 1
ATOM 5105 C CA . ILE A 1 643 ? 19.033 -0.360 -38.935 1.00 98.44 643 ILE A CA 1
ATOM 5106 C C . ILE A 1 643 ? 18.838 0.940 -38.148 1.00 98.44 643 ILE A C 1
ATOM 5108 O O . ILE A 1 643 ? 18.064 0.956 -37.191 1.00 98.44 643 ILE A O 1
ATOM 5112 N N . SER A 1 644 ? 19.500 2.031 -38.550 1.00 98.25 644 SER A N 1
ATOM 5113 C CA . SER A 1 644 ? 19.376 3.329 -37.874 1.00 98.25 644 SER A CA 1
ATOM 5114 C C . SER A 1 644 ? 17.932 3.820 -37.857 1.00 98.25 644 SER A C 1
ATOM 5116 O O . SER A 1 644 ? 17.415 4.208 -36.809 1.00 98.25 644 SER A O 1
ATOM 5118 N N . LYS A 1 645 ? 17.250 3.726 -39.002 1.00 97.75 645 LYS A N 1
ATOM 5119 C CA . LYS A 1 645 ? 15.829 4.051 -39.130 1.00 97.75 645 LYS A CA 1
ATOM 5120 C C . LYS A 1 645 ? 14.960 3.199 -38.201 1.00 97.75 645 LYS A C 1
ATOM 5122 O O . LYS A 1 645 ? 14.134 3.742 -37.472 1.00 97.75 645 LYS A O 1
ATOM 5127 N N . GLY A 1 646 ? 15.175 1.883 -38.177 1.00 98.00 646 GLY A N 1
ATOM 5128 C CA . GLY A 1 646 ? 14.425 0.973 -37.310 1.00 98.00 646 GLY A CA 1
ATOM 5129 C C . GLY A 1 646 ? 14.618 1.262 -35.817 1.00 98.00 646 GLY A C 1
ATOM 5130 O O . GLY A 1 646 ? 13.654 1.214 -35.054 1.00 98.00 646 GLY A O 1
ATOM 5131 N N . ILE A 1 647 ? 15.840 1.605 -35.394 1.00 97.81 647 ILE A N 1
ATOM 5132 C CA . ILE A 1 647 ? 16.146 1.989 -34.006 1.00 97.81 647 ILE A CA 1
ATOM 5133 C C . ILE A 1 647 ? 15.453 3.310 -33.645 1.00 97.81 647 ILE A C 1
ATOM 5135 O O . ILE A 1 647 ? 14.812 3.391 -32.595 1.00 97.81 647 ILE A O 1
ATOM 5139 N N . GLU A 1 648 ? 15.539 4.327 -34.504 1.00 95.75 648 GLU A N 1
ATOM 5140 C CA . GLU A 1 648 ? 14.889 5.624 -34.284 1.00 95.75 648 GLU A CA 1
ATOM 5141 C C . GLU A 1 648 ? 13.364 5.481 -34.147 1.00 95.75 648 GLU A C 1
ATOM 5143 O O . GLU A 1 648 ? 12.773 5.994 -33.195 1.00 95.75 648 GLU A O 1
ATOM 5148 N N . GLU A 1 649 ? 12.722 4.732 -35.049 1.00 96.31 649 GLU A N 1
ATOM 5149 C CA . GLU A 1 649 ? 11.275 4.493 -35.018 1.00 96.31 649 GLU A CA 1
ATOM 5150 C C . GLU A 1 649 ? 10.856 3.741 -33.743 1.00 96.31 649 GLU A C 1
ATOM 5152 O O . GLU A 1 649 ? 9.946 4.182 -33.026 1.00 96.31 649 GLU A O 1
ATOM 5157 N N . LYS A 1 650 ? 11.562 2.649 -33.414 1.00 97.19 650 LYS A N 1
ATOM 5158 C CA . LYS A 1 650 ? 11.292 1.786 -32.251 1.00 97.19 650 LYS A CA 1
ATOM 5159 C C . LYS A 1 650 ? 11.416 2.525 -30.916 1.00 97.19 650 LYS A C 1
ATOM 5161 O O . LYS A 1 650 ? 10.646 2.241 -29.999 1.00 97.19 650 LYS A O 1
ATOM 5166 N N . HIS A 1 651 ? 12.353 3.470 -30.804 1.00 96.56 651 HIS A N 1
ATOM 5167 C CA . HIS A 1 651 ? 12.673 4.172 -29.550 1.00 96.56 651 HIS A CA 1
ATOM 5168 C C . HIS A 1 651 ? 12.232 5.639 -29.513 1.00 96.56 651 HIS A C 1
ATOM 5170 O O . HIS A 1 651 ? 12.546 6.354 -28.562 1.00 96.56 651 HIS A O 1
ATOM 5176 N N . SER A 1 652 ? 11.443 6.085 -30.489 1.00 92.19 652 SER A N 1
ATOM 5177 C CA . SER A 1 652 ? 10.949 7.467 -30.619 1.00 92.19 652 SER A CA 1
ATOM 5178 C C . SER A 1 652 ? 10.251 8.028 -29.368 1.00 92.19 652 SER A C 1
ATOM 5180 O O . SER A 1 652 ? 10.315 9.226 -29.094 1.00 92.19 652 SER A O 1
ATOM 5182 N N . ARG A 1 653 ? 9.603 7.166 -28.573 1.00 93.69 653 ARG A N 1
ATOM 5183 C CA . ARG A 1 653 ? 8.909 7.529 -27.324 1.00 93.69 653 ARG A CA 1
ATOM 5184 C C . ARG A 1 653 ? 9.755 7.421 -26.057 1.00 93.69 653 ARG A C 1
ATOM 5186 O O . ARG A 1 653 ? 9.279 7.805 -24.994 1.00 93.69 653 ARG A O 1
ATOM 5193 N N . LEU A 1 654 ? 10.996 6.945 -26.146 1.00 94.50 654 LEU A N 1
ATOM 5194 C CA . LEU A 1 654 ? 11.808 6.636 -24.970 1.00 94.50 654 LEU A CA 1
ATOM 5195 C C . LEU A 1 654 ? 12.047 7.864 -24.079 1.00 94.50 654 LEU A C 1
ATOM 5197 O O . LEU A 1 654 ? 11.782 7.801 -22.885 1.00 94.50 654 LEU A O 1
ATOM 5201 N N . LEU A 1 655 ? 12.501 8.988 -24.645 1.00 94.62 655 LEU A N 1
ATOM 5202 C CA . LEU A 1 655 ? 12.799 10.196 -23.861 1.00 94.62 655 LEU A CA 1
ATOM 5203 C C . LEU A 1 655 ? 11.547 10.805 -23.194 1.00 94.62 655 LEU A C 1
ATOM 5205 O O . LEU A 1 655 ? 11.589 10.995 -21.978 1.00 94.62 655 LEU A O 1
ATOM 5209 N N . PRO A 1 656 ? 10.421 11.038 -23.908 1.00 92.38 656 PRO A N 1
ATOM 5210 C CA . PRO A 1 656 ? 9.181 11.488 -23.269 1.00 92.38 656 PRO A CA 1
ATOM 5211 C C . PRO A 1 656 ? 8.677 10.542 -22.176 1.00 92.38 656 PRO A C 1
ATOM 5213 O O . PRO A 1 656 ? 8.132 1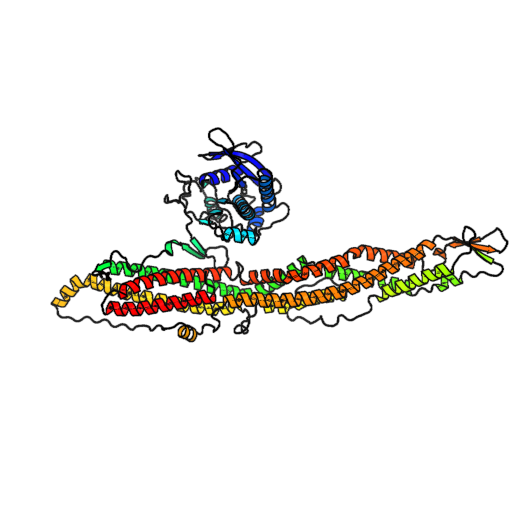0.985 -21.166 1.00 92.38 656 PRO A O 1
ATOM 5216 N N . ASP A 1 657 ? 8.834 9.231 -22.367 1.00 93.06 657 ASP A N 1
ATOM 5217 C CA . ASP A 1 657 ? 8.384 8.267 -21.373 1.00 93.06 657 ASP A CA 1
ATOM 5218 C C . ASP A 1 657 ? 9.289 8.292 -20.118 1.00 93.06 657 ASP A C 1
ATOM 5220 O O . ASP A 1 657 ? 8.768 8.164 -19.010 1.00 93.06 657 ASP A O 1
ATOM 5224 N N . ILE A 1 658 ? 10.608 8.520 -20.250 1.00 92.38 658 ILE A N 1
ATOM 5225 C CA . ILE A 1 658 ? 11.513 8.731 -19.097 1.00 92.38 658 ILE A CA 1
ATOM 5226 C C . ILE A 1 658 ? 11.142 10.011 -18.337 1.00 92.38 658 ILE A C 1
ATOM 5228 O O . ILE A 1 658 ? 11.079 9.996 -17.107 1.00 92.38 658 ILE A O 1
ATOM 5232 N N . GLU A 1 659 ? 10.861 11.109 -19.043 1.00 90.44 659 GLU A N 1
ATOM 5233 C CA . GLU A 1 659 ? 10.391 12.357 -18.424 1.00 90.44 659 GLU A CA 1
ATOM 5234 C C . GLU A 1 659 ? 9.098 12.131 -17.629 1.00 90.44 659 GLU A C 1
ATOM 5236 O O . GLU A 1 659 ? 8.968 12.610 -16.502 1.00 90.44 659 GLU A O 1
ATOM 5241 N N . ASN A 1 660 ? 8.168 11.336 -18.165 1.00 86.75 660 ASN A N 1
ATOM 5242 C CA . ASN A 1 660 ? 6.948 10.972 -17.451 1.00 86.75 660 ASN A CA 1
ATOM 5243 C C . ASN A 1 660 ? 7.229 10.150 -16.180 1.00 86.75 660 ASN A C 1
ATOM 5245 O O . ASN A 1 660 ? 6.586 10.383 -15.158 1.00 86.75 660 ASN A O 1
ATOM 5249 N N . VAL A 1 661 ? 8.188 9.218 -16.203 1.00 92.19 661 VAL A N 1
ATOM 5250 C CA . VAL A 1 661 ? 8.609 8.499 -14.984 1.00 92.19 661 VAL A CA 1
ATOM 5251 C C . VAL A 1 661 ? 9.151 9.488 -13.950 1.00 92.19 661 VAL A C 1
ATOM 5253 O O . VAL A 1 661 ? 8.675 9.504 -12.816 1.00 92.19 661 VAL A O 1
ATOM 5256 N N . LEU A 1 662 ? 10.077 10.368 -14.347 1.00 89.88 662 LEU A N 1
ATOM 5257 C CA . LEU A 1 662 ? 10.680 11.379 -13.469 1.00 89.88 662 LEU A CA 1
ATOM 5258 C C . LEU A 1 662 ? 9.633 12.303 -12.825 1.00 89.88 662 LEU A C 1
ATOM 5260 O O . LEU A 1 662 ? 9.730 12.597 -11.635 1.00 89.88 662 LEU A O 1
ATOM 5264 N N . LEU A 1 663 ? 8.613 12.721 -13.580 1.00 83.50 663 LEU A N 1
ATOM 5265 C CA . LEU A 1 663 ? 7.514 13.557 -13.080 1.00 83.50 663 LEU A CA 1
ATOM 5266 C C . LEU A 1 663 ? 6.604 12.834 -12.078 1.00 83.50 663 LEU A C 1
ATOM 5268 O O . LEU A 1 663 ? 5.991 13.486 -11.232 1.00 83.50 663 LEU A O 1
ATOM 5272 N N . ASN A 1 664 ? 6.501 11.506 -12.167 1.00 84.38 664 ASN A N 1
ATOM 5273 C CA . ASN A 1 664 ? 5.660 10.707 -11.279 1.00 84.38 664 ASN A CA 1
ATOM 5274 C C . ASN A 1 664 ? 6.397 10.209 -10.029 1.00 84.38 664 ASN A C 1
ATOM 5276 O O . ASN A 1 664 ? 5.729 9.954 -9.029 1.00 84.38 664 ASN A O 1
ATOM 5280 N N . LEU A 1 665 ? 7.737 10.135 -10.036 1.00 88.31 665 LEU A N 1
ATOM 5281 C CA . LEU A 1 665 ? 8.530 9.696 -8.877 1.00 88.31 665 LEU A CA 1
ATOM 5282 C C . LEU A 1 665 ? 8.163 10.402 -7.557 1.00 88.31 665 LEU A C 1
ATOM 5284 O O . LEU A 1 665 ? 8.063 9.704 -6.553 1.00 88.31 665 LEU A O 1
ATOM 5288 N N . PRO A 1 666 ? 7.894 11.725 -7.498 1.00 86.19 666 PRO A N 1
ATOM 5289 C CA . PRO A 1 666 ? 7.509 12.377 -6.243 1.00 86.19 666 PRO A CA 1
ATOM 5290 C C . PRO A 1 666 ? 6.250 11.796 -5.579 1.00 86.19 666 PRO A C 1
ATOM 5292 O O . PRO A 1 666 ? 6.094 11.910 -4.365 1.00 86.19 666 PRO A O 1
ATOM 5295 N N . ARG A 1 667 ? 5.366 11.132 -6.341 1.00 81.19 667 ARG A N 1
ATOM 5296 C CA . ARG A 1 667 ? 4.159 10.479 -5.806 1.00 81.19 667 ARG A CA 1
ATOM 5297 C C . ARG A 1 667 ? 4.473 9.264 -4.927 1.00 81.19 667 ARG A C 1
ATOM 5299 O O . ARG A 1 667 ? 3.600 8.850 -4.170 1.00 81.19 667 ARG A O 1
ATOM 5306 N N . LEU A 1 668 ? 5.702 8.728 -4.973 1.00 82.62 668 LEU A N 1
ATOM 5307 C CA . LEU A 1 668 ? 6.123 7.605 -4.122 1.00 82.62 668 LEU A CA 1
ATOM 5308 C C . LEU A 1 668 ? 5.929 7.902 -2.643 1.00 82.62 668 LEU A C 1
ATOM 5310 O O . LEU A 1 668 ? 5.569 6.996 -1.908 1.00 82.62 668 LEU A O 1
ATOM 5314 N N . ASN A 1 669 ? 6.128 9.147 -2.210 1.00 79.75 669 ASN A N 1
ATOM 5315 C CA . ASN A 1 669 ? 5.951 9.506 -0.808 1.00 79.75 669 ASN A CA 1
ATOM 5316 C C . ASN A 1 669 ? 4.522 9.192 -0.326 1.00 79.75 669 ASN A C 1
ATOM 5318 O O . ASN A 1 669 ? 4.350 8.445 0.632 1.00 79.75 669 ASN A O 1
ATOM 5322 N N . GLN A 1 670 ? 3.500 9.651 -1.057 1.00 71.75 670 GLN A N 1
ATOM 5323 C CA . GLN A 1 670 ? 2.101 9.402 -0.700 1.00 71.75 670 GLN A CA 1
ATOM 5324 C C . GLN A 1 670 ? 1.725 7.916 -0.810 1.00 71.75 670 GLN A C 1
ATOM 5326 O O . GLN A 1 670 ? 1.049 7.386 0.070 1.00 71.75 670 GLN A O 1
ATOM 5331 N N . SER A 1 671 ? 2.175 7.233 -1.867 1.00 72.56 671 SER A N 1
ATOM 5332 C CA . SER A 1 671 ? 1.914 5.801 -2.064 1.00 72.56 671 SER A CA 1
ATOM 5333 C C . SER A 1 671 ? 2.536 4.930 -0.966 1.00 72.56 671 SER A C 1
ATOM 5335 O O . SER A 1 671 ? 1.895 4.002 -0.466 1.00 72.56 671 SER A O 1
ATOM 5337 N N . LEU A 1 672 ? 3.774 5.237 -0.566 1.00 77.88 672 LEU A N 1
ATOM 5338 C CA . LEU A 1 672 ? 4.473 4.537 0.510 1.00 77.88 672 LEU A CA 1
ATOM 5339 C C . LEU A 1 672 ? 3.852 4.839 1.867 1.00 77.88 672 LEU A C 1
ATOM 5341 O O . LEU A 1 672 ? 3.688 3.904 2.645 1.00 77.88 672 LEU A O 1
ATOM 5345 N N . LYS A 1 673 ? 3.435 6.091 2.109 1.00 73.62 673 LYS A N 1
ATOM 5346 C CA . LYS A 1 673 ? 2.697 6.460 3.319 1.00 73.62 673 LYS A CA 1
ATOM 5347 C C . LYS A 1 673 ? 1.471 5.573 3.491 1.00 73.62 673 LYS A C 1
ATOM 5349 O O . LYS A 1 673 ? 1.374 4.877 4.491 1.00 73.62 673 LYS A O 1
ATOM 5354 N N . GLY A 1 674 ? 0.607 5.507 2.475 1.00 66.00 674 GLY A N 1
ATOM 5355 C CA . GLY A 1 674 ? -0.601 4.677 2.529 1.00 66.00 674 GLY A CA 1
ATOM 5356 C C . GLY A 1 674 ? -0.307 3.181 2.689 1.00 66.00 674 GLY A C 1
ATOM 5357 O O . GLY A 1 674 ? -1.047 2.473 3.357 1.00 66.00 674 GLY A O 1
ATOM 5358 N N . SER A 1 675 ? 0.802 2.696 2.126 1.00 72.19 675 SER A N 1
ATOM 5359 C CA . SER A 1 675 ? 1.213 1.287 2.245 1.00 72.19 675 SER A CA 1
ATOM 5360 C C . SER A 1 675 ? 1.712 0.937 3.645 1.00 72.19 675 SER A C 1
ATOM 5362 O O . SER A 1 675 ? 1.396 -0.130 4.168 1.00 72.19 675 SER A O 1
ATOM 5364 N N . LEU A 1 676 ? 2.497 1.832 4.248 1.00 71.31 676 LEU A N 1
ATOM 5365 C CA . LEU A 1 676 ? 2.962 1.702 5.623 1.00 71.31 676 LEU A CA 1
ATOM 5366 C C . LEU A 1 676 ? 1.798 1.857 6.602 1.00 71.31 676 LEU A C 1
ATOM 5368 O O . LEU A 1 676 ? 1.661 1.028 7.492 1.00 71.31 676 LEU A O 1
ATOM 5372 N N . GLU A 1 677 ? 0.928 2.850 6.399 1.00 65.56 677 GLU A N 1
ATOM 5373 C CA . GLU A 1 677 ? -0.299 3.031 7.179 1.00 65.56 677 GLU A CA 1
ATOM 5374 C C . GLU A 1 677 ? -1.193 1.789 7.110 1.00 65.56 677 GLU A C 1
ATOM 5376 O O . GLU A 1 677 ? -1.672 1.350 8.145 1.00 65.56 677 GLU A O 1
ATOM 5381 N N . GLU A 1 678 ? -1.369 1.157 5.949 1.00 64.88 678 GLU A N 1
ATOM 5382 C CA . GLU A 1 678 ? -2.164 -0.073 5.837 1.00 64.88 678 GLU A CA 1
ATOM 5383 C C . GLU A 1 678 ? -1.515 -1.253 6.580 1.00 64.88 678 GLU A C 1
ATOM 5385 O O . GLU A 1 678 ? -2.180 -1.971 7.322 1.00 64.88 678 GLU A O 1
ATOM 5390 N N . LEU A 1 679 ? -0.200 -1.447 6.442 1.00 66.81 679 LEU A N 1
ATOM 5391 C CA . LEU A 1 679 ? 0.517 -2.553 7.099 1.00 66.81 679 LEU A CA 1
ATOM 5392 C C . LEU A 1 679 ? 0.718 -2.363 8.605 1.00 66.81 679 LEU A C 1
ATOM 5394 O O . LEU A 1 679 ? 1.120 -3.299 9.302 1.00 66.81 679 LEU A O 1
ATOM 5398 N N . ILE A 1 680 ? 0.465 -1.153 9.096 1.00 64.31 680 ILE A N 1
ATOM 5399 C CA . ILE A 1 680 ? 0.580 -0.796 10.504 1.00 64.31 680 ILE A CA 1
ATOM 5400 C C . ILE A 1 680 ? -0.814 -0.659 11.117 1.00 64.31 680 ILE A C 1
ATOM 5402 O O . ILE A 1 680 ? -1.131 -1.385 12.048 1.00 64.31 680 ILE A O 1
ATOM 5406 N N . TYR A 1 681 ? -1.671 0.198 10.572 1.00 58.28 681 TYR A N 1
ATOM 5407 C CA . TYR A 1 681 ? -2.988 0.564 11.104 1.00 58.28 681 TYR A CA 1
ATOM 5408 C C . TYR A 1 681 ? -4.179 -0.070 10.386 1.00 58.28 681 TYR A C 1
ATOM 5410 O O . TYR A 1 681 ? -5.312 0.112 10.838 1.00 58.28 681 TYR A O 1
ATOM 5418 N N . GLY A 1 682 ? -3.948 -0.791 9.286 1.00 50.81 682 GLY A N 1
ATOM 5419 C CA . GLY A 1 682 ? -5.002 -1.431 8.504 1.00 50.81 682 GLY A CA 1
ATOM 5420 C C . GLY A 1 682 ? -5.852 -2.405 9.316 1.00 50.81 682 GLY A C 1
ATOM 5421 O O . GLY A 1 682 ? -5.554 -2.748 10.466 1.00 50.81 682 GLY A O 1
ATOM 5422 N N . TYR A 1 683 ? -6.948 -2.838 8.698 1.00 43.38 683 TYR A N 1
ATOM 5423 C CA . TYR A 1 683 ? -7.960 -3.684 9.336 1.00 43.38 683 TYR A CA 1
ATOM 5424 C C . TYR A 1 683 ? -7.357 -4.986 9.886 1.00 43.38 683 TYR A C 1
ATOM 5426 O O . TYR A 1 683 ? -7.545 -5.294 11.058 1.00 43.38 683 TYR A O 1
ATOM 5434 N N . ASP A 1 684 ? -6.523 -5.650 9.080 1.00 49.28 684 ASP A N 1
ATOM 5435 C CA . ASP A 1 684 ? -5.804 -6.883 9.434 1.00 49.28 684 ASP A CA 1
ATOM 5436 C C . ASP A 1 684 ? -4.534 -6.618 10.273 1.00 49.28 684 ASP A C 1
ATOM 5438 O O . ASP A 1 684 ? -3.644 -7.465 10.362 1.00 49.28 684 ASP A O 1
ATOM 5442 N N . ASN A 1 685 ? -4.407 -5.419 10.850 1.00 66.44 685 ASN A N 1
ATOM 5443 C CA . ASN A 1 685 ? -3.276 -4.996 11.672 1.00 66.44 685 ASN A CA 1
ATOM 5444 C C . ASN A 1 685 ? -3.788 -4.300 12.944 1.00 66.44 685 ASN A C 1
ATOM 5446 O O . ASN A 1 685 ? -4.499 -4.908 13.736 1.00 66.44 685 ASN A O 1
ATOM 5450 N N . LEU A 1 686 ? -3.429 -3.039 13.203 1.00 69.75 686 LEU A N 1
ATOM 5451 C CA . LEU A 1 686 ? -3.702 -2.424 14.504 1.00 69.75 686 LEU A CA 1
ATOM 5452 C C . LEU A 1 686 ? -5.142 -1.950 14.721 1.00 69.75 686 LEU A C 1
ATOM 5454 O O . LEU A 1 686 ? -5.507 -1.654 15.858 1.00 69.75 686 LEU A O 1
ATOM 5458 N N . SER A 1 687 ? -5.973 -1.879 13.678 1.00 66.56 687 SER A N 1
ATOM 5459 C CA . SER A 1 687 ? -7.318 -1.296 13.786 1.00 66.56 687 SER A CA 1
ATOM 5460 C C . SER A 1 687 ? -8.172 -1.953 14.879 1.00 66.56 687 SER A C 1
ATOM 5462 O O . SER A 1 687 ? -8.774 -1.251 15.695 1.00 66.56 687 SER A O 1
ATOM 5464 N N . GLY A 1 688 ? -8.194 -3.289 14.933 1.00 68.38 688 GLY A N 1
ATOM 5465 C CA . GLY A 1 688 ? -8.948 -4.043 15.939 1.00 68.38 688 GLY A CA 1
ATOM 5466 C C . GLY A 1 688 ? -8.438 -3.809 17.364 1.00 68.38 688 GLY A C 1
ATOM 5467 O O . GLY A 1 688 ? -9.233 -3.556 18.272 1.00 68.38 688 GLY A O 1
ATOM 5468 N N . ILE A 1 689 ? -7.113 -3.768 17.546 1.00 81.06 689 ILE A N 1
ATOM 5469 C CA . ILE A 1 689 ? -6.460 -3.457 18.829 1.00 81.06 689 ILE A CA 1
ATOM 5470 C C . ILE A 1 689 ? -6.844 -2.043 19.288 1.00 81.06 689 ILE A C 1
ATOM 5472 O O . ILE A 1 689 ? -7.352 -1.880 20.395 1.00 81.06 689 ILE A O 1
ATOM 5476 N N . LEU A 1 690 ? -6.706 -1.026 18.430 1.00 75.31 690 LEU A N 1
ATOM 5477 C CA . LEU A 1 690 ? -7.071 0.361 18.760 1.00 75.31 690 LEU A CA 1
ATOM 5478 C C . LEU A 1 690 ? -8.546 0.484 19.172 1.00 75.31 690 LEU A C 1
ATOM 5480 O O . LEU A 1 690 ? -8.873 1.111 20.181 1.00 75.31 690 LEU A O 1
ATOM 5484 N N . LYS A 1 691 ? -9.452 -0.157 18.425 1.00 74.88 691 LYS A N 1
ATOM 5485 C CA . LYS A 1 691 ? -10.885 -0.176 18.754 1.00 74.88 691 LYS A CA 1
ATOM 5486 C C . LYS A 1 691 ? -11.168 -0.888 20.082 1.00 74.88 691 LYS A C 1
ATOM 5488 O O . LYS A 1 691 ? -12.085 -0.468 20.798 1.00 74.88 691 LYS A O 1
ATOM 5493 N N . ALA A 1 692 ? -10.396 -1.921 20.428 1.00 83.56 692 ALA A N 1
ATOM 5494 C CA . ALA A 1 692 ? -10.487 -2.600 21.717 1.00 83.56 692 ALA A CA 1
ATOM 5495 C C . ALA A 1 692 ? -10.111 -1.658 22.864 1.00 83.56 692 ALA A C 1
ATOM 5497 O O . ALA A 1 692 ? -10.917 -1.475 23.775 1.00 83.56 692 ALA A O 1
ATOM 5498 N N . HIS A 1 693 ? -8.962 -0.983 22.774 1.00 81.00 693 HIS A N 1
ATOM 5499 C CA . HIS A 1 693 ? -8.516 -0.014 23.784 1.00 81.00 693 HIS A CA 1
ATOM 5500 C C . HIS A 1 693 ? -9.506 1.149 23.953 1.00 81.00 693 HIS A C 1
ATOM 5502 O O . HIS A 1 693 ? -9.860 1.500 25.078 1.00 81.00 693 HIS A O 1
ATOM 5508 N N . ASN A 1 694 ? -10.066 1.675 22.858 1.00 78.75 694 ASN A N 1
ATOM 5509 C CA . ASN A 1 694 ? -11.113 2.702 22.933 1.00 78.75 694 ASN A CA 1
ATOM 5510 C C . ASN A 1 694 ? -12.359 2.200 23.681 1.00 78.75 694 ASN A C 1
ATOM 5512 O O . ASN A 1 694 ? -12.955 2.920 24.473 1.00 78.75 694 ASN A O 1
ATOM 5516 N N . SER A 1 695 ? -12.759 0.951 23.442 1.00 80.81 695 SER A N 1
ATOM 5517 C CA . SER A 1 695 ? -13.912 0.342 24.117 1.00 80.81 695 SER A CA 1
ATOM 5518 C C . SER A 1 695 ? -13.646 0.076 25.601 1.00 80.81 695 SER A C 1
ATOM 5520 O O . SER A 1 695 ? -14.543 0.231 26.428 1.00 80.81 695 SER A O 1
ATOM 5522 N N . VAL A 1 696 ? -12.406 -0.265 25.956 1.00 85.12 696 VAL A N 1
ATOM 5523 C CA . VAL A 1 696 ? -11.956 -0.347 27.351 1.00 85.12 696 VAL A CA 1
ATOM 5524 C C . VAL A 1 696 ? -12.039 1.029 28.017 1.00 85.12 696 VAL A C 1
ATOM 5526 O O . VAL A 1 696 ? -12.580 1.122 29.118 1.00 85.12 696 VAL A O 1
ATOM 5529 N N . ASN A 1 697 ? -11.600 2.099 27.344 1.00 81.88 697 ASN A N 1
ATOM 5530 C CA . ASN A 1 697 ? -11.723 3.465 27.861 1.00 81.88 697 ASN A CA 1
ATOM 5531 C C . ASN A 1 697 ? -13.189 3.850 28.127 1.00 81.88 697 ASN A C 1
ATOM 5533 O O . ASN A 1 697 ? -13.506 4.381 29.191 1.00 81.88 697 ASN A O 1
ATOM 5537 N N . ASP A 1 698 ? -14.106 3.525 27.207 1.00 81.56 698 ASP A N 1
ATOM 5538 C CA . ASP A 1 698 ? -15.547 3.782 27.367 1.00 81.56 698 ASP A CA 1
ATOM 5539 C C . ASP A 1 698 ? -16.103 3.125 28.646 1.00 81.56 698 ASP A C 1
ATOM 5541 O O . ASP A 1 698 ? -16.814 3.758 29.438 1.00 81.56 698 ASP A O 1
ATOM 5545 N N . ILE A 1 699 ? -15.735 1.860 28.879 1.00 85.25 699 ILE A N 1
ATOM 5546 C CA . ILE A 1 699 ? -16.120 1.100 30.075 1.00 85.25 699 ILE A CA 1
ATOM 5547 C C . ILE A 1 699 ? -15.549 1.756 31.334 1.00 85.25 699 ILE A C 1
ATOM 5549 O O . ILE A 1 699 ? -16.276 2.004 32.297 1.00 85.25 699 ILE A O 1
ATOM 5553 N N . LEU A 1 700 ? -14.256 2.066 31.345 1.00 83.94 700 LEU A N 1
ATOM 5554 C CA . LEU A 1 700 ? -13.610 2.651 32.514 1.00 83.94 700 LEU A CA 1
ATOM 5555 C C . LEU A 1 700 ? -14.156 4.051 32.827 1.00 83.94 700 LEU A C 1
ATOM 5557 O O . LEU A 1 700 ? -14.387 4.374 33.992 1.00 83.94 700 LEU A O 1
ATOM 5561 N N . ASN A 1 701 ? -14.459 4.864 31.813 1.00 82.50 701 ASN A N 1
ATOM 5562 C CA . ASN A 1 701 ? -15.133 6.154 31.972 1.00 82.50 701 ASN A CA 1
ATOM 5563 C C . ASN A 1 701 ? -16.535 6.016 32.585 1.00 82.50 701 ASN A C 1
ATOM 5565 O O . ASN A 1 701 ? -16.935 6.839 33.414 1.00 82.50 701 ASN A O 1
ATOM 5569 N N . LYS A 1 702 ? -17.296 4.973 32.232 1.00 85.44 702 LYS A N 1
ATOM 5570 C CA . LYS A 1 702 ? -18.559 4.644 32.915 1.00 85.44 702 LYS A CA 1
ATOM 5571 C C . LYS A 1 702 ? -18.321 4.337 34.399 1.00 85.44 702 LYS A C 1
ATOM 5573 O O . LYS A 1 702 ? -18.951 4.970 35.248 1.00 85.44 702 LYS A O 1
ATOM 5578 N N . ILE A 1 703 ? -17.387 3.436 34.714 1.00 84.25 703 ILE A N 1
ATOM 5579 C CA . ILE A 1 703 ? -17.046 3.061 36.100 1.00 84.25 703 ILE A CA 1
ATOM 5580 C C . ILE A 1 703 ? -16.608 4.279 36.920 1.00 84.25 703 ILE A C 1
ATOM 5582 O O . ILE A 1 703 ? -17.008 4.442 38.075 1.00 84.25 703 ILE A O 1
ATOM 5586 N N . ASN A 1 704 ? -15.825 5.171 36.318 1.00 81.00 704 ASN A N 1
ATOM 5587 C CA . ASN A 1 704 ? -15.338 6.383 36.959 1.00 81.00 704 ASN A CA 1
ATOM 5588 C C . ASN A 1 704 ? -16.476 7.341 37.334 1.00 81.00 704 ASN A C 1
ATOM 5590 O O . ASN A 1 704 ? -16.564 7.791 38.479 1.00 81.00 704 ASN A O 1
ATOM 5594 N N . ARG A 1 705 ? -17.397 7.603 36.398 1.00 81.56 705 ARG A N 1
ATOM 5595 C CA . ARG A 1 705 ? -18.589 8.433 36.645 1.00 81.56 705 ARG A CA 1
ATOM 5596 C C . ARG A 1 705 ? -19.463 7.830 37.746 1.00 81.56 705 ARG A C 1
ATOM 5598 O O . ARG A 1 705 ? -19.855 8.535 38.677 1.00 81.56 705 ARG A O 1
ATOM 5605 N N . GLN A 1 706 ? -19.684 6.516 37.698 1.00 83.94 706 GLN A N 1
ATOM 5606 C CA . GLN A 1 706 ? -20.417 5.753 38.711 1.00 83.94 706 GLN A CA 1
ATOM 5607 C C . GLN A 1 706 ? -19.793 5.876 40.113 1.00 83.94 706 GLN A C 1
ATOM 5609 O O . GLN A 1 706 ? -20.486 6.206 41.082 1.00 83.94 706 GLN A O 1
ATOM 5614 N N . ALA A 1 707 ? -18.480 5.656 40.222 1.00 80.50 707 ALA A N 1
ATOM 5615 C CA . ALA A 1 707 ? -17.734 5.777 41.471 1.00 80.50 707 ALA A CA 1
ATOM 5616 C C . ALA A 1 707 ? -17.719 7.224 41.990 1.00 80.50 707 ALA A C 1
ATOM 5618 O O . ALA A 1 707 ? -17.961 7.457 43.173 1.00 80.50 707 ALA A O 1
ATOM 5619 N N . SER A 1 708 ? -17.509 8.207 41.115 1.00 80.50 708 SER A N 1
ATOM 5620 C CA . SER A 1 708 ? -17.485 9.635 41.458 1.00 80.50 708 SER A CA 1
ATOM 5621 C C . SER A 1 708 ? -18.835 10.147 41.963 1.00 80.50 708 SER A C 1
ATOM 5623 O O . SER A 1 708 ? -18.889 10.883 42.957 1.00 80.50 708 SER A O 1
ATOM 5625 N N . GLY A 1 709 ? -19.933 9.716 41.333 1.00 81.81 709 GLY A N 1
ATOM 5626 C CA . GLY A 1 709 ? -21.291 10.023 41.780 1.00 81.81 709 GLY A CA 1
ATOM 5627 C C . GLY A 1 709 ? -21.566 9.474 43.181 1.00 81.81 709 GLY A C 1
ATOM 5628 O O . GLY A 1 709 ? -22.034 10.201 44.060 1.00 81.81 709 GLY A O 1
ATOM 5629 N N . PHE A 1 710 ? -21.190 8.216 43.434 1.00 83.19 710 PHE A N 1
ATOM 5630 C CA . PHE A 1 710 ? -21.339 7.617 44.761 1.00 83.19 710 PHE A CA 1
ATOM 5631 C C . PHE A 1 710 ? -20.420 8.263 45.808 1.00 83.19 710 PHE A C 1
ATOM 5633 O O . PHE A 1 710 ? -20.844 8.492 46.938 1.00 83.19 710 PHE A O 1
ATOM 5640 N N . ASN A 1 711 ? -19.195 8.639 45.437 1.00 79.81 711 ASN A N 1
ATOM 5641 C CA . ASN A 1 711 ? -18.255 9.296 46.343 1.00 79.81 711 ASN A CA 1
ATOM 5642 C C . ASN A 1 711 ? -18.747 10.672 46.791 1.00 79.81 711 ASN A C 1
ATOM 5644 O O . ASN A 1 711 ? -18.654 11.012 47.970 1.00 79.81 711 ASN A O 1
ATOM 5648 N N . SER A 1 712 ? -19.313 11.443 45.861 1.00 82.50 712 SER A N 1
ATOM 5649 C CA . SER A 1 712 ? -19.949 12.728 46.167 1.00 82.50 712 SER A CA 1
ATOM 5650 C C . SER A 1 712 ? -21.078 12.552 47.183 1.00 82.50 712 SER A C 1
ATOM 5652 O O . SER A 1 712 ? -21.121 13.270 48.179 1.00 82.50 712 SER A O 1
ATOM 5654 N N . LEU A 1 713 ? -21.914 11.522 47.004 1.00 80.88 713 LEU A N 1
ATOM 5655 C CA . LEU A 1 713 ? -22.981 11.191 47.948 1.00 80.88 713 LEU A CA 1
ATOM 5656 C C . LEU A 1 713 ? -22.433 10.808 49.336 1.00 80.88 713 LEU A C 1
ATOM 5658 O O . LEU A 1 713 ? -22.936 11.285 50.351 1.00 80.88 713 LEU A O 1
ATOM 5662 N N . LEU A 1 714 ? -21.377 9.989 49.409 1.00 78.06 714 LEU A N 1
ATOM 5663 C CA . LEU A 1 714 ? -20.761 9.606 50.686 1.00 78.06 714 LEU A CA 1
ATOM 5664 C C . LEU A 1 714 ? -20.173 10.811 51.440 1.00 78.06 714 LEU A C 1
ATOM 5666 O O . LEU A 1 714 ? -20.272 10.854 52.664 1.00 78.06 714 LEU A O 1
ATOM 5670 N N . LYS A 1 715 ? -19.606 11.799 50.733 1.00 79.31 715 LYS A N 1
ATOM 5671 C CA . LYS A 1 715 ? -19.021 13.019 51.329 1.00 79.31 715 LYS A CA 1
ATOM 5672 C C . LYS A 1 715 ? -20.049 13.930 52.002 1.00 79.31 715 LYS A C 1
ATOM 5674 O O . LYS A 1 715 ? -19.693 14.662 52.923 1.00 79.31 715 LYS A O 1
ATOM 5679 N N . GLU A 1 716 ? -21.309 13.875 51.576 1.00 80.31 716 GLU A N 1
ATOM 5680 C CA . GLU A 1 716 ? -22.413 14.598 52.223 1.00 80.31 716 GLU A CA 1
ATOM 5681 C C . GLU A 1 716 ? -22.907 13.912 53.511 1.00 80.31 716 GLU A C 1
ATOM 5683 O O . GLU A 1 716 ? -23.669 14.500 54.278 1.00 80.31 716 GLU A O 1
ATOM 5688 N N . ASN A 1 717 ? -22.441 12.690 53.790 1.00 74.25 717 ASN A N 1
ATOM 5689 C CA . ASN A 1 717 ? -22.897 11.859 54.900 1.00 74.25 717 ASN A CA 1
ATOM 5690 C C . ASN A 1 717 ? -21.809 11.683 55.978 1.00 74.25 717 ASN A C 1
ATOM 5692 O O . ASN A 1 717 ? -20.635 11.986 55.773 1.00 74.25 717 ASN A O 1
ATOM 5696 N N . ARG A 1 718 ? -22.191 11.226 57.181 1.00 66.81 718 ARG A N 1
ATOM 5697 C CA . ARG A 1 718 ? -21.281 11.105 58.339 1.00 66.81 718 ARG A CA 1
ATOM 5698 C C . ARG A 1 718 ? -21.303 9.702 58.943 1.00 66.81 718 ARG A C 1
ATOM 5700 O O . ARG A 1 718 ? -22.363 9.151 59.203 1.00 66.81 718 ARG A O 1
ATOM 5707 N N . GLY A 1 719 ? -20.127 9.149 59.244 1.00 61.88 719 GLY A N 1
ATOM 5708 C CA . GLY A 1 719 ? -19.977 7.874 59.957 1.00 61.88 719 GLY A CA 1
ATOM 5709 C C . GLY A 1 719 ? -18.597 7.254 59.732 1.00 61.88 719 GLY A C 1
ATOM 5710 O O . GLY A 1 719 ? -17.980 7.485 58.699 1.00 61.88 719 GLY A O 1
ATOM 5711 N N . GLN A 1 720 ? -18.088 6.451 60.674 1.00 53.97 720 GLN A N 1
ATOM 5712 C CA . GLN A 1 720 ? -16.755 5.838 60.516 1.00 53.97 720 GLN A CA 1
ATOM 5713 C C . GLN A 1 720 ? -16.678 4.891 59.307 1.00 53.97 720 GLN A C 1
ATOM 5715 O O . GLN A 1 720 ? -15.685 4.907 58.581 1.00 53.97 720 GLN A O 1
ATOM 5720 N N . THR A 1 721 ? -17.730 4.103 59.064 1.00 57.78 721 THR A N 1
ATOM 5721 C CA . THR A 1 721 ? -17.832 3.220 57.890 1.00 57.78 721 THR A CA 1
ATOM 5722 C C . THR A 1 721 ? -17.913 4.022 56.591 1.00 57.78 721 THR A C 1
ATOM 5724 O O . THR A 1 721 ? -17.228 3.683 55.631 1.00 57.78 721 THR A O 1
ATOM 5727 N N . ILE A 1 722 ? -18.677 5.121 56.587 1.00 61.00 722 ILE A N 1
ATOM 5728 C CA . ILE A 1 722 ? -18.814 6.035 55.443 1.00 61.00 722 ILE A CA 1
ATOM 5729 C C . ILE A 1 722 ? -17.458 6.662 55.107 1.00 61.00 722 ILE A C 1
ATOM 5731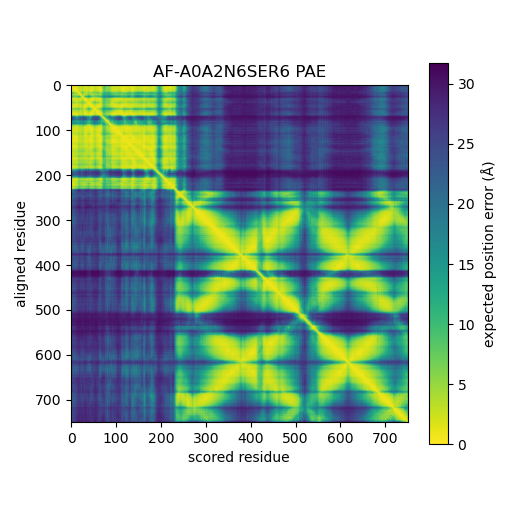 O O . ILE A 1 722 ? -17.003 6.529 53.980 1.00 61.00 722 ILE A O 1
ATOM 5735 N N . ASN A 1 723 ? -16.746 7.209 56.097 1.00 59.34 723 ASN A N 1
ATOM 5736 C CA . ASN A 1 723 ? -15.427 7.814 55.891 1.00 59.34 723 ASN A CA 1
ATOM 5737 C C . ASN A 1 723 ? -14.402 6.820 55.319 1.00 59.34 723 ASN A C 1
ATOM 5739 O O . ASN A 1 723 ? -13.614 7.175 54.446 1.00 59.34 723 ASN A O 1
ATOM 5743 N N . LYS A 1 724 ? -14.397 5.564 55.792 1.00 59.66 724 LYS A N 1
ATOM 5744 C CA . LYS A 1 724 ? -13.507 4.527 55.240 1.00 59.66 724 LYS A CA 1
ATOM 5745 C C . LYS A 1 724 ? -13.897 4.119 53.816 1.00 59.66 724 LYS A C 1
ATOM 5747 O O . LYS A 1 724 ? -13.005 3.849 53.016 1.00 59.66 724 LYS A O 1
ATOM 5752 N N . ALA A 1 725 ? -15.193 4.081 53.501 1.00 59.62 725 ALA A N 1
ATOM 5753 C CA . ALA A 1 725 ? -15.678 3.830 52.147 1.00 59.62 725 ALA A CA 1
ATOM 5754 C C . ALA A 1 725 ? -15.299 4.973 51.188 1.00 59.62 725 ALA A C 1
ATOM 5756 O O . ALA A 1 725 ? -14.821 4.690 50.095 1.00 59.62 725 ALA A O 1
ATOM 5757 N N . THR A 1 726 ? -15.406 6.237 51.620 1.00 58.28 726 THR A N 1
ATOM 5758 C CA . THR A 1 726 ? -14.962 7.425 50.865 1.00 58.28 726 THR A CA 1
ATOM 5759 C C . THR A 1 726 ? -13.490 7.319 50.466 1.00 58.28 726 THR A C 1
ATOM 5761 O O . THR A 1 726 ? -13.179 7.416 49.284 1.00 58.28 726 THR A O 1
ATOM 5764 N N . VAL A 1 727 ? -12.587 7.038 51.417 1.00 60.50 727 VAL A N 1
ATOM 5765 C CA . VAL A 1 727 ? -11.142 6.901 51.133 1.00 60.50 727 VAL A CA 1
ATOM 5766 C C . VAL A 1 727 ? -10.874 5.810 50.092 1.00 60.50 727 VAL A C 1
ATOM 5768 O O . VAL A 1 727 ? -10.061 5.991 49.191 1.00 60.50 727 VAL A O 1
ATOM 5771 N N . ARG A 1 728 ? -11.580 4.676 50.171 1.00 60.56 728 ARG A N 1
ATOM 5772 C CA . ARG A 1 728 ? -11.397 3.576 49.211 1.00 60.56 728 ARG A CA 1
ATOM 5773 C C . ARG A 1 728 ? -11.963 3.875 47.834 1.00 60.56 728 ARG A C 1
ATOM 5775 O O . ARG A 1 728 ? -11.375 3.473 46.836 1.00 60.56 728 ARG A O 1
ATOM 5782 N N . LEU A 1 729 ? -13.066 4.605 47.771 1.00 62.75 729 LEU A N 1
ATOM 5783 C CA . LEU A 1 729 ? -13.636 5.038 46.506 1.00 62.75 729 LEU A CA 1
ATOM 5784 C C . LEU A 1 729 ? -12.748 6.094 45.830 1.00 62.75 729 LEU A C 1
ATOM 5786 O O . LEU A 1 729 ? -12.628 6.084 44.612 1.00 62.75 729 LEU A O 1
ATOM 5790 N N . GLU A 1 730 ? -12.058 6.941 46.600 1.00 63.59 730 GLU A N 1
ATOM 5791 C CA . GLU A 1 730 ? -11.036 7.865 46.085 1.00 63.59 730 GLU A CA 1
ATOM 5792 C C . GLU A 1 730 ? -9.830 7.133 45.475 1.00 63.59 730 GLU A C 1
ATOM 5794 O O . GLU A 1 730 ? -9.376 7.513 44.399 1.00 63.59 730 GLU A O 1
ATOM 5799 N N . GLU A 1 731 ? -9.349 6.046 46.090 1.00 59.94 731 GLU A N 1
ATOM 5800 C CA . GLU A 1 731 ? -8.296 5.194 45.505 1.00 59.94 731 GLU A CA 1
ATOM 5801 C C . GLU A 1 731 ? -8.733 4.556 44.171 1.00 59.94 731 GLU A C 1
ATOM 5803 O O . GLU A 1 731 ? -7.961 4.518 43.208 1.00 59.94 731 GLU A O 1
ATOM 5808 N N . VAL A 1 732 ? -9.985 4.089 44.093 1.00 60.59 732 VAL A N 1
ATOM 5809 C CA . VAL A 1 732 ? -10.582 3.527 42.869 1.00 60.59 732 VAL A CA 1
ATOM 5810 C C . VAL A 1 732 ? -10.725 4.588 41.780 1.00 60.59 732 VAL A C 1
ATOM 5812 O O . VAL A 1 732 ? -10.351 4.335 40.635 1.00 60.59 732 VAL A O 1
ATOM 5815 N N . ILE A 1 733 ? -11.219 5.780 42.128 1.00 62.25 733 ILE A N 1
ATOM 5816 C CA . ILE A 1 733 ? -11.344 6.914 41.201 1.00 62.25 733 ILE A CA 1
ATOM 5817 C C . ILE A 1 733 ? -9.965 7.304 40.663 1.00 62.25 733 ILE A C 1
ATOM 5819 O O . ILE A 1 733 ? -9.804 7.440 39.455 1.00 62.25 733 ILE A O 1
ATOM 5823 N N . ASN A 1 734 ? -8.950 7.404 41.525 1.00 64.31 734 ASN A N 1
ATOM 5824 C CA . ASN A 1 734 ? -7.587 7.729 41.103 1.00 64.31 734 ASN A CA 1
ATOM 5825 C C . ASN A 1 734 ? -6.993 6.660 40.181 1.00 64.31 734 ASN A C 1
ATOM 5827 O O . ASN A 1 734 ? -6.398 7.000 39.166 1.00 64.31 734 ASN A O 1
ATOM 5831 N N . THR A 1 735 ? -7.183 5.376 40.489 1.00 60.56 735 THR A N 1
ATOM 5832 C CA . THR A 1 735 ? -6.683 4.282 39.641 1.00 60.56 735 THR A CA 1
ATOM 5833 C C . THR A 1 735 ? -7.389 4.270 38.285 1.00 60.56 735 THR A C 1
ATOM 5835 O O . THR A 1 735 ? -6.732 4.140 37.260 1.00 60.56 735 THR A O 1
ATOM 5838 N N . THR A 1 736 ? -8.709 4.471 38.263 1.00 61.41 736 THR A N 1
ATOM 5839 C CA . THR A 1 736 ? -9.489 4.531 37.017 1.00 61.41 736 THR A CA 1
ATOM 5840 C C . THR A 1 736 ? -9.083 5.741 36.173 1.00 61.41 736 THR A C 1
ATOM 5842 O O . THR A 1 736 ? -8.842 5.588 34.982 1.00 61.41 736 THR A O 1
ATOM 5845 N N . ASN A 1 737 ? -8.915 6.917 36.793 1.00 66.88 737 ASN A N 1
ATOM 5846 C CA . ASN A 1 737 ? -8.380 8.110 36.130 1.00 66.88 737 ASN A CA 1
ATOM 5847 C C . ASN A 1 737 ? -6.995 7.846 35.539 1.00 66.88 737 ASN A C 1
ATOM 5849 O O . ASN A 1 737 ? -6.784 8.132 34.374 1.00 66.88 737 ASN A O 1
ATOM 5853 N N . ASN A 1 738 ? -6.074 7.259 36.307 1.00 65.38 738 ASN A N 1
ATOM 5854 C CA . ASN A 1 738 ? -4.722 6.974 35.827 1.00 65.38 738 ASN A CA 1
ATOM 5855 C C . ASN A 1 738 ? -4.722 6.025 34.619 1.00 65.38 738 ASN A C 1
ATOM 5857 O O . ASN A 1 738 ? -3.935 6.225 33.701 1.00 65.38 738 ASN A O 1
ATOM 5861 N N . VAL A 1 739 ? -5.590 5.006 34.602 1.00 62.25 739 VAL A N 1
ATOM 5862 C CA . VAL A 1 739 ? -5.709 4.088 33.456 1.00 62.25 739 VAL A CA 1
ATOM 5863 C C . VAL A 1 739 ? -6.332 4.792 32.252 1.00 62.25 739 VAL A C 1
ATOM 5865 O O . VAL A 1 739 ? -5.816 4.634 31.153 1.00 62.25 739 VAL A O 1
ATOM 5868 N N . ASN A 1 740 ? -7.372 5.607 32.447 1.00 66.25 740 ASN A N 1
ATOM 5869 C CA . ASN A 1 740 ? -7.987 6.375 31.358 1.00 66.25 740 ASN A CA 1
ATOM 5870 C C . ASN A 1 740 ? -7.009 7.386 30.772 1.00 66.25 740 ASN A C 1
ATOM 5872 O O . ASN A 1 740 ? -6.834 7.410 29.563 1.00 66.25 740 ASN A O 1
ATOM 5876 N N . THR A 1 741 ? -6.309 8.150 31.615 1.00 66.38 741 THR A N 1
ATOM 5877 C CA . THR A 1 741 ? -5.249 9.063 31.176 1.00 66.38 741 THR A CA 1
ATOM 5878 C C . THR A 1 741 ? -4.161 8.303 30.423 1.00 66.38 741 THR A C 1
ATOM 5880 O O . THR A 1 741 ? -3.747 8.755 29.369 1.00 66.38 741 THR A O 1
ATOM 5883 N N . MET A 1 742 ? -3.745 7.119 30.889 1.00 66.44 742 MET A N 1
ATOM 5884 C CA . MET A 1 742 ? -2.754 6.307 30.178 1.00 66.44 742 MET A CA 1
ATOM 5885 C C . MET A 1 742 ? -3.262 5.833 28.808 1.00 66.44 742 MET A C 1
ATOM 5887 O O . MET A 1 742 ? -2.504 5.887 27.844 1.00 66.44 742 MET A O 1
ATOM 5891 N N . ILE A 1 743 ? -4.521 5.393 28.701 1.00 62.66 743 ILE A N 1
ATOM 5892 C CA . ILE A 1 743 ? -5.133 4.988 27.426 1.00 62.66 743 ILE A CA 1
ATOM 5893 C C . ILE A 1 743 ? -5.261 6.198 26.490 1.00 62.66 743 ILE A C 1
ATOM 5895 O O . ILE A 1 743 ? -4.871 6.116 25.330 1.00 62.66 743 ILE A O 1
ATOM 5899 N N . GLU A 1 744 ? -5.754 7.333 26.980 1.00 66.56 744 GLU A N 1
ATOM 5900 C CA . GLU A 1 744 ? -5.884 8.577 26.209 1.00 66.56 744 GLU A CA 1
ATOM 5901 C C . GLU A 1 744 ? -4.527 9.111 25.743 1.00 66.56 744 GLU A C 1
ATOM 5903 O O . GLU A 1 744 ? -4.383 9.551 24.602 1.00 66.56 744 GLU A O 1
ATOM 5908 N N . ASP A 1 745 ? -3.512 9.039 26.595 1.00 61.94 745 ASP A N 1
ATOM 5909 C CA . ASP A 1 745 ? -2.157 9.436 26.250 1.00 61.94 745 ASP A CA 1
ATOM 5910 C C . ASP A 1 745 ? -1.537 8.470 25.219 1.00 61.94 745 ASP A C 1
ATOM 5912 O O . ASP A 1 745 ? -0.945 8.913 24.227 1.00 61.94 745 ASP A O 1
ATOM 5916 N N . CYS A 1 746 ? -1.718 7.154 25.405 1.00 59.59 746 CYS A N 1
ATOM 5917 C CA . CYS A 1 746 ? -1.156 6.123 24.533 1.00 59.59 746 CYS A CA 1
ATOM 5918 C C . CYS A 1 746 ? -1.846 6.056 23.170 1.00 59.59 746 CYS A C 1
ATOM 5920 O O . CYS A 1 746 ? -1.150 5.836 22.184 1.00 59.59 746 CYS A O 1
ATOM 5922 N N . PHE A 1 747 ? -3.168 6.234 23.104 1.00 58.53 747 PHE A N 1
ATOM 5923 C CA . PHE A 1 747 ? -4.003 5.956 21.926 1.00 58.53 747 PHE A CA 1
ATOM 5924 C C . PHE A 1 747 ? -4.756 7.181 21.380 1.00 58.53 747 PHE A C 1
ATOM 5926 O O . PHE A 1 747 ? -5.354 7.094 20.307 1.00 58.53 747 PHE A O 1
ATOM 5933 N N . GLY A 1 748 ? -4.685 8.327 22.064 1.00 50.56 748 GLY A N 1
ATOM 5934 C CA . GLY A 1 748 ? -5.426 9.546 21.738 1.00 50.56 748 GLY A CA 1
ATOM 5935 C C . GLY A 1 748 ? -6.782 9.626 22.450 1.00 50.56 748 GLY A C 1
ATOM 5936 O O . GLY A 1 748 ? -7.453 8.618 22.661 1.00 50.56 748 GLY A O 1
ATOM 5937 N N . GLY A 1 749 ? -7.195 10.843 22.817 1.00 44.06 749 GLY A N 1
ATOM 5938 C CA . GLY A 1 749 ? -8.569 11.124 23.242 1.00 44.06 749 GLY A CA 1
ATOM 5939 C C . GLY A 1 749 ? -9.492 11.269 22.029 1.00 44.06 749 GLY A C 1
ATOM 5940 O O . GLY A 1 749 ? -9.086 11.876 21.035 1.00 44.06 749 GLY A O 1
ATOM 5941 N N . HIS A 1 750 ? -10.708 10.721 22.117 1.00 41.94 750 HIS A N 1
ATOM 5942 C CA . HIS A 1 750 ? -11.768 10.877 21.107 1.00 41.94 750 HIS A CA 1
ATOM 5943 C C . HIS A 1 750 ? -12.772 11.948 21.509 1.00 41.94 750 HIS A C 1
ATOM 5945 O O . HIS A 1 750 ? -13.198 11.938 22.687 1.00 41.94 750 HIS A O 1
#

Organism: NCBI:txid84135